Protein AF-0000000070712695 (afdb_homodimer)

InterPro domains:
  IPR002213 UDP-glucuronosyl/UDP-glucosyltransferase [PF00201] (33-482)
  IPR002213 UDP-glucuronosyl/UDP-glucosyltransferase [cd03784] (23-442)
  IPR050271 UDP-glycosyltransferase [PTHR48043] (33-485)

Secondary structure (DSSP, 8-state):
-HHHHHHHHHHHHHT--------EEEEEEE---HHHHHHHHHHHHHHHHTT-EEEEEEEESSTT-------SSEEEEEE-SPPTTHHHHHHHSSS-TTS---TT-HHHHHHHHHHHHHHHHHHHHHHT-HHHHHHHHTT--SEEEEETT-THHHHHHHHTT---EEEEESSSPPHHHHHHTT-PPPTTTS--TT-SS-SS--HHHHHHHHHHHHHHHIIIIIIIHHHHHHHHT-SS-HHHHHTT-SEEEES--TTTSPP--B-TTEEE-GGGG--STT-PPPPHHHHHHHHHSEEEEEE-TTTS-GGGS-HHHHHHHHHHHTT-TTEEEEEE--S---S---TTEEEES---HHHHHTSTTEEEEEE---HHHHHHHHHTT--EEE---STTHHHHHHHHHHTTSEEE--GGG--HHHHHHHHHHHHH-HHHHHHHHHHHHHHT--SS-HHHHHHHHHHHHHSHHHHHHHGGGS-S----HHHHHHHHHHHHHHHHHHHHHHH-/-HHHHHHHHHHHHHT--------EEEEEEE---HHHHHHHHHHHHHHHHTT-EEEEEEEESSTT-------SSEEEEEE-SPPTTHHHHHHHSSS-TTS---TT-HHHHHHHHHHHHHHHHHHHHHHT-HHHHHHHHTT--SEEEEETT-THHHHHHHHTT---EEEEESSSPPHHHHHHTT-PPPTTTS--TT-SS-SS--HHHHHHHHHHHHHHHIIIIIIIHHHHHHHHT-SS-HHHHHTT-SEEEES--TTTSPP--B-TTEEE-GGGG--STT-PPPPHHHHHHHHHSEEEEEE-TTTS-GGGS-HHHHHHHHHHHTT-TTEEEEEE--S---S---TTEEEES---HHHHHTSTTEEEEEE---HHHHHHHHHTT--EEE---STTHHHHHHHHHHTTSEEE--GGG--HHHHHHHHHHHHH-HHHHHHHHHHHHHHT--SS-HHHHHHHHHHHHHSHHHHHHHGGGS-S----HHHHHHHHHHHHHHHHHHHHHHH-

Radius of gyration: 31.39 Å; Cα contacts (8 Å, |Δi|>4): 1780; chains: 2; bounding box: 69×96×92 Å

Organism: Caenorhabditis briggsae (NCBI:txid6238)

pLDDT: mean 88.22, std 11.32, range [39.59, 98.69]

Sequence (1008 aa):
MKHTLFEYLILIFLFINTISASLNILFYVPTLSHSHISFNSKLAEVLASHGHRVTVLLAQVDDTLLIDNATDYTVLRKKVGVPRGHMRRVLWSNPGPYEDSSPLNPHIFYKLLKVSRTFVTACENMAFDNLFLESLMEQKFDVGLVEQYDACGFGIFKSIGIESTVWLSATAIYRPQAEAMGVYLPYSYVPELFAHFSDKMSFVQKVINVLIGQATSFVLDIFVQGFQSRIFGFDENLASISKESSAVLINSVPFFDYSMPMSHQCSNIGGITVDKKGVKKLDPYWQSVADSSGFILVSFGGIARTVDMTVSMQKIFFDSFKKFPHITFIVKYESIANVSMPENVILTPWIPQLPLMAHKNYKTIITHGGWSSILETTMHSTPMILMPLFADHAKNSKVAESKGVAVLLDKMRLSQRRVVHAINTILTNPRYTQNCEKFSRMFSDTPISHEKLIAWRIRQAAKPSRKAFAKHLRPKEPDFHMLKIVLIIVPAYLVFCTNKFLYGMKHTLFEYLILIFLFINTISASLNILFYVPTLSHSHISFNSKLAEVLASHGHRVTVLLAQVDDTLLIDNATDYTVLRKKVGVPRGHMRRVLWSNPGPYEDSSPLNPHIFYKLLKVSRTFVTACENMAFDNLFLESLMEQKFDVGLVEQYDACGFGIFKSIGIESTVWLSATAIYRPQAEAMGVYLPYSYVPELFAHFSDKMSFVQKVINVLIGQATSFVLDIFVQGFQSRIFGFDENLASISKESSAVLINSVPFFDYSMPMSHQCSNIGGITVDKKGVKKLDPYWQSVADSSGFILVSFGGIARTVDMTVSMQKIFFDSFKKFPHITFIVKYESIANVSMPENVILTPWIPQLPLMAHKNYKTIITHGGWSSILETTMHSTPMILMPLFADHAKNSKVAESKGVAVLLDKMRLSQRRVVHAINTILTNPRYTQNCEKFSRMFSDTPISHEKLIAWRIRQAAKPSRKAFAKHLRPKEPDFHMLKIVLIIVPAYLVFCTNKFLYG

Foldseek 3Di:
DVVVVVVVVVVVVVVVPVPPPAFFEEEEFECQFQLSVLVVLLLQQLSLVVPHAYEYEYLPLAVVHDDPDDDSYHYHYDDQPHDHCNSLCLQCPVPGLLDDFAPVPVVNLVSLLVNLVSLLSSLLSCLPPVVNLVVVLVVPGLEYEYEPLRLSSLLSCVSSPHQFYEYEYSAADAQLLQVLQLHHWQLQQAAHLFQQAHSHDDPVSSVVRLVSNVSSCCCRVCPNQVSSQVSSVDPDTSSNSSSLHLAYEYLDDCVLAGHTDGFPRYDYQVLSLADLVDQDADDPVVVVVLVQAAEEEEEAGDSDAPQPDDPVQVCLVQVLVLVPQRYAYEYQHCDDDPDDGDPRYHYDVDDSPSNSLLRPSYAEYEYQQDQSVLSNNLLSLHAYEHEHRYGSSSVNVNSCVVLLQYHYDYSVDDGSVRSNVRSCCSRPPCSNSVSSVVVNVVSPPDPDHSSVVSNVSRSLRSDPVSSVVSVVSGDPDSPCVVVSVCVPVVVVVVVVVVCVVVVD/DVVVVVVVVVVVVVVVPVPPPAFFEEEEFECQFQLSVLVVLLLQQLSLVVPHAYEYEYLPLAVVHDDPDDDSYHYHYDDQPHDHCNSLCLQCDVPGLLDDFAPVPVVNLVSLLVNLVSLLSSLLSCLPPVVNLVVVLVVPGLEYEYEPLRLSSLLSCVSSPHQFYEYEYSAADAQLLQVLQLHHWQLQQAAHLFQQAHSNDDPVSSVVRLVSNVSSCCCRVCPNQVSSQVSSVDPDTSSNSSSLHLAYEYLDDCVLAGHTDGFPRYDYQVLSLADLVDQDADPPVVVVLLVQAAEEEEEAGDSDAPQPDDPVLVCLVQVLVLVPQRYAYEYQHCDDDPDDGDPRYHYDVDDSPSNSLLRPSYAEYEYQQDQSVLSNNLLSLHAYEHEHRYGSSSVNVNSSVVLLQYHYDYSVDDGSVSNNVRSCCSRPPCSNSVSSVVVNVVSPPDPDHSSVVSNVSVSLRSDPVSSVVSVVSGDPDSPCVVVSVCVPVVVVVVVVVVCVVVVD

Structure (mmCIF, N/CA/C/O backbone):
data_AF-0000000070712695-model_v1
#
loop_
_entity.id
_entity.type
_entity.pdbx_description
1 polymer glucuronosyltransferase
#
loop_
_atom_site.group_PDB
_atom_site.id
_atom_site.type_symbol
_atom_site.label_atom_id
_atom_site.label_alt_id
_atom_site.label_comp_id
_atom_site.label_asym_id
_atom_site.label_entity_id
_atom_site.label_seq_id
_atom_site.pdbx_PDB_ins_code
_atom_site.Cartn_x
_atom_site.Cartn_y
_atom_site.Cartn_z
_atom_site.occupancy
_atom_site.B_iso_or_equiv
_atom_site.auth_seq_id
_atom_site.auth_comp_id
_atom_site.auth_asym_id
_atom_site.auth_atom_id
_atom_site.pdbx_PDB_model_num
ATOM 1 N N . MET A 1 1 ? -25.781 14.172 -48.75 1 40.75 1 MET A N 1
ATOM 2 C CA . MET A 1 1 ? -26.562 14.141 -47.5 1 40.75 1 MET A CA 1
ATOM 3 C C . MET A 1 1 ? -26.109 12.992 -46.594 1 40.75 1 MET A C 1
ATOM 5 O O . MET A 1 1 ? -26.359 13.008 -45.406 1 40.75 1 MET A O 1
ATOM 9 N N . LYS A 1 2 ? -25.609 11.875 -47.25 1 53.22 2 LYS A N 1
ATOM 10 C CA . LYS A 1 2 ? -25.234 10.648 -46.562 1 53.22 2 LYS A CA 1
ATOM 11 C C . LYS A 1 2 ? -23.875 10.789 -45.875 1 53.22 2 LYS A C 1
ATOM 13 O O . LYS A 1 2 ? -23.625 10.195 -44.844 1 53.22 2 LYS A O 1
ATOM 18 N N . HIS A 1 3 ? -22.969 11.531 -46.469 1 56.44 3 HIS A N 1
ATOM 19 C CA . HIS A 1 3 ? -21.672 11.711 -45.844 1 56.44 3 HIS A CA 1
ATOM 20 C C . HIS A 1 3 ? -21.766 12.555 -44.562 1 56.44 3 HIS A C 1
ATOM 22 O O . HIS A 1 3 ? -21 12.367 -43.625 1 56.44 3 HIS A O 1
ATOM 28 N N . THR A 1 4 ? -22.828 13.469 -44.562 1 58.94 4 THR A N 1
ATOM 29 C CA . THR A 1 4 ? -22.984 14.344 -43.438 1 58.94 4 THR A CA 1
ATOM 30 C C . THR A 1 4 ? -23.594 13.578 -42.25 1 58.94 4 THR A C 1
ATOM 32 O O . THR A 1 4 ? -23.234 13.836 -41.094 1 58.94 4 THR A O 1
ATOM 35 N N . LEU A 1 5 ? -24.344 12.5 -42.594 1 59.06 5 LEU A N 1
ATOM 36 C CA . LEU A 1 5 ? -24.938 11.734 -41.5 1 59.06 5 LEU A CA 1
ATOM 37 C C . LEU A 1 5 ? -23.891 10.852 -40.812 1 59.06 5 LEU A C 1
ATOM 39 O O . LEU A 1 5 ? -23.875 10.742 -39.594 1 59.06 5 LEU A O 1
ATOM 43 N N . PHE A 1 6 ? -22.984 10.328 -41.625 1 58.28 6 PHE A N 1
ATOM 44 C CA . PHE A 1 6 ? -21.953 9.453 -41.062 1 58.28 6 PHE A CA 1
ATOM 45 C C . PHE A 1 6 ? -20.969 10.234 -40.219 1 58.28 6 PHE A C 1
ATOM 47 O O . PHE A 1 6 ? -20.547 9.781 -39.156 1 58.28 6 PHE A O 1
ATOM 54 N N . GLU A 1 7 ? -20.625 11.438 -40.625 1 57.44 7 GLU A N 1
ATOM 55 C CA . GLU A 1 7 ? -19.766 12.297 -39.844 1 57.44 7 GLU A CA 1
ATOM 56 C C . GLU A 1 7 ? -20.453 12.75 -38.562 1 57.44 7 GLU A C 1
ATOM 58 O O . GLU A 1 7 ? -19.844 12.797 -37.5 1 57.44 7 GLU A O 1
ATOM 63 N N . TYR A 1 8 ? -21.844 12.93 -38.656 1 58.09 8 TYR A N 1
ATOM 64 C CA . TYR A 1 8 ? -22.578 13.273 -37.469 1 58.09 8 TYR A CA 1
ATOM 65 C C . TYR A 1 8 ? -22.672 12.07 -36.531 1 58.09 8 TYR A C 1
ATOM 67 O O . TYR A 1 8 ? -22.547 12.227 -35.312 1 58.09 8 TYR A O 1
ATOM 75 N N . LEU A 1 9 ? -22.734 10.898 -37.094 1 56.28 9 LEU A N 1
ATOM 76 C CA . LEU A 1 9 ? -22.797 9.711 -36.25 1 56.28 9 LEU A CA 1
ATOM 77 C C . LEU A 1 9 ? -21.438 9.445 -35.594 1 56.28 9 LEU A C 1
ATOM 79 O O . LEU A 1 9 ? -21.375 9.078 -34.406 1 56.28 9 LEU A O 1
ATOM 83 N N . ILE A 1 10 ? -20.359 9.656 -36.344 1 54.34 10 ILE A N 1
ATOM 84 C CA . ILE A 1 10 ? -19.031 9.523 -35.75 1 54.34 10 ILE A CA 1
ATOM 85 C C . ILE A 1 10 ? -18.828 10.609 -34.688 1 54.34 10 ILE A C 1
ATOM 87 O O . ILE A 1 10 ? -18.281 10.344 -33.625 1 54.34 10 ILE A O 1
ATOM 91 N N . LEU A 1 11 ? -19.328 11.789 -35.031 1 50.69 11 LEU A N 1
ATOM 92 C CA . LEU A 1 11 ? -19.219 12.844 -34.031 1 50.69 11 LEU A CA 1
ATOM 93 C C . LEU A 1 11 ? -20.078 12.516 -32.812 1 50.69 11 LEU A C 1
ATOM 95 O O . LEU A 1 11 ? -19.672 12.75 -31.688 1 50.69 11 LEU A O 1
ATOM 99 N N . ILE A 1 12 ? -21.297 11.969 -33.094 1 51.19 12 ILE A N 1
ATOM 100 C CA . ILE A 1 12 ? -22.125 11.57 -31.953 1 51.19 12 ILE A CA 1
ATOM 101 C C . ILE A 1 12 ? -21.453 10.414 -31.219 1 51.19 12 ILE A C 1
ATOM 103 O O . ILE A 1 12 ? -21.453 10.375 -29.984 1 51.19 12 ILE A O 1
ATOM 107 N N . PHE A 1 13 ? -20.859 9.438 -31.922 1 47.38 13 PHE A N 1
ATOM 108 C CA . PHE A 1 13 ? -20.203 8.297 -31.281 1 47.38 13 PHE A CA 1
ATOM 109 C C . PHE A 1 13 ? -18.938 8.734 -30.562 1 47.38 13 PHE A C 1
ATOM 111 O O . PHE A 1 13 ? -18.594 8.18 -29.531 1 47.38 13 PHE A O 1
ATOM 118 N N . LEU A 1 14 ? -18.188 9.562 -31.188 1 44.75 14 LEU A N 1
ATOM 119 C CA . LEU A 1 14 ? -17.016 10.055 -30.453 1 44.75 14 LEU A CA 1
ATOM 120 C C . LEU A 1 14 ? -17.438 10.805 -29.203 1 44.75 14 LEU A C 1
ATOM 122 O O . LEU A 1 14 ? -16.625 10.977 -28.281 1 44.75 14 LEU A O 1
ATOM 126 N N . PHE A 1 15 ? -18.547 11.414 -29.281 1 41.91 15 PHE A N 1
ATOM 127 C CA . PHE A 1 15 ? -18.984 12.07 -28.062 1 41.91 15 PHE A CA 1
ATOM 128 C C . PHE A 1 15 ? -19.516 11.047 -27.047 1 41.91 15 PHE A C 1
ATOM 130 O O . PHE A 1 15 ? -20.25 11.398 -26.141 1 41.91 15 PHE A O 1
ATOM 137 N N . ILE A 1 16 ? -19.672 9.852 -27.406 1 39.78 16 ILE A N 1
ATOM 138 C CA . ILE A 1 16 ? -19.875 9.008 -26.234 1 39.78 16 ILE A CA 1
ATOM 139 C C . ILE A 1 16 ? -18.75 9.242 -25.234 1 39.78 16 ILE A C 1
ATOM 141 O O . ILE A 1 16 ? -17.719 8.562 -25.281 1 39.78 16 ILE A O 1
ATOM 145 N N . ASN A 1 17 ? -18.25 10.383 -25.125 1 39.75 17 ASN A N 1
ATOM 146 C CA . ASN A 1 17 ? -17.578 10.672 -23.859 1 39.75 17 ASN A CA 1
ATOM 147 C C . ASN A 1 17 ? -18.172 9.875 -22.703 1 39.75 17 ASN A C 1
ATOM 149 O O . ASN A 1 17 ? -19.391 9.695 -22.641 1 39.75 17 ASN A O 1
ATOM 153 N N . THR A 1 18 ? -17.562 8.891 -22.203 1 44.12 18 THR A N 1
ATOM 154 C CA . THR A 1 18 ? -17.891 8.336 -20.891 1 44.12 18 THR A CA 1
ATOM 155 C C . THR A 1 18 ? -18.547 9.391 -20.016 1 44.12 18 THR A C 1
ATOM 157 O O . THR A 1 18 ? -17.891 10.328 -19.562 1 44.12 18 THR A O 1
ATOM 160 N N . ILE A 1 19 ? -19.609 9.922 -20.391 1 46.78 19 ILE A N 1
ATOM 161 C CA . ILE A 1 19 ? -20.406 10.711 -19.469 1 46.78 19 ILE A CA 1
ATOM 162 C C . ILE A 1 19 ? -20.203 10.195 -18.031 1 46.78 19 ILE A C 1
ATOM 164 O O . ILE A 1 19 ? -20.656 9.102 -17.688 1 46.78 19 ILE A O 1
ATOM 168 N N . SER A 1 20 ? -19.062 10.227 -17.547 1 57.88 20 SER A N 1
ATOM 169 C CA . SER A 1 20 ? -18.969 10.031 -16.109 1 57.88 20 SER A CA 1
ATOM 170 C C . SER A 1 20 ? -20.109 10.742 -15.375 1 57.88 20 SER A C 1
ATOM 172 O O . SER A 1 20 ? -20.312 11.945 -15.555 1 57.88 20 SER A O 1
ATOM 174 N N . ALA A 1 21 ? -21.203 10.07 -15.062 1 73.06 21 ALA A N 1
ATOM 175 C CA . ALA A 1 21 ? -22.359 10.594 -14.336 1 73.06 21 ALA A CA 1
ATOM 176 C C . ALA A 1 21 ? -21.938 11.547 -13.234 1 73.06 21 ALA A C 1
ATOM 178 O O . ALA A 1 21 ? -21 11.258 -12.477 1 73.06 21 ALA A O 1
ATOM 179 N N . SER A 1 22 ? -22.281 12.797 -13.375 1 91.31 22 SER A N 1
ATOM 180 C CA . SER A 1 22 ? -22.078 13.82 -12.352 1 91.31 22 SER A CA 1
ATOM 181 C C . SER A 1 22 ? -22.594 13.359 -10.992 1 91.31 22 SER A C 1
ATOM 183 O O . SER A 1 22 ? -23.75 12.953 -10.867 1 91.31 22 SER A O 1
ATOM 185 N N . LEU A 1 23 ? -21.703 13.258 -10.039 1 95.12 23 LEU A N 1
ATOM 186 C CA . LEU A 1 23 ? -22.047 12.844 -8.688 1 95.12 23 LEU A CA 1
ATOM 187 C C . LEU A 1 23 ? -22.406 14.055 -7.82 1 95.12 23 LEU A C 1
ATOM 189 O O . LEU A 1 23 ? -21.906 15.156 -8.055 1 95.12 23 LEU A O 1
ATOM 193 N N . ASN A 1 24 ? -23.328 13.852 -6.953 1 97.06 24 ASN A N 1
ATOM 194 C CA . ASN A 1 24 ? -23.609 14.797 -5.879 1 97.06 24 ASN A CA 1
ATOM 195 C C . ASN A 1 24 ? -22.844 14.438 -4.605 1 97.06 24 ASN A C 1
ATOM 197 O O . ASN A 1 24 ? -23.109 13.406 -3.988 1 97.06 24 ASN A O 1
ATOM 201 N N . ILE A 1 25 ? -21.844 15.32 -4.215 1 97.94 25 ILE A N 1
ATOM 202 C CA . ILE A 1 25 ? -20.875 14.961 -3.193 1 97.94 25 ILE A CA 1
ATOM 203 C C . ILE A 1 25 ? -21.016 15.891 -1.989 1 97.94 25 ILE A C 1
ATOM 205 O O . ILE A 1 25 ? -21.172 17.109 -2.146 1 97.94 25 ILE A O 1
ATOM 209 N N . LEU A 1 26 ? -21 15.344 -0.794 1 98.56 26 LEU A N 1
ATOM 210 C CA . LEU A 1 26 ? -21.078 16.125 0.435 1 98.56 26 LEU A CA 1
ATOM 211 C C . LEU A 1 26 ? -19.828 15.93 1.293 1 98.56 26 LEU A C 1
ATOM 213 O O . LEU A 1 26 ? -19.484 14.797 1.624 1 98.56 26 LEU A O 1
ATOM 217 N N . PHE A 1 27 ? -19.188 17.047 1.615 1 98.44 27 PHE A N 1
ATOM 218 C CA . PHE A 1 27 ? -18.094 17.047 2.574 1 98.44 27 PHE A CA 1
ATOM 219 C C . PHE A 1 27 ? -18.594 17.391 3.975 1 98.44 27 PHE A C 1
ATOM 221 O O . PHE A 1 27 ? -19.453 18.25 4.141 1 98.44 27 PHE A O 1
ATOM 228 N N . TYR A 1 28 ? -18.094 16.656 4.934 1 98.31 28 TYR A N 1
ATOM 229 C CA . TYR A 1 28 ? -18.219 17.062 6.332 1 98.31 28 TYR A CA 1
ATOM 230 C C . TYR A 1 28 ? -16.875 17.547 6.875 1 98.31 28 TYR A C 1
ATOM 232 O O . TYR A 1 28 ? -15.953 16.734 7.055 1 98.31 28 TYR A O 1
ATOM 240 N N . VAL A 1 29 ? -16.781 18.812 7.223 1 97.12 29 VAL A N 1
ATOM 241 C CA . VAL A 1 29 ? -15.508 19.406 7.594 1 97.12 29 VAL A CA 1
ATOM 242 C C . VAL A 1 29 ? -15.672 20.234 8.867 1 97.12 29 VAL A C 1
ATOM 244 O O . VAL A 1 29 ? -16.188 21.359 8.828 1 97.12 29 VAL A O 1
ATOM 247 N N . PRO A 1 30 ? -15.195 19.688 9.969 1 95.19 30 PRO A N 1
ATOM 248 C CA . PRO A 1 30 ? -15.125 20.562 11.141 1 95.19 30 PRO A CA 1
ATOM 249 C C . PRO A 1 30 ? -14.078 21.656 11 1 95.19 30 PRO A C 1
ATOM 251 O O . PRO A 1 30 ? -12.977 21.406 10.492 1 95.19 30 PRO A O 1
ATOM 254 N N . THR A 1 31 ? -14.406 22.891 11.406 1 92.5 31 THR A N 1
ATOM 255 C CA . THR A 1 31 ? -13.477 24.016 11.266 1 92.5 31 THR A CA 1
ATOM 256 C C . THR A 1 31 ? -12.445 23.984 12.391 1 92.5 31 THR A C 1
ATOM 258 O O . THR A 1 31 ? -12.578 24.719 13.375 1 92.5 31 THR A O 1
ATOM 261 N N . LEU A 1 32 ? -11.422 23.219 12.156 1 87.69 32 LEU A N 1
ATOM 262 C CA . LEU A 1 32 ? -10.375 23.047 13.156 1 87.69 32 LEU A CA 1
ATOM 263 C C . LEU A 1 32 ? -9.227 24.016 12.914 1 87.69 32 LEU A C 1
ATOM 265 O O . LEU A 1 32 ? -8.727 24.641 13.852 1 87.69 32 LEU A O 1
ATOM 269 N N . SER A 1 33 ? -8.797 24.062 11.68 1 86.88 33 SER A N 1
ATOM 270 C CA . SER A 1 33 ? -7.691 24.938 11.305 1 86.88 33 SER A CA 1
ATOM 271 C C . SER A 1 33 ? -7.77 25.344 9.836 1 86.88 33 SER A C 1
ATOM 273 O O . SER A 1 33 ? -8.484 24.703 9.055 1 86.88 33 SER A O 1
ATOM 275 N N . HIS A 1 34 ? -7.043 26.375 9.531 1 84.88 34 HIS A N 1
ATOM 276 C CA . HIS A 1 34 ? -7.016 26.859 8.156 1 84.88 34 HIS A CA 1
ATOM 277 C C . HIS A 1 34 ? -6.445 25.797 7.215 1 84.88 34 HIS A C 1
ATOM 279 O O . HIS A 1 34 ? -6.902 25.656 6.074 1 84.88 34 HIS A O 1
ATOM 285 N N . SER A 1 35 ? -5.445 25.094 7.66 1 86.44 35 SER A N 1
ATOM 286 C CA . SER A 1 35 ? -4.816 24.078 6.82 1 86.44 35 SER A CA 1
ATOM 287 C C . SER A 1 35 ? -5.789 22.953 6.484 1 86.44 35 SER A C 1
ATOM 289 O O . SER A 1 35 ? -5.805 22.453 5.359 1 86.44 35 SER A O 1
ATOM 291 N N . HIS A 1 36 ? -6.602 22.578 7.418 1 91.44 36 HIS A N 1
ATOM 292 C CA . HIS A 1 36 ? -7.605 21.547 7.172 1 91.44 36 HIS A CA 1
ATOM 293 C C . HIS A 1 36 ? -8.656 22.031 6.18 1 91.44 36 HIS A C 1
ATOM 295 O O . HIS A 1 36 ? -9.023 21.297 5.258 1 91.44 36 HIS A O 1
ATOM 301 N N . ILE A 1 37 ? -9.055 23.266 6.387 1 90.94 37 ILE A N 1
ATOM 302 C CA . ILE A 1 37 ? -10.047 23.844 5.484 1 90.94 37 ILE A CA 1
ATOM 303 C C . ILE A 1 37 ? -9.469 23.938 4.078 1 90.94 37 ILE A C 1
ATOM 305 O O . ILE A 1 37 ? -10.133 23.609 3.096 1 90.94 37 ILE A O 1
ATOM 309 N N . SER A 1 38 ? -8.227 24.359 4.008 1 87.56 38 SER A N 1
ATOM 310 C CA . SER A 1 38 ? -7.566 24.516 2.719 1 87.56 38 SER A CA 1
ATOM 311 C C . SER A 1 38 ? -7.473 23.188 1.977 1 87.56 38 SER A C 1
ATOM 313 O O . SER A 1 38 ? -7.73 23.125 0.772 1 87.56 38 SER A O 1
ATOM 315 N N . PHE A 1 39 ? -7.105 22.188 2.643 1 92 39 PHE A N 1
ATOM 316 C CA . PHE A 1 39 ? -7.008 20.859 2.037 1 92 39 PHE A CA 1
ATO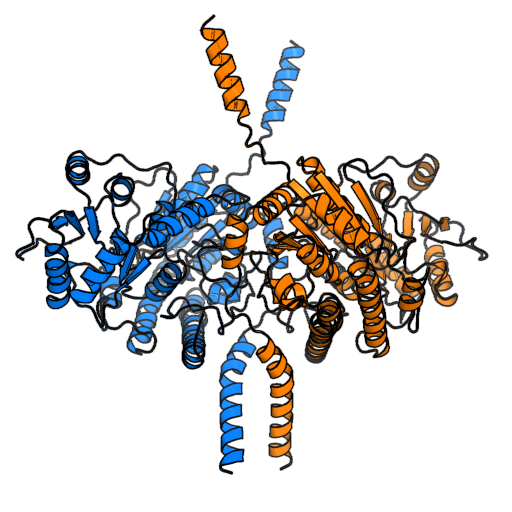M 317 C C . PHE A 1 39 ? -8.352 20.438 1.462 1 92 39 PHE A C 1
ATOM 319 O O . PHE A 1 39 ? -8.43 20 0.308 1 92 39 PHE A O 1
ATOM 326 N N . ASN A 1 40 ? -9.375 20.531 2.277 1 95.12 40 ASN A N 1
ATOM 327 C CA . ASN A 1 40 ? -10.711 20.109 1.855 1 95.12 40 ASN A CA 1
ATOM 328 C C . ASN A 1 40 ? -11.234 20.984 0.713 1 95.12 40 ASN A C 1
ATOM 330 O O . ASN A 1 40 ? -11.906 20.484 -0.194 1 95.12 40 ASN A O 1
ATOM 334 N N . SER A 1 41 ? -10.914 22.25 0.792 1 93.12 41 SER A N 1
ATOM 335 C CA . SER A 1 41 ? -11.328 23.156 -0.273 1 93.12 41 SER A CA 1
ATOM 336 C C . SER A 1 41 ? -10.688 22.781 -1.604 1 93.12 41 SER A C 1
ATOM 338 O O . SER A 1 41 ? -11.352 22.766 -2.641 1 93.12 41 SER A O 1
ATOM 340 N N . LYS A 1 42 ? -9.422 22.469 -1.539 1 91.69 42 LYS A N 1
ATOM 341 C CA . LYS A 1 42 ? -8.727 22.078 -2.758 1 91.69 42 LYS A CA 1
ATOM 342 C C . LYS A 1 42 ? -9.305 20.781 -3.32 1 91.69 42 LYS A C 1
ATOM 344 O O . LYS A 1 42 ? -9.461 20.641 -4.535 1 91.69 42 LYS A O 1
ATOM 349 N N . LEU A 1 43 ? -9.539 19.875 -2.451 1 95.44 43 LEU A N 1
ATOM 350 C CA . LEU A 1 43 ? -10.148 18.625 -2.879 1 95.44 43 LEU A CA 1
ATOM 351 C C . LEU A 1 43 ? -11.516 18.859 -3.5 1 95.44 43 LEU A C 1
ATOM 353 O O . LEU A 1 43 ? -11.859 18.266 -4.523 1 95.44 43 LEU A O 1
ATOM 357 N N . ALA A 1 44 ? -12.32 19.75 -2.896 1 96.44 44 ALA A N 1
ATOM 358 C CA . ALA A 1 44 ? -13.625 20.125 -3.432 1 96.44 44 ALA A CA 1
ATOM 359 C C . ALA A 1 44 ? -13.5 20.734 -4.82 1 96.44 44 ALA A C 1
ATOM 361 O O . ALA A 1 44 ? -14.289 20.438 -5.719 1 96.44 44 ALA A O 1
ATOM 362 N N . GLU A 1 45 ? -12.516 21.531 -5.004 1 94 45 GLU A N 1
ATOM 363 C CA . GLU A 1 45 ? -12.266 22.156 -6.301 1 94 45 GLU A CA 1
ATOM 364 C C . GLU A 1 45 ? -11.938 21.109 -7.359 1 94 45 GLU A C 1
ATOM 366 O O . GLU A 1 45 ? -12.43 21.188 -8.484 1 94 45 GLU A O 1
ATOM 371 N N . VAL A 1 46 ? -11.047 20.188 -7.008 1 94.06 46 VAL A N 1
ATOM 372 C CA . VAL A 1 46 ? -10.664 19.125 -7.926 1 94.06 46 VAL A CA 1
ATOM 373 C C . VAL A 1 46 ? -11.898 18.344 -8.367 1 94.06 46 VAL A C 1
ATOM 375 O O . VAL A 1 46 ? -12.094 18.109 -9.555 1 94.06 46 VAL A O 1
ATOM 378 N N . LEU A 1 47 ? -12.773 18 -7.426 1 96.56 47 LEU A N 1
ATOM 379 C CA . LEU A 1 47 ? -13.945 17.203 -7.738 1 96.56 47 LEU A CA 1
ATOM 380 C C . LEU A 1 47 ? -14.953 18.016 -8.555 1 96.56 47 LEU A C 1
ATOM 382 O O . LEU A 1 47 ? -15.586 17.469 -9.469 1 96.56 47 LEU A O 1
ATOM 386 N N . ALA A 1 48 ? -15.07 19.297 -8.266 1 96.25 48 ALA A N 1
ATOM 387 C CA . ALA A 1 48 ? -15.938 20.172 -9.047 1 96.25 48 ALA A CA 1
ATOM 388 C C . ALA A 1 48 ? -15.438 20.297 -10.484 1 96.25 48 ALA A C 1
ATOM 390 O O . ALA A 1 48 ? -16.234 20.281 -11.43 1 96.25 48 ALA A O 1
ATOM 391 N N . SER A 1 49 ? -14.172 20.375 -10.633 1 93 49 SER A N 1
ATOM 392 C CA . SER A 1 49 ? -13.578 20.516 -11.961 1 93 49 SER A CA 1
ATOM 393 C C . SER A 1 49 ? -13.781 19.25 -12.789 1 93 49 SER A C 1
ATOM 395 O O . SER A 1 49 ? -13.695 19.297 -14.023 1 93 49 SER A O 1
ATOM 397 N N . HIS A 1 50 ? -14.031 18.203 -12.188 1 92.94 50 HIS A N 1
ATOM 398 C CA . HIS A 1 50 ? -14.305 16.953 -12.883 1 92.94 50 HIS A CA 1
ATOM 399 C C . HIS A 1 50 ? -15.797 16.781 -13.148 1 92.94 50 HIS A C 1
ATOM 401 O O . HIS A 1 50 ? -16.266 15.688 -13.469 1 92.94 50 HIS A O 1
ATOM 407 N N . GLY A 1 51 ? -16.594 17.828 -12.898 1 93.44 51 GLY A N 1
ATOM 408 C CA . GLY A 1 51 ? -17.984 17.859 -13.312 1 93.44 51 GLY A CA 1
ATOM 409 C C . GLY A 1 51 ? -18.953 17.422 -12.227 1 93.44 51 GLY A C 1
ATOM 410 O O . GLY A 1 51 ? -20.141 17.234 -12.477 1 93.44 51 GLY A O 1
ATOM 411 N N . HIS A 1 52 ? -18.484 17.312 -10.969 1 96.5 52 HIS A N 1
ATOM 412 C CA . HIS A 1 52 ? -19.359 16.906 -9.875 1 96.5 52 HIS A CA 1
ATOM 413 C C . HIS A 1 52 ? -20 18.109 -9.195 1 96.5 52 HIS A C 1
ATOM 415 O O . HIS A 1 52 ? -19.453 19.219 -9.258 1 96.5 52 HIS A O 1
ATOM 421 N N . ARG A 1 53 ? -21.188 17.922 -8.695 1 97.25 53 ARG A N 1
ATOM 422 C CA . ARG A 1 53 ? -21.766 18.891 -7.777 1 97.25 53 ARG A CA 1
ATOM 423 C C . ARG A 1 53 ? -21.266 18.672 -6.359 1 97.25 53 ARG A C 1
ATOM 425 O O . ARG A 1 53 ? -21.469 17.609 -5.773 1 97.25 53 ARG A O 1
ATOM 432 N N . VAL A 1 54 ? -20.594 19.688 -5.809 1 98.12 54 VAL A N 1
ATOM 433 C CA . VAL A 1 54 ? -19.906 19.5 -4.535 1 98.12 54 VAL A CA 1
ATOM 434 C C . VAL A 1 54 ? -20.469 20.484 -3.506 1 98.12 54 VAL A C 1
ATOM 436 O O . VAL A 1 54 ? -20.641 21.672 -3.793 1 98.12 54 VAL A O 1
ATOM 439 N N . THR A 1 55 ? -20.828 19.969 -2.355 1 98.25 55 THR A N 1
ATOM 440 C CA . THR A 1 55 ? -21.219 20.766 -1.194 1 98.25 55 THR A CA 1
ATOM 441 C C . THR A 1 55 ? -20.281 20.5 -0.019 1 98.25 55 THR A C 1
ATOM 443 O O . THR A 1 55 ? -20.062 19.359 0.366 1 98.25 55 THR A O 1
ATOM 446 N N . VAL A 1 56 ? -19.734 21.578 0.519 1 98.12 56 VAL A N 1
ATOM 447 C CA . VAL A 1 56 ? -18.875 21.469 1.696 1 98.12 56 VAL A CA 1
ATOM 448 C C . VAL A 1 56 ? -19.625 21.953 2.932 1 98.12 56 VAL A C 1
ATOM 450 O O . VAL A 1 56 ? -19.906 23.141 3.068 1 98.12 56 VAL A O 1
ATOM 453 N N . LEU A 1 57 ? -19.969 21 3.75 1 97.81 57 LEU A N 1
ATOM 454 C CA . LEU A 1 57 ? -20.594 21.328 5.027 1 97.81 57 LEU A CA 1
ATOM 455 C C . LEU A 1 57 ? -19.547 21.672 6.074 1 97.81 57 LEU A C 1
ATOM 457 O O . LEU A 1 57 ? -18.797 20.797 6.516 1 97.81 57 LEU A O 1
ATOM 461 N N . LEU A 1 58 ? -19.516 22.922 6.48 1 96.44 58 LEU A N 1
ATOM 462 C CA . LEU A 1 58 ? -18.609 23.375 7.531 1 96.44 58 LEU A CA 1
ATOM 463 C C . LEU A 1 58 ? -19.281 23.328 8.898 1 96.44 58 LEU A C 1
ATOM 465 O O . LEU A 1 58 ? -20.172 24.125 9.18 1 96.44 58 LEU A O 1
ATOM 469 N N . ALA A 1 59 ? -18.891 22.297 9.656 1 95.81 59 ALA A N 1
ATOM 470 C CA . ALA A 1 59 ? -19.312 22.297 11.055 1 95.81 59 ALA A CA 1
ATOM 471 C C . ALA A 1 59 ? -18.516 23.312 11.867 1 95.81 59 ALA A C 1
ATOM 473 O O . ALA A 1 59 ? -17.344 23.078 12.18 1 95.81 59 ALA A O 1
ATOM 474 N N . GLN A 1 60 ? -19.094 24.359 12.297 1 94.19 60 GLN A N 1
ATOM 475 C CA . GLN A 1 60 ? -18.375 25.547 12.773 1 94.19 60 GLN A CA 1
ATOM 476 C C . GLN A 1 60 ? -18.016 25.406 14.25 1 94.19 60 GLN A C 1
ATOM 478 O O . GLN A 1 60 ? -18.562 26.141 15.086 1 94.19 60 GLN A O 1
ATOM 483 N N . VAL A 1 61 ? -17.078 24.625 14.516 1 92.19 61 VAL A N 1
ATOM 484 C CA . VAL A 1 61 ? -16.516 24.531 15.859 1 92.19 61 VAL A CA 1
ATOM 485 C C . VAL A 1 61 ? -15.711 25.797 16.172 1 92.19 61 VAL A C 1
ATOM 487 O O . VAL A 1 61 ? -15.633 26.219 17.328 1 92.19 61 VAL A O 1
ATOM 490 N N . ASP A 1 62 ? -15 26.266 15.219 1 88.88 62 ASP A N 1
ATOM 491 C CA . ASP A 1 62 ? -14.406 27.594 15.211 1 88.88 62 ASP A CA 1
ATOM 492 C C . ASP A 1 62 ? -15.031 28.484 14.133 1 88.88 62 ASP A C 1
ATOM 494 O O . ASP A 1 62 ? -14.766 28.297 12.945 1 88.88 62 ASP A O 1
ATOM 498 N N . ASP A 1 63 ? -15.742 29.438 14.477 1 86.19 63 ASP A N 1
ATOM 499 C CA . ASP A 1 63 ? -16.562 30.219 13.539 1 86.19 63 ASP A CA 1
ATOM 500 C C . ASP A 1 63 ? -15.719 31.266 12.828 1 86.19 63 ASP A C 1
ATOM 502 O O . ASP A 1 63 ? -16.203 31.953 11.93 1 86.19 63 ASP A O 1
ATOM 506 N N . THR A 1 64 ? -14.484 31.344 13.164 1 82.81 64 THR A N 1
ATOM 507 C CA . THR A 1 64 ? -13.617 32.312 12.5 1 82.81 64 THR A CA 1
ATOM 508 C C . THR A 1 64 ? -13.039 31.719 11.211 1 82.81 64 THR A C 1
ATOM 510 O O . THR A 1 64 ? -12.508 32.469 10.367 1 82.81 64 THR A O 1
ATOM 513 N N . LEU A 1 65 ? -13.07 30.5 11.172 1 84.44 65 LEU A N 1
ATOM 514 C CA . LEU A 1 65 ? -12.539 29.828 9.992 1 84.44 65 LEU A CA 1
ATOM 515 C C . LEU A 1 65 ? -13.602 29.703 8.914 1 84.44 65 LEU A C 1
ATOM 517 O O . LEU A 1 65 ? -14.633 29.047 9.117 1 84.44 65 LEU A O 1
ATOM 521 N N . LEU A 1 66 ? -13.336 30.359 7.781 1 81.31 66 LEU A N 1
ATOM 522 C CA . LEU A 1 66 ? -14.312 30.422 6.707 1 81.31 66 LEU A CA 1
ATOM 523 C C . LEU A 1 66 ? -13.68 30.062 5.367 1 81.31 66 LEU A C 1
ATOM 525 O O . LEU A 1 66 ? -12.453 30.062 5.242 1 81.31 66 LEU A O 1
ATOM 529 N N . ILE A 1 67 ? -14.469 29.5 4.582 1 82.19 67 ILE A N 1
ATOM 530 C CA . ILE A 1 67 ? -14.109 29.375 3.172 1 82.19 67 ILE A CA 1
ATOM 531 C C . ILE A 1 67 ? -14.656 30.578 2.4 1 82.19 67 ILE A C 1
ATOM 533 O O . ILE A 1 67 ? -15.867 30.781 2.314 1 82.19 67 ILE A O 1
ATOM 537 N N . ASP A 1 68 ? -13.695 31.297 1.913 1 76 68 ASP A N 1
ATOM 538 C CA . ASP A 1 68 ? -14.125 32.5 1.214 1 76 68 ASP A CA 1
ATOM 539 C C . ASP A 1 68 ? -14.148 32.281 -0.298 1 76 68 ASP A C 1
ATOM 541 O O . ASP A 1 68 ? -13.273 31.594 -0.844 1 76 68 ASP A O 1
ATOM 545 N N . ASN A 1 69 ? -15.156 32.75 -0.951 1 76.44 69 ASN A N 1
ATOM 546 C CA . ASN A 1 69 ? -15.234 32.969 -2.396 1 76.44 69 ASN A CA 1
ATOM 547 C C . ASN A 1 69 ? -15.188 31.625 -3.139 1 76.44 69 ASN A C 1
ATOM 549 O O . ASN A 1 69 ? -14.445 31.484 -4.113 1 76.44 69 ASN A O 1
ATOM 553 N N . ALA A 1 70 ? -15.844 30.672 -2.51 1 83.88 70 ALA A N 1
ATOM 554 C CA . ALA A 1 70 ? -15.969 29.438 -3.273 1 83.88 70 ALA A CA 1
ATOM 555 C C . ALA A 1 70 ? -16.859 29.641 -4.496 1 83.88 70 ALA A C 1
ATOM 557 O O . ALA A 1 70 ? -18.016 30.078 -4.367 1 83.88 70 ALA A O 1
ATOM 558 N N . THR A 1 71 ? -16.328 29.406 -5.699 1 85.62 71 THR A N 1
ATOM 559 C CA . THR A 1 71 ? -17.109 29.594 -6.914 1 85.62 71 THR A CA 1
ATOM 560 C C . THR A 1 71 ? -17.469 28.25 -7.543 1 85.62 71 THR A C 1
ATOM 562 O O . THR A 1 71 ? -18.5 28.125 -8.219 1 85.62 71 THR A O 1
ATOM 565 N N . ASP A 1 72 ? -16.766 27.266 -7.293 1 91.25 72 ASP A N 1
ATOM 566 C CA . ASP A 1 72 ? -16.875 26.016 -8.023 1 91.25 72 ASP A CA 1
ATOM 567 C C . ASP A 1 72 ? -17.734 25.016 -7.262 1 91.25 72 ASP A C 1
ATOM 569 O O . ASP A 1 72 ? -18.156 24 -7.816 1 91.25 72 ASP A O 1
ATOM 573 N N . TYR A 1 73 ? -18.016 25.328 -5.961 1 95.69 73 TYR A N 1
ATOM 574 C CA . TYR A 1 73 ? -18.797 24.422 -5.129 1 95.69 73 TYR A CA 1
ATOM 575 C C . TYR A 1 73 ? -19.594 25.188 -4.078 1 95.69 73 TYR A C 1
ATOM 577 O O . TYR A 1 73 ? -19.391 26.375 -3.887 1 95.69 73 TYR A O 1
ATOM 585 N N . THR A 1 74 ? -20.578 24.531 -3.473 1 97 74 THR A N 1
ATOM 586 C CA . THR A 1 74 ? -21.453 25.141 -2.475 1 97 74 THR A CA 1
ATOM 587 C C . THR A 1 74 ? -20.875 24.969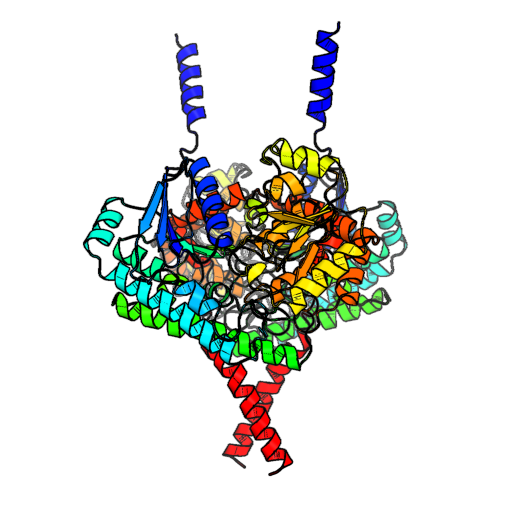 -1.073 1 97 74 THR A C 1
ATOM 589 O O . THR A 1 74 ? -20.359 23.906 -0.735 1 97 74 THR A O 1
ATOM 592 N N . VAL A 1 75 ? -20.906 26.047 -0.281 1 97.19 75 VAL A N 1
ATOM 593 C CA . VAL A 1 75 ? -20.484 25.984 1.113 1 97.19 75 VAL A CA 1
ATOM 594 C C . VAL A 1 75 ? -21.688 26.141 2.031 1 97.19 75 VAL A C 1
ATOM 596 O O . VAL A 1 75 ? -22.438 27.109 1.92 1 97.19 75 VAL A O 1
ATOM 599 N N . LEU A 1 76 ? -21.938 25.156 2.832 1 95.88 76 LEU A N 1
ATOM 600 C CA . LEU A 1 76 ? -22.969 25.203 3.863 1 95.88 76 LEU A CA 1
ATOM 601 C C . LEU A 1 76 ? -22.344 25.375 5.246 1 95.88 76 LEU A C 1
ATOM 603 O O . LEU A 1 76 ? -2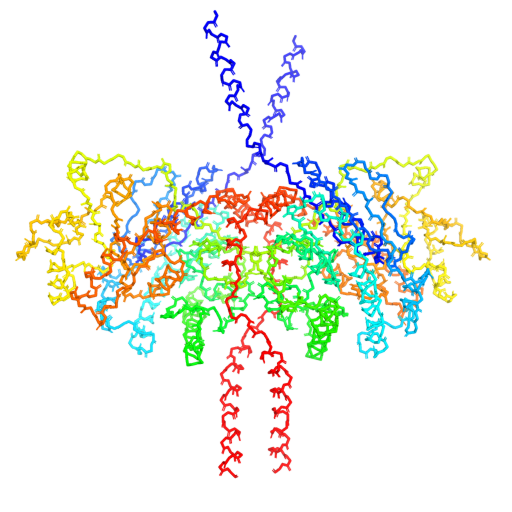1.547 24.547 5.684 1 95.88 76 LEU A O 1
ATOM 607 N N . ARG A 1 77 ? -22.703 26.438 5.891 1 95.31 77 ARG A N 1
ATOM 608 C CA . ARG A 1 77 ? -22.203 26.688 7.238 1 95.31 77 ARG A CA 1
ATOM 609 C C . ARG A 1 77 ? -23.25 26.312 8.289 1 95.31 77 ARG A C 1
ATOM 611 O O . ARG A 1 77 ? -24.406 26.688 8.188 1 95.31 77 ARG A O 1
ATOM 618 N N . LYS A 1 78 ? -22.812 25.5 9.188 1 96.19 78 LYS A N 1
ATOM 619 C CA . LYS A 1 78 ? -23.719 25.078 10.25 1 96.19 78 LYS A CA 1
ATOM 620 C C . LYS A 1 78 ? -23.172 25.469 11.625 1 96.19 78 LYS A C 1
ATOM 622 O O . LYS A 1 78 ? -22.094 25.016 12.023 1 96.19 78 LYS A O 1
ATOM 627 N N . LYS A 1 79 ? -23.891 26.312 12.281 1 94.56 79 LYS A N 1
ATOM 628 C CA . LYS A 1 79 ? -23.578 26.578 13.68 1 94.56 79 LYS A CA 1
ATOM 629 C C . LYS A 1 79 ? -23.844 25.359 14.555 1 94.56 79 LYS A C 1
ATOM 631 O O . LYS A 1 79 ? -24.922 24.75 14.469 1 94.56 79 LYS A O 1
ATOM 636 N N . VAL A 1 80 ? -22.891 24.984 15.383 1 95.19 80 VAL A N 1
ATOM 637 C CA . VAL A 1 80 ? -23 23.688 16.047 1 95.19 80 VAL A CA 1
ATOM 638 C C . VAL A 1 80 ? -23.078 23.891 17.562 1 95.19 80 VAL A C 1
ATOM 640 O O . VAL A 1 80 ? -22.844 22.938 18.312 1 95.19 80 VAL A O 1
ATOM 643 N N . GLY A 1 81 ? -23.266 25.031 17.984 1 91.88 81 GLY A N 1
ATOM 644 C CA . GLY A 1 81 ? -23.516 25.297 19.391 1 91.88 81 GLY A CA 1
ATOM 645 C C . GLY A 1 81 ? -22.25 25.438 20.203 1 91.88 81 GLY A C 1
ATOM 646 O O . GLY A 1 81 ? -22.297 25.422 21.438 1 91.88 81 GLY A O 1
ATOM 647 N N . VAL A 1 82 ? -21.109 25.453 19.609 1 92.75 82 VAL A N 1
ATOM 648 C CA . VAL A 1 82 ? -19.844 25.719 20.297 1 92.75 82 VAL A CA 1
ATOM 649 C C . VAL A 1 82 ? -19.641 27.219 20.438 1 92.75 82 VAL A C 1
ATOM 651 O O . VAL A 1 82 ? -19.703 27.969 19.453 1 92.75 82 VAL A O 1
ATOM 654 N N . PRO A 1 83 ? -19.438 27.625 21.641 1 91.62 83 PRO A N 1
ATOM 655 C CA . PRO A 1 83 ? -19.266 29.062 21.828 1 91.62 83 PRO A CA 1
ATOM 656 C C . PRO A 1 83 ? -18.047 29.625 21.078 1 91.62 83 PRO A C 1
ATOM 658 O O . PRO A 1 83 ? -17.031 28.938 20.953 1 91.62 83 PRO A O 1
ATOM 661 N N . ARG A 1 84 ? -18.203 30.891 20.688 1 88.88 84 ARG A N 1
ATOM 662 C CA . ARG A 1 84 ? -17.109 31.562 20 1 88.88 84 ARG A CA 1
ATOM 663 C C . ARG A 1 84 ? -15.852 31.594 20.844 1 88.88 84 ARG A C 1
ATOM 665 O O . ARG A 1 84 ? -15.906 31.922 22.031 1 88.88 84 ARG A O 1
ATOM 672 N N . GLY A 1 85 ? -14.82 31.156 20.25 1 86.69 85 GLY A N 1
ATOM 673 C CA . GLY A 1 85 ? -13.531 31.219 20.906 1 86.69 85 GLY A CA 1
ATOM 674 C C . GLY A 1 85 ? -13.242 30.016 21.766 1 86.69 85 GLY A C 1
ATOM 675 O O . GLY A 1 85 ? -12.133 29.859 22.281 1 86.69 85 GLY A O 1
ATOM 676 N N . HIS A 1 86 ? -14.227 29.188 21.953 1 90 86 HIS A N 1
ATOM 677 C CA . HIS A 1 86 ? -14.07 28.031 22.828 1 90 86 HIS A CA 1
ATOM 678 C C . HIS A 1 86 ? -12.891 27.172 22.375 1 90 86 HIS A C 1
ATOM 680 O O . HIS A 1 86 ? -12.039 26.797 23.203 1 90 86 HIS A O 1
ATOM 686 N N . MET A 1 87 ? -12.84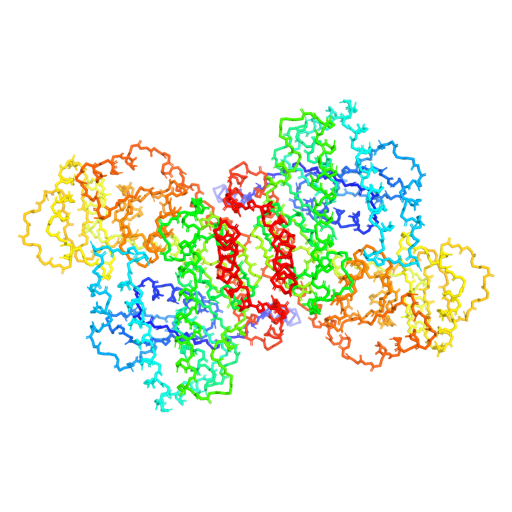4 26.828 21.125 1 87.44 87 MET A N 1
ATOM 687 C CA . MET A 1 87 ? -11.773 25.984 20.609 1 87.44 87 MET A CA 1
ATOM 688 C C . MET A 1 87 ? -10.406 26.609 20.844 1 87.44 87 MET A C 1
ATOM 690 O O . MET A 1 87 ? -9.461 25.938 21.25 1 87.44 87 MET A O 1
ATOM 694 N N . ARG A 1 88 ? -10.305 27.828 20.594 1 83.69 88 ARG A N 1
ATOM 695 C CA . ARG A 1 88 ? -9.055 28.547 20.844 1 83.69 88 ARG A CA 1
ATOM 696 C C . ARG A 1 88 ? -8.656 28.469 22.312 1 83.69 88 ARG A C 1
ATOM 698 O O . ARG A 1 88 ? -7.484 28.281 22.641 1 83.69 88 ARG A O 1
ATOM 705 N N . ARG A 1 89 ? -9.633 28.656 23.156 1 87.19 89 ARG A N 1
ATOM 706 C CA . ARG A 1 89 ? -9.367 28.594 24.594 1 87.19 89 ARG A CA 1
ATOM 707 C C . ARG A 1 89 ? -8.852 27.219 25 1 87.19 89 ARG A C 1
ATOM 709 O O . ARG A 1 89 ? -7.922 27.109 25.812 1 87.19 89 ARG A O 1
ATOM 716 N N . VAL A 1 90 ? -9.422 26.266 24.422 1 87.5 90 VAL A N 1
ATOM 717 C CA . VAL A 1 90 ? -9.016 24.906 24.734 1 87.5 90 VAL A CA 1
ATOM 718 C C . VAL A 1 90 ? -7.594 24.656 24.25 1 87.5 90 VAL A C 1
ATOM 720 O O . VAL A 1 90 ? -6.754 24.141 24.984 1 87.5 90 VAL A O 1
ATOM 723 N N . LEU A 1 91 ? -7.32 25.078 23.062 1 84.25 91 LEU A N 1
ATOM 724 C CA . LEU A 1 91 ? -6.023 24.828 22.438 1 84.25 91 LEU A CA 1
ATOM 725 C C . LEU A 1 91 ? -4.938 25.672 23.094 1 84.25 91 LEU A C 1
ATOM 727 O O . LEU A 1 91 ? -3.766 25.281 23.094 1 84.25 91 LEU A O 1
ATOM 731 N N . TRP A 1 92 ? -5.363 26.812 23.703 1 81.94 92 TRP A N 1
ATOM 732 C CA . TRP A 1 92 ? -4.41 27.734 24.297 1 81.94 92 TRP A CA 1
ATOM 733 C C . TRP A 1 92 ? -4.262 27.469 25.797 1 81.94 92 TRP A C 1
ATOM 735 O O . TRP A 1 92 ? -3.41 28.078 26.453 1 81.94 92 TRP A O 1
ATOM 745 N N . SER A 1 93 ? -5.102 26.594 26.234 1 80.06 93 SER A N 1
ATOM 746 C CA . SER A 1 93 ? -5.039 26.344 27.672 1 80.06 93 SER A CA 1
ATOM 747 C C . SER A 1 93 ? -3.764 25.609 28.047 1 80.06 93 SER A C 1
ATOM 749 O O . SER A 1 93 ? -2.979 25.219 27.188 1 80.06 93 SER A O 1
ATOM 751 N N . ASN A 1 94 ? -3.447 25.438 29.328 1 80.81 94 ASN A N 1
ATOM 752 C CA . ASN A 1 94 ? -2.248 24.859 29.922 1 80.81 94 ASN A CA 1
ATOM 753 C C . ASN A 1 94 ? -2.045 23.422 29.469 1 80.81 94 ASN A C 1
ATOM 755 O O . ASN A 1 94 ? -2.762 22.516 29.906 1 80.81 94 ASN A O 1
ATOM 759 N N . PRO A 1 95 ? -0.978 23.375 28.641 1 83.19 95 PRO A N 1
ATOM 760 C CA . PRO A 1 95 ? 0.032 24.312 28.156 1 83.19 95 PRO A CA 1
ATOM 761 C C . PRO A 1 95 ? -0.399 25.031 26.875 1 83.19 95 PRO A C 1
ATOM 763 O O . PRO A 1 95 ? -1.143 24.484 26.062 1 83.19 95 PRO A O 1
ATOM 766 N N . GLY A 1 96 ? 0.073 26.203 26.75 1 85.38 96 GLY A N 1
ATOM 767 C CA . GLY A 1 96 ? -0.13 26.938 25.516 1 85.38 96 GLY A CA 1
ATOM 768 C C . GLY A 1 96 ? 0.772 26.469 24.391 1 85.38 96 GLY A C 1
ATOM 769 O O . GLY A 1 96 ? 1.602 25.578 24.578 1 85.38 96 GLY A O 1
ATOM 770 N N . PRO A 1 97 ? 0.531 27.078 23.203 1 88.31 97 PRO A N 1
ATOM 771 C CA . PRO A 1 97 ? 1.276 26.625 22.031 1 88.31 97 PRO A CA 1
ATOM 772 C C . PRO A 1 97 ? 2.787 26.781 22.188 1 88.31 97 PRO A C 1
ATOM 774 O O . PRO A 1 97 ? 3.559 26.016 21.594 1 88.31 97 PRO A O 1
ATOM 777 N N . TYR A 1 98 ? 3.256 27.75 22.953 1 91.31 98 TYR A N 1
ATOM 778 C CA . TYR A 1 98 ? 4.684 28.031 23.078 1 91.31 98 TYR A CA 1
ATOM 779 C C . TYR A 1 98 ? 5.246 27.422 24.359 1 91.31 98 TYR A C 1
ATOM 781 O O . TYR A 1 98 ? 6.359 27.75 24.766 1 91.31 98 TYR A O 1
ATOM 789 N N . GLU A 1 99 ? 4.434 26.547 24.969 1 91.06 99 GLU A N 1
ATOM 790 C CA . GLU A 1 99 ? 4.855 25.812 26.156 1 91.06 99 GLU A CA 1
ATOM 791 C C . GLU A 1 99 ? 5.117 24.344 25.844 1 91.06 99 GLU A C 1
ATOM 793 O O . GLU A 1 99 ? 5.141 23.953 24.672 1 91.06 99 GLU A O 1
ATOM 798 N N . ASP A 1 100 ? 5.445 23.625 26.828 1 88.75 100 ASP A N 1
ATOM 799 C CA . ASP A 1 100 ? 5.809 22.234 26.641 1 88.75 100 ASP A CA 1
ATOM 800 C C . ASP A 1 100 ? 4.656 21.438 26.031 1 88.75 100 ASP A C 1
ATOM 802 O O . ASP A 1 100 ? 3.562 21.391 26.594 1 88.75 100 ASP A O 1
ATOM 806 N N . SER A 1 101 ? 4.93 20.844 24.938 1 88 101 SER A N 1
ATOM 807 C CA . SER A 1 101 ? 3.906 20.078 24.234 1 88 101 SER A CA 1
ATOM 808 C C . SER A 1 101 ? 4.277 18.594 24.156 1 88 101 SER A C 1
ATOM 810 O O . SER A 1 101 ? 3.773 17.875 23.281 1 88 101 SER A O 1
ATOM 812 N N . SER A 1 102 ? 5.148 18.156 25.047 1 88 102 SER A N 1
ATOM 813 C CA . SER A 1 102 ? 5.57 16.75 25.047 1 88 102 SER A CA 1
ATOM 814 C C . SER A 1 102 ? 4.383 15.82 25.25 1 88 102 SER A C 1
ATOM 816 O O . SER A 1 102 ? 3.494 16.109 26.062 1 88 102 SER A O 1
ATOM 818 N N . PRO A 1 103 ? 4.391 14.734 24.516 1 85.88 103 PRO A N 1
ATOM 819 C CA . PRO A 1 103 ? 3.273 13.797 24.656 1 85.88 103 PRO A CA 1
ATOM 820 C C . PRO A 1 103 ? 3.232 13.148 26.047 1 85.88 103 PRO A C 1
ATOM 822 O O . PRO A 1 103 ? 2.217 12.555 26.422 1 85.88 103 PRO A O 1
ATOM 825 N N . LEU A 1 104 ? 4.281 13.195 26.719 1 85.69 104 LEU A N 1
ATOM 826 C CA . LEU A 1 104 ? 4.32 12.602 28.047 1 85.69 104 LEU A CA 1
ATOM 827 C C . LEU A 1 104 ? 3.707 13.539 29.094 1 85.69 104 LEU A C 1
ATOM 829 O O . LEU A 1 104 ? 3.428 13.125 30.219 1 85.69 104 LEU A O 1
ATOM 833 N N . ASN A 1 105 ? 3.531 14.805 28.703 1 87.25 105 ASN A N 1
ATOM 834 C CA . ASN A 1 105 ? 2.795 15.727 29.562 1 87.25 105 ASN A CA 1
ATOM 835 C C . ASN A 1 105 ? 1.318 15.359 29.641 1 87.25 105 ASN A C 1
ATOM 837 O O . ASN A 1 105 ? 0.599 15.414 28.641 1 87.25 105 ASN A O 1
ATOM 841 N N . PRO A 1 106 ? 0.858 14.953 30.812 1 87.56 106 PRO A N 1
ATOM 842 C CA . PRO A 1 106 ? -0.528 14.492 30.938 1 87.56 106 PRO A CA 1
ATOM 843 C C . PRO A 1 106 ? -1.541 15.555 30.516 1 87.56 106 PRO A C 1
ATOM 845 O O . PRO A 1 106 ? -2.658 15.227 30.109 1 87.56 106 PRO A O 1
ATOM 848 N N . HIS A 1 107 ? -1.118 16.828 30.594 1 90.06 107 HIS A N 1
ATOM 849 C CA . HIS A 1 107 ? -2.025 17.906 30.234 1 90.06 107 HIS A CA 1
ATOM 850 C C . HIS A 1 107 ? -2.35 17.875 28.75 1 90.06 107 HIS A C 1
ATOM 852 O O . HIS A 1 107 ? -3.377 18.406 28.328 1 90.06 107 HIS A O 1
ATOM 858 N N . ILE A 1 108 ? -1.487 17.359 28.031 1 89 108 ILE A N 1
ATOM 859 C CA . ILE A 1 108 ? -1.72 17.25 26.594 1 89 108 ILE A CA 1
ATOM 860 C C . ILE A 1 108 ? -2.855 16.266 26.328 1 89 108 ILE A C 1
ATOM 862 O O . ILE A 1 108 ? -3.703 16.516 25.469 1 89 108 ILE A O 1
ATOM 866 N N . PHE A 1 109 ? -2.84 15.188 27.031 1 89.19 109 PHE A N 1
ATOM 867 C CA . PHE A 1 109 ? -3.912 14.211 26.891 1 89.19 109 PHE A CA 1
ATOM 868 C C . PHE A 1 109 ? -5.254 14.812 27.281 1 89.19 109 PHE A C 1
ATOM 870 O O . PHE A 1 109 ? -6.266 14.578 26.625 1 89.19 109 PHE A O 1
ATOM 877 N N . TYR A 1 110 ? -5.219 15.562 28.375 1 88.88 110 TYR A N 1
ATOM 878 C CA . TYR A 1 110 ? -6.441 16.219 28.812 1 88.88 110 TYR A CA 1
ATOM 879 C C . TYR A 1 110 ? -6.941 17.219 27.766 1 88.88 110 TYR A C 1
ATOM 881 O O . TYR A 1 110 ? -8.148 17.328 27.531 1 88.88 110 TYR A O 1
ATOM 889 N N . LYS A 1 111 ? -6.059 17.891 27.188 1 89.38 111 LYS A N 1
ATOM 890 C CA . LYS A 1 111 ? -6.41 18.812 26.109 1 89.38 111 LYS A CA 1
ATOM 891 C C . LYS A 1 111 ? -7.035 18.078 24.938 1 89.38 111 LYS A C 1
ATOM 893 O O . LYS A 1 111 ? -7.992 18.562 24.328 1 89.38 111 LYS A O 1
ATOM 898 N N . LEU A 1 112 ? -6.441 17.016 24.641 1 89.31 112 LEU A N 1
ATOM 899 C CA . LEU A 1 112 ? -6.98 16.188 23.562 1 89.31 112 LEU A CA 1
ATOM 900 C C . LEU A 1 112 ? -8.414 15.758 23.875 1 89.31 112 LEU A C 1
ATOM 902 O O . LEU A 1 112 ? -9.273 15.781 23 1 89.31 112 LEU A O 1
ATOM 906 N N . LEU A 1 113 ? -8.664 15.406 25.109 1 91.06 113 LEU A N 1
ATOM 907 C CA . LEU A 1 113 ? -10.008 15 25.516 1 91.06 113 LEU A CA 1
ATOM 908 C C . LEU A 1 113 ? -10.977 16.172 25.422 1 91.06 113 LEU A C 1
ATOM 910 O O . LEU A 1 113 ? -12.133 16 25.031 1 91.06 113 LEU A O 1
ATOM 914 N N . LYS A 1 114 ? -10.484 17.312 25.766 1 90.94 114 LYS A N 1
ATOM 915 C CA . LYS A 1 114 ? -11.336 18.5 25.719 1 90.94 114 LYS A CA 1
ATOM 916 C C . LYS A 1 114 ? -11.695 18.859 24.281 1 90.94 114 LYS A C 1
ATOM 918 O O . LYS A 1 114 ? -12.844 19.219 23.984 1 90.94 114 LYS A O 1
ATOM 923 N N . VAL A 1 115 ? -10.742 18.812 23.422 1 90.44 115 VAL A N 1
ATOM 924 C CA . VAL A 1 115 ? -10.992 19.047 22.016 1 90.44 115 VAL A CA 1
ATOM 925 C C . VAL A 1 115 ? -12 18.031 21.484 1 90.44 115 VAL A C 1
ATOM 927 O O . VAL A 1 115 ? -12.953 18.391 20.797 1 90.44 115 VAL A O 1
ATOM 930 N N . SER A 1 116 ? -11.797 16.781 21.844 1 92.88 116 SER A N 1
ATOM 931 C CA . SER A 1 116 ? -12.672 15.711 21.391 1 92.88 116 SER A CA 1
ATOM 932 C C . SER A 1 116 ? -14.094 15.898 21.922 1 92.88 116 SER A C 1
ATOM 934 O O . SER A 1 116 ? -15.062 15.609 21.219 1 92.88 116 SER A O 1
ATOM 936 N N . ARG A 1 117 ? -14.172 16.359 23.125 1 92.94 117 ARG A N 1
ATOM 937 C CA . ARG A 1 117 ? -15.492 16.625 23.703 1 92.94 117 ARG A CA 1
ATOM 938 C C . ARG A 1 117 ? -16.219 17.703 22.906 1 92.94 117 ARG A C 1
ATOM 940 O O . ARG A 1 117 ? -17.438 17.656 22.766 1 92.94 117 ARG A O 1
ATOM 947 N N . THR A 1 118 ? -15.477 18.641 22.422 1 93.25 118 THR A N 1
ATOM 948 C CA . THR A 1 118 ? -16.062 19.688 21.594 1 93.25 118 THR A CA 1
ATOM 949 C C . THR A 1 118 ? -16.703 19.094 20.344 1 93.25 118 THR A C 1
ATOM 951 O O . THR A 1 118 ? -17.781 19.516 19.922 1 93.25 118 THR A O 1
ATOM 954 N N . PHE A 1 119 ? -16.047 18.125 19.766 1 94.19 119 PHE A N 1
ATOM 955 C CA . PHE A 1 119 ? -16.594 17.453 18.594 1 94.19 119 PHE A CA 1
ATOM 956 C C . PHE A 1 119 ? -17.875 16.703 18.938 1 94.19 119 PHE A C 1
ATOM 958 O O . PHE A 1 119 ? -18.828 16.688 18.156 1 94.19 119 PHE A O 1
ATOM 965 N N . VAL A 1 120 ? -17.859 16.078 20.094 1 95.25 120 VAL A N 1
ATOM 966 C CA . VAL A 1 120 ? -19.031 15.312 20.531 1 95.25 120 VAL A CA 1
ATOM 967 C C . VAL A 1 120 ? -20.203 16.266 20.734 1 95.25 120 VAL A C 1
ATOM 969 O O . VAL A 1 120 ? -21.328 15.977 20.297 1 95.25 120 VAL A O 1
ATOM 972 N N . THR A 1 121 ? -19.938 17.375 21.359 1 94.31 121 THR A N 1
ATOM 973 C CA . THR A 1 121 ? -20.984 18.375 21.594 1 94.31 121 THR A CA 1
ATOM 974 C C . THR A 1 121 ? -21.516 18.922 20.266 1 94.31 121 THR A C 1
ATOM 976 O O . THR A 1 121 ? -22.719 19.062 20.094 1 94.31 121 THR A O 1
ATOM 979 N N . ALA A 1 122 ? -20.609 19.281 19.422 1 95.5 122 ALA A N 1
ATOM 980 C CA . ALA A 1 122 ? -21 19.75 18.109 1 95.5 122 ALA A CA 1
ATOM 981 C C . ALA A 1 122 ? -21.875 18.734 17.391 1 95.5 122 ALA A C 1
ATOM 983 O O . ALA A 1 122 ? -22.875 19.094 16.766 1 95.5 122 ALA A O 1
ATOM 984 N N . CYS A 1 123 ? -21.484 17.5 17.469 1 96.88 123 CYS A N 1
ATOM 985 C CA . CYS A 1 123 ? -22.219 16.406 16.828 1 96.88 123 CYS A CA 1
ATOM 986 C C . CYS A 1 123 ? -23.641 16.312 17.375 1 96.88 123 CYS A C 1
ATOM 988 O O . CYS A 1 123 ? -24.594 16.109 16.625 1 96.88 123 CYS A O 1
ATOM 990 N N . GLU A 1 124 ? -23.766 16.406 18.688 1 96.75 124 GLU A N 1
ATOM 991 C CA . GLU A 1 124 ? -25.078 16.328 19.328 1 96.75 124 GLU A CA 1
ATOM 992 C C . GLU A 1 124 ? -26 17.422 18.812 1 96.75 124 GLU A C 1
ATOM 994 O O . GLU A 1 124 ? -27.156 17.141 18.484 1 96.75 124 GLU A O 1
ATOM 999 N N . ASN A 1 125 ? -25.5 18.562 18.641 1 96.31 125 ASN A N 1
ATOM 1000 C CA . ASN A 1 125 ? -26.312 19.688 18.188 1 96.31 125 ASN A CA 1
ATOM 1001 C C . ASN A 1 125 ? -26.734 19.516 16.734 1 96.31 125 ASN A C 1
ATOM 1003 O O . ASN A 1 125 ? -27.828 19.953 16.344 1 96.31 125 ASN A O 1
ATOM 1007 N N . MET A 1 126 ? -25.922 18.938 15.945 1 97.25 126 MET A N 1
ATOM 1008 C CA . MET A 1 126 ? -26.281 18.719 14.547 1 97.25 126 MET A CA 1
ATOM 1009 C C . MET A 1 126 ? -27.25 17.531 14.414 1 97.25 126 MET A C 1
ATOM 1011 O O . MET A 1 126 ? -28.203 17.594 13.633 1 97.25 126 MET A O 1
ATOM 1015 N N . ALA A 1 127 ? -27.031 16.5 15.211 1 96.62 127 ALA A N 1
ATOM 1016 C CA . ALA A 1 127 ? -27.812 15.281 15.133 1 96.62 127 ALA A CA 1
ATOM 1017 C C . ALA A 1 127 ? -29.25 15.523 15.578 1 96.62 127 ALA A C 1
ATOM 1019 O O . ALA A 1 127 ? -30.188 14.867 15.094 1 96.62 127 ALA A O 1
ATOM 1020 N N . PHE A 1 128 ? -29.5 16.484 16.438 1 95.62 128 PHE A N 1
ATOM 1021 C CA . PHE A 1 128 ? -30.828 16.75 16.984 1 95.62 128 PHE A CA 1
ATOM 1022 C C . PHE A 1 128 ? -31.547 17.812 16.188 1 95.62 128 PHE A C 1
ATOM 1024 O O . PHE A 1 128 ? -32.719 18.109 16.438 1 95.62 128 PHE A O 1
ATOM 1031 N N . ASP A 1 129 ? -30.875 18.391 15.227 1 96.75 129 ASP A N 1
ATOM 1032 C CA . ASP A 1 129 ? -31.516 19.359 14.336 1 96.75 129 ASP A CA 1
ATOM 1033 C C . ASP A 1 129 ? -32.188 18.672 13.148 1 96.75 129 ASP A C 1
ATOM 1035 O O . ASP A 1 129 ? -31.625 18.656 12.047 1 96.75 129 ASP A O 1
ATOM 1039 N N . ASN A 1 130 ? -33.406 18.266 13.352 1 96.38 130 ASN A N 1
ATOM 1040 C CA . ASN A 1 130 ? -34.125 17.469 12.367 1 96.38 130 ASN A CA 1
ATOM 1041 C C . ASN A 1 130 ? -34.344 18.25 11.078 1 96.38 130 ASN A C 1
ATOM 1043 O O . ASN A 1 130 ? -34.312 17.672 9.984 1 96.38 130 ASN A O 1
ATOM 1047 N N . LEU A 1 131 ? -34.562 19.469 11.234 1 96.94 131 LEU A N 1
ATOM 1048 C CA . LEU A 1 131 ? -34.812 20.281 10.047 1 96.94 131 LEU A CA 1
ATOM 1049 C C . LEU A 1 131 ? -33.562 20.359 9.188 1 96.94 131 LEU A C 1
ATOM 1051 O O . LEU A 1 131 ? -33.625 20.312 7.957 1 96.94 131 LEU A O 1
ATOM 1055 N N . PHE A 1 132 ? -32.531 20.531 9.867 1 96.81 132 PHE A N 1
ATOM 1056 C CA . PHE A 1 132 ? -31.234 20.562 9.18 1 96.81 132 PHE A CA 1
ATOM 1057 C C . PHE A 1 132 ? -30.984 19.25 8.461 1 96.81 132 PHE A C 1
ATOM 1059 O O . PHE A 1 132 ? -30.625 19.234 7.281 1 96.81 132 PHE A O 1
ATOM 1066 N N . LEU A 1 133 ? -31.141 18.125 9.086 1 97.75 133 LEU A N 1
ATOM 1067 C CA . LEU A 1 133 ? -30.906 16.812 8.5 1 97.75 133 LEU A CA 1
ATOM 1068 C C . LEU A 1 133 ? -31.859 16.562 7.324 1 97.75 133 LEU A C 1
ATOM 1070 O O . LEU A 1 133 ? -31.453 16 6.301 1 97.75 133 LEU A O 1
ATOM 1074 N N . GLU A 1 134 ? -33.094 17 7.477 1 97.56 134 GLU A N 1
ATOM 1075 C CA . GLU A 1 134 ? -34.062 16.859 6.402 1 97.56 134 GLU A CA 1
ATOM 1076 C C . GLU A 1 134 ? -33.656 17.656 5.168 1 97.56 134 GLU A C 1
ATOM 1078 O O . GLU A 1 134 ? -33.812 17.188 4.039 1 97.56 134 GLU A O 1
ATOM 1083 N N . SER A 1 135 ? -33.156 18.828 5.406 1 97.62 135 SER A N 1
ATOM 1084 C CA . SER A 1 135 ? -32.719 19.672 4.301 1 97.62 135 SER A CA 1
ATOM 1085 C C . SER A 1 135 ? -31.562 19 3.539 1 97.62 135 SER A C 1
ATOM 1087 O O . SER A 1 135 ? -31.469 19.125 2.316 1 97.62 135 SER A O 1
ATOM 1089 N N . LEU A 1 136 ? -30.656 18.359 4.219 1 98.12 136 LEU A N 1
ATOM 1090 C CA . LEU A 1 136 ? -29.562 17.641 3.574 1 98.12 136 LEU A CA 1
ATOM 1091 C C . LEU A 1 136 ? -30.094 16.406 2.838 1 98.12 136 LEU A C 1
ATOM 1093 O O . LEU A 1 136 ? -29.656 16.109 1.729 1 98.12 136 LEU A O 1
ATOM 1097 N N . MET A 1 137 ? -31.016 15.695 3.502 1 97.69 137 MET A N 1
ATOM 1098 C CA . MET A 1 137 ? -31.594 14.484 2.926 1 97.69 137 MET A CA 1
ATOM 1099 C C . MET A 1 137 ? -32.219 14.773 1.575 1 97.69 137 MET A C 1
ATOM 1101 O O . MET A 1 137 ? -32.125 13.977 0.642 1 97.69 137 MET A O 1
ATOM 1105 N N . GLU A 1 138 ? -32.875 15.906 1.444 1 97.38 138 GLU A N 1
ATOM 1106 C CA . GLU A 1 138 ? -33.594 16.297 0.237 1 97.38 138 GLU A CA 1
ATOM 1107 C C . GLU A 1 138 ? -32.625 16.5 -0.934 1 97.38 138 GLU A C 1
ATOM 1109 O O . GLU A 1 138 ? -33.031 16.438 -2.096 1 97.38 138 GLU A O 1
ATOM 1114 N N . GLN A 1 139 ? -31.422 16.734 -0.679 1 96.94 139 GLN A N 1
ATOM 1115 C CA . GLN A 1 139 ? -30.453 17.031 -1.731 1 96.94 139 GLN A CA 1
ATOM 1116 C C . GLN A 1 139 ? -29.984 15.758 -2.424 1 96.94 139 GLN A C 1
ATOM 1118 O O . GLN A 1 139 ? -29.406 15.812 -3.52 1 96.94 139 GLN A O 1
ATOM 1123 N N . LYS A 1 140 ? -30.094 14.625 -1.823 1 96.19 140 LYS A N 1
ATOM 1124 C CA . LYS A 1 140 ? -29.812 13.305 -2.391 1 96.19 140 LYS A CA 1
ATOM 1125 C C . LYS A 1 140 ? -28.344 13.188 -2.812 1 96.19 140 LYS A C 1
ATOM 1127 O O . LYS A 1 140 ? -28.047 12.969 -3.99 1 96.19 140 LYS A O 1
ATOM 1132 N N . PHE A 1 141 ? -27.453 13.117 -1.903 1 96.88 141 PHE A N 1
ATOM 1133 C CA . PHE A 1 141 ? -26.016 12.992 -2.143 1 96.88 141 PHE A CA 1
ATOM 1134 C C . PHE A 1 141 ? -25.641 11.539 -2.436 1 96.88 141 PHE A C 1
ATOM 1136 O O . PHE A 1 141 ? -26.203 10.617 -1.841 1 96.88 141 PHE A O 1
ATOM 1143 N N . ASP A 1 142 ? -24.656 11.398 -3.318 1 94.5 142 ASP A N 1
ATOM 1144 C CA . ASP A 1 142 ? -24.219 10.07 -3.727 1 94.5 142 ASP A CA 1
ATOM 1145 C C . ASP A 1 142 ? -23.078 9.57 -2.832 1 94.5 142 ASP A C 1
ATOM 1147 O O . ASP A 1 142 ? -22.953 8.367 -2.582 1 94.5 142 ASP A O 1
ATOM 1151 N N . VAL A 1 143 ? -22.203 10.516 -2.434 1 95.88 143 VAL A N 1
ATOM 1152 C CA . VAL A 1 143 ? -20.984 10.164 -1.705 1 95.88 143 VAL A CA 1
ATOM 1153 C C . VAL A 1 143 ? -20.719 11.203 -0.614 1 95.88 143 VAL A C 1
ATOM 1155 O O . VAL A 1 143 ? -20.953 12.398 -0.811 1 95.88 143 VAL A O 1
ATOM 1158 N N . GLY A 1 144 ? -20.312 10.688 0.522 1 97.12 144 GLY A N 1
ATOM 1159 C CA . GLY A 1 144 ? -19.922 11.547 1.621 1 97.12 144 GLY A CA 1
ATOM 1160 C C . GLY A 1 144 ? -18.438 11.445 1.949 1 97.12 144 GLY A C 1
ATOM 1161 O O . GLY A 1 144 ? -17.891 10.352 2.021 1 97.12 144 GLY A O 1
ATOM 1162 N N . LEU A 1 145 ? -17.766 12.57 2.104 1 98.19 145 LEU A N 1
ATOM 1163 C CA . LEU A 1 145 ? -16.359 12.633 2.52 1 98.19 145 LEU A CA 1
ATOM 1164 C C . LEU A 1 145 ? -16.25 13.219 3.922 1 98.19 145 LEU A C 1
ATOM 1166 O O . LEU A 1 145 ? -16.797 14.281 4.211 1 98.19 145 LEU A O 1
ATOM 1170 N N . VAL A 1 146 ? -15.539 12.461 4.77 1 97.31 146 VAL A N 1
ATOM 1171 C CA . VAL A 1 146 ? -15.453 12.859 6.168 1 97.31 146 VAL A CA 1
ATOM 1172 C C . VAL A 1 146 ? -14 13.141 6.543 1 97.31 146 VAL A C 1
ATOM 1174 O O . VAL A 1 146 ? -13.117 12.32 6.285 1 97.31 146 VAL A O 1
ATOM 1177 N N . GLU A 1 147 ? -13.797 14.234 7.09 1 94.25 147 GLU A N 1
ATOM 1178 C CA . GLU A 1 147 ? -12.461 14.578 7.562 1 94.25 147 GLU A CA 1
ATOM 1179 C C . GLU A 1 147 ? -12.094 13.789 8.82 1 94.25 147 GLU A C 1
ATOM 1181 O O . GLU A 1 147 ? -12.969 13.445 9.617 1 94.25 147 GLU A O 1
ATOM 1186 N N . GLN A 1 148 ? -10.82 13.672 8.984 1 88.19 148 GLN A N 1
ATOM 1187 C CA . GLN A 1 148 ? -10.312 12.812 10.047 1 88.19 148 GLN A CA 1
ATOM 1188 C C . GLN A 1 148 ? -10.625 13.391 11.422 1 88.19 148 GLN A C 1
ATOM 1190 O O . GLN A 1 148 ? -10.852 14.594 11.555 1 88.19 148 GLN A O 1
ATOM 1195 N N . TYR A 1 149 ? -10.805 12.758 12.5 1 85.75 149 TYR A N 1
ATOM 1196 C CA . TYR A 1 149 ? -10.883 12.977 13.938 1 85.75 149 TYR A CA 1
ATOM 1197 C C . TYR A 1 149 ? -12.328 13.102 14.398 1 85.75 149 TYR A C 1
ATOM 1199 O O . TYR A 1 149 ? -12.617 13 15.594 1 85.75 149 TYR A O 1
ATOM 1207 N N . ASP A 1 150 ? -13.203 13.578 13.406 1 92.5 150 ASP A N 1
ATOM 1208 C CA . ASP A 1 150 ? -14.602 13.75 13.773 1 92.5 150 ASP A CA 1
ATOM 1209 C C . ASP A 1 150 ? -15.492 12.758 13.031 1 92.5 150 ASP A C 1
ATOM 1211 O O . ASP A 1 150 ? -15.836 12.969 11.867 1 92.5 150 ASP A O 1
ATOM 1215 N N . ALA A 1 151 ? -15.992 11.828 13.734 1 94.62 151 ALA A N 1
ATOM 1216 C CA . ALA A 1 151 ? -16.766 10.75 13.117 1 94.62 151 ALA A CA 1
ATOM 1217 C C . ALA A 1 151 ? -18.234 11.141 12.969 1 94.62 151 ALA A C 1
ATOM 1219 O O . ALA A 1 151 ? -19.031 10.359 12.469 1 94.62 151 ALA A O 1
ATOM 1220 N N . CYS A 1 152 ? -18.516 12.336 13.398 1 97.06 152 CYS A N 1
ATOM 1221 C CA . CYS A 1 152 ? -19.891 12.805 13.305 1 97.06 152 CYS A CA 1
ATOM 1222 C C . CYS A 1 152 ? -20.391 12.75 11.867 1 97.06 152 CYS A C 1
ATOM 1224 O O . CYS A 1 152 ? -21.562 12.477 11.625 1 97.06 152 CYS A O 1
ATOM 1226 N N . GLY A 1 153 ? -19.5 13.078 10.922 1 97.75 153 GLY A N 1
ATOM 1227 C CA . GLY A 1 153 ? -19.859 13.016 9.508 1 97.75 153 GLY A CA 1
ATOM 1228 C C . GLY A 1 153 ? -20.438 11.68 9.094 1 97.75 153 GLY A C 1
ATOM 1229 O O . GLY A 1 153 ? -21.422 11.633 8.344 1 97.75 153 GLY A O 1
ATOM 1230 N N . PHE A 1 154 ? -19.906 10.578 9.609 1 96.44 154 PHE A N 1
ATOM 1231 C CA . PHE A 1 154 ? -20.406 9.25 9.289 1 96.44 154 PHE A CA 1
ATOM 1232 C C . PHE A 1 154 ? -21.844 9.07 9.789 1 96.44 154 PHE A C 1
ATOM 1234 O O . PHE A 1 154 ? -22.672 8.469 9.109 1 96.44 154 PHE A O 1
ATOM 1241 N N . GLY A 1 155 ? -22.109 9.562 11.008 1 96.94 155 GLY A N 1
ATOM 1242 C CA . GLY A 1 155 ? -23.469 9.492 11.547 1 96.94 155 GLY A CA 1
ATOM 1243 C C . GLY A 1 155 ? -24.469 10.297 10.75 1 96.94 155 GLY A C 1
ATOM 1244 O O . GLY A 1 155 ? -25.562 9.82 10.461 1 96.94 155 GLY A O 1
ATOM 1245 N N . ILE A 1 156 ? -24.062 11.508 10.391 1 97.94 156 ILE A N 1
ATOM 1246 C CA . ILE A 1 156 ? -24.906 12.375 9.586 1 97.94 156 ILE A CA 1
ATOM 1247 C C . ILE A 1 156 ? -25.188 11.711 8.234 1 97.94 156 ILE A C 1
ATOM 1249 O O . ILE A 1 156 ? -26.344 11.641 7.797 1 97.94 156 ILE A O 1
ATOM 1253 N N . PHE A 1 157 ? -24.172 11.211 7.602 1 97.25 157 PHE A N 1
ATOM 1254 C CA . PHE A 1 157 ? -24.312 10.586 6.293 1 97.25 157 PHE A CA 1
ATOM 1255 C C . PHE A 1 157 ? -25.266 9.398 6.363 1 97.25 157 PHE A C 1
ATOM 1257 O O . PHE A 1 157 ? -26.141 9.242 5.508 1 97.25 157 PHE A O 1
ATOM 1264 N N . LYS A 1 158 ? -25.094 8.57 7.355 1 95.12 158 LYS A N 1
ATOM 1265 C CA . LYS A 1 158 ? -26 7.438 7.52 1 95.12 158 LYS A CA 1
ATOM 1266 C C . LYS A 1 158 ? -27.438 7.91 7.734 1 95.12 158 LYS A C 1
ATOM 1268 O O . LYS A 1 158 ? -28.359 7.348 7.156 1 95.12 158 LYS A O 1
ATOM 1273 N N . SER A 1 159 ? -27.641 8.93 8.531 1 96.56 159 SER A N 1
ATOM 1274 C CA . SER A 1 159 ? -28.969 9.453 8.844 1 96.56 159 SER A CA 1
ATOM 1275 C C . SER A 1 159 ? -29.672 9.992 7.602 1 96.56 159 SER A C 1
ATOM 1277 O O . SER A 1 159 ? -30.906 9.961 7.512 1 96.56 159 SER A O 1
ATOM 1279 N N . ILE A 1 160 ? -28.922 10.461 6.641 1 97.38 160 ILE A N 1
ATOM 1280 C CA . ILE A 1 160 ? -29.547 11.102 5.492 1 97.38 160 ILE A CA 1
ATOM 1281 C C . ILE A 1 160 ? -29.484 10.18 4.281 1 97.38 160 ILE A C 1
ATOM 1283 O O . ILE A 1 160 ? -29.766 10.594 3.156 1 97.38 160 ILE A O 1
ATOM 1287 N N . GLY A 1 161 ? -28.922 8.984 4.469 1 94.19 161 GLY A N 1
ATOM 1288 C CA . GLY A 1 161 ? -29.062 7.938 3.469 1 94.19 161 GLY A CA 1
ATOM 1289 C C . GLY A 1 161 ? -27.859 7.812 2.564 1 94.19 161 GLY A C 1
ATOM 1290 O O . GLY A 1 161 ? -27.922 7.18 1.509 1 94.19 161 GLY A O 1
ATOM 1291 N N . ILE A 1 162 ? -26.766 8.445 2.918 1 94.56 162 ILE A N 1
ATOM 1292 C CA . ILE A 1 162 ? -25.547 8.266 2.137 1 94.56 162 ILE A CA 1
ATOM 1293 C C . ILE A 1 162 ? -24.875 6.949 2.527 1 94.56 162 ILE A C 1
ATOM 1295 O O . ILE A 1 162 ? -24.5 6.758 3.686 1 94.56 162 ILE A O 1
ATOM 1299 N N . GLU A 1 163 ? -24.625 6.109 1.587 1 88.5 163 GLU A N 1
ATOM 1300 C CA . GLU A 1 163 ? -24.078 4.785 1.883 1 88.5 163 GLU A CA 1
ATOM 1301 C C . GLU A 1 163 ? -22.609 4.695 1.502 1 88.5 163 GLU A C 1
ATOM 1303 O O . GLU A 1 163 ? -21.906 3.777 1.934 1 88.5 163 GLU A O 1
ATOM 1308 N N . SER A 1 164 ? -22.141 5.621 0.732 1 91.94 164 SER A N 1
ATOM 1309 C CA . SER A 1 164 ? -20.766 5.602 0.244 1 91.94 164 SER A CA 1
ATOM 1310 C C . SER A 1 164 ? -19.938 6.719 0.87 1 91.94 164 SER A C 1
ATOM 1312 O O . SER A 1 164 ? -20.266 7.898 0.708 1 91.94 164 SER A O 1
ATOM 1314 N N . THR A 1 165 ? -18.891 6.262 1.529 1 93.94 165 THR A N 1
ATOM 1315 C CA . THR A 1 165 ? -18.125 7.281 2.232 1 93.94 165 THR A CA 1
ATOM 1316 C C . THR A 1 165 ? -16.641 7.148 1.911 1 93.94 165 THR A C 1
ATOM 1318 O O . THR A 1 165 ? -16.172 6.074 1.521 1 93.94 165 THR A O 1
ATOM 1321 N N . VAL A 1 166 ? -15.922 8.219 1.947 1 95.94 166 VAL A N 1
ATOM 1322 C CA . VAL A 1 166 ? -14.469 8.32 1.847 1 95.94 166 VAL A CA 1
ATOM 1323 C C . VAL A 1 166 ? -13.922 9.078 3.053 1 95.94 166 VAL A C 1
ATOM 1325 O O . VAL A 1 166 ? -14.469 10.102 3.453 1 95.94 166 VAL A O 1
ATOM 1328 N N . TRP A 1 167 ? -12.938 8.5 3.664 1 96.62 167 TRP A N 1
ATOM 1329 C CA . TRP A 1 167 ? -12.305 9.141 4.812 1 96.62 167 TRP A CA 1
ATOM 1330 C C . TRP A 1 167 ? -11.117 10 4.375 1 96.62 167 TRP A C 1
ATOM 1332 O O . TRP A 1 167 ? -10.367 9.617 3.477 1 96.62 167 TRP A O 1
ATOM 1342 N N . LEU A 1 168 ? -11.031 11.195 4.961 1 97.75 168 LEU A N 1
ATOM 1343 C CA . LEU A 1 168 ? -10 12.148 4.555 1 97.75 168 LEU A CA 1
ATOM 1344 C C . LEU A 1 168 ? -9.023 12.414 5.695 1 97.75 168 LEU A C 1
ATOM 1346 O O . LEU A 1 168 ? -9.43 12.5 6.855 1 97.75 168 LEU A O 1
ATOM 1350 N N . SER A 1 169 ? -7.785 12.508 5.312 1 96.62 169 SER A N 1
ATOM 1351 C CA . SER A 1 169 ? -6.75 12.922 6.25 1 96.62 169 SER A CA 1
ATOM 1352 C C . SER A 1 169 ? -6.016 14.164 5.754 1 96.62 169 SER A C 1
ATOM 1354 O O . SER A 1 169 ? -5.211 14.078 4.824 1 96.62 169 SER A O 1
ATOM 1356 N N . ALA A 1 170 ? -6.25 15.273 6.406 1 94.69 170 ALA A N 1
ATOM 1357 C CA . ALA A 1 170 ? -5.582 16.516 6.039 1 94.69 170 ALA A CA 1
ATOM 1358 C C . ALA A 1 170 ? -4.125 16.516 6.5 1 94.69 170 ALA A C 1
ATOM 1360 O O . ALA A 1 170 ? -3.334 17.359 6.082 1 94.69 170 ALA A O 1
ATOM 1361 N N . THR A 1 171 ? -3.752 15.555 7.316 1 94 171 THR A N 1
ATOM 1362 C CA . THR A 1 171 ? -2.395 15.305 7.785 1 94 171 THR A CA 1
ATOM 1363 C C . THR A 1 171 ? -1.884 13.961 7.266 1 94 171 THR A C 1
ATOM 1365 O O . THR A 1 171 ? -2.488 13.367 6.371 1 94 171 THR A O 1
ATOM 1368 N N . ALA A 1 172 ? -0.784 13.602 7.82 1 92.81 172 ALA A N 1
ATOM 1369 C CA . ALA A 1 172 ? -0.382 12.219 7.586 1 92.81 172 ALA A CA 1
ATOM 1370 C C . ALA A 1 172 ? -1.412 11.242 8.148 1 92.81 172 ALA A C 1
ATOM 1372 O O . ALA A 1 172 ? -2.307 11.641 8.898 1 92.81 172 ALA A O 1
ATOM 1373 N N . ILE A 1 173 ? -1.305 10.102 7.777 1 93.31 173 ILE A N 1
ATOM 1374 C CA . ILE A 1 173 ? -2.312 9.109 8.141 1 93.31 173 ILE A CA 1
ATOM 1375 C C . ILE A 1 173 ? -2.371 8.969 9.664 1 93.31 173 ILE A C 1
ATOM 1377 O O . ILE A 1 173 ? -1.342 9.031 10.344 1 93.31 173 ILE A O 1
ATOM 1381 N N . TYR A 1 174 ? -3.586 8.898 10.086 1 91.62 174 TYR A N 1
ATOM 1382 C CA . TYR A 1 174 ? -3.902 8.664 11.492 1 91.62 174 TYR A CA 1
ATOM 1383 C C . TYR A 1 174 ? -4.031 7.176 11.781 1 91.62 174 TYR A C 1
ATOM 1385 O O . TYR A 1 174 ? -4.629 6.434 10.992 1 91.62 174 TYR A O 1
ATOM 1393 N N . ARG A 1 175 ? -3.441 6.68 12.938 1 92.81 175 ARG A N 1
ATOM 1394 C CA . ARG A 1 175 ? -3.42 5.254 13.242 1 92.81 175 ARG A CA 1
ATOM 1395 C C . ARG A 1 175 ? -4.828 4.664 13.203 1 92.81 175 ARG A C 1
ATOM 1397 O O . ARG A 1 175 ? -5.047 3.609 12.602 1 92.81 175 ARG A O 1
ATOM 1404 N N . PRO A 1 176 ? -5.84 5.301 13.797 1 91.88 176 PRO A N 1
ATOM 1405 C CA . PRO A 1 176 ? -7.18 4.715 13.719 1 91.88 176 PRO A CA 1
ATOM 1406 C C . PRO A 1 176 ? -7.664 4.535 12.281 1 91.88 176 PRO A C 1
ATOM 1408 O O . PRO A 1 176 ? -8.398 3.59 11.984 1 91.88 176 PRO A O 1
ATOM 1411 N N . GLN A 1 177 ? -7.297 5.426 11.391 1 94.06 177 GLN A N 1
ATOM 1412 C CA . GLN A 1 177 ? -7.672 5.281 9.992 1 94.06 177 GLN A CA 1
ATOM 1413 C C . GLN A 1 177 ? -6.988 4.074 9.359 1 94.06 177 GLN A C 1
ATOM 1415 O O . GLN A 1 177 ? -7.621 3.309 8.625 1 94.06 177 GLN A O 1
ATOM 1420 N N . ALA A 1 178 ? -5.668 3.939 9.609 1 93.62 178 ALA A N 1
ATOM 1421 C CA . ALA A 1 178 ? -4.93 2.785 9.102 1 93.62 178 ALA A CA 1
ATOM 1422 C C . ALA A 1 178 ? -5.543 1.479 9.602 1 93.62 178 ALA A C 1
ATOM 1424 O O . ALA A 1 178 ? -5.762 0.548 8.828 1 93.62 178 ALA A O 1
ATOM 1425 N N . GLU A 1 179 ? -5.828 1.469 10.875 1 90.81 179 GLU A N 1
ATOM 1426 C CA . GLU A 1 179 ? -6.391 0.265 11.477 1 90.81 179 GLU A CA 1
ATOM 1427 C C . GLU A 1 179 ? -7.781 -0.032 10.93 1 90.81 179 GLU A C 1
ATOM 1429 O O . GLU A 1 179 ? -8.156 -1.195 10.758 1 90.81 179 GLU A O 1
ATOM 1434 N N . ALA A 1 180 ? -8.539 1.041 10.695 1 90 180 ALA A N 1
ATOM 1435 C CA . ALA A 1 180 ? -9.867 0.866 10.102 1 90 180 ALA A CA 1
ATOM 1436 C C . ALA A 1 180 ? -9.766 0.203 8.734 1 90 180 ALA A C 1
ATOM 1438 O O . ALA A 1 180 ? -10.672 -0.53 8.328 1 90 180 ALA A O 1
ATOM 1439 N N . MET A 1 181 ? -8.656 0.455 8.039 1 91.38 181 MET A N 1
ATOM 1440 C CA . MET A 1 181 ? -8.453 -0.149 6.723 1 91.38 181 MET A CA 1
ATOM 1441 C C . MET A 1 181 ? -7.723 -1.48 6.844 1 91.38 181 MET A C 1
ATOM 1443 O O . MET A 1 181 ? -7.289 -2.051 5.84 1 91.38 181 MET A O 1
ATOM 1447 N N . GLY A 1 182 ? -7.48 -1.896 8.039 1 89.12 182 GLY A N 1
ATOM 1448 C CA . GLY A 1 182 ? -6.934 -3.223 8.273 1 89.12 182 GLY A CA 1
ATOM 1449 C C . GLY A 1 182 ? -5.418 -3.242 8.328 1 89.12 182 GLY A C 1
ATOM 1450 O O . GLY A 1 182 ? -4.801 -4.301 8.195 1 89.12 182 GLY A O 1
ATOM 1451 N N . VAL A 1 183 ? -4.777 -2.154 8.523 1 92.44 183 VAL A N 1
ATOM 1452 C CA . VAL A 1 183 ? -3.318 -2.094 8.523 1 92.44 183 VAL A CA 1
ATOM 1453 C C . VAL A 1 183 ? -2.814 -1.742 9.922 1 92.44 183 VAL A C 1
ATOM 1455 O O . VAL A 1 183 ? -3.203 -0.718 10.484 1 92.44 183 VAL A O 1
ATOM 1458 N N . TYR A 1 184 ? -2.004 -2.574 10.414 1 88.69 184 TYR A N 1
ATOM 1459 C CA . TYR A 1 184 ? -1.299 -2.281 11.664 1 88.69 184 TYR A CA 1
ATOM 1460 C C . TYR A 1 184 ? -0.004 -1.524 11.391 1 88.69 184 TYR A C 1
ATOM 1462 O O . TYR A 1 184 ? 0.869 -2.014 10.664 1 88.69 184 TYR A O 1
ATOM 1470 N N . LEU A 1 185 ? 0.091 -0.373 11.922 1 91.25 185 LEU A N 1
ATOM 1471 C CA . LEU A 1 185 ? 1.331 0.387 11.805 1 91.25 185 LEU A CA 1
ATOM 1472 C C . LEU A 1 185 ? 2.334 -0.04 12.867 1 91.25 185 LEU A C 1
ATOM 1474 O O . LEU A 1 185 ? 2.061 0.079 14.07 1 91.25 185 LEU A O 1
ATOM 1478 N N . PRO A 1 186 ? 3.465 -0.53 12.469 1 89.44 186 PRO A N 1
ATOM 1479 C CA . PRO A 1 186 ? 4.43 -1.007 13.469 1 89.44 186 PRO A CA 1
ATOM 1480 C C . PRO A 1 186 ? 4.965 0.114 14.352 1 89.44 186 PRO A C 1
ATOM 1482 O O . PRO A 1 186 ? 5.48 1.115 13.844 1 89.44 186 PRO A O 1
ATOM 1485 N N . TYR A 1 187 ? 4.969 -0.084 15.672 1 89.81 187 TYR A N 1
ATOM 1486 C CA . TYR A 1 187 ? 5.422 0.92 16.625 1 89.81 187 TYR A CA 1
ATOM 1487 C C . TYR A 1 187 ? 6.941 1.038 16.609 1 89.81 187 TYR A C 1
ATOM 1489 O O . TYR A 1 187 ? 7.496 2.031 17.094 1 89.81 187 TYR A O 1
ATOM 1497 N N . SER A 1 188 ? 7.555 0.053 16.047 1 88.38 188 SER A N 1
ATOM 1498 C CA . SER A 1 188 ? 9.008 -0.008 16.109 1 88.38 188 SER A CA 1
ATOM 1499 C C . SER A 1 188 ? 9.648 0.998 15.164 1 88.38 188 SER A C 1
ATOM 1501 O O . SER A 1 188 ? 10.781 1.436 15.383 1 88.38 188 SER A O 1
ATOM 1503 N N . TYR A 1 189 ? 8.906 1.371 14.078 1 91.88 189 TYR A N 1
ATOM 1504 C CA . TYR A 1 189 ? 9.602 2.256 13.156 1 91.88 189 TYR A CA 1
ATOM 1505 C C . TYR A 1 189 ? 8.648 3.271 12.539 1 91.88 189 TYR A C 1
ATOM 1507 O O . TYR A 1 189 ? 9.055 4.113 11.734 1 91.88 189 TYR A O 1
ATOM 1515 N N . VAL A 1 190 ? 7.406 3.193 12.844 1 93.94 190 VAL A N 1
ATOM 1516 C CA . VAL A 1 190 ? 6.461 4.215 12.406 1 93.94 190 VAL A CA 1
ATOM 1517 C C . VAL A 1 190 ? 6.09 5.117 13.586 1 93.94 190 VAL A C 1
ATOM 1519 O O . VAL A 1 190 ? 5.309 4.723 14.453 1 93.94 190 VAL A O 1
ATOM 1522 N N . PRO A 1 191 ? 6.609 6.301 13.594 1 95.44 191 PRO A N 1
ATOM 1523 C CA . PRO A 1 191 ? 6.242 7.215 14.672 1 95.44 191 PRO A CA 1
ATOM 1524 C C . PRO A 1 191 ? 4.785 7.664 14.594 1 95.44 191 PRO A C 1
ATOM 1526 O O . PRO A 1 191 ? 4.262 7.887 13.5 1 95.44 191 PRO A O 1
ATOM 1529 N N . GLU A 1 192 ? 4.219 7.777 15.773 1 95.56 192 GLU A N 1
ATOM 1530 C CA . GLU A 1 192 ? 2.84 8.242 15.852 1 95.56 192 GLU A CA 1
ATOM 1531 C C . GLU A 1 192 ? 2.732 9.719 15.461 1 95.56 192 GLU A C 1
ATOM 1533 O O . GLU A 1 192 ? 3.717 10.453 15.523 1 95.56 192 GLU A O 1
ATOM 1538 N N . LEU A 1 193 ? 1.551 10.102 15.078 1 93.62 193 LEU A N 1
ATOM 1539 C CA . LEU A 1 193 ? 1.277 11.438 14.578 1 93.62 193 LEU A CA 1
ATOM 1540 C C . LEU A 1 193 ? 1.691 12.5 15.602 1 93.62 193 LEU A C 1
ATOM 1542 O O . LEU A 1 193 ? 2.129 13.586 15.227 1 93.62 193 LEU A O 1
ATOM 1546 N N . PHE A 1 194 ? 1.627 12.172 16.922 1 93.06 194 PHE A N 1
ATOM 1547 C CA . PHE A 1 194 ? 1.906 13.148 17.969 1 93.06 194 PHE A CA 1
ATOM 1548 C C . PHE A 1 194 ? 3.262 12.875 18.609 1 93.06 194 PHE A C 1
ATOM 1550 O O . PHE A 1 194 ? 3.566 13.406 19.688 1 93.06 194 PHE A O 1
ATOM 1557 N N . ALA A 1 195 ? 3.99 12.023 17.953 1 94.19 195 ALA A N 1
ATOM 1558 C CA . ALA A 1 195 ? 5.305 11.703 18.5 1 94.19 195 ALA A CA 1
ATOM 1559 C C . ALA A 1 195 ? 6.312 12.805 18.203 1 94.19 195 ALA A C 1
ATOM 1561 O O . ALA A 1 195 ? 6.125 13.586 17.266 1 94.19 195 ALA A O 1
ATOM 1562 N N . HIS A 1 196 ? 7.363 12.898 19 1 93.31 196 HIS A N 1
ATOM 1563 C CA . HIS A 1 196 ? 8.398 13.922 18.828 1 93.31 196 HIS A CA 1
ATOM 1564 C C . HIS A 1 196 ? 9.711 13.305 18.359 1 93.31 196 HIS A C 1
ATOM 1566 O O . HIS A 1 196 ? 10.781 13.844 18.625 1 93.31 196 HIS A O 1
ATOM 1572 N N . PHE A 1 197 ? 9.656 12.133 17.812 1 92.38 197 PHE A N 1
ATOM 1573 C CA . PHE A 1 197 ? 10.875 11.469 17.391 1 92.38 197 PHE A CA 1
ATOM 1574 C C . PHE A 1 197 ? 10.719 10.898 15.984 1 92.38 197 PHE A C 1
ATOM 1576 O O . PHE A 1 197 ? 9.625 10.914 15.422 1 92.38 197 PHE A O 1
ATOM 1583 N N . SER A 1 198 ? 11.852 10.531 15.406 1 94.12 198 SER A N 1
ATOM 1584 C CA . SER A 1 198 ? 11.906 10.055 14.031 1 94.12 198 SER A CA 1
ATOM 1585 C C . SER A 1 198 ? 11.656 8.555 13.953 1 94.12 198 SER A C 1
ATOM 1587 O O . SER A 1 198 ? 11.266 7.93 14.945 1 94.12 198 SER A O 1
ATOM 1589 N N . ASP A 1 199 ? 11.789 8 12.766 1 93.06 199 ASP A N 1
ATOM 1590 C CA . ASP A 1 199 ? 11.586 6.578 12.531 1 93.06 199 ASP A CA 1
ATOM 1591 C C . ASP A 1 199 ? 12.766 5.758 13.047 1 93.06 199 ASP A C 1
ATOM 1593 O O . ASP A 1 199 ? 12.742 4.527 12.992 1 93.06 199 ASP A O 1
ATOM 1597 N N . LYS A 1 200 ? 13.844 6.414 13.477 1 93.5 200 LYS A N 1
ATOM 1598 C CA . LYS A 1 200 ? 14.93 5.781 14.219 1 93.5 200 LYS A CA 1
ATOM 1599 C C . LYS A 1 200 ? 14.758 5.98 15.719 1 93.5 200 LYS A C 1
ATOM 1601 O O . LYS A 1 200 ? 15.234 6.973 16.281 1 93.5 200 LYS A O 1
ATOM 1606 N N . MET A 1 201 ? 14.195 5.055 16.375 1 92.69 201 MET A N 1
ATOM 1607 C CA . MET A 1 201 ? 13.781 5.223 17.766 1 92.69 201 MET A CA 1
ATOM 1608 C C . MET A 1 201 ? 14.648 4.379 18.703 1 92.69 201 MET A C 1
ATOM 1610 O O . MET A 1 201 ? 15.008 3.248 18.359 1 92.69 201 MET A O 1
ATOM 1614 N N . SER A 1 202 ? 14.922 4.953 19.828 1 91.94 202 SER A N 1
ATOM 1615 C CA . SER A 1 202 ? 15.469 4.156 20.922 1 91.94 202 SER A CA 1
ATOM 1616 C C . SER A 1 202 ? 14.398 3.258 21.547 1 91.94 202 SER A C 1
ATOM 1618 O O . SER A 1 202 ? 13.219 3.363 21.203 1 91.94 202 SER A O 1
ATOM 1620 N N . PHE A 1 203 ? 14.828 2.354 22.406 1 87.56 203 PHE A N 1
ATOM 1621 C CA . PHE A 1 203 ? 13.875 1.456 23.062 1 87.56 203 PHE A CA 1
ATOM 1622 C C . PHE A 1 203 ? 12.82 2.244 23.828 1 87.56 203 PHE A C 1
ATOM 1624 O O . PHE A 1 203 ? 11.633 1.954 23.734 1 87.56 203 PHE A O 1
ATOM 1631 N N . VAL A 1 204 ? 13.281 3.24 24.578 1 91.44 204 VAL A N 1
ATOM 1632 C CA . VAL A 1 204 ? 12.367 4.051 25.375 1 91.44 204 VAL A CA 1
ATOM 1633 C C . VAL A 1 204 ? 11.391 4.785 24.453 1 91.44 204 VAL A C 1
ATOM 1635 O O . VAL A 1 204 ? 10.195 4.855 24.734 1 91.44 204 VAL A O 1
ATOM 1638 N N . GLN A 1 205 ? 11.859 5.324 23.344 1 93.25 205 GLN A N 1
ATOM 1639 C CA . GLN A 1 205 ? 11.008 6.027 22.391 1 93.25 205 GLN A CA 1
ATOM 1640 C C . GLN A 1 205 ? 9.969 5.086 21.797 1 93.25 205 GLN A C 1
ATOM 1642 O O . GLN A 1 205 ? 8.828 5.492 21.547 1 93.25 205 GLN A O 1
ATOM 1647 N N . LYS A 1 206 ? 10.367 3.838 21.609 1 90.38 206 LYS A N 1
ATOM 1648 C CA . LYS A 1 206 ? 9.414 2.85 21.094 1 90.38 206 LYS A CA 1
ATOM 1649 C C . LYS A 1 206 ? 8.281 2.609 22.094 1 90.38 206 LYS A C 1
ATOM 1651 O O . LYS A 1 206 ? 7.121 2.496 21.703 1 90.38 206 LYS A O 1
ATOM 1656 N N . VAL A 1 207 ? 8.641 2.531 23.312 1 87.94 207 VAL A N 1
ATOM 1657 C CA . VAL A 1 207 ? 7.637 2.34 24.359 1 87.94 207 VAL A CA 1
ATOM 1658 C C . VAL A 1 207 ? 6.688 3.535 24.391 1 87.94 207 VAL A C 1
ATOM 1660 O O . VAL A 1 207 ? 5.469 3.365 24.453 1 87.94 207 VAL A O 1
ATOM 1663 N N . ILE A 1 208 ? 7.262 4.727 24.328 1 92.44 208 ILE A N 1
ATOM 1664 C CA . ILE A 1 208 ? 6.445 5.938 24.328 1 92.44 208 ILE A CA 1
ATOM 1665 C C . ILE A 1 208 ? 5.543 5.953 23.094 1 92.44 208 ILE A C 1
ATOM 1667 O O . ILE A 1 208 ? 4.379 6.352 23.172 1 92.44 208 ILE A O 1
ATOM 1671 N N . ASN A 1 209 ? 6.098 5.488 21.984 1 93.69 209 ASN A N 1
ATOM 1672 C CA . ASN A 1 209 ? 5.324 5.422 20.75 1 93.69 209 ASN A CA 1
ATOM 1673 C C . ASN A 1 209 ? 4.098 4.527 20.906 1 93.69 209 ASN A C 1
ATOM 1675 O O . ASN A 1 209 ? 3.018 4.859 20.422 1 93.69 209 ASN A O 1
ATOM 1679 N N . VAL A 1 210 ? 4.262 3.408 21.609 1 90.5 210 VAL A N 1
ATOM 1680 C CA . VAL A 1 210 ? 3.152 2.5 21.891 1 90.5 210 VAL A CA 1
ATOM 1681 C C . VAL A 1 210 ? 2.098 3.217 22.734 1 90.5 210 VAL A C 1
ATOM 1683 O O . VAL A 1 210 ? 0.902 3.133 22.438 1 90.5 210 VAL A O 1
ATOM 1686 N N . LEU A 1 211 ? 2.543 3.912 23.719 1 89.44 211 LEU A N 1
ATOM 1687 C CA . LEU A 1 211 ? 1.62 4.586 24.625 1 89.44 211 LEU A CA 1
ATOM 1688 C C . LEU A 1 211 ? 0.832 5.668 23.891 1 89.44 211 LEU A C 1
ATOM 1690 O O . LEU A 1 211 ? -0.38 5.793 24.078 1 89.44 211 LEU A O 1
ATOM 1694 N N . ILE A 1 212 ? 1.51 6.457 23.047 1 92.94 212 ILE A N 1
ATOM 1695 C CA . ILE A 1 212 ? 0.842 7.496 22.281 1 92.94 212 ILE A CA 1
ATOM 1696 C C . ILE A 1 212 ? -0.197 6.859 21.359 1 92.94 212 ILE A C 1
ATOM 1698 O O . ILE A 1 212 ? -1.327 7.344 21.25 1 92.94 212 ILE A O 1
ATOM 1702 N N . GLY A 1 213 ? 0.242 5.777 20.688 1 91.5 213 GLY A N 1
ATOM 1703 C CA . GLY A 1 213 ? -0.667 5.094 19.781 1 91.5 213 GLY A CA 1
ATOM 1704 C C . GLY A 1 213 ? -1.907 4.559 20.469 1 91.5 213 GLY A C 1
ATOM 1705 O O . GLY A 1 213 ? -3.02 4.695 19.953 1 91.5 213 GLY A O 1
ATOM 1706 N N . GLN A 1 214 ? -1.737 3.984 21.609 1 88.19 214 GLN A N 1
ATOM 1707 C CA . GLN A 1 214 ? -2.867 3.449 22.359 1 88.19 214 GLN A CA 1
ATOM 1708 C C . GLN A 1 214 ? -3.797 4.566 22.812 1 88.19 214 GLN A C 1
ATOM 1710 O O . GLN A 1 214 ? -5.02 4.418 22.781 1 88.19 214 GLN A O 1
ATOM 1715 N N . ALA A 1 215 ? -3.213 5.602 23.234 1 88.56 215 ALA A N 1
ATOM 1716 C CA . ALA A 1 215 ? -4.012 6.746 23.672 1 88.56 215 ALA A CA 1
ATOM 1717 C C . ALA A 1 215 ? -4.82 7.32 22.516 1 88.56 215 ALA A C 1
ATOM 1719 O O . ALA A 1 215 ? -6 7.641 22.672 1 88.56 215 ALA A O 1
ATOM 1720 N N . THR A 1 216 ? -4.156 7.461 21.406 1 89.31 216 THR A N 1
ATOM 1721 C CA . THR A 1 216 ? -4.809 8 20.219 1 89.31 216 THR A CA 1
ATOM 1722 C C . THR A 1 216 ? -5.973 7.113 19.781 1 89.31 216 THR A C 1
ATOM 1724 O O . THR A 1 216 ? -7.059 7.609 19.469 1 89.31 216 THR A O 1
ATOM 1727 N N . SER A 1 217 ? -5.766 5.84 19.766 1 88.62 217 SER A N 1
ATOM 1728 C CA . SER A 1 217 ? -6.816 4.895 19.406 1 88.62 217 SER A CA 1
ATOM 1729 C C . SER A 1 217 ? -7.973 4.945 20.406 1 88.62 217 SER A C 1
ATOM 1731 O O . SER A 1 217 ? -9.141 4.887 20.016 1 88.62 217 SER A O 1
ATOM 1733 N N . PHE A 1 218 ? -7.633 5.039 21.625 1 87.69 218 PHE A N 1
ATOM 1734 C CA . PHE A 1 218 ? -8.656 5.121 22.656 1 87.69 218 PHE A CA 1
ATOM 1735 C C . PHE A 1 218 ? -9.523 6.359 22.469 1 87.69 218 PHE A C 1
ATOM 1737 O O . PHE A 1 218 ? -10.758 6.273 22.531 1 87.69 218 PHE A O 1
ATOM 1744 N N . VAL A 1 219 ? -8.906 7.445 22.219 1 89.62 219 VAL A N 1
ATOM 1745 C CA . VAL A 1 219 ? -9.633 8.711 22.125 1 89.62 219 VAL A CA 1
ATOM 1746 C C . VAL A 1 219 ? -10.578 8.664 20.922 1 89.62 219 VAL A C 1
ATOM 1748 O O . VAL A 1 219 ? -11.766 8.969 21.062 1 89.62 219 VAL A O 1
ATOM 1751 N N . LEU A 1 220 ? -10.086 8.242 19.781 1 88.5 220 LEU A N 1
ATOM 1752 C CA . LEU A 1 220 ? -10.945 8.273 18.609 1 88.5 220 LEU A CA 1
ATOM 1753 C C . LEU A 1 220 ? -11.961 7.133 18.641 1 88.5 220 LEU A C 1
ATOM 1755 O O . LEU A 1 220 ? -13.156 7.355 18.469 1 88.5 220 LEU A O 1
ATOM 1759 N N . ASP A 1 221 ? -11.555 5.914 18.922 1 85.69 221 ASP A N 1
ATOM 1760 C CA . ASP A 1 221 ? -12.391 4.73 18.766 1 85.69 221 ASP A CA 1
ATOM 1761 C C . ASP A 1 221 ? -13.391 4.609 19.906 1 85.69 221 ASP A C 1
ATOM 1763 O O . ASP A 1 221 ? -14.523 4.164 19.703 1 85.69 221 ASP A O 1
ATOM 1767 N N . ILE A 1 222 ? -12.977 5.031 21.062 1 84.75 222 ILE A N 1
ATOM 1768 C CA . ILE A 1 222 ? -13.812 4.77 22.234 1 84.75 222 ILE A CA 1
ATOM 1769 C C . ILE A 1 222 ? -14.469 6.066 22.688 1 84.75 222 ILE A C 1
ATOM 1771 O O . ILE A 1 222 ? -15.688 6.117 22.875 1 84.75 222 ILE A O 1
ATOM 1775 N N . PHE A 1 223 ? -13.727 7.082 22.75 1 89.31 223 PHE A N 1
ATOM 1776 C CA . PHE A 1 223 ? -14.273 8.32 23.297 1 89.31 223 PHE A CA 1
ATOM 1777 C C . PHE A 1 223 ? -15.102 9.055 22.234 1 89.31 223 PHE A C 1
ATOM 1779 O O . PHE A 1 223 ? -16.312 9.242 22.422 1 89.31 223 PHE A O 1
ATOM 1786 N N . VAL A 1 224 ? -14.516 9.367 21.141 1 91.94 224 VAL A N 1
ATOM 1787 C CA . VAL A 1 224 ? -15.211 10.172 20.141 1 91.94 224 VAL A CA 1
ATOM 1788 C C . VAL A 1 224 ? -16.297 9.344 19.469 1 91.94 224 VAL A C 1
ATOM 1790 O O . VAL A 1 224 ? -17.484 9.633 19.609 1 91.94 224 VAL A O 1
ATOM 1793 N N . GLN A 1 225 ? -15.922 8.289 18.844 1 90.56 225 GLN A N 1
ATOM 1794 C CA . GLN A 1 225 ? -16.875 7.484 18.094 1 90.56 225 GLN A CA 1
ATOM 1795 C C . GLN A 1 225 ? -17.875 6.801 19.031 1 90.56 225 GLN A C 1
ATOM 1797 O O . GLN A 1 225 ? -19.031 6.609 18.656 1 90.56 225 GLN A O 1
ATOM 1802 N N . GLY A 1 226 ? -17.422 6.449 20.219 1 90.12 226 GLY A N 1
ATOM 1803 C CA . GLY A 1 226 ? -18.328 5.848 21.188 1 90.12 226 GLY A CA 1
ATOM 1804 C C . GLY A 1 226 ? -19.438 6.785 21.641 1 90.12 226 GLY A C 1
ATOM 1805 O O . GLY A 1 226 ? -20.625 6.422 21.594 1 90.12 226 GLY A O 1
ATOM 1806 N N . PHE A 1 227 ? -19.094 7.973 22 1 91.44 227 PHE A N 1
ATOM 1807 C CA . PHE A 1 227 ? -20.078 8.945 22.453 1 91.44 227 PHE A CA 1
ATOM 1808 C C . PHE A 1 227 ? -20.969 9.391 21.297 1 91.44 227 PHE A C 1
ATOM 1810 O O . PHE A 1 227 ? -22.188 9.531 21.453 1 91.44 227 PHE A O 1
ATOM 1817 N N . GLN A 1 228 ? -20.359 9.578 20.172 1 94.56 228 GLN A N 1
ATOM 1818 C CA . GLN A 1 228 ? -21.125 10.023 19.016 1 94.56 228 GLN A CA 1
ATOM 1819 C C . GLN A 1 228 ? -22.094 8.93 18.547 1 94.56 228 GLN A C 1
ATOM 1821 O O . GLN A 1 228 ? -23.172 9.227 18.047 1 94.56 228 GLN A O 1
ATOM 1826 N N . SER A 1 229 ? -21.641 7.691 18.703 1 94 229 SER A N 1
ATOM 1827 C CA . SER A 1 229 ? -22.531 6.582 18.375 1 94 229 SER A CA 1
ATOM 1828 C C . SER A 1 229 ? -23.797 6.625 19.219 1 94 229 SER A C 1
ATOM 1830 O O . SER A 1 229 ? -24.891 6.344 18.719 1 94 229 SER A O 1
ATOM 1832 N N . ARG A 1 230 ? -23.719 6.953 20.422 1 93.44 230 ARG A N 1
ATOM 1833 C CA . ARG A 1 230 ? -24.844 7.012 21.328 1 93.44 230 ARG A CA 1
ATOM 1834 C C . ARG A 1 230 ? -25.797 8.141 20.938 1 93.44 230 ARG A C 1
ATOM 1836 O O . ARG A 1 230 ? -27.016 8.039 21.156 1 93.44 230 ARG A O 1
ATOM 1843 N N . ILE A 1 231 ? -25.312 9.156 20.391 1 95.5 231 ILE A N 1
ATOM 1844 C CA . ILE A 1 231 ? -26.109 10.312 19.984 1 95.5 231 ILE A CA 1
ATOM 1845 C C . ILE A 1 231 ? -27.062 9.906 18.859 1 95.5 231 ILE A C 1
ATOM 1847 O O . ILE A 1 231 ? -28.25 10.234 18.906 1 95.5 231 ILE A O 1
ATOM 1851 N N . PHE A 1 232 ? -26.609 9.188 17.922 1 94.38 232 PHE A N 1
ATOM 1852 C CA . PHE A 1 232 ? -27.406 8.828 16.75 1 94.38 232 PHE A CA 1
ATOM 1853 C C . PHE A 1 232 ? -28.297 7.633 17.047 1 94.38 232 PHE A C 1
ATOM 1855 O O . PHE A 1 232 ? -29.359 7.477 16.453 1 94.38 232 PHE A O 1
ATOM 1862 N N . GLY A 1 233 ? -27.875 6.723 17.922 1 90.69 233 GLY A N 1
ATOM 1863 C CA . GLY A 1 233 ? -28.703 5.602 18.359 1 90.69 233 GLY A CA 1
ATOM 1864 C C . GLY A 1 233 ? -28.781 4.496 17.312 1 90.69 233 GLY A C 1
ATOM 1865 O O . GLY A 1 233 ? -29.781 3.773 17.25 1 90.69 233 GLY A O 1
ATOM 1866 N N . PHE A 1 234 ? -27.859 4.438 16.453 1 90.69 234 PHE A N 1
ATOM 1867 C CA . PHE A 1 234 ? -27.844 3.369 15.461 1 90.69 234 PHE A CA 1
ATOM 1868 C C . PHE A 1 234 ? -27.562 2.023 16.125 1 90.69 234 PHE A C 1
ATOM 1870 O O . PHE A 1 234 ? -27.031 1.966 17.219 1 90.69 234 PHE A O 1
ATOM 1877 N N . ASP A 1 235 ? -27.844 0.928 15.461 1 89.44 235 ASP A N 1
ATOM 1878 C CA . ASP A 1 235 ? -27.5 -0.415 15.906 1 89.44 235 ASP A CA 1
ATOM 1879 C C . ASP A 1 235 ? -25.984 -0.654 15.797 1 89.44 235 ASP A C 1
ATOM 1881 O O . ASP A 1 235 ? -25.391 -1.253 16.688 1 89.44 235 ASP A O 1
ATOM 1885 N N . GLU A 1 236 ? -25.5 -0.074 14.711 1 88.69 236 GLU A N 1
ATOM 1886 C CA . GLU A 1 236 ? -24.062 -0.188 14.484 1 88.69 236 GLU A CA 1
ATOM 1887 C C . GLU A 1 236 ? -23.312 1.002 15.078 1 88.69 236 GLU A C 1
ATOM 1889 O O . GLU A 1 236 ? -23.781 2.139 15.008 1 88.69 236 GLU A O 1
ATOM 1894 N N . ASN A 1 237 ? -22.141 0.713 15.672 1 90.62 237 ASN A N 1
ATOM 1895 C CA . ASN A 1 237 ? -21.297 1.79 16.172 1 90.62 237 ASN A CA 1
ATOM 1896 C C . ASN A 1 237 ? -20.625 2.555 15.031 1 90.62 237 ASN A C 1
ATOM 1898 O O . ASN A 1 237 ? -20.391 1.995 13.961 1 90.62 237 ASN A O 1
ATOM 1902 N N . LEU A 1 238 ? -20.359 3.857 15.273 1 92.5 238 LEU A N 1
ATOM 1903 C CA . LEU A 1 238 ? -19.734 4.691 14.25 1 92.5 238 LEU A CA 1
ATOM 1904 C C . LEU A 1 238 ? -18.375 4.141 13.852 1 92.5 238 LEU A C 1
ATOM 1906 O O . LEU A 1 238 ? -17.922 4.336 12.719 1 92.5 238 LEU A O 1
ATOM 1910 N N . ALA A 1 239 ? -17.75 3.457 14.797 1 88.75 239 ALA A N 1
ATOM 1911 C CA . ALA A 1 239 ? -16.484 2.826 14.469 1 88.75 239 ALA A CA 1
ATOM 1912 C C . ALA A 1 239 ? -16.641 1.786 13.367 1 88.75 239 ALA A C 1
ATOM 1914 O O . ALA A 1 239 ? -15.805 1.688 12.469 1 88.75 239 ALA A O 1
ATOM 1915 N N . SER A 1 240 ? -17.703 1.043 13.406 1 87.56 240 SER A N 1
ATOM 1916 C CA . SER A 1 240 ? -18 0.051 12.375 1 87.56 240 SER A CA 1
ATOM 1917 C C . SER A 1 240 ? -18.359 0.718 11.055 1 87.56 240 SER A C 1
ATOM 1919 O O . SER A 1 240 ? -17.984 0.227 9.984 1 87.56 240 SER A O 1
ATOM 1921 N N . ILE A 1 241 ? -19 1.828 11.148 1 90.81 241 ILE A N 1
ATOM 1922 C CA . ILE A 1 241 ? -19.438 2.545 9.953 1 90.81 241 ILE A CA 1
ATOM 1923 C C . ILE A 1 241 ? -18.219 3.164 9.258 1 90.81 241 ILE A C 1
ATOM 1925 O O . ILE A 1 241 ? -18.094 3.086 8.039 1 90.81 241 ILE A O 1
ATOM 1929 N N . SER A 1 242 ? -17.344 3.775 10.016 1 91.38 242 SER A N 1
ATOM 1930 C CA . SER A 1 242 ? -16.156 4.398 9.438 1 91.38 242 SER A CA 1
ATOM 1931 C C . SER A 1 242 ? -15.266 3.363 8.758 1 91.38 242 SER A C 1
ATOM 1933 O O . SER A 1 242 ? -14.609 3.662 7.762 1 91.38 242 SER A O 1
ATOM 1935 N N . LYS A 1 243 ? -15.273 2.119 9.25 1 88.12 243 LYS A N 1
ATOM 1936 C CA . LYS A 1 243 ? -14.469 1.034 8.695 1 88.12 243 LYS A CA 1
ATOM 1937 C C . LYS A 1 243 ? -14.969 0.637 7.309 1 88.12 243 LYS A C 1
ATOM 1939 O O . LYS A 1 243 ? -14.242 0.003 6.539 1 88.12 243 LYS A O 1
ATOM 1944 N N . GLU A 1 244 ? -16.141 1.019 7.004 1 87.94 244 GLU A N 1
ATOM 1945 C CA . GLU A 1 244 ? -16.734 0.65 5.723 1 87.94 244 GLU A CA 1
ATOM 1946 C C . GLU A 1 244 ? -16.438 1.696 4.652 1 87.94 244 GLU A C 1
ATOM 1948 O O . GLU A 1 244 ? -16.906 1.59 3.521 1 87.94 244 GLU A O 1
ATOM 1953 N N . SER A 1 245 ? -15.625 2.664 5 1 91.69 245 SER A N 1
ATOM 1954 C CA . SER A 1 245 ? -15.227 3.65 4 1 91.69 245 SER A CA 1
ATOM 1955 C C . SER A 1 245 ? -14.539 2.984 2.812 1 91.69 245 SER A C 1
ATOM 1957 O O . SER A 1 245 ? -13.766 2.039 2.986 1 91.69 245 SER A O 1
ATOM 1959 N N . SER A 1 246 ? -14.789 3.508 1.656 1 91.38 246 SER A N 1
ATOM 1960 C CA . SER A 1 246 ? -14.258 2.926 0.43 1 91.38 246 SER A CA 1
ATOM 1961 C C . SER A 1 246 ? -12.758 3.184 0.303 1 91.38 246 SER A C 1
ATOM 1963 O O . SER A 1 246 ? -12.031 2.373 -0.272 1 91.38 246 SER A O 1
ATOM 1965 N N . ALA A 1 247 ? -12.391 4.332 0.786 1 93.25 247 ALA A N 1
ATOM 1966 C CA . ALA A 1 247 ? -10.984 4.723 0.667 1 93.25 247 ALA A CA 1
ATOM 1967 C C . ALA A 1 247 ? -10.617 5.766 1.717 1 93.25 247 ALA A C 1
ATOM 1969 O O . ALA A 1 247 ? -11.492 6.348 2.359 1 93.25 247 ALA A O 1
ATOM 1970 N N . VAL A 1 248 ? -9.367 5.875 1.93 1 95.81 248 VAL A N 1
ATOM 1971 C CA . VAL A 1 248 ? -8.805 6.977 2.703 1 95.81 248 VAL A CA 1
ATOM 1972 C C . VAL A 1 248 ? -7.879 7.809 1.816 1 95.81 248 VAL A C 1
ATOM 1974 O O . VAL A 1 248 ? -6.934 7.277 1.228 1 95.81 248 VAL A O 1
ATOM 1977 N N . LEU A 1 249 ? -8.195 9.055 1.64 1 97.25 249 LEU A N 1
ATOM 1978 C CA . LEU A 1 249 ? -7.328 9.977 0.914 1 97.25 249 LEU A CA 1
ATOM 1979 C C . LEU A 1 249 ? -6.461 10.773 1.877 1 97.25 249 LEU A C 1
ATOM 1981 O O . LEU A 1 249 ? -6.977 11.469 2.756 1 97.25 249 LEU A O 1
ATOM 1985 N N . ILE A 1 250 ? -5.164 10.672 1.701 1 96.88 250 ILE A N 1
ATOM 1986 C CA . ILE A 1 250 ? -4.227 11.172 2.701 1 96.88 250 ILE A CA 1
ATOM 1987 C C . ILE A 1 250 ? -3.396 12.305 2.107 1 96.88 250 ILE A C 1
ATOM 1989 O O . ILE A 1 250 ? -2.811 12.156 1.031 1 96.88 250 ILE A O 1
ATOM 1993 N N . ASN A 1 251 ? -3.328 13.391 2.844 1 94.69 251 ASN A N 1
ATOM 1994 C CA . ASN A 1 251 ? -2.492 14.523 2.451 1 94.69 251 ASN A CA 1
ATOM 1995 C C . ASN A 1 251 ? -1.013 14.234 2.688 1 94.69 251 ASN A C 1
ATOM 1997 O O . ASN A 1 251 ? -0.356 14.93 3.465 1 94.69 251 ASN A O 1
ATOM 2001 N N . SER A 1 252 ? -0.497 13.281 1.967 1 92.5 252 SER A N 1
ATOM 2002 C CA . SER A 1 252 ? 0.905 12.906 2.115 1 92.5 252 SER A CA 1
ATOM 2003 C C . SER A 1 252 ? 1.49 12.422 0.792 1 92.5 252 SER A C 1
ATOM 2005 O O . SER A 1 252 ? 0.755 12.195 -0.173 1 92.5 252 SER A O 1
ATOM 2007 N N . VAL A 1 253 ? 2.768 12.438 0.803 1 90 253 VAL A N 1
ATOM 2008 C CA . VAL A 1 253 ? 3.549 11.914 -0.311 1 90 253 VAL A CA 1
ATOM 2009 C C . VAL A 1 253 ? 4.438 10.773 0.176 1 90 253 VAL A C 1
ATOM 2011 O O . VAL A 1 253 ? 5.273 10.961 1.064 1 90 253 VAL A O 1
ATOM 2014 N N . PRO A 1 254 ? 4.348 9.648 -0.44 1 88.94 254 PRO A N 1
ATOM 2015 C CA . PRO A 1 254 ? 4.984 8.445 0.11 1 88.94 254 PRO A CA 1
ATOM 2016 C C . PRO A 1 254 ? 6.492 8.609 0.281 1 88.94 254 PRO A C 1
ATOM 2018 O O . PRO A 1 254 ? 7.051 8.172 1.29 1 88.94 254 PRO A O 1
ATOM 2021 N N . PHE A 1 255 ? 7.211 9.242 -0.592 1 88.25 255 PHE A N 1
ATOM 2022 C CA . PHE A 1 255 ? 8.664 9.336 -0.51 1 88.25 255 PHE A CA 1
ATOM 2023 C C . PHE A 1 255 ? 9.078 10.398 0.496 1 88.25 255 PHE A C 1
ATOM 2025 O O . PHE A 1 255 ? 10.25 10.477 0.88 1 88.25 255 PHE A O 1
ATOM 2032 N N . PHE A 1 256 ? 8.125 11.219 0.874 1 91.19 256 PHE A N 1
ATOM 2033 C CA . PHE A 1 256 ? 8.477 12.305 1.779 1 91.19 256 PHE A CA 1
ATOM 2034 C C . PHE A 1 256 ? 8.156 11.93 3.223 1 91.19 256 PHE A C 1
ATOM 2036 O O . PHE A 1 256 ? 8.953 12.203 4.129 1 91.19 256 PHE A O 1
ATOM 2043 N N . ASP A 1 257 ? 7.035 11.32 3.445 1 93.06 257 ASP A N 1
ATOM 2044 C CA . ASP A 1 257 ? 6.695 10.844 4.781 1 93.06 257 ASP A CA 1
ATOM 2045 C C . ASP A 1 257 ? 7.531 9.625 5.16 1 93.06 257 ASP A C 1
ATOM 2047 O O . ASP A 1 257 ? 8.281 9.102 4.332 1 93.06 257 ASP A O 1
ATOM 2051 N N . TYR A 1 258 ? 7.484 9.266 6.48 1 93.81 258 TYR A N 1
ATOM 2052 C CA . TYR A 1 258 ? 8.133 8.023 6.875 1 93.81 258 TYR A CA 1
ATOM 2053 C C . TYR A 1 258 ? 7.469 6.824 6.203 1 93.81 258 TYR A C 1
ATOM 2055 O O . TYR A 1 258 ? 6.25 6.793 6.039 1 93.81 258 TYR A O 1
ATOM 2063 N N . SER A 1 259 ? 8.336 5.891 5.844 1 92.38 259 SER A N 1
ATOM 2064 C CA . SER A 1 259 ? 7.844 4.664 5.227 1 92.38 259 SER A CA 1
ATOM 2065 C C . SER A 1 259 ? 6.977 3.867 6.199 1 92.38 259 SER A C 1
ATOM 2067 O O . SER A 1 259 ? 7.297 3.764 7.383 1 92.38 259 SER A O 1
ATOM 2069 N N . MET A 1 260 ? 5.91 3.369 5.684 1 93.56 260 MET A N 1
ATOM 2070 C CA . MET A 1 260 ? 4.98 2.576 6.48 1 93.56 260 MET A CA 1
ATOM 2071 C C . MET A 1 260 ? 4.172 1.632 5.594 1 93.56 260 MET A C 1
ATOM 2073 O O . MET A 1 260 ? 4.039 1.863 4.391 1 93.56 260 MET A O 1
ATOM 2077 N N . PRO A 1 261 ? 3.678 0.559 6.195 1 93.25 261 PRO A N 1
ATOM 2078 C CA . PRO A 1 261 ? 2.748 -0.262 5.418 1 93.25 261 PRO A CA 1
ATOM 2079 C C . PRO A 1 261 ? 1.433 0.456 5.121 1 93.25 261 PRO A C 1
ATOM 2081 O O . PRO A 1 261 ? 1.005 1.313 5.898 1 93.25 261 PRO A O 1
ATOM 2084 N N . MET A 1 262 ? 0.862 0.083 4.039 1 93.81 262 MET A N 1
ATOM 2085 C CA . MET A 1 262 ? -0.376 0.74 3.629 1 93.81 262 MET A CA 1
ATOM 2086 C C . MET A 1 262 ? -1.382 -0.276 3.1 1 93.81 262 MET A C 1
ATOM 2088 O O . MET A 1 262 ? -1.021 -1.414 2.795 1 93.81 262 MET A O 1
ATOM 2092 N N . SER A 1 263 ? -2.617 0.189 3.072 1 93.25 263 SER A N 1
ATOM 2093 C CA . SER A 1 263 ? -3.699 -0.56 2.441 1 93.25 263 SER A CA 1
ATOM 2094 C C . SER A 1 263 ? -3.928 -0.098 1.007 1 93.25 263 SER A C 1
ATOM 2096 O O . SER A 1 263 ? -3.699 1.068 0.681 1 93.25 263 SER A O 1
ATOM 2098 N N . HIS A 1 264 ? -4.445 -1.013 0.193 1 91.75 264 HIS A N 1
ATOM 2099 C CA . HIS A 1 264 ? -4.805 -0.637 -1.17 1 91.75 264 HIS A CA 1
ATOM 2100 C C . HIS A 1 264 ? -5.988 0.327 -1.18 1 91.75 264 HIS A C 1
ATOM 2102 O O . HIS A 1 264 ? -6.277 0.951 -2.203 1 91.75 264 HIS A O 1
ATOM 2108 N N . GLN A 1 265 ? -6.609 0.511 -0.055 1 92.5 265 GLN A N 1
ATOM 2109 C CA . GLN A 1 265 ? -7.707 1.466 0.057 1 92.5 265 GLN A CA 1
ATOM 2110 C C . GLN A 1 265 ? -7.184 2.875 0.321 1 92.5 265 GLN A C 1
ATOM 2112 O O . GLN A 1 265 ? -7.938 3.848 0.238 1 92.5 265 GLN A O 1
ATOM 2117 N N . CYS A 1 266 ? -5.941 2.982 0.607 1 94 266 CYS A N 1
ATOM 2118 C CA . CYS A 1 266 ? -5.359 4.285 0.916 1 94 266 CYS A CA 1
ATOM 2119 C C . CYS A 1 266 ? -4.715 4.902 -0.319 1 94 266 CYS A C 1
ATOM 2121 O O . CYS A 1 266 ? -4.094 4.195 -1.117 1 94 266 CYS A O 1
ATOM 2123 N N . SER A 1 267 ? -4.895 6.168 -0.506 1 94.88 267 SER A N 1
ATOM 2124 C CA . SER A 1 267 ? -4.238 6.914 -1.575 1 94.88 267 SER A CA 1
ATOM 2125 C C . SER A 1 267 ? -3.59 8.188 -1.043 1 94.88 267 SER A C 1
ATOM 2127 O O . SER A 1 267 ? -4.23 8.969 -0.34 1 94.88 267 SER A O 1
ATOM 2129 N N . ASN A 1 268 ? -2.324 8.328 -1.323 1 94.44 268 ASN A N 1
ATOM 2130 C CA . ASN A 1 268 ? -1.62 9.562 -1.002 1 94.44 268 ASN A CA 1
ATOM 2131 C C . ASN A 1 268 ? -1.828 10.625 -2.078 1 94.44 268 ASN A C 1
ATOM 2133 O O . ASN A 1 268 ? -1.474 10.414 -3.24 1 94.44 268 ASN A O 1
ATOM 2137 N N . ILE A 1 269 ? -2.373 11.781 -1.655 1 93.62 269 ILE A N 1
ATOM 2138 C CA . ILE A 1 269 ? -2.748 12.789 -2.639 1 93.62 269 ILE A CA 1
ATOM 2139 C C . ILE A 1 269 ? -2.152 14.141 -2.248 1 93.62 269 ILE A C 1
ATOM 2141 O O . ILE A 1 269 ? -2.725 15.195 -2.549 1 93.62 269 ILE A O 1
ATOM 2145 N N . GLY A 1 270 ? -1.064 14.141 -1.479 1 88.94 270 GLY A N 1
ATOM 2146 C CA . GLY A 1 270 ? -0.458 15.352 -0.956 1 88.94 270 GLY A CA 1
ATOM 2147 C C . GLY A 1 270 ? -0.022 16.312 -2.043 1 88.94 270 GLY A C 1
ATOM 2148 O O . GLY A 1 270 ? 0.223 17.5 -1.771 1 88.94 270 GLY A O 1
ATOM 2149 N N . GLY A 1 271 ? -0.044 15.977 -3.303 1 80.31 271 GLY A N 1
ATOM 2150 C CA . GLY A 1 271 ? 0.374 16.828 -4.41 1 80.31 271 GLY A CA 1
ATOM 2151 C C . GLY A 1 271 ? -0.669 17.844 -4.809 1 80.31 271 GLY A C 1
ATOM 2152 O O . GLY A 1 271 ? -0.359 18.828 -5.496 1 80.31 271 GLY A O 1
ATOM 2153 N N . ILE A 1 272 ? -1.928 17.734 -4.305 1 84.06 272 ILE A N 1
ATOM 2154 C CA . ILE A 1 272 ? -2.973 18.641 -4.758 1 84.06 272 ILE A CA 1
ATOM 2155 C C . ILE A 1 272 ? -2.834 19.984 -4.039 1 84.06 272 ILE A C 1
ATOM 2157 O O . ILE A 1 272 ? -3.361 21 -4.496 1 84.06 272 ILE A O 1
ATOM 2161 N N . THR A 1 273 ? -2.244 20.016 -2.93 1 74.69 273 THR A N 1
ATOM 2162 C CA . THR A 1 273 ? -2.107 21.234 -2.148 1 74.69 273 THR A CA 1
ATOM 2163 C C . THR A 1 273 ? -0.884 22.031 -2.596 1 74.69 273 THR A C 1
ATOM 2165 O O . THR A 1 273 ? -0.66 23.156 -2.131 1 74.69 273 THR A O 1
ATOM 2168 N N . VAL A 1 274 ? -0.106 21.375 -3.557 1 67.75 274 VAL A N 1
ATOM 2169 C CA . VAL A 1 274 ? 1.175 21.984 -3.91 1 67.75 274 VAL A CA 1
ATOM 2170 C C . VAL A 1 274 ? 1.119 22.516 -5.34 1 67.75 274 VAL A C 1
ATOM 2172 O O . VAL A 1 274 ? 2.115 23.016 -5.859 1 67.75 274 VAL A O 1
ATOM 2175 N N . ASP A 1 275 ? 0.084 23.031 -5.824 1 60.69 275 ASP A N 1
ATOM 2176 C CA . ASP A 1 275 ? 0.088 23.422 -7.23 1 60.69 275 ASP A CA 1
ATOM 2177 C C . ASP A 1 275 ? 0.899 24.703 -7.438 1 60.69 275 ASP A C 1
ATOM 2179 O O . ASP A 1 275 ? 0.628 25.734 -6.805 1 60.69 275 ASP A O 1
ATOM 2183 N N . LYS A 1 276 ? 2.062 24.516 -8.25 1 58.94 276 LYS A N 1
ATOM 2184 C CA . LYS A 1 276 ? 2.902 25.641 -8.641 1 58.94 276 LYS A CA 1
ATOM 2185 C C . LYS A 1 276 ? 2.156 26.578 -9.594 1 58.94 276 LYS A C 1
ATOM 2187 O O . LYS A 1 276 ? 2.455 27.781 -9.656 1 58.94 276 LYS A O 1
ATOM 2192 N N . LYS A 1 277 ? 1.218 26.062 -10.445 1 53.75 277 LYS A N 1
ATOM 2193 C CA . LYS A 1 277 ? 0.681 26.75 -11.617 1 53.75 277 LYS A CA 1
ATOM 2194 C C . LYS A 1 277 ? -0.135 27.969 -11.227 1 53.75 277 LYS A C 1
ATOM 2196 O O . LYS A 1 277 ? -0.24 28.922 -12 1 53.75 277 LYS A O 1
ATOM 2201 N N . GLY A 1 278 ? -0.323 28.156 -9.977 1 58.38 278 GLY A N 1
ATOM 2202 C CA . GLY A 1 278 ? -1.282 29.234 -9.734 1 58.38 278 GLY A CA 1
ATOM 2203 C C . GLY A 1 278 ? -0.782 30.266 -8.758 1 58.38 278 GLY A C 1
ATOM 2204 O O . GLY A 1 278 ? -1.556 30.797 -7.953 1 58.38 278 GLY A O 1
ATOM 2205 N N . VAL A 1 279 ? 0.516 30.562 -8.953 1 65.31 279 VAL A N 1
ATOM 2206 C CA . VAL A 1 279 ? 0.987 31.562 -7.992 1 65.31 279 VAL A CA 1
ATOM 2207 C C . VAL A 1 279 ? 0.54 32.938 -8.422 1 65.31 279 VAL A C 1
ATOM 2209 O O . VAL A 1 279 ? 0.823 33.375 -9.539 1 65.31 279 VAL A O 1
ATOM 2212 N N . LYS A 1 280 ? -0.319 33.531 -7.621 1 72.19 280 LYS A N 1
ATOM 2213 C CA . LYS A 1 280 ? -0.814 34.906 -7.828 1 72.19 280 LYS A CA 1
ATOM 2214 C C . LYS A 1 280 ? 0.333 35.906 -7.84 1 72.19 280 LYS A C 1
ATOM 2216 O O . LYS A 1 280 ? 1.358 35.688 -7.191 1 72.19 280 LYS A O 1
ATOM 2221 N N . LYS A 1 281 ? 0.034 36.938 -8.586 1 84.12 281 LYS A N 1
ATOM 2222 C CA . LYS A 1 281 ? 1.026 38 -8.664 1 84.12 281 LYS A CA 1
ATOM 2223 C C . LYS A 1 281 ? 1.104 38.781 -7.348 1 84.12 281 LYS A C 1
ATOM 2225 O O . LYS A 1 281 ? 0.087 39 -6.688 1 84.12 281 LYS A O 1
ATOM 2230 N N . LEU A 1 282 ? 2.34 39.156 -6.93 1 91.06 282 LEU A N 1
ATOM 2231 C CA . LEU A 1 282 ? 2.549 39.969 -5.734 1 91.06 282 LEU A CA 1
ATOM 2232 C C . LEU A 1 282 ? 2.016 41.375 -5.934 1 91.06 282 LEU A C 1
ATOM 2234 O O . LEU A 1 282 ? 2.18 41.969 -7.004 1 91.06 282 LEU A O 1
ATOM 2238 N N . ASP A 1 283 ? 1.288 41.938 -4.945 1 91.38 283 ASP A N 1
ATOM 2239 C CA . ASP A 1 283 ? 0.929 43.344 -5.016 1 91.38 283 ASP A CA 1
ATOM 2240 C C . ASP A 1 283 ? 2.176 44.219 -5.031 1 91.38 283 ASP A C 1
ATOM 2242 O O . ASP A 1 283 ? 3.268 43.781 -4.684 1 91.38 283 ASP A O 1
ATOM 2246 N N . PRO A 1 284 ? 2.016 45.469 -5.457 1 93.25 284 PRO A N 1
ATOM 2247 C CA . PRO A 1 284 ? 3.172 46.344 -5.652 1 93.25 284 PRO A CA 1
ATOM 2248 C C . PRO A 1 284 ? 4.012 46.5 -4.387 1 93.25 284 PRO A C 1
ATOM 2250 O O . PRO A 1 284 ? 5.242 46.562 -4.461 1 93.25 284 PRO A O 1
ATOM 2253 N N . TYR A 1 285 ? 3.451 46.594 -3.289 1 94.5 285 TYR A N 1
ATOM 2254 C CA . TYR A 1 285 ? 4.18 46.781 -2.037 1 94.5 285 TYR A CA 1
ATOM 2255 C C . TYR A 1 285 ? 5.094 45.594 -1.768 1 94.5 285 TYR A C 1
ATOM 2257 O O . TYR A 1 285 ? 6.293 45.75 -1.534 1 94.5 285 TYR A O 1
ATOM 2265 N N . TRP A 1 286 ? 4.586 44.438 -1.791 1 95.81 286 TRP A N 1
ATOM 2266 C CA . TRP A 1 286 ? 5.352 43.25 -1.495 1 95.81 286 TRP A CA 1
ATOM 2267 C C . TRP A 1 286 ? 6.395 42.969 -2.576 1 95.81 286 TRP A C 1
ATOM 2269 O O . TRP A 1 286 ? 7.469 42.438 -2.295 1 95.81 286 TRP A O 1
ATOM 2279 N N . GLN A 1 287 ? 6.012 43.344 -3.801 1 95.69 287 GLN A N 1
ATOM 2280 C CA . GLN A 1 287 ? 7.004 43.25 -4.867 1 95.69 287 GLN A CA 1
ATOM 2281 C C . GLN A 1 287 ? 8.234 44.094 -4.566 1 95.69 287 GLN A C 1
ATOM 2283 O O . GLN A 1 287 ? 9.367 43.656 -4.75 1 95.69 287 GLN A O 1
ATOM 2288 N N . SER A 1 288 ? 7.93 45.312 -4.156 1 96 288 SER A N 1
ATOM 2289 C CA . SER A 1 288 ? 9.023 46.219 -3.832 1 96 288 SER A CA 1
ATOM 2290 C C . SER A 1 288 ? 9.875 45.656 -2.688 1 96 288 SER A C 1
ATOM 2292 O O . SER A 1 288 ? 11.102 45.719 -2.744 1 96 288 SER A O 1
ATOM 2294 N N . VAL A 1 289 ? 9.227 45.125 -1.691 1 95.69 289 VAL A N 1
ATOM 2295 C CA . VAL A 1 289 ? 9.922 44.562 -0.541 1 95.69 289 VAL A CA 1
ATOM 2296 C C . VAL A 1 289 ? 10.773 43.375 -0.987 1 95.69 289 VAL A C 1
ATOM 2298 O O . VAL A 1 289 ? 11.945 43.281 -0.618 1 95.69 289 VAL A O 1
ATOM 2301 N N . ALA A 1 290 ? 10.188 42.531 -1.769 1 96.12 290 ALA A N 1
ATOM 2302 C CA . ALA A 1 290 ? 10.844 41.312 -2.209 1 96.12 290 ALA A CA 1
ATOM 2303 C C . ALA A 1 290 ? 12.023 41.625 -3.131 1 96.12 290 ALA A C 1
ATOM 2305 O O . ALA A 1 290 ? 13.023 40.875 -3.135 1 96.12 290 ALA A O 1
ATOM 2306 N N . ASP A 1 291 ? 11.914 42.719 -3.893 1 96 291 ASP A N 1
ATOM 2307 C CA . ASP A 1 291 ? 12.953 43.094 -4.852 1 96 291 ASP A CA 1
ATOM 2308 C C . ASP A 1 291 ? 14.156 43.719 -4.145 1 96 291 ASP A C 1
ATOM 2310 O O . ASP A 1 291 ? 15.266 43.719 -4.684 1 96 291 ASP A O 1
ATOM 2314 N N . SER A 1 292 ? 13.961 44.25 -3.07 1 94.5 292 SER A N 1
ATOM 2315 C CA . SER A 1 292 ? 14.953 45.094 -2.404 1 94.5 292 SER A CA 1
ATOM 2316 C C . SER A 1 292 ? 16.078 44.219 -1.81 1 94.5 292 SER A C 1
ATOM 2318 O O . SER A 1 292 ? 17.234 44.656 -1.776 1 94.5 292 SER A O 1
ATOM 2320 N N . SER A 1 293 ? 15.805 43.156 -1.26 1 92.94 293 SER A N 1
ATOM 2321 C CA . SER A 1 293 ? 16.781 42.281 -0.59 1 92.94 293 SER A CA 1
ATOM 2322 C C . SER A 1 293 ? 16.266 40.844 -0.478 1 92.94 293 SER A C 1
ATOM 2324 O O . SER A 1 293 ? 15.109 40.594 -0.784 1 92.94 293 SER A O 1
ATOM 2326 N N . GLY A 1 294 ? 17.219 40 -0.134 1 96 294 GLY A N 1
ATOM 2327 C CA . GLY A 1 294 ? 16.75 38.719 0.323 1 96 294 GLY A CA 1
ATOM 2328 C C . GLY A 1 294 ? 15.859 38.781 1.543 1 96 294 GLY A C 1
ATOM 2329 O O . GLY A 1 294 ? 16.016 39.688 2.377 1 96 294 GLY A O 1
ATOM 2330 N N . PHE A 1 295 ? 14.945 37.875 1.638 1 97.81 295 PHE A N 1
ATOM 2331 C CA . PHE A 1 295 ? 14.039 38 2.771 1 97.81 295 PHE A CA 1
ATOM 2332 C C . PHE A 1 295 ? 13.656 36.594 3.301 1 97.81 295 PHE A C 1
ATOM 2334 O O . PHE A 1 295 ? 13.742 35.625 2.576 1 97.81 295 PHE A O 1
ATOM 2341 N N . ILE A 1 296 ? 13.312 36.562 4.562 1 97.81 296 ILE A N 1
ATOM 2342 C CA . ILE A 1 296 ? 12.867 35.406 5.289 1 97.81 296 ILE A CA 1
ATOM 2343 C C . ILE A 1 296 ? 11.461 35.625 5.84 1 97.81 296 ILE A C 1
ATOM 2345 O O . ILE A 1 296 ? 11.172 36.688 6.387 1 97.81 296 ILE A O 1
ATOM 2349 N N . LEU A 1 297 ? 10.609 34.656 5.582 1 96.56 297 LEU A N 1
ATOM 2350 C CA . LEU A 1 297 ? 9.266 34.719 6.152 1 96.56 297 LEU A CA 1
ATOM 2351 C C . LEU A 1 297 ? 9.234 34.094 7.539 1 96.56 297 LEU A C 1
ATOM 2353 O O . LEU A 1 297 ? 9.891 33.062 7.777 1 96.56 297 LEU A O 1
ATOM 2357 N N . VAL A 1 298 ? 8.531 34.719 8.453 1 96.38 298 VAL A N 1
ATOM 2358 C CA . VAL A 1 298 ? 8.328 34.188 9.797 1 96.38 298 VAL A CA 1
ATOM 2359 C C . VAL A 1 298 ? 6.828 34.094 10.094 1 96.38 298 VAL A C 1
ATOM 2361 O O . VAL A 1 298 ? 6.156 35.125 10.219 1 96.38 298 VAL A O 1
ATOM 2364 N N . SER A 1 299 ? 6.336 32.875 10.125 1 92.56 299 SER A N 1
ATOM 2365 C CA . SER A 1 299 ? 4.906 32.656 10.344 1 92.56 299 SER A CA 1
ATOM 2366 C C . SER A 1 299 ? 4.645 31.422 11.172 1 92.56 299 SER A C 1
ATOM 2368 O O . SER A 1 299 ? 5.004 30.312 10.766 1 92.56 299 SER A O 1
ATOM 2370 N N . PHE A 1 300 ? 4.023 31.516 12.273 1 90.19 300 PHE A N 1
ATOM 2371 C CA . PHE A 1 300 ? 3.736 30.375 13.133 1 90.19 300 PHE A CA 1
ATOM 2372 C C . PHE A 1 300 ? 2.256 30.016 13.07 1 90.19 300 PHE A C 1
ATOM 2374 O O . PHE A 1 300 ? 1.715 29.438 14.016 1 90.19 300 PHE A O 1
ATOM 2381 N N . GLY A 1 301 ? 1.601 30.375 11.953 1 78.06 301 GLY A N 1
ATOM 2382 C CA . GLY A 1 301 ? 0.247 29.922 11.672 1 78.06 301 GLY A CA 1
ATOM 2383 C C . GLY A 1 301 ? -0.817 30.797 12.305 1 78.06 301 GLY A C 1
ATOM 2384 O O . GLY A 1 301 ? -0.525 31.906 12.766 1 78.06 301 GLY A O 1
ATOM 2385 N N . GLY A 1 302 ? -2.057 30.297 12.289 1 73.31 302 GLY A N 1
ATOM 2386 C CA . GLY A 1 302 ? -3.197 31.062 12.766 1 73.31 302 GLY A CA 1
ATOM 2387 C C . GLY A 1 302 ? -3.564 30.75 14.203 1 73.31 302 GLY A C 1
ATOM 2388 O O . GLY A 1 302 ? -4.102 31.609 14.914 1 73.31 302 GLY A O 1
ATOM 2389 N N . ILE A 1 303 ? -3.248 29.562 14.562 1 75.31 303 ILE A N 1
ATOM 2390 C CA . ILE A 1 303 ? -3.605 29.156 15.914 1 75.31 303 ILE A CA 1
ATOM 2391 C C . ILE A 1 303 ? -2.627 29.75 16.922 1 75.31 303 ILE A C 1
ATOM 2393 O O . ILE A 1 303 ? -3.039 30.422 17.875 1 75.31 303 ILE A O 1
ATOM 2397 N N . ALA A 1 304 ? -1.351 29.562 16.672 1 81.25 304 ALA A N 1
ATOM 2398 C CA . ALA A 1 304 ? -0.314 30.156 17.516 1 81.25 304 ALA A CA 1
ATOM 2399 C C . ALA A 1 304 ? 0.17 31.484 16.953 1 81.25 304 ALA A C 1
ATOM 2401 O O . ALA A 1 304 ? 1.041 31.516 16.078 1 81.25 304 ALA A O 1
ATOM 2402 N N . ARG A 1 305 ? -0.341 32.562 17.5 1 81.56 305 ARG A N 1
ATOM 2403 C CA . ARG A 1 305 ? 0.045 33.875 17.016 1 81.56 305 ARG A CA 1
ATOM 2404 C C . ARG A 1 305 ? 1.4 34.281 17.578 1 81.56 305 ARG A C 1
ATOM 2406 O O . ARG A 1 305 ? 1.749 33.938 18.703 1 81.56 305 ARG A O 1
ATOM 2413 N N . THR A 1 306 ? 2.055 34.969 16.766 1 85.25 306 THR A N 1
ATOM 2414 C CA . THR A 1 306 ? 3.361 35.469 17.188 1 85.25 306 THR A CA 1
ATOM 2415 C C . THR A 1 306 ? 3.23 36.344 18.422 1 85.25 306 THR A C 1
ATOM 2417 O O . THR A 1 306 ? 4.102 36.344 19.297 1 85.25 306 THR A O 1
ATOM 2420 N N . VAL A 1 307 ? 2.137 37 18.531 1 83.31 307 VAL A N 1
ATOM 2421 C CA . VAL A 1 307 ? 1.923 37.938 19.625 1 83.31 307 VAL A CA 1
ATOM 2422 C C . VAL A 1 307 ? 1.786 37.156 20.938 1 83.31 307 VAL A C 1
ATOM 2424 O O . VAL A 1 307 ? 1.961 37.719 22.016 1 83.31 307 VAL A O 1
ATOM 2427 N N . ASP A 1 308 ? 1.454 35.906 20.766 1 82.62 308 ASP A N 1
ATOM 2428 C CA . ASP A 1 308 ? 1.243 35.094 21.953 1 82.62 308 ASP A CA 1
ATOM 2429 C C . ASP A 1 308 ? 2.557 34.469 22.453 1 82.62 308 ASP A C 1
ATOM 2431 O O . ASP A 1 308 ? 2.6 33.844 23.516 1 82.62 308 ASP A O 1
ATOM 2435 N N . MET A 1 309 ? 3.605 34.719 21.766 1 88.94 309 MET A N 1
ATOM 2436 C CA . MET A 1 309 ? 4.926 34.312 22.25 1 88.94 309 MET A CA 1
ATOM 2437 C C . MET A 1 309 ? 5.309 35.094 23.5 1 88.94 309 MET A C 1
ATOM 2439 O O . MET A 1 309 ? 4.902 36.219 23.688 1 88.94 309 MET A O 1
ATOM 2443 N N . THR A 1 310 ? 6.098 34.438 24.328 1 88.19 310 THR A N 1
ATOM 2444 C CA . THR A 1 310 ? 6.617 35.156 25.469 1 88.19 310 THR A CA 1
ATOM 2445 C C . THR A 1 310 ? 7.504 36.312 25.016 1 88.19 310 THR A C 1
ATOM 2447 O O . THR A 1 310 ? 8.086 36.25 23.938 1 88.19 310 THR A O 1
ATOM 2450 N N . VAL A 1 311 ? 7.633 37.188 25.859 1 88.75 311 VAL A N 1
ATOM 2451 C CA . VAL A 1 311 ? 8.484 38.344 25.578 1 88.75 311 VAL A CA 1
ATOM 2452 C C . VAL A 1 311 ? 9.914 37.906 25.328 1 88.75 311 VAL A C 1
ATOM 2454 O O . VAL A 1 311 ? 10.602 38.406 24.438 1 88.75 311 VAL A O 1
ATOM 2457 N N . SER A 1 312 ? 10.305 36.969 26.156 1 91.94 312 SER A N 1
ATOM 2458 C CA . SER A 1 312 ? 11.656 36.438 26.031 1 91.94 312 SER A CA 1
ATOM 2459 C C . SER A 1 312 ? 11.875 35.812 24.656 1 91.94 312 SER A C 1
ATOM 2461 O O . SER A 1 312 ? 12.914 36 24.031 1 91.94 312 SER A O 1
ATOM 2463 N N . MET A 1 313 ? 10.938 35.031 24.156 1 93.5 313 MET A N 1
ATOM 2464 C CA . MET A 1 313 ? 11.055 34.375 22.859 1 93.5 313 MET A CA 1
ATOM 2465 C C . MET A 1 313 ? 11.086 35.406 21.734 1 93.5 313 MET A C 1
ATOM 2467 O O . MET A 1 313 ? 11.883 35.281 20.797 1 93.5 313 MET A O 1
ATOM 2471 N N . GLN A 1 314 ? 10.227 36.375 21.812 1 92 314 GLN A N 1
ATOM 2472 C CA . GLN A 1 314 ? 10.211 37.406 20.797 1 92 314 GLN A CA 1
ATOM 2473 C C . GLN A 1 314 ? 11.555 38.125 20.734 1 92 314 GLN A C 1
ATOM 2475 O O . GLN A 1 314 ? 12.078 38.375 19.641 1 92 314 GLN A O 1
ATOM 2480 N N . LYS A 1 315 ? 12.031 38.469 21.922 1 92.69 315 LYS A N 1
ATOM 2481 C CA . LYS A 1 315 ? 13.32 39.156 21.984 1 92.69 315 LYS A CA 1
ATOM 2482 C C . LYS A 1 315 ? 14.422 38.312 21.359 1 92.69 315 LYS A C 1
ATOM 2484 O O . LYS A 1 315 ? 15.289 38.812 20.656 1 92.69 315 LYS A O 1
ATOM 2489 N N . ILE A 1 316 ? 14.391 37.062 21.625 1 95.81 316 ILE A N 1
ATOM 2490 C CA . ILE A 1 316 ? 15.383 36.156 21.062 1 95.81 316 ILE A CA 1
ATOM 2491 C C . ILE A 1 316 ? 15.336 36.188 19.531 1 95.81 316 ILE A C 1
ATOM 2493 O O . ILE A 1 316 ? 16.375 36.344 18.875 1 95.81 316 ILE A O 1
ATOM 2497 N N . PHE A 1 317 ? 14.164 36.125 18.938 1 96.06 317 PHE A N 1
ATOM 2498 C CA . PHE A 1 317 ? 14.008 36.156 17.5 1 96.06 317 PHE A CA 1
ATOM 2499 C C . PHE A 1 317 ? 14.469 37.469 16.922 1 96.06 317 PHE A C 1
ATOM 2501 O O . PHE A 1 317 ? 15.289 37.531 16 1 96.06 317 PHE A O 1
ATOM 2508 N N . PHE A 1 318 ? 14.023 38.531 17.531 1 94.62 318 PHE A N 1
ATOM 2509 C CA . PHE A 1 318 ? 14.328 39.844 16.984 1 94.62 318 PHE A CA 1
ATOM 2510 C C . PHE A 1 318 ? 15.812 40.156 17.125 1 94.62 318 PHE A C 1
ATOM 2512 O O . PHE A 1 318 ? 16.422 40.719 16.219 1 94.62 318 PHE A O 1
ATOM 2519 N N . ASP A 1 319 ? 16.359 39.812 18.297 1 95.56 319 ASP A N 1
ATOM 2520 C CA . ASP A 1 319 ? 17.797 40 18.484 1 95.56 319 ASP A CA 1
ATOM 2521 C C . ASP A 1 319 ? 18.594 39.156 17.469 1 95.56 319 ASP A C 1
ATOM 2523 O O . ASP A 1 319 ? 19.672 39.562 17.031 1 95.56 319 ASP A O 1
ATOM 2527 N N . SER A 1 320 ? 18.094 38 17.172 1 97.75 320 SER A N 1
ATOM 2528 C CA . SER A 1 320 ? 18.734 37.125 16.188 1 97.75 320 SER A CA 1
ATOM 2529 C C . SER A 1 320 ? 18.656 37.75 14.789 1 97.75 320 SER A C 1
ATOM 2531 O O . SER A 1 320 ? 19.641 37.719 14.031 1 97.75 320 SER A O 1
ATOM 2533 N N . PHE A 1 321 ? 17.531 38.344 14.461 1 97.81 321 PHE A N 1
ATOM 2534 C CA . PHE A 1 321 ? 17.312 38.938 13.141 1 97.81 321 PHE A CA 1
ATOM 2535 C C . PHE A 1 321 ? 18.25 40.125 12.906 1 97.81 321 PHE A C 1
ATOM 2537 O O . PHE A 1 321 ? 18.672 40.375 11.773 1 97.81 321 PHE A O 1
ATOM 2544 N N . LYS A 1 322 ? 18.578 40.781 13.977 1 96.31 322 LYS A N 1
ATOM 2545 C CA . LYS A 1 322 ? 19.469 41.938 13.906 1 96.31 322 LYS A CA 1
ATOM 2546 C C . LYS A 1 322 ? 20.859 41.531 13.406 1 96.31 322 LYS A C 1
ATOM 2548 O O . LYS A 1 322 ? 21.594 42.344 12.859 1 96.31 322 LYS A O 1
ATOM 2553 N N . LYS A 1 323 ? 21.172 40.375 13.57 1 97 323 LYS A N 1
ATOM 2554 C CA . LYS A 1 323 ? 22.5 39.906 13.188 1 97 323 LYS A CA 1
ATOM 2555 C C . LYS A 1 323 ? 22.594 39.688 11.68 1 97 323 LYS A C 1
ATOM 2557 O O . LYS A 1 323 ? 23.688 39.469 11.141 1 97 323 LYS A O 1
ATOM 2562 N N . PHE A 1 324 ? 21.531 39.812 10.945 1 97.5 324 PHE A N 1
ATOM 2563 C CA . PHE A 1 324 ? 21.484 39.656 9.492 1 97.5 324 PHE A CA 1
ATOM 2564 C C . PHE A 1 324 ? 20.938 40.938 8.836 1 97.5 324 PHE A C 1
ATOM 2566 O O . PHE A 1 324 ? 19.906 40.906 8.18 1 97.5 324 PHE A O 1
ATOM 2573 N N . PRO A 1 325 ? 21.625 42.031 8.867 1 95.12 325 PRO A N 1
ATOM 2574 C CA . PRO A 1 325 ? 21.109 43.312 8.414 1 95.12 325 PRO A CA 1
ATOM 2575 C C . PRO A 1 325 ? 20.781 43.344 6.918 1 95.12 325 PRO A C 1
ATOM 2577 O O . PRO A 1 325 ? 20 44.188 6.465 1 95.12 325 PRO A O 1
ATOM 2580 N N . HIS A 1 326 ? 21.328 42.438 6.137 1 95.38 326 HIS A N 1
ATOM 2581 C CA . HIS A 1 326 ? 21.109 42.438 4.691 1 95.38 326 HIS A CA 1
ATOM 2582 C C . HIS A 1 326 ? 19.891 41.594 4.32 1 95.38 326 HIS A C 1
ATOM 2584 O O . HIS A 1 326 ? 19.562 41.469 3.139 1 95.38 326 HIS A O 1
ATOM 2590 N N . ILE A 1 327 ? 19.25 41 5.328 1 97.69 327 ILE A N 1
ATOM 2591 C CA . ILE A 1 327 ? 18.078 40.188 5.105 1 97.69 327 ILE A CA 1
ATOM 2592 C C . ILE A 1 327 ? 16.859 40.844 5.762 1 97.69 327 ILE A C 1
ATOM 2594 O O . ILE A 1 327 ? 16.922 41.281 6.91 1 97.69 327 ILE A O 1
ATOM 2598 N N . THR A 1 328 ? 15.812 40.938 4.996 1 98 328 THR A N 1
ATOM 2599 C CA . THR A 1 328 ? 14.555 41.438 5.551 1 98 328 THR A CA 1
ATOM 2600 C C . THR A 1 328 ? 13.734 40.281 6.125 1 98 328 THR A C 1
ATOM 2602 O O . THR A 1 328 ? 13.555 39.25 5.473 1 98 328 THR A O 1
ATOM 2605 N N . PHE A 1 329 ? 13.305 40.469 7.363 1 97.75 329 PHE A N 1
ATOM 2606 C CA . PHE A 1 329 ? 12.43 39.5 7.988 1 97.75 329 PHE A CA 1
ATOM 2607 C C . PHE A 1 329 ? 10.977 39.969 7.965 1 97.75 329 PHE A C 1
ATOM 2609 O O . PHE A 1 329 ? 10.648 41 8.555 1 97.75 329 PHE A O 1
ATOM 2616 N N . ILE A 1 330 ? 10.148 39.219 7.25 1 96.75 330 ILE A N 1
ATOM 2617 C CA . ILE A 1 330 ? 8.719 39.5 7.207 1 96.75 330 ILE A CA 1
ATOM 2618 C C . ILE A 1 330 ? 7.984 38.625 8.219 1 96.75 330 ILE A C 1
ATOM 2620 O O . ILE A 1 330 ? 7.852 37.406 8.008 1 96.75 330 ILE A O 1
ATOM 2624 N N . VAL A 1 331 ? 7.512 39.25 9.289 1 95 331 VAL A N 1
ATOM 2625 C CA . VAL A 1 331 ? 6.984 38.5 10.43 1 95 331 VAL A CA 1
ATOM 2626 C C . VAL A 1 331 ? 5.477 38.688 10.523 1 95 331 VAL A C 1
ATOM 2628 O O . VAL A 1 331 ? 5 39.844 10.586 1 95 331 VAL A O 1
ATOM 2631 N N . LYS A 1 332 ? 4.77 37.594 10.484 1 93 332 LYS A N 1
ATOM 2632 C CA . LYS A 1 332 ? 3.344 37.656 10.789 1 93 332 LYS A CA 1
ATOM 2633 C C . LYS A 1 332 ? 3.115 38.031 12.25 1 93 332 LYS A C 1
ATOM 2635 O O . LYS A 1 332 ? 3.545 37.312 13.156 1 93 332 LYS A O 1
ATOM 2640 N N . TYR A 1 333 ? 2.502 39.125 12.445 1 88.62 333 TYR A N 1
ATOM 2641 C CA . TYR A 1 333 ? 2.271 39.688 13.766 1 88.62 333 TYR A CA 1
ATOM 2642 C C . TYR A 1 333 ? 0.868 40.281 13.867 1 88.62 333 TYR A C 1
ATOM 2644 O O . TYR A 1 333 ? 0.524 41.219 13.148 1 88.62 333 TYR A O 1
ATOM 2652 N N . GLU A 1 334 ? -0.02 39.75 14.68 1 78.94 334 GLU A N 1
ATOM 2653 C CA . GLU A 1 334 ? -1.46 40 14.672 1 78.94 334 GLU A CA 1
ATOM 2654 C C . GLU A 1 334 ? -1.825 41.219 15.516 1 78.94 334 GLU A C 1
ATOM 2656 O O . GLU A 1 334 ? -3.006 41.5 15.719 1 78.94 334 GLU A O 1
ATOM 2661 N N . SER A 1 335 ? -0.904 41.844 16.125 1 76.31 335 SER A N 1
ATOM 2662 C CA . SER A 1 335 ? -1.211 43.062 16.906 1 76.31 335 SER A CA 1
ATOM 2663 C C . SER A 1 335 ? -0.333 44.219 16.469 1 76.31 335 SER A C 1
ATOM 2665 O O . SER A 1 335 ? 0.56 44.062 15.641 1 76.31 335 SER A O 1
ATOM 2667 N N . ILE A 1 336 ? -0.824 45.375 16.906 1 66.81 336 ILE A N 1
ATOM 2668 C CA . ILE A 1 336 ? -0.002 46.562 16.688 1 66.81 336 ILE A CA 1
ATOM 2669 C C . ILE A 1 336 ? 1.259 46.469 17.547 1 66.81 336 ILE A C 1
ATOM 2671 O O . ILE A 1 336 ? 1.181 46.25 18.75 1 66.81 336 ILE A O 1
ATOM 2675 N N . ALA A 1 337 ? 2.342 46.312 16.875 1 63.5 337 ALA A N 1
ATOM 2676 C CA . ALA A 1 337 ? 3.605 46.094 17.578 1 63.5 337 ALA A CA 1
ATOM 2677 C C . ALA A 1 337 ? 3.98 47.344 18.391 1 63.5 337 ALA A C 1
ATOM 2679 O O . ALA A 1 337 ? 3.932 48.469 17.891 1 63.5 337 ALA A O 1
ATOM 2680 N N . ASN A 1 338 ? 4.012 47.156 19.688 1 61.75 338 ASN A N 1
ATOM 2681 C CA . ASN A 1 338 ? 4.492 48.25 20.531 1 61.75 338 ASN A CA 1
ATOM 2682 C C . ASN A 1 338 ? 5.969 48.094 20.875 1 61.75 338 ASN A C 1
ATOM 2684 O O . ASN A 1 338 ? 6.449 48.656 21.859 1 61.75 338 ASN A O 1
ATOM 2688 N N . VAL A 1 339 ? 6.531 47.219 20.234 1 63.03 339 VAL A N 1
ATOM 2689 C CA . VAL A 1 339 ? 7.914 46.969 20.625 1 63.03 339 VAL A CA 1
ATOM 2690 C C . VAL A 1 339 ? 8.859 47.5 19.562 1 63.03 339 VAL A C 1
ATOM 2692 O O . VAL A 1 339 ? 8.484 47.625 18.391 1 63.03 339 VAL A O 1
ATOM 2695 N N . SER A 1 340 ? 9.93 48.094 20 1 71 340 SER A N 1
ATOM 2696 C CA . SER A 1 340 ? 11 48.5 19.094 1 71 340 SER A CA 1
ATOM 2697 C C . SER A 1 340 ? 11.508 47.344 18.266 1 71 340 SER A C 1
ATOM 2699 O O . SER A 1 340 ? 11.953 46.312 18.812 1 71 340 SER A O 1
ATOM 2701 N N . MET A 1 341 ? 11.219 47.469 17.016 1 81.38 341 MET A N 1
ATOM 2702 C CA . MET A 1 341 ? 11.633 46.406 16.109 1 81.38 341 MET A CA 1
ATOM 2703 C C . MET A 1 341 ? 12.898 46.781 15.352 1 81.38 341 MET A C 1
ATOM 2705 O O . MET A 1 341 ? 13.133 47.969 15.102 1 81.38 341 MET A O 1
ATOM 2709 N N . PRO A 1 342 ? 13.758 45.719 15.109 1 90.25 342 PRO A N 1
ATOM 2710 C CA . PRO A 1 342 ? 14.898 46 14.234 1 90.25 342 PRO A CA 1
ATOM 2711 C C . PRO A 1 342 ? 14.477 46.594 12.883 1 90.25 342 PRO A C 1
ATOM 2713 O O . PRO A 1 342 ? 13.352 46.344 12.43 1 90.25 342 PRO A O 1
ATOM 2716 N N . GLU A 1 343 ? 15.391 47.281 12.188 1 91.62 343 GLU A N 1
ATOM 2717 C CA . GLU A 1 343 ? 15.102 48 10.945 1 91.62 343 GLU A CA 1
ATOM 2718 C C . GLU A 1 343 ? 14.781 47 9.82 1 91.62 343 GLU A C 1
ATOM 2720 O O . GLU A 1 343 ? 14.023 47.344 8.898 1 91.62 343 GLU A O 1
ATOM 2725 N N . ASN A 1 344 ? 15.305 45.875 9.961 1 96.38 344 ASN A N 1
ATOM 2726 C CA . ASN A 1 344 ? 15.141 44.938 8.867 1 96.38 344 ASN A CA 1
ATOM 2727 C C . ASN A 1 344 ? 13.977 44 9.125 1 96.38 344 ASN A C 1
ATOM 2729 O O . ASN A 1 344 ? 13.922 42.906 8.555 1 96.38 344 ASN A O 1
ATOM 2733 N N . VAL A 1 345 ? 13.094 44.312 10.055 1 95.75 345 VAL A N 1
ATOM 2734 C CA . VAL A 1 345 ? 11.93 43.5 10.359 1 95.75 345 VAL A CA 1
ATOM 2735 C C . VAL A 1 345 ? 10.656 44.219 9.93 1 95.75 345 VAL A C 1
ATOM 2737 O O . VAL A 1 345 ? 10.469 45.406 10.25 1 95.75 345 VAL A O 1
ATOM 2740 N N . ILE A 1 346 ? 9.844 43.5 9.188 1 94.31 346 ILE A N 1
ATOM 2741 C CA . ILE A 1 346 ? 8.516 44 8.812 1 94.31 346 ILE A CA 1
ATOM 2742 C C . ILE A 1 346 ? 7.441 43.188 9.516 1 94.31 346 ILE A C 1
ATOM 2744 O O . ILE A 1 346 ? 7.375 41.969 9.344 1 94.31 346 ILE A O 1
ATOM 2748 N N . LEU A 1 347 ? 6.656 43.812 10.336 1 93.06 347 LEU A N 1
ATOM 2749 C CA . LEU A 1 347 ? 5.512 43.188 10.969 1 93.06 347 LEU A CA 1
ATOM 2750 C C . LEU A 1 347 ? 4.25 43.375 10.133 1 93.06 347 LEU A C 1
ATOM 2752 O O . LEU A 1 347 ? 3.979 44.5 9.664 1 93.06 347 LEU A O 1
ATOM 2756 N N . THR A 1 348 ? 3.58 42.312 9.922 1 91.5 348 THR A N 1
ATOM 2757 C CA . THR A 1 348 ? 2.348 42.375 9.141 1 91.5 348 THR A CA 1
ATOM 2758 C C . THR A 1 348 ? 1.343 41.344 9.641 1 91.5 348 THR A C 1
ATOM 2760 O O . THR A 1 348 ? 1.727 40.25 10.039 1 91.5 348 THR A O 1
ATOM 2763 N N . PRO A 1 349 ? 0.086 41.688 9.656 1 87.5 349 PRO A N 1
ATOM 2764 C CA . PRO A 1 349 ? -0.915 40.719 10.117 1 87.5 349 PRO A CA 1
ATOM 2765 C C . PRO A 1 349 ? -1.158 39.594 9.117 1 87.5 349 PRO A C 1
ATOM 2767 O O . PRO A 1 349 ? -1.732 38.562 9.477 1 87.5 349 PRO A O 1
ATOM 2770 N N . TRP A 1 350 ? -0.754 39.844 7.879 1 86.69 350 TRP A N 1
ATOM 2771 C CA . TRP A 1 350 ? -0.963 38.812 6.852 1 86.69 350 TRP A CA 1
ATOM 2772 C C . TRP A 1 350 ? 0.194 38.812 5.859 1 86.69 350 TRP A C 1
ATOM 2774 O O . TRP A 1 350 ? 0.69 39.875 5.457 1 86.69 350 TRP A O 1
ATOM 2784 N N . ILE A 1 351 ? 0.635 37.594 5.527 1 89.38 351 ILE A N 1
ATOM 2785 C CA . ILE A 1 351 ? 1.729 37.406 4.578 1 89.38 351 ILE A CA 1
ATOM 2786 C C . ILE A 1 351 ? 1.215 36.688 3.332 1 89.38 351 ILE A C 1
ATOM 2788 O O . ILE A 1 351 ? 0.663 35.594 3.42 1 89.38 351 ILE A O 1
ATOM 2792 N N . PRO A 1 352 ? 1.293 37.25 2.199 1 89.19 352 PRO A N 1
ATOM 2793 C CA . PRO A 1 352 ? 1.064 36.469 0.976 1 89.19 352 PRO A CA 1
ATOM 2794 C C . PRO A 1 352 ? 2.168 35.469 0.708 1 89.19 352 PRO A C 1
ATOM 2796 O O . PRO A 1 352 ? 3.01 35.688 -0.168 1 89.19 352 PRO A O 1
ATOM 2799 N N . GLN A 1 353 ? 2.1 34.375 1.349 1 86.06 353 GLN A N 1
ATOM 2800 C CA . GLN A 1 353 ? 3.188 33.438 1.501 1 86.06 353 GLN A CA 1
ATOM 2801 C C . GLN A 1 353 ? 3.59 32.844 0.154 1 86.06 353 GLN A C 1
ATOM 2803 O O . GLN A 1 353 ? 4.762 32.875 -0.227 1 86.06 353 GLN A O 1
ATOM 2808 N N . LEU A 1 354 ? 2.623 32.344 -0.608 1 82.75 354 LEU A N 1
ATOM 2809 C CA . LEU A 1 354 ? 2.939 31.594 -1.819 1 82.75 354 LEU A CA 1
ATOM 2810 C C . LEU A 1 354 ? 3.598 32.5 -2.859 1 82.75 354 LEU A C 1
ATOM 2812 O O . LEU A 1 354 ? 4.66 32.156 -3.391 1 82.75 354 LEU A O 1
ATOM 2816 N N . PRO A 1 355 ? 3.004 33.625 -3.105 1 87.12 355 PRO A N 1
ATOM 2817 C CA . PRO A 1 355 ? 3.658 34.531 -4.066 1 87.12 355 PRO A CA 1
ATOM 2818 C C . PRO A 1 355 ? 5.051 34.969 -3.617 1 87.12 355 PRO A C 1
ATOM 2820 O O . PRO A 1 355 ? 5.953 35.094 -4.445 1 87.12 355 PRO A O 1
ATOM 2823 N N . LEU A 1 356 ? 5.203 35.188 -2.363 1 91.56 356 LEU A N 1
ATOM 2824 C CA . LEU A 1 356 ? 6.508 35.594 -1.853 1 91.56 356 LEU A CA 1
ATOM 2825 C C . LEU A 1 356 ? 7.516 34.438 -1.971 1 91.56 356 LEU A C 1
ATOM 2827 O O . LEU A 1 356 ? 8.68 34.688 -2.297 1 91.56 356 LEU A O 1
ATOM 2831 N N . MET A 1 357 ? 7.098 33.25 -1.731 1 89.5 357 MET A N 1
ATOM 2832 C CA . MET A 1 357 ? 7.977 32.094 -1.812 1 89.5 357 MET A CA 1
ATOM 2833 C C . MET A 1 357 ? 8.453 31.875 -3.242 1 89.5 357 MET A C 1
ATOM 2835 O O . MET A 1 357 ? 9.516 31.297 -3.461 1 89.5 357 MET A O 1
ATOM 2839 N N . ALA A 1 358 ? 7.664 32.312 -4.18 1 87.44 358 ALA A N 1
ATOM 2840 C CA . ALA A 1 358 ? 7.996 32.125 -5.59 1 87.44 358 ALA A CA 1
ATOM 2841 C C . ALA A 1 358 ? 8.992 33.188 -6.066 1 87.44 358 ALA A C 1
ATOM 2843 O O . ALA A 1 358 ? 9.547 33.062 -7.164 1 87.44 358 ALA A O 1
ATOM 2844 N N . HIS A 1 359 ? 9.203 34.156 -5.305 1 92 359 HIS A N 1
ATOM 2845 C CA . HIS A 1 359 ? 10.109 35.219 -5.684 1 92 359 HIS A CA 1
ATOM 2846 C C . HIS A 1 359 ? 11.562 34.75 -5.637 1 92 359 HIS A C 1
ATOM 2848 O O . HIS A 1 359 ? 11.945 33.969 -4.762 1 92 359 HIS A O 1
ATOM 2854 N N . LYS A 1 360 ? 12.414 35.281 -6.473 1 92.19 360 LYS A N 1
ATOM 2855 C CA . LYS A 1 360 ? 13.797 34.844 -6.625 1 92.19 360 LYS A CA 1
ATOM 2856 C C . LYS A 1 360 ? 14.617 35.156 -5.379 1 92.19 360 LYS A C 1
ATOM 2858 O O . LYS A 1 360 ? 15.594 34.469 -5.074 1 92.19 360 LYS A O 1
ATOM 2863 N N . ASN A 1 361 ? 14.234 36.25 -4.617 1 95.5 361 ASN A N 1
ATOM 2864 C CA . ASN A 1 361 ? 15.016 36.688 -3.463 1 95.5 361 ASN A CA 1
ATOM 2865 C C . ASN A 1 361 ? 14.57 35.969 -2.188 1 95.5 361 ASN A C 1
ATOM 2867 O O . ASN A 1 361 ? 15.117 36.219 -1.112 1 95.5 361 ASN A O 1
ATOM 2871 N N . TYR A 1 362 ? 13.562 35.125 -2.283 1 95.12 362 TYR A N 1
ATOM 2872 C CA . TYR A 1 362 ? 13.094 34.344 -1.146 1 95.12 362 TYR A CA 1
ATOM 2873 C C . TYR A 1 362 ? 14.195 33.406 -0.63 1 95.12 362 TYR A C 1
ATOM 2875 O O . TYR A 1 362 ? 14.852 32.719 -1.412 1 95.12 362 TYR A O 1
ATOM 2883 N N . LYS A 1 363 ? 14.422 33.438 0.698 1 95.25 363 LYS A N 1
ATOM 2884 C CA . LYS A 1 363 ? 15.5 32.625 1.253 1 95.25 363 LYS A CA 1
ATOM 2885 C C . LYS A 1 363 ? 14.953 31.422 1.981 1 95.25 363 LYS A C 1
ATOM 2887 O O . LYS A 1 363 ? 15.406 30.297 1.75 1 95.25 363 LYS A O 1
ATOM 2892 N N . THR A 1 364 ? 14.086 31.656 2.926 1 96.06 364 THR A N 1
ATOM 2893 C CA . THR A 1 364 ? 13.531 30.562 3.707 1 96.06 364 THR A CA 1
ATOM 2894 C C . THR A 1 364 ? 12.328 31.031 4.527 1 96.06 364 THR A C 1
ATOM 2896 O O . THR A 1 364 ? 11.914 32.188 4.418 1 96.06 364 THR A O 1
ATOM 2899 N N . ILE A 1 365 ? 11.766 30.141 5.27 1 96.81 365 ILE A N 1
ATOM 2900 C CA . ILE A 1 365 ? 10.664 30.453 6.172 1 96.81 365 ILE A CA 1
ATOM 2901 C C . ILE A 1 365 ? 10.938 29.859 7.551 1 96.81 365 ILE A C 1
ATOM 2903 O O . ILE A 1 365 ? 11.508 28.781 7.66 1 96.81 365 ILE A O 1
ATOM 2907 N N . ILE A 1 366 ? 10.664 30.594 8.555 1 97.19 366 ILE A N 1
ATOM 2908 C CA . ILE A 1 366 ? 10.602 30.109 9.93 1 97.19 366 ILE A CA 1
ATOM 2909 C C . ILE A 1 366 ? 9.148 29.875 10.328 1 97.19 366 ILE A C 1
ATOM 2911 O O . ILE A 1 366 ? 8.344 30.797 10.359 1 97.19 366 ILE A O 1
ATOM 2915 N N . THR A 1 367 ? 8.773 28.625 10.555 1 95.62 367 THR A N 1
ATOM 2916 C CA . THR A 1 367 ? 7.367 28.312 10.789 1 95.62 367 THR A CA 1
ATOM 2917 C C . THR A 1 367 ? 7.234 27.141 11.758 1 95.62 367 THR A C 1
ATOM 2919 O O . THR A 1 367 ? 8.234 26.641 12.273 1 95.62 367 THR A O 1
ATOM 2922 N N . HIS A 1 368 ? 6.051 26.781 12.148 1 95.44 368 HIS A N 1
ATOM 2923 C CA . HIS A 1 368 ? 5.797 25.797 13.195 1 95.44 368 HIS A CA 1
ATOM 2924 C C . HIS A 1 368 ? 5.828 24.375 12.633 1 95.44 368 HIS A C 1
ATOM 2926 O O . HIS A 1 368 ? 5.848 23.406 13.391 1 95.44 368 HIS A O 1
ATOM 2932 N N . GLY A 1 369 ? 5.793 24.188 11.328 1 94.44 369 GLY A N 1
ATOM 2933 C CA . GLY A 1 369 ? 5.953 22.875 10.742 1 94.44 369 GLY A CA 1
ATOM 2934 C C . GLY A 1 369 ? 4.633 22.172 10.484 1 94.44 369 GLY A C 1
ATOM 2935 O O . GLY A 1 369 ? 4.523 20.953 10.672 1 94.44 369 GLY A O 1
ATOM 2936 N N . GLY A 1 370 ? 3.607 22.969 10.125 1 92.62 370 GLY A N 1
ATOM 2937 C CA . GLY A 1 370 ? 2.4 22.328 9.625 1 92.62 370 GLY A CA 1
ATOM 2938 C C . GLY A 1 370 ? 2.641 21.484 8.383 1 92.62 370 GLY A C 1
ATOM 2939 O O . GLY A 1 370 ? 3.459 21.844 7.535 1 92.62 370 GLY A O 1
ATOM 2940 N N . TRP A 1 371 ? 1.938 20.484 8.281 1 91.56 371 TRP A N 1
ATOM 2941 C CA . TRP A 1 371 ? 2.178 19.5 7.23 1 91.56 371 TRP A CA 1
ATOM 2942 C C . TRP A 1 371 ? 2.014 20.141 5.852 1 91.56 371 TRP A C 1
ATOM 2944 O O . TRP A 1 371 ? 2.881 19.984 4.988 1 91.56 371 TRP A O 1
ATOM 2954 N N . SER A 1 372 ? 0.931 20.875 5.664 1 86.69 372 SER A N 1
ATOM 2955 C CA . SER A 1 372 ? 0.685 21.516 4.379 1 86.69 372 SER A CA 1
ATOM 2956 C C . SER A 1 372 ? 1.786 22.516 4.047 1 86.69 372 SER A C 1
ATOM 2958 O O . SER A 1 372 ? 2.205 22.625 2.893 1 86.69 372 SER A O 1
ATOM 2960 N N . SER A 1 373 ? 2.242 23.219 5.055 1 87.56 373 SER A N 1
ATOM 2961 C CA . SER A 1 373 ? 3.305 24.203 4.855 1 87.56 373 SER A CA 1
ATOM 2962 C C . SER A 1 373 ? 4.613 23.516 4.453 1 87.56 373 SER A C 1
ATOM 2964 O O . SER A 1 373 ? 5.34 24.031 3.594 1 87.56 373 SER A O 1
ATOM 2966 N N . ILE A 1 374 ? 4.867 22.438 5.09 1 92.81 374 ILE A N 1
ATOM 2967 C CA . ILE A 1 374 ? 6.086 21.688 4.785 1 92.81 374 ILE A CA 1
ATOM 2968 C C . ILE A 1 374 ? 6.031 21.188 3.346 1 92.81 374 ILE A C 1
ATOM 2970 O O . ILE A 1 374 ? 7.004 21.312 2.598 1 92.81 374 ILE A O 1
ATOM 2974 N N . LEU A 1 375 ? 4.922 20.641 2.957 1 89.81 375 LEU A N 1
ATOM 2975 C CA . LEU A 1 375 ? 4.773 20.125 1.597 1 89.81 375 LEU A CA 1
ATOM 2976 C C . LEU A 1 375 ? 4.895 21.266 0.58 1 89.81 375 LEU A C 1
ATOM 2978 O O . LEU A 1 375 ? 5.613 21.125 -0.415 1 89.81 375 LEU A O 1
ATOM 2982 N N . GLU A 1 376 ? 4.285 22.375 0.888 1 84.31 376 GLU A N 1
ATOM 2983 C CA . GLU A 1 376 ? 4.305 23.531 -0.005 1 84.31 376 GLU A CA 1
ATOM 2984 C C . GLU A 1 376 ? 5.719 24.094 -0.144 1 84.31 376 GLU A C 1
ATOM 2986 O O . GLU A 1 376 ? 6.16 24.406 -1.251 1 84.31 376 GLU A O 1
ATOM 2991 N N . THR A 1 377 ? 6.324 24.234 0.938 1 88.56 377 THR A N 1
ATOM 2992 C CA . THR A 1 377 ? 7.664 24.812 0.932 1 88.56 377 THR A CA 1
ATOM 2993 C C . THR A 1 377 ? 8.641 23.891 0.202 1 88.56 377 THR A C 1
ATOM 2995 O O . THR A 1 377 ? 9.484 24.359 -0.562 1 88.56 377 THR A O 1
ATOM 2998 N N . THR A 1 378 ? 8.531 22.609 0.448 1 88.12 378 THR A N 1
ATOM 2999 C CA . THR A 1 378 ? 9.391 21.656 -0.231 1 88.12 378 THR A CA 1
ATOM 3000 C C . THR A 1 378 ? 9.156 21.688 -1.737 1 88.12 378 THR A C 1
ATOM 3002 O O . THR A 1 378 ? 10.102 21.609 -2.523 1 88.12 378 THR A O 1
ATOM 3005 N N . MET A 1 379 ? 7.969 21.844 -2.102 1 84.44 379 MET A N 1
ATOM 3006 C CA . MET A 1 379 ? 7.621 21.891 -3.518 1 84.44 379 MET A CA 1
ATOM 3007 C C . MET A 1 379 ? 8.258 23.109 -4.184 1 84.44 379 MET A C 1
ATOM 3009 O O . MET A 1 379 ? 8.602 23.062 -5.367 1 84.44 379 MET A O 1
ATOM 3013 N N . HIS A 1 380 ? 8.43 24.125 -3.455 1 83.31 380 HIS A N 1
ATOM 3014 C CA . HIS A 1 380 ? 9.039 25.344 -3.992 1 83.31 380 HIS A CA 1
ATOM 3015 C C . HIS A 1 380 ? 10.555 25.312 -3.828 1 83.31 380 HIS A C 1
ATOM 3017 O O . HIS A 1 380 ? 11.219 26.344 -3.98 1 83.31 380 HIS A O 1
ATOM 3023 N N . SER A 1 381 ? 11.07 24.219 -3.447 1 83.62 381 SER A N 1
ATOM 3024 C CA . SER A 1 381 ? 12.492 23.906 -3.428 1 83.62 381 SER A CA 1
ATOM 3025 C C . SER A 1 381 ? 13.242 24.812 -2.459 1 83.62 381 SER A C 1
ATOM 3027 O O . SER A 1 381 ? 14.367 25.234 -2.738 1 83.62 381 SER A O 1
ATOM 3029 N N . THR A 1 382 ? 12.594 25.188 -1.395 1 90.44 382 THR A N 1
ATOM 3030 C CA . THR A 1 382 ? 13.234 26.031 -0.384 1 90.44 382 THR A CA 1
ATOM 3031 C C . THR A 1 382 ? 13.281 25.312 0.961 1 90.44 382 THR A C 1
ATOM 3033 O O . THR A 1 382 ? 12.289 24.719 1.393 1 90.44 382 THR A O 1
ATOM 3036 N N . PRO A 1 383 ? 14.461 25.391 1.571 1 95.56 383 PRO A N 1
ATOM 3037 C CA . PRO A 1 383 ? 14.523 24.797 2.904 1 95.56 383 PRO A CA 1
ATOM 3038 C C . PRO A 1 383 ? 13.75 25.578 3.953 1 95.56 383 PRO A C 1
ATOM 3040 O O . PRO A 1 383 ? 13.211 26.656 3.648 1 95.56 383 PRO A O 1
ATOM 3043 N N . MET A 1 384 ? 13.641 25 5.148 1 97.69 384 MET A N 1
ATOM 3044 C CA . MET A 1 384 ? 12.82 25.656 6.172 1 97.69 384 MET A CA 1
ATOM 3045 C C . MET A 1 384 ? 13.484 25.547 7.543 1 97.69 384 MET A C 1
ATOM 3047 O O . MET A 1 384 ? 14.344 24.703 7.758 1 97.69 384 MET A O 1
ATOM 3051 N N . ILE A 1 385 ? 13.164 26.469 8.344 1 98.5 385 ILE A N 1
ATOM 3052 C CA . ILE A 1 385 ? 13.453 26.406 9.773 1 98.5 385 ILE A CA 1
ATOM 3053 C C . ILE A 1 385 ? 12.156 26.172 10.547 1 98.5 385 ILE A C 1
ATOM 3055 O O . ILE A 1 385 ? 11.219 26.969 10.438 1 98.5 385 ILE A O 1
ATOM 3059 N N . LEU A 1 386 ? 12.156 25.094 11.266 1 98.25 386 LEU A N 1
ATOM 3060 C CA . LEU A 1 386 ? 10.898 24.703 11.891 1 98.25 386 LEU A CA 1
ATOM 3061 C C . LEU A 1 386 ? 11 24.766 13.414 1 98.25 386 LEU A C 1
ATOM 3063 O O . LEU A 1 386 ? 11.992 24.312 13.992 1 98.25 386 LEU A O 1
ATOM 3067 N N . MET A 1 387 ? 10.086 25.328 14.023 1 97.5 387 MET A N 1
ATOM 3068 C CA . MET A 1 387 ? 9.891 25.281 15.469 1 97.5 387 MET A CA 1
ATOM 3069 C C . MET A 1 387 ? 8.516 24.703 15.805 1 97.5 387 MET A C 1
ATOM 3071 O O . MET A 1 387 ? 7.531 25.438 15.898 1 97.5 387 MET A O 1
ATOM 3075 N N . PRO A 1 388 ? 8.461 23.375 16.016 1 96.12 388 PRO A N 1
ATOM 3076 C CA . PRO A 1 388 ? 7.168 22.75 16.297 1 96.12 388 PRO A CA 1
ATOM 3077 C C . PRO A 1 388 ? 6.516 23.297 17.562 1 96.12 388 PRO A C 1
ATOM 3079 O O . PRO A 1 388 ? 7.203 23.547 18.562 1 96.12 388 PRO A O 1
ATOM 3082 N N . LEU A 1 389 ? 5.238 23.438 17.531 1 94.06 389 LEU A N 1
ATOM 3083 C CA . LEU A 1 389 ? 4.551 24.062 18.656 1 94.06 389 LEU A CA 1
ATOM 3084 C C . LEU A 1 389 ? 3.637 23.062 19.359 1 94.06 389 LEU A C 1
ATOM 3086 O O . LEU A 1 389 ? 3.697 22.906 20.578 1 94.06 389 LEU A O 1
ATOM 3090 N N . PHE A 1 390 ? 2.777 22.406 18.609 1 89.44 390 PHE A N 1
ATOM 3091 C CA . PHE A 1 390 ? 1.848 21.469 19.219 1 89.44 390 PHE A CA 1
ATOM 3092 C C . PHE A 1 390 ? 1.373 20.422 18.219 1 89.44 390 PHE A C 1
ATOM 3094 O O . PHE A 1 390 ? 1.718 20.5 17.031 1 89.44 390 PHE A O 1
ATOM 3101 N N . ALA A 1 391 ? 0.696 19.422 18.641 1 89.69 391 ALA A N 1
ATOM 3102 C CA . ALA A 1 391 ? 0.047 18.391 17.844 1 89.69 391 ALA A CA 1
ATOM 3103 C C . ALA A 1 391 ? 1.06 17.672 16.953 1 89.69 391 ALA A C 1
ATOM 3105 O O . ALA A 1 391 ? 2.057 17.141 17.453 1 89.69 391 ALA A O 1
ATOM 3106 N N . ASP A 1 392 ? 0.759 17.75 15.609 1 92.56 392 ASP A N 1
ATOM 3107 C CA . ASP A 1 392 ? 1.568 16.922 14.719 1 92.56 392 ASP A CA 1
ATOM 3108 C C . ASP A 1 392 ? 2.801 17.688 14.234 1 92.56 392 ASP A C 1
ATOM 3110 O O . ASP A 1 392 ? 3.604 17.156 13.469 1 92.56 392 ASP A O 1
ATOM 3114 N N . HIS A 1 393 ? 3.047 18.875 14.773 1 95.5 393 HIS A N 1
ATOM 3115 C CA . HIS A 1 393 ? 4.156 19.703 14.297 1 95.5 393 HIS A CA 1
ATOM 3116 C C . HIS A 1 393 ? 5.492 19 14.531 1 95.5 393 HIS A C 1
ATOM 3118 O O . HIS A 1 393 ? 6.391 19.078 13.688 1 95.5 393 HIS A O 1
ATOM 3124 N N . ALA A 1 394 ? 5.551 18.391 15.688 1 95.94 394 ALA A N 1
ATOM 3125 C CA . ALA A 1 394 ? 6.828 17.766 16.031 1 95.94 394 ALA A CA 1
ATOM 3126 C C . ALA A 1 394 ? 7.148 16.625 15.086 1 95.94 394 ALA A C 1
ATOM 3128 O O . ALA A 1 394 ? 8.25 16.547 14.531 1 95.94 394 ALA A O 1
ATOM 3129 N N . LYS A 1 395 ? 6.242 15.75 14.906 1 96.38 395 LYS A N 1
ATOM 3130 C CA . LYS A 1 395 ? 6.453 14.625 14 1 96.38 395 LYS A CA 1
ATOM 3131 C C . LYS A 1 395 ? 6.738 15.117 12.578 1 96.38 395 LYS A C 1
ATOM 3133 O O . LYS A 1 395 ? 7.664 14.633 11.93 1 96.38 395 LYS A O 1
ATOM 3138 N N . ASN A 1 396 ? 5.941 16.078 12.109 1 96.81 396 ASN A N 1
ATOM 3139 C CA . ASN A 1 396 ? 6.145 16.672 10.789 1 96.81 396 ASN A CA 1
ATOM 3140 C C . ASN A 1 396 ? 7.559 17.219 10.625 1 96.81 396 ASN A C 1
ATOM 3142 O O . ASN A 1 396 ? 8.203 17 9.602 1 96.81 396 ASN A O 1
ATOM 3146 N N . SER A 1 397 ? 7.941 17.906 11.656 1 97.44 397 SER A N 1
ATOM 3147 C CA . SER A 1 397 ? 9.258 18.531 11.625 1 97.44 397 SER A CA 1
ATOM 3148 C C . SER A 1 397 ? 10.367 17.5 11.594 1 97.44 397 SER A C 1
ATOM 3150 O O . SER A 1 397 ? 11.391 17.688 10.938 1 97.44 397 SER A O 1
ATOM 3152 N N . LYS A 1 398 ? 10.156 16.438 12.312 1 97.12 398 LYS A N 1
ATOM 3153 C CA . LYS A 1 398 ? 11.148 15.359 12.289 1 97.12 398 LYS A CA 1
ATOM 3154 C C . LYS A 1 398 ? 11.242 14.719 10.906 1 97.12 398 LYS A C 1
ATOM 3156 O O . LYS A 1 398 ? 12.32 14.32 10.477 1 97.12 398 LYS A O 1
ATOM 3161 N N . VAL A 1 399 ? 10.156 14.602 10.211 1 96.5 399 VAL A N 1
ATOM 3162 C CA . VAL A 1 399 ? 10.172 14.109 8.836 1 96.5 399 VAL A CA 1
ATOM 3163 C C . VAL A 1 399 ? 11.023 15.031 7.965 1 96.5 399 VAL A C 1
ATOM 3165 O O . VAL A 1 399 ? 11.93 14.578 7.273 1 96.5 399 VAL A O 1
ATOM 3168 N N . ALA A 1 400 ? 10.742 16.328 8.07 1 97 400 ALA A N 1
ATOM 3169 C CA . ALA A 1 400 ? 11.453 17.312 7.266 1 97 400 ALA A CA 1
ATOM 3170 C C . ALA A 1 400 ? 12.953 17.281 7.566 1 97 400 ALA A C 1
ATOM 3172 O O . ALA A 1 400 ? 13.773 17.359 6.652 1 97 400 ALA A O 1
ATOM 3173 N N . GLU A 1 401 ? 13.234 17.172 8.82 1 97.06 401 GLU A N 1
ATOM 3174 C CA . GLU A 1 401 ? 14.633 17.094 9.227 1 97.06 401 GLU A CA 1
ATOM 3175 C C . GLU A 1 401 ? 15.305 15.844 8.672 1 97.06 401 GLU A C 1
ATOM 3177 O O . GLU A 1 401 ? 16.438 15.914 8.164 1 97.06 401 GLU A O 1
ATOM 3182 N N . SER A 1 402 ? 14.625 14.758 8.727 1 94 402 SER A N 1
ATOM 3183 C CA . SER A 1 402 ? 15.188 13.492 8.273 1 94 402 SER A CA 1
ATOM 3184 C C . SER A 1 402 ? 15.453 13.508 6.773 1 94 402 SER A C 1
ATOM 3186 O O . SER A 1 402 ? 16.328 12.789 6.281 1 94 402 SER A O 1
ATOM 3188 N N . LYS A 1 403 ? 14.742 14.352 6.043 1 93.88 403 LYS A N 1
ATOM 3189 C CA . LYS A 1 403 ? 14.906 14.461 4.598 1 93.88 403 LYS A CA 1
ATOM 3190 C C . LYS A 1 403 ? 15.945 15.508 4.238 1 93.88 403 LYS A C 1
ATOM 3192 O O . LYS A 1 403 ? 16.281 15.688 3.064 1 93.88 403 LYS A O 1
ATOM 3197 N N . GLY A 1 404 ? 16.453 16.234 5.227 1 95 404 GLY A N 1
ATOM 3198 C CA . GLY A 1 404 ? 17.469 17.25 5.016 1 95 404 GLY A CA 1
ATOM 3199 C C . GLY A 1 404 ? 16.922 18.531 4.406 1 95 404 GLY A C 1
ATOM 3200 O O . GLY A 1 404 ? 17.609 19.219 3.67 1 95 404 GLY A O 1
ATOM 3201 N N . VAL A 1 405 ? 15.633 18.828 4.695 1 96.56 405 VAL A N 1
ATOM 3202 C CA . VAL A 1 405 ? 15.039 20 4.07 1 96.56 405 VAL A CA 1
ATOM 3203 C C . VAL A 1 405 ? 14.734 21.062 5.137 1 96.56 405 VAL A C 1
ATOM 3205 O O . VAL A 1 405 ? 14.242 22.141 4.824 1 96.56 405 VAL A O 1
ATOM 3208 N N . ALA A 1 406 ? 15.062 20.734 6.418 1 98.31 406 ALA A N 1
ATOM 3209 C CA . ALA A 1 406 ? 14.734 21.703 7.473 1 98.31 406 ALA A CA 1
ATOM 3210 C C . ALA A 1 406 ? 15.75 21.625 8.609 1 98.31 406 ALA A C 1
ATOM 3212 O O . ALA A 1 406 ? 16.375 20.578 8.82 1 98.31 406 ALA A O 1
ATOM 3213 N N . VAL A 1 407 ? 15.898 22.75 9.258 1 98.31 407 VAL A N 1
ATOM 3214 C CA . VAL A 1 407 ? 16.578 22.828 10.547 1 98.31 407 VAL A CA 1
ATOM 3215 C C . VAL A 1 407 ? 15.555 23.094 11.648 1 98.31 407 VAL A C 1
ATOM 3217 O O . VAL A 1 407 ? 14.617 23.875 11.469 1 98.31 407 VAL A O 1
ATOM 3220 N N . LEU A 1 408 ? 15.773 22.406 12.758 1 98.19 408 LEU A N 1
ATOM 3221 C CA . LEU A 1 408 ? 14.758 22.484 13.805 1 98.19 408 LEU A CA 1
ATOM 3222 C C . LEU A 1 408 ? 15.211 23.391 14.938 1 98.19 408 LEU A C 1
ATOM 3224 O O . LEU A 1 408 ? 16.391 23.375 15.32 1 98.19 408 LEU A O 1
ATOM 3228 N N . LEU A 1 409 ? 14.297 24.141 15.43 1 98.06 409 LEU A N 1
ATOM 3229 C CA . LEU A 1 409 ? 14.438 24.906 16.656 1 98.06 409 LEU A CA 1
ATOM 3230 C C . LEU A 1 409 ? 13.586 24.312 17.781 1 98.06 409 LEU A C 1
ATOM 3232 O O . LEU A 1 409 ? 12.414 23.984 17.562 1 98.06 409 LEU A O 1
ATOM 3236 N N . ASP A 1 410 ? 14.164 24.109 18.906 1 96 410 ASP A N 1
ATOM 3237 C CA . ASP A 1 410 ? 13.445 23.672 20.094 1 96 410 ASP A CA 1
ATOM 3238 C C . ASP A 1 410 ? 12.898 24.844 20.875 1 96 410 ASP A C 1
ATOM 3240 O O . ASP A 1 410 ? 13.656 25.625 21.453 1 96 410 ASP A O 1
ATOM 3244 N N . LYS A 1 411 ? 11.672 24.906 20.984 1 94.5 411 LYS A N 1
ATOM 3245 C CA . LYS A 1 411 ? 11.07 26.062 21.641 1 94.5 411 LYS A CA 1
ATOM 3246 C C . LYS A 1 411 ? 11.414 26.094 23.125 1 94.5 411 LYS A C 1
ATOM 3248 O O . LYS A 1 411 ? 11.438 27.156 23.75 1 94.5 411 LYS A O 1
ATOM 3253 N N . MET A 1 412 ? 11.68 24.906 23.672 1 93.12 412 MET A N 1
ATOM 3254 C CA . MET A 1 412 ? 11.984 24.828 25.094 1 93.12 412 MET A CA 1
ATOM 3255 C C . MET A 1 412 ? 13.445 25.203 25.359 1 93.12 412 MET A C 1
ATOM 3257 O O . MET A 1 412 ? 13.82 25.484 26.484 1 93.12 412 MET A O 1
ATOM 3261 N N . ARG A 1 413 ? 14.242 25.234 24.312 1 95.88 413 ARG A N 1
ATOM 3262 C CA . ARG A 1 413 ? 15.656 25.594 24.438 1 95.88 413 ARG A CA 1
ATOM 3263 C C . ARG A 1 413 ? 16.047 26.656 23.406 1 95.88 413 ARG A C 1
ATOM 3265 O O . ARG A 1 413 ? 17.125 26.594 22.828 1 95.88 413 ARG A O 1
ATOM 3272 N N . LEU A 1 414 ? 15.141 27.516 23.203 1 97 414 LEU A N 1
ATOM 3273 C CA . LEU A 1 414 ? 15.367 28.562 22.219 1 97 414 LEU A CA 1
ATOM 3274 C C . LEU A 1 414 ? 16.406 29.562 22.719 1 97 414 LEU A C 1
ATOM 3276 O O . LEU A 1 414 ? 16.391 29.953 23.875 1 97 414 LEU A O 1
ATOM 3280 N N . SER A 1 415 ? 17.328 29.891 21.906 1 97.88 415 SER A N 1
ATOM 3281 C CA . SER A 1 415 ? 18.344 30.891 22.188 1 97.88 415 SER A CA 1
ATOM 3282 C C . SER A 1 415 ? 18.75 31.625 20.922 1 97.88 415 SER A C 1
ATOM 3284 O O . SER A 1 415 ? 18.516 31.156 19.812 1 97.88 415 SER A O 1
ATOM 3286 N N . GLN A 1 416 ? 19.312 32.781 21.141 1 97.94 416 GLN A N 1
ATOM 3287 C CA . GLN A 1 416 ? 19.812 33.562 20 1 97.94 416 GLN A CA 1
ATOM 3288 C C . GLN A 1 416 ? 20.828 32.75 19.203 1 97.94 416 GLN A C 1
ATOM 3290 O O . GLN A 1 416 ? 20.812 32.781 17.969 1 97.94 416 GLN A O 1
ATOM 3295 N N . ARG A 1 417 ? 21.703 32.062 19.891 1 98.19 417 ARG A N 1
ATOM 3296 C CA . ARG A 1 417 ? 22.75 31.25 19.25 1 98.19 417 ARG A CA 1
ATOM 3297 C C . ARG A 1 417 ? 22.125 30.203 18.328 1 98.19 417 ARG A C 1
ATOM 3299 O O . ARG A 1 417 ? 22.594 30 17.203 1 98.19 417 ARG A O 1
ATOM 3306 N N . ARG A 1 418 ? 21.109 29.562 18.781 1 98.38 418 ARG A N 1
ATOM 3307 C CA . ARG A 1 418 ? 20.469 28.484 18.016 1 98.38 418 ARG A CA 1
ATOM 3308 C C . ARG A 1 418 ? 19.734 29.047 16.812 1 98.38 418 ARG A C 1
ATOM 3310 O O . ARG A 1 418 ? 19.75 28.453 15.734 1 98.38 418 ARG A O 1
ATOM 3317 N N . VAL A 1 419 ? 19.031 30.156 17 1 98.69 419 VAL A N 1
ATOM 3318 C CA . VAL A 1 419 ? 18.312 30.781 15.898 1 98.69 419 VAL A CA 1
ATOM 3319 C C . VAL A 1 419 ? 19.297 31.25 14.828 1 98.69 419 VAL A C 1
ATOM 3321 O O . VAL A 1 419 ? 19.094 30.969 13.641 1 98.69 419 VAL A O 1
ATOM 3324 N N . VAL A 1 420 ? 20.359 31.922 15.258 1 98.69 420 VAL A N 1
ATOM 3325 C CA . VAL A 1 420 ? 21.375 32.406 14.336 1 98.69 420 VAL A CA 1
ATOM 3326 C C . VAL A 1 420 ? 22.031 31.25 13.609 1 98.69 420 VAL A C 1
ATOM 3328 O O . VAL A 1 420 ? 22.266 31.312 12.398 1 98.69 420 VAL A O 1
ATOM 3331 N N . HIS A 1 421 ? 22.312 30.25 14.352 1 98.5 421 HIS A N 1
ATOM 3332 C CA . HIS A 1 421 ? 22.922 29.062 13.75 1 98.5 421 HIS A CA 1
ATOM 3333 C C . HIS A 1 421 ? 22.016 28.438 12.703 1 98.5 421 HIS A C 1
ATOM 3335 O O . HIS A 1 421 ? 22.469 28.031 11.633 1 98.5 421 HIS A O 1
ATOM 3341 N N . ALA A 1 422 ? 20.719 28.312 13.016 1 98.62 422 ALA A N 1
ATOM 3342 C CA . ALA A 1 422 ? 19.75 27.734 12.078 1 98.62 422 ALA A CA 1
ATOM 3343 C C . ALA A 1 422 ? 19.688 28.547 10.789 1 98.62 422 ALA A C 1
ATOM 3345 O O . ALA A 1 422 ? 19.719 27.984 9.695 1 98.62 422 ALA A O 1
ATOM 3346 N N . ILE A 1 423 ? 19.625 29.891 10.938 1 98.44 423 ILE A N 1
ATOM 3347 C CA . ILE A 1 423 ? 19.531 30.766 9.773 1 98.44 423 ILE A CA 1
ATOM 3348 C C . ILE A 1 423 ? 20.812 30.656 8.945 1 98.44 423 ILE A C 1
ATOM 3350 O O . ILE A 1 423 ? 20.75 30.484 7.727 1 98.44 423 ILE A O 1
ATOM 3354 N N . ASN A 1 424 ? 21.938 30.656 9.586 1 98.19 424 ASN A N 1
ATOM 3355 C CA . ASN A 1 424 ? 23.203 30.531 8.891 1 98.19 424 ASN A CA 1
ATOM 3356 C C . ASN A 1 424 ? 23.328 29.188 8.156 1 98.19 424 ASN A C 1
ATOM 3358 O O . ASN A 1 424 ? 23.828 29.125 7.043 1 98.19 424 ASN A O 1
ATOM 3362 N N . THR A 1 425 ? 22.906 28.172 8.812 1 98.06 425 THR A N 1
ATOM 3363 C CA . THR A 1 425 ? 22.969 26.844 8.234 1 98.06 425 THR A CA 1
ATOM 3364 C C . THR A 1 425 ? 22.172 26.781 6.934 1 98.06 425 THR A C 1
ATOM 3366 O O . THR A 1 425 ? 22.672 26.297 5.914 1 98.06 425 THR A O 1
ATOM 3369 N N . ILE A 1 426 ? 20.984 27.281 6.965 1 97.12 426 ILE A N 1
ATOM 3370 C CA . ILE A 1 426 ? 20.094 27.234 5.805 1 97.12 426 ILE A CA 1
ATOM 3371 C C . ILE A 1 426 ? 20.656 28.109 4.691 1 97.12 426 ILE A C 1
ATOM 3373 O O . ILE A 1 426 ? 20.562 27.766 3.512 1 97.12 426 ILE A O 1
ATOM 3377 N N . LEU A 1 427 ? 21.281 29.219 5.047 1 95.56 427 LEU A N 1
ATOM 3378 C CA . LEU A 1 427 ? 21.734 30.188 4.062 1 95.56 427 LEU A CA 1
ATOM 3379 C C . LEU A 1 427 ? 23.047 29.734 3.434 1 95.56 427 LEU A C 1
ATOM 3381 O O . LEU A 1 427 ? 23.359 30.109 2.297 1 95.56 427 LEU A O 1
ATOM 3385 N N . THR A 1 428 ? 23.797 28.891 4.125 1 96.31 428 THR A N 1
ATOM 3386 C CA . THR A 1 428 ? 25.156 28.656 3.658 1 96.31 428 THR A CA 1
ATOM 3387 C C . THR A 1 428 ? 25.344 27.203 3.217 1 96.31 428 THR A C 1
ATOM 3389 O O . THR A 1 428 ? 26.266 26.891 2.467 1 96.31 428 THR A O 1
ATOM 3392 N N . ASN A 1 429 ? 24.609 26.328 3.721 1 96.75 429 ASN A N 1
ATOM 3393 C CA . ASN A 1 429 ? 24.75 24.922 3.365 1 96.75 429 ASN A CA 1
ATOM 3394 C C . ASN A 1 429 ? 23.875 24.547 2.172 1 96.75 429 ASN A C 1
ATOM 3396 O O . ASN A 1 429 ? 22.656 24.406 2.309 1 96.75 429 ASN A O 1
ATOM 3400 N N . PRO A 1 430 ? 24.406 24.328 1.032 1 95.81 430 PRO A N 1
ATOM 3401 C CA . PRO A 1 430 ? 23.625 24.094 -0.18 1 95.81 430 PRO A CA 1
ATOM 3402 C C . PRO A 1 430 ?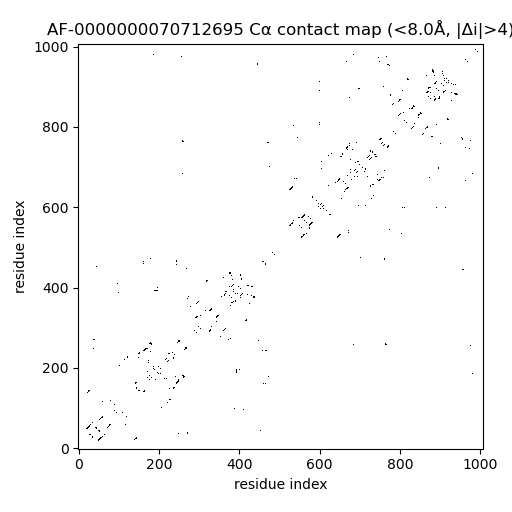 22.891 22.75 -0.156 1 95.81 430 PRO A C 1
ATOM 3404 O O . PRO A 1 430 ? 22 22.516 -0.977 1 95.81 430 PRO A O 1
ATOM 3407 N N . ARG A 1 431 ? 23.297 21.922 0.755 1 95.69 431 ARG A N 1
ATOM 3408 C CA . ARG A 1 431 ? 22.688 20.594 0.817 1 95.69 431 ARG A CA 1
ATOM 3409 C C . ARG A 1 431 ? 21.188 20.703 1.064 1 95.69 431 ARG A C 1
ATOM 3411 O O . ARG A 1 431 ? 20.406 19.891 0.55 1 95.69 431 ARG A O 1
ATOM 3418 N N . TYR A 1 432 ? 20.75 21.641 1.826 1 96.12 432 TYR A N 1
ATOM 3419 C CA . TYR A 1 432 ? 19.328 21.797 2.139 1 96.12 432 TYR A CA 1
ATOM 3420 C C . TYR A 1 432 ? 18.531 22.172 0.895 1 96.12 432 TYR A C 1
ATOM 3422 O O . TYR A 1 432 ? 17.484 21.578 0.617 1 96.12 432 TYR A O 1
ATOM 3430 N N . THR A 1 433 ? 19.031 23.062 0.127 1 94.25 433 THR A N 1
ATOM 3431 C CA . THR A 1 433 ? 18.375 23.469 -1.106 1 94.25 433 THR A CA 1
ATOM 3432 C C . THR A 1 433 ? 18.391 22.344 -2.129 1 94.25 433 THR A C 1
ATOM 3434 O O . THR A 1 433 ? 17.406 22.094 -2.82 1 94.25 433 THR A O 1
ATOM 3437 N N . GLN A 1 434 ? 19.5 21.703 -2.215 1 93.5 434 GLN A N 1
ATOM 3438 C CA . GLN A 1 434 ? 19.625 20.594 -3.15 1 93.5 434 GLN A CA 1
ATOM 3439 C C . GLN A 1 434 ? 18.641 19.484 -2.826 1 93.5 434 GLN A C 1
ATOM 3441 O O . GLN A 1 434 ? 18.031 18.906 -3.729 1 93.5 434 GLN A O 1
ATOM 3446 N N . ASN A 1 435 ? 18.438 19.219 -1.583 1 92.12 435 ASN A N 1
ATOM 3447 C CA . ASN A 1 435 ? 17.469 18.219 -1.174 1 92.12 435 ASN A CA 1
ATOM 3448 C C . ASN A 1 435 ? 16.047 18.656 -1.511 1 92.12 435 ASN A C 1
ATOM 3450 O O . ASN A 1 435 ? 15.234 17.844 -1.969 1 92.12 435 ASN A O 1
ATOM 3454 N N . CYS A 1 436 ? 15.766 19.891 -1.261 1 92.81 436 CYS A N 1
ATOM 3455 C CA . CYS A 1 436 ? 14.438 20.406 -1.595 1 92.81 436 CYS A CA 1
ATOM 3456 C C . CYS A 1 436 ? 14.156 20.266 -3.086 1 92.81 436 CYS A C 1
ATOM 3458 O O . CYS A 1 436 ? 13.055 19.891 -3.482 1 92.81 436 CYS A O 1
ATOM 3460 N N . GLU A 1 437 ? 15.148 20.562 -3.861 1 90.75 437 GLU A N 1
ATOM 3461 C CA . GLU A 1 437 ? 15 20.422 -5.309 1 90.75 437 GLU A CA 1
ATOM 3462 C C . GLU A 1 437 ? 14.727 18.969 -5.703 1 90.75 437 GLU A C 1
ATOM 3464 O O . GLU A 1 437 ? 13.883 18.703 -6.559 1 90.75 437 GLU A O 1
ATOM 3469 N N . LYS A 1 438 ? 15.492 18.172 -5.074 1 87.56 438 LYS A N 1
ATOM 3470 C CA . LYS A 1 438 ? 15.305 16.75 -5.336 1 87.56 438 LYS A CA 1
ATOM 3471 C C . LYS A 1 438 ? 13.883 16.297 -5.012 1 87.56 438 LYS A C 1
ATOM 3473 O O . LYS A 1 438 ? 13.227 15.664 -5.836 1 87.56 438 LYS A O 1
ATOM 3478 N N . PHE A 1 439 ? 13.375 16.625 -3.873 1 88.69 439 PHE A N 1
ATOM 3479 C CA . PHE A 1 439 ? 12.039 16.219 -3.461 1 88.69 439 PHE A CA 1
ATOM 3480 C C . PHE A 1 439 ? 10.977 16.938 -4.285 1 88.69 439 PHE A C 1
ATOM 3482 O O . PHE A 1 439 ? 9.93 16.359 -4.59 1 88.69 439 PHE A O 1
ATOM 3489 N N . SER A 1 440 ? 11.234 18.188 -4.602 1 87.38 440 SER A N 1
ATOM 3490 C CA . SER A 1 440 ? 10.305 18.922 -5.457 1 87.38 440 SER A CA 1
ATOM 3491 C C . SER A 1 440 ? 10.086 18.203 -6.781 1 87.38 440 SER A C 1
ATOM 3493 O O . SER A 1 440 ? 8.945 18.078 -7.25 1 87.38 440 SER A O 1
ATOM 3495 N N . ARG A 1 441 ? 11.117 17.703 -7.348 1 83 441 ARG A N 1
ATOM 3496 C CA . ARG A 1 441 ? 11.023 16.953 -8.602 1 83 441 ARG A CA 1
ATOM 3497 C C . ARG A 1 441 ? 10.258 15.648 -8.406 1 83 441 ARG A C 1
ATOM 3499 O O . ARG A 1 441 ? 9.523 15.219 -9.297 1 83 441 ARG A O 1
ATOM 3506 N N . MET A 1 442 ? 10.375 15.133 -7.289 1 81.56 442 MET A N 1
ATOM 3507 C CA . MET A 1 442 ? 9.766 13.836 -7.039 1 81.56 442 MET A CA 1
ATOM 3508 C C . MET A 1 442 ? 8.273 13.977 -6.781 1 81.56 442 MET A C 1
ATOM 3510 O O . MET A 1 442 ? 7.504 13.039 -7.012 1 81.56 442 MET A O 1
ATOM 3514 N N . PHE A 1 443 ? 7.898 15.133 -6.328 1 80.38 443 PHE A N 1
ATOM 3515 C CA . PHE A 1 443 ? 6.484 15.367 -6.059 1 80.38 443 PHE A CA 1
ATOM 3516 C C . PHE A 1 443 ? 5.664 15.25 -7.34 1 80.38 443 PHE A C 1
ATOM 3518 O O . PHE A 1 443 ? 4.5 14.844 -7.301 1 80.38 443 PHE A O 1
ATOM 3525 N N . SER A 1 444 ? 6.297 15.469 -8.422 1 75.62 444 SER A N 1
ATOM 3526 C CA . SER A 1 444 ? 5.586 15.461 -9.703 1 75.62 444 SER A CA 1
ATOM 3527 C C . SER A 1 444 ? 5.809 14.148 -10.445 1 75.62 444 SER A C 1
ATOM 3529 O O . SER A 1 444 ? 5.184 13.906 -11.484 1 75.62 444 SER A O 1
ATOM 3531 N N . ASP A 1 445 ? 6.695 13.422 -9.914 1 80.38 445 ASP A N 1
ATOM 3532 C CA . ASP A 1 445 ? 7 12.164 -10.602 1 80.38 445 ASP A CA 1
ATOM 3533 C C . ASP A 1 445 ? 6.102 11.039 -10.109 1 80.38 445 ASP A C 1
ATOM 3535 O O . ASP A 1 445 ? 6.559 10.133 -9.414 1 80.38 445 ASP A O 1
ATOM 3539 N N . THR A 1 446 ? 4.855 11.078 -10.406 1 84.75 446 THR A N 1
ATOM 3540 C CA . THR A 1 446 ? 3.865 10.062 -10.062 1 84.75 446 THR A CA 1
ATOM 3541 C C . THR A 1 446 ? 3.35 9.367 -11.32 1 84.75 446 THR A C 1
ATOM 3543 O O . THR A 1 446 ? 3.342 9.961 -12.406 1 84.75 446 THR A O 1
ATOM 3546 N N . PRO A 1 447 ? 3.037 8.141 -11.172 1 86.75 447 PRO A N 1
ATOM 3547 C CA . PRO A 1 447 ? 2.549 7.445 -12.359 1 86.75 447 PRO A CA 1
ATOM 3548 C C . PRO A 1 447 ? 1.188 7.961 -12.828 1 86.75 447 PRO A C 1
ATOM 3550 O O . PRO A 1 447 ? 0.836 7.809 -14 1 86.75 447 PRO A O 1
ATOM 3553 N N . ILE A 1 448 ? 0.407 8.492 -11.969 1 90.94 448 ILE A N 1
ATOM 3554 C CA . ILE A 1 448 ? -0.894 9.102 -12.234 1 90.94 448 ILE A CA 1
ATOM 3555 C C . ILE A 1 448 ? -1.015 10.414 -11.461 1 90.94 448 ILE A C 1
ATOM 3557 O O . ILE A 1 448 ? -0.494 10.539 -10.352 1 90.94 448 ILE A O 1
ATOM 3561 N N . SER A 1 449 ? -1.652 11.352 -12.125 1 89.94 449 SER A N 1
ATOM 3562 C CA . SER A 1 449 ? -1.824 12.617 -11.414 1 89.94 449 SER A CA 1
ATOM 3563 C C . SER A 1 449 ? -2.727 12.445 -10.195 1 89.94 449 SER A C 1
ATOM 3565 O O . SER A 1 449 ? -3.596 11.57 -10.18 1 89.94 449 SER A O 1
ATOM 3567 N N . HIS A 1 450 ? -2.529 13.242 -9.258 1 91.38 450 HIS A N 1
ATOM 3568 C CA . HIS A 1 450 ? -3.348 13.18 -8.047 1 91.38 450 HIS A CA 1
ATOM 3569 C C . HIS A 1 450 ? -4.816 13.438 -8.367 1 91.38 450 HIS A C 1
ATOM 3571 O O . HIS A 1 450 ? -5.703 12.812 -7.777 1 91.38 450 HIS A O 1
ATOM 3577 N N . GLU A 1 451 ? -5.109 14.328 -9.242 1 92.62 451 GLU A N 1
ATOM 3578 C CA . GLU A 1 451 ? -6.477 14.656 -9.633 1 92.62 451 GLU A CA 1
ATOM 3579 C C . GLU A 1 451 ? -7.188 13.445 -10.227 1 92.62 451 GLU A C 1
ATOM 3581 O O . GLU A 1 451 ? -8.336 13.164 -9.875 1 92.62 451 GLU A O 1
ATOM 3586 N N . LYS A 1 452 ? -6.457 12.797 -11.078 1 92.31 452 LYS A N 1
ATOM 3587 C CA . LYS A 1 452 ? -7.043 11.609 -11.703 1 92.31 452 LYS A CA 1
ATOM 3588 C C . LYS A 1 452 ? -7.25 10.5 -10.68 1 92.31 452 LYS A C 1
ATOM 3590 O O . LYS A 1 452 ? -8.242 9.773 -10.742 1 92.31 452 LYS A O 1
ATOM 3595 N N . LEU A 1 453 ? -6.316 10.359 -9.828 1 94.25 453 LEU A N 1
ATOM 3596 C CA . LEU A 1 453 ? -6.43 9.359 -8.773 1 94.25 453 LEU A CA 1
ATOM 3597 C C . LEU A 1 453 ? -7.633 9.641 -7.879 1 94.25 453 LEU A C 1
ATOM 3599 O O . LEU A 1 453 ? -8.391 8.734 -7.535 1 94.25 453 LEU A O 1
ATOM 3603 N N . ILE A 1 454 ? -7.789 10.883 -7.516 1 95.81 454 ILE A N 1
ATOM 3604 C CA . ILE A 1 454 ? -8.914 11.312 -6.688 1 95.81 454 ILE A CA 1
ATOM 3605 C C . ILE A 1 454 ? -10.227 11.008 -7.406 1 95.81 454 ILE A C 1
ATOM 3607 O O . ILE A 1 454 ? -11.141 10.422 -6.824 1 95.81 454 ILE A O 1
ATOM 3611 N N . ALA A 1 455 ? -10.312 11.406 -8.648 1 93.38 455 ALA A N 1
ATOM 3612 C CA . ALA A 1 455 ? -11.523 11.172 -9.438 1 93.38 455 ALA A CA 1
ATOM 3613 C C . ALA A 1 455 ? -11.852 9.68 -9.492 1 93.38 455 ALA A C 1
ATOM 3615 O O . ALA A 1 455 ? -13.008 9.289 -9.344 1 93.38 455 ALA A O 1
ATOM 3616 N N . TRP A 1 456 ? -10.852 8.898 -9.703 1 91.5 456 TRP A N 1
ATOM 3617 C CA . TRP A 1 456 ? -11.047 7.457 -9.773 1 91.5 456 TRP A CA 1
ATOM 3618 C C . TRP A 1 456 ? -11.562 6.906 -8.445 1 91.5 456 TRP A C 1
ATOM 3620 O O . TRP A 1 456 ? -12.492 6.098 -8.422 1 91.5 456 TRP A O 1
ATOM 3630 N N . ARG A 1 457 ? -10.992 7.305 -7.312 1 93.06 457 ARG A N 1
ATOM 3631 C CA . ARG A 1 457 ? -11.383 6.816 -5.992 1 93.06 457 ARG A CA 1
ATOM 3632 C C . ARG A 1 457 ? -12.828 7.191 -5.68 1 93.06 457 ARG A C 1
ATOM 3634 O O . ARG A 1 457 ? -13.57 6.391 -5.113 1 93.06 457 ARG A O 1
ATOM 3641 N N . ILE A 1 458 ? -13.18 8.383 -6.047 1 94 458 ILE A N 1
ATOM 3642 C CA . ILE A 1 458 ? -14.531 8.852 -5.762 1 94 458 ILE A CA 1
ATOM 3643 C C . ILE A 1 458 ? -15.531 8.102 -6.633 1 94 458 ILE A C 1
ATOM 3645 O O . ILE A 1 458 ? -16.609 7.719 -6.164 1 94 458 ILE A O 1
ATOM 3649 N N . ARG A 1 459 ? -15.188 7.879 -7.852 1 88.69 459 ARG A N 1
ATOM 3650 C CA . ARG A 1 459 ? -16.047 7.074 -8.719 1 88.69 459 ARG A CA 1
ATOM 3651 C C . ARG A 1 459 ? -16.203 5.656 -8.172 1 88.69 459 ARG A C 1
ATOM 3653 O O . ARG A 1 459 ? -17.281 5.082 -8.219 1 88.69 459 ARG A O 1
ATOM 3660 N N . GLN A 1 460 ? -15.117 5.152 -7.676 1 86.94 460 GLN A N 1
ATOM 3661 C CA . GLN A 1 460 ? -15.156 3.814 -7.098 1 86.94 460 GLN A CA 1
ATOM 3662 C C . GLN A 1 460 ? -16.062 3.773 -5.867 1 86.94 460 GLN A C 1
ATOM 3664 O O . GLN A 1 460 ? -16.75 2.783 -5.637 1 86.94 460 GLN A O 1
ATOM 3669 N N . ALA A 1 461 ? -16.047 4.805 -5.16 1 89 461 ALA A N 1
ATOM 3670 C CA . ALA A 1 461 ? -16.859 4.875 -3.949 1 89 461 ALA A CA 1
ATOM 3671 C C . ALA A 1 461 ? -18.344 4.98 -4.293 1 89 461 ALA A C 1
ATOM 3673 O O . ALA A 1 461 ? -19.188 4.387 -3.613 1 89 461 ALA A O 1
ATOM 3674 N N . ALA A 1 462 ? -18.734 5.668 -5.32 1 87.31 462 ALA A N 1
ATOM 3675 C CA . ALA A 1 462 ? -20.109 6.004 -5.656 1 87.31 462 ALA A CA 1
ATOM 3676 C C . ALA A 1 462 ? -20.828 4.812 -6.281 1 87.31 462 ALA A C 1
ATOM 3678 O O . ALA A 1 462 ? -22.047 4.695 -6.184 1 87.31 462 ALA A O 1
ATOM 3679 N N . LYS A 1 463 ? -20.156 3.969 -6.891 1 75.5 463 LYS A N 1
ATOM 3680 C CA . LYS A 1 463 ? -20.797 2.865 -7.602 1 75.5 463 LYS A CA 1
ATOM 3681 C C . LYS A 1 463 ? -21.047 1.684 -6.672 1 75.5 463 LYS A C 1
ATOM 3683 O O . LYS A 1 463 ? -20.109 1.137 -6.086 1 75.5 463 LYS A O 1
ATOM 3688 N N . PRO A 1 464 ? -22.297 1.342 -6.531 1 70 464 PRO A N 1
ATOM 3689 C CA . PRO A 1 464 ? -22.609 0.247 -5.609 1 70 464 PRO A CA 1
ATOM 3690 C C . PRO A 1 464 ? -21.781 -1.007 -5.875 1 70 464 PRO A C 1
ATOM 3692 O O . PRO A 1 464 ? -21.344 -1.667 -4.934 1 70 464 PRO A O 1
ATOM 3695 N N . SER A 1 465 ? -21.625 -1.21 -7.098 1 67 465 SER A N 1
ATOM 3696 C CA . SER A 1 465 ? -20.859 -2.398 -7.434 1 67 465 SER A CA 1
ATOM 3697 C C . SER A 1 465 ? -19.406 -2.266 -6.957 1 67 465 SER A C 1
ATOM 3699 O O . SER A 1 465 ? -18.797 -3.248 -6.535 1 67 465 SER A O 1
ATOM 3701 N N . ARG A 1 466 ? -19.125 -1.062 -6.918 1 62.62 466 ARG A N 1
ATOM 3702 C CA . ARG A 1 466 ? -17.734 -0.833 -6.555 1 62.62 466 ARG A CA 1
ATOM 3703 C C . ARG A 1 466 ? -17.547 -0.805 -5.043 1 62.62 466 ARG A C 1
ATOM 3705 O O . ARG A 1 466 ? -16.531 -1.268 -4.52 1 62.62 466 ARG A O 1
ATOM 3712 N N . LYS A 1 467 ? -18.594 -0.34 -4.441 1 65.31 467 LYS A N 1
ATOM 3713 C CA . LYS A 1 467 ? -18.594 -0.422 -2.982 1 65.31 467 LYS A CA 1
ATOM 3714 C C . LYS A 1 467 ? -18.453 -1.867 -2.514 1 65.31 467 LYS A C 1
ATOM 3716 O O . LYS A 1 467 ? -17.688 -2.154 -1.583 1 65.31 467 LYS A O 1
ATOM 3721 N N . ALA A 1 468 ? -19.094 -2.615 -3.24 1 67.25 468 ALA A N 1
ATOM 3722 C CA . ALA A 1 468 ? -19 -4.039 -2.926 1 67.25 468 ALA A CA 1
ATOM 3723 C C . ALA A 1 468 ? -17.594 -4.566 -3.154 1 67.25 468 ALA A C 1
ATOM 3725 O O . ALA A 1 468 ? -17.109 -5.422 -2.404 1 67.25 468 ALA A O 1
ATOM 3726 N N . PHE A 1 469 ? -17.031 -3.861 -4.051 1 66.31 469 PHE A N 1
ATOM 3727 C CA . PHE A 1 469 ? -15.688 -4.309 -4.41 1 66.31 469 PHE A CA 1
ATOM 3728 C C . PHE A 1 469 ? -14.68 -3.867 -3.361 1 66.31 469 PHE A C 1
ATOM 3730 O O . PHE A 1 469 ? -13.734 -4.602 -3.053 1 66.31 469 PHE A O 1
ATOM 3737 N N . ALA A 1 470 ? -14.945 -2.758 -2.768 1 71.69 470 ALA A N 1
ATOM 3738 C CA . ALA A 1 470 ? -14.023 -2.236 -1.764 1 71.69 470 ALA A CA 1
ATOM 3739 C C . ALA A 1 470 ? -13.922 -3.176 -0.565 1 71.69 470 ALA A C 1
ATOM 3741 O O . ALA A 1 470 ? -12.922 -3.178 0.151 1 71.69 470 ALA A O 1
ATOM 3742 N N . LYS A 1 471 ? -14.922 -4.008 -0.47 1 77.88 471 LYS A N 1
ATOM 3743 C CA . LYS A 1 471 ? -14.922 -4.949 0.643 1 77.88 471 LYS A CA 1
ATOM 3744 C C . LYS A 1 471 ? -13.82 -5.992 0.484 1 77.88 471 LYS A C 1
ATOM 3746 O O . LYS A 1 471 ? -13.328 -6.539 1.474 1 77.88 471 LYS A O 1
ATOM 3751 N N . HIS A 1 472 ? -13.438 -6.168 -0.755 1 82.38 472 HIS A N 1
ATOM 3752 C CA . HIS A 1 472 ? -12.43 -7.188 -1.023 1 82.38 472 HIS A CA 1
ATOM 3753 C C . HIS A 1 472 ? -11.023 -6.668 -0.735 1 82.38 472 HIS A C 1
ATOM 3755 O O . HIS A 1 472 ? -10.078 -7.449 -0.651 1 82.38 472 HIS A O 1
ATOM 3761 N N . LEU A 1 473 ? -10.938 -5.375 -0.528 1 85.69 473 LEU A N 1
ATOM 3762 C CA . LEU A 1 473 ? -9.648 -4.781 -0.209 1 85.69 473 LEU A CA 1
ATOM 3763 C C . LEU A 1 473 ? -9.398 -4.789 1.297 1 85.69 473 LEU A C 1
ATOM 3765 O O . LEU A 1 473 ? -8.297 -4.473 1.753 1 85.69 473 LEU A O 1
ATOM 3769 N N . ARG A 1 474 ? -10.414 -5.203 1.985 1 86.19 474 ARG A N 1
ATOM 3770 C CA . ARG A 1 474 ? -10.312 -5.203 3.441 1 86.19 474 ARG A CA 1
ATOM 3771 C C . ARG A 1 474 ? -10.094 -6.617 3.975 1 86.19 474 ARG A C 1
ATOM 3773 O O . ARG A 1 474 ? -10.734 -7.562 3.514 1 86.19 474 ARG A O 1
ATOM 3780 N N . PRO A 1 475 ? -9.188 -6.672 4.949 1 86.62 475 PRO A N 1
ATOM 3781 C CA . PRO A 1 475 ? -9.062 -7.988 5.578 1 86.62 475 PRO A CA 1
ATOM 3782 C C . PRO A 1 475 ? -10.32 -8.391 6.348 1 86.62 475 PRO A C 1
ATOM 3784 O O . PRO A 1 475 ? -10.969 -7.547 6.973 1 86.62 475 PRO A O 1
ATOM 3787 N N . LYS A 1 476 ? -10.633 -9.609 6.367 1 81.62 476 LYS A N 1
ATOM 3788 C CA . LYS A 1 476 ? -11.859 -10.109 6.98 1 81.62 476 LYS A CA 1
ATOM 3789 C C . LYS A 1 476 ? -11.734 -10.18 8.5 1 81.62 476 LYS A C 1
ATOM 3791 O O . LYS A 1 476 ? -12.727 -10.07 9.219 1 81.62 476 LYS A O 1
ATOM 3796 N N . GLU A 1 477 ? -10.492 -10.32 9.023 1 77.5 477 GLU A N 1
ATOM 3797 C CA . GLU A 1 477 ? -10.336 -10.5 10.461 1 77.5 477 GLU A CA 1
ATOM 3798 C C . GLU A 1 477 ? -9.18 -9.664 11 1 77.5 477 GLU A C 1
ATOM 3800 O O . GLU A 1 477 ? -8.328 -10.172 11.734 1 77.5 477 GLU A O 1
ATOM 3805 N N . PRO A 1 478 ? -9.219 -8.367 10.602 1 72.19 478 PRO A N 1
ATOM 3806 C CA . PRO A 1 478 ? -8.094 -7.594 11.133 1 72.19 478 PRO A CA 1
ATOM 3807 C C . PRO A 1 478 ? -8.266 -7.25 12.609 1 72.19 478 PRO A C 1
ATOM 3809 O O . PRO A 1 478 ? -7.395 -6.602 13.203 1 72.19 478 PRO A O 1
ATOM 3812 N N . ASP A 1 479 ? -8.914 -8.008 13.422 1 71.25 479 ASP A N 1
ATOM 3813 C CA . ASP A 1 479 ? -9.219 -7.566 14.781 1 71.25 479 ASP A CA 1
ATOM 3814 C C . ASP A 1 479 ? -7.938 -7.297 15.57 1 71.25 479 ASP A C 1
ATOM 3816 O O . ASP A 1 479 ? -7.305 -8.227 16.078 1 71.25 479 ASP A O 1
ATOM 3820 N N . PHE A 1 480 ? -7.656 -5.992 15.734 1 75.56 480 PHE A N 1
ATOM 3821 C CA . PHE A 1 480 ? -6.414 -5.562 16.359 1 75.56 480 PHE A CA 1
ATOM 3822 C C . PHE A 1 480 ? -6.59 -5.43 17.875 1 75.56 480 PHE A C 1
ATOM 3824 O O . PHE A 1 480 ? -5.637 -5.129 18.594 1 75.56 480 PHE A O 1
ATOM 3831 N N . HIS A 1 481 ? -7.754 -5.66 18.328 1 71.94 481 HIS A N 1
ATOM 3832 C CA . HIS A 1 481 ? -8.023 -5.504 19.75 1 71.94 481 HIS A CA 1
ATOM 3833 C C . HIS A 1 481 ? -7.117 -6.398 20.594 1 71.94 481 HIS A C 1
ATOM 3835 O O . HIS A 1 481 ? -6.512 -5.941 21.562 1 71.94 481 HIS A O 1
ATOM 3841 N N . MET A 1 482 ? -7.023 -7.594 20.125 1 69.19 482 MET A N 1
ATOM 3842 C CA . MET A 1 482 ? -6.195 -8.531 20.875 1 69.19 482 MET A CA 1
ATOM 3843 C C . MET A 1 482 ? -4.73 -8.109 20.844 1 69.19 482 MET A C 1
ATOM 3845 O O . MET A 1 482 ? -4.023 -8.227 21.844 1 69.19 482 MET A O 1
ATOM 3849 N N . LEU A 1 483 ? -4.363 -7.637 19.75 1 72.31 483 LEU A N 1
ATOM 3850 C CA . LEU A 1 483 ? -2.984 -7.184 19.625 1 72.31 483 LEU A CA 1
ATOM 3851 C C . LEU A 1 483 ? -2.697 -6.031 20.578 1 72.31 483 LEU A C 1
ATOM 3853 O O . LEU A 1 483 ? -1.638 -5.996 21.219 1 72.31 483 LEU A O 1
ATOM 3857 N N . LYS A 1 484 ? -3.641 -5.184 20.703 1 73.06 484 LYS A N 1
ATOM 3858 C CA . LYS A 1 484 ? -3.488 -4.035 21.594 1 73.06 484 LYS A CA 1
ATOM 3859 C C . LYS A 1 484 ? -3.369 -4.477 23.047 1 73.06 484 LYS A C 1
ATOM 3861 O O . LYS A 1 484 ? -2.562 -3.934 23.797 1 73.06 484 LYS A O 1
ATOM 3866 N N . ILE A 1 485 ? -4.07 -5.516 23.312 1 67.81 485 ILE A N 1
ATOM 3867 C CA . ILE A 1 485 ? -4.039 -6.055 24.672 1 67.81 485 ILE A CA 1
ATOM 3868 C C . ILE A 1 485 ? -2.707 -6.762 24.922 1 67.81 485 ILE A C 1
ATOM 3870 O O . ILE A 1 485 ? -2.068 -6.559 25.953 1 67.81 485 ILE A O 1
ATOM 3874 N N . VAL A 1 486 ? -2.289 -7.461 23.953 1 71.81 486 VAL A N 1
ATOM 3875 C CA . VAL A 1 486 ? -1.067 -8.25 24.062 1 71.81 486 VAL A CA 1
ATOM 3876 C C . VAL A 1 486 ? 0.135 -7.324 24.219 1 71.81 486 VAL A C 1
ATOM 3878 O O . VAL A 1 486 ? 1.055 -7.621 24.984 1 71.81 486 VAL A O 1
ATOM 3881 N N . LEU A 1 487 ? 0.034 -6.238 23.609 1 72.25 487 LEU A N 1
ATOM 3882 C CA . LEU A 1 487 ? 1.152 -5.301 23.625 1 72.25 487 LEU A CA 1
ATOM 3883 C C . LEU A 1 487 ? 1.345 -4.695 25.016 1 72.25 487 LEU A C 1
ATOM 3885 O O . LEU A 1 487 ? 2.445 -4.262 25.359 1 72.25 487 LEU A O 1
ATOM 3889 N N . ILE A 1 488 ? 0.271 -4.762 25.734 1 70.94 488 ILE A N 1
ATOM 3890 C CA . ILE A 1 488 ? 0.356 -4.199 27.078 1 70.94 488 ILE A CA 1
ATOM 3891 C C . ILE A 1 488 ? 0.539 -5.324 28.094 1 70.94 488 ILE A C 1
ATOM 3893 O O . ILE A 1 488 ? 1.421 -5.254 28.953 1 70.94 488 ILE A O 1
ATOM 3897 N N . ILE A 1 489 ? -0.193 -6.371 27.875 1 71.06 489 ILE A N 1
ATOM 3898 C CA . ILE A 1 489 ? -0.3 -7.406 28.891 1 71.06 489 ILE A CA 1
ATOM 3899 C C . ILE A 1 489 ? 0.947 -8.289 28.875 1 71.06 489 ILE A C 1
ATOM 3901 O O . ILE A 1 489 ? 1.492 -8.633 29.922 1 71.06 489 ILE A O 1
ATOM 3905 N N . VAL A 1 490 ? 1.338 -8.531 27.688 1 71.56 490 VAL A N 1
ATOM 3906 C CA . VAL A 1 490 ? 2.422 -9.5 27.578 1 71.56 490 VAL A CA 1
ATOM 3907 C C . VAL A 1 490 ? 3.693 -8.938 28.203 1 71.56 490 VAL A C 1
ATOM 3909 O O . VAL A 1 490 ? 4.316 -9.578 29.047 1 71.56 490 VAL A O 1
ATOM 3912 N N . PRO A 1 491 ? 3.986 -7.738 27.797 1 72.69 491 PRO A N 1
ATOM 3913 C CA . PRO A 1 491 ? 5.168 -7.188 28.469 1 72.69 491 PRO A CA 1
ATOM 3914 C C . PRO A 1 491 ? 4.988 -7.059 29.969 1 72.69 491 PRO A C 1
ATOM 3916 O O . PRO A 1 491 ? 5.918 -7.336 30.734 1 72.69 491 PRO A O 1
ATOM 3919 N N . ALA A 1 492 ? 3.85 -6.719 30.375 1 74.12 492 ALA A N 1
ATOM 3920 C CA . ALA A 1 492 ? 3.578 -6.613 31.797 1 74.12 492 ALA A CA 1
ATOM 3921 C C . ALA A 1 492 ? 3.727 -7.969 32.5 1 74.12 492 ALA A C 1
ATOM 3923 O O . ALA A 1 492 ? 4.309 -8.062 33.562 1 74.12 492 ALA A O 1
ATOM 3924 N N . TYR A 1 493 ? 3.182 -8.938 31.859 1 75.69 493 TYR A N 1
ATOM 3925 C CA . TYR A 1 493 ? 3.256 -10.289 32.375 1 75.69 493 TYR A CA 1
ATOM 3926 C C . TYR A 1 493 ? 4.695 -10.797 32.406 1 75.69 493 TYR A C 1
ATOM 3928 O O . TYR A 1 493 ? 5.117 -11.453 33.375 1 75.69 493 TYR A O 1
ATOM 3936 N N . LEU A 1 494 ? 5.406 -10.484 31.391 1 75.12 494 LEU A N 1
ATOM 3937 C CA . LEU A 1 494 ? 6.805 -10.898 31.312 1 75.12 494 LEU A CA 1
ATOM 3938 C C . LEU A 1 494 ? 7.617 -10.242 32.438 1 75.12 494 LEU A C 1
ATOM 3940 O O . LEU A 1 494 ? 8.461 -10.891 33.062 1 75.12 494 LEU A O 1
ATOM 3944 N N . VAL A 1 495 ? 7.352 -9.055 32.656 1 74.25 495 VAL A N 1
ATOM 3945 C CA . VAL A 1 495 ? 8.039 -8.344 33.719 1 74.25 495 VAL A CA 1
ATOM 3946 C C . VAL A 1 495 ? 7.672 -8.961 35.062 1 74.25 495 VAL A C 1
ATOM 3948 O O . VAL A 1 495 ? 8.539 -9.172 35.938 1 74.25 495 VAL A O 1
ATOM 3951 N N . PHE A 1 496 ? 6.484 -9.25 35.188 1 77.94 496 PHE A N 1
ATOM 3952 C CA . PHE A 1 496 ? 6 -9.859 36.406 1 77.94 496 PHE A CA 1
ATOM 3953 C C . PHE A 1 496 ? 6.676 -11.211 36.656 1 77.94 496 PHE A C 1
ATOM 3955 O O . PHE A 1 496 ? 7.172 -11.477 37.75 1 77.94 496 PHE A O 1
ATOM 3962 N N . CYS A 1 497 ? 6.625 -12.039 35.625 1 75.5 497 CYS A N 1
ATOM 3963 C CA . CYS A 1 497 ? 7.195 -13.375 35.719 1 75.5 497 CYS A CA 1
ATOM 3964 C C . CYS A 1 497 ? 8.695 -13.312 36 1 75.5 497 CYS A C 1
ATOM 3966 O O . CYS A 1 497 ? 9.227 -14.07 36.812 1 75.5 497 CYS A O 1
ATOM 3968 N N . THR A 1 498 ? 9.328 -12.414 35.281 1 74.5 498 THR A N 1
ATOM 3969 C CA . THR A 1 498 ? 10.766 -12.273 35.438 1 74.5 498 THR A CA 1
ATOM 3970 C C . THR A 1 498 ? 11.102 -11.797 36.844 1 74.5 498 THR A C 1
ATOM 3972 O O . THR A 1 498 ? 12.062 -12.273 37.469 1 74.5 498 THR A O 1
ATOM 3975 N N . ASN A 1 499 ? 10.336 -10.938 37.344 1 76.69 499 ASN A N 1
ATOM 3976 C CA . ASN A 1 499 ? 10.531 -10.469 38.719 1 76.69 499 ASN A CA 1
ATOM 3977 C C . ASN A 1 499 ? 10.289 -11.578 39.719 1 76.69 499 ASN A C 1
ATOM 3979 O O . ASN A 1 499 ? 11.023 -11.703 40.719 1 76.69 499 ASN A O 1
ATOM 3983 N N . LYS A 1 500 ? 9.312 -12.297 39.406 1 75.31 500 LYS A N 1
ATOM 3984 C CA . LYS A 1 500 ? 9.016 -13.414 40.281 1 75.31 500 LYS A CA 1
ATOM 3985 C C . LYS A 1 500 ? 10.133 -14.453 40.25 1 75.31 500 LYS A C 1
ATOM 3987 O O . LYS A 1 500 ? 10.461 -15.062 41.281 1 75.31 500 LYS A O 1
ATOM 3992 N N . PHE A 1 501 ? 10.625 -14.656 39.094 1 71.19 501 PHE A N 1
ATOM 3993 C CA . PHE A 1 501 ? 11.719 -15.609 38.938 1 71.19 501 PHE A CA 1
ATOM 3994 C C . PHE A 1 501 ? 12.984 -15.078 39.594 1 71.19 501 PHE A C 1
ATOM 3996 O O . PHE A 1 501 ? 13.75 -15.844 40.219 1 71.19 501 PHE A O 1
ATOM 4003 N N . LEU A 1 502 ? 13.164 -13.805 39.469 1 69 502 LEU A N 1
ATOM 4004 C CA . LEU A 1 502 ? 14.383 -13.211 40 1 69 502 LEU A CA 1
ATOM 4005 C C . LEU A 1 502 ? 14.266 -13.016 41.5 1 69 502 LEU A C 1
ATOM 4007 O O . LEU A 1 502 ? 15.25 -13.164 42.25 1 69 502 LEU A O 1
ATOM 4011 N N . TYR A 1 503 ? 13.078 -12.68 41.875 1 71.69 503 TYR A N 1
ATOM 4012 C CA . TYR A 1 503 ? 12.945 -12.344 43.281 1 71.69 503 TYR A CA 1
ATOM 4013 C C . TYR A 1 503 ? 12.109 -13.391 44.031 1 71.69 503 TYR A C 1
ATOM 4015 O O . TYR A 1 503 ? 11.953 -13.328 45.25 1 71.69 503 TYR A O 1
ATOM 4023 N N . GLY A 1 504 ? 11.578 -14.266 43.281 1 57.31 504 GLY A N 1
ATOM 4024 C CA . GLY A 1 504 ? 10.844 -15.32 43.969 1 57.31 504 GLY A CA 1
ATOM 4025 C C . GLY A 1 504 ? 11.664 -16.578 44.188 1 57.31 504 GLY A C 1
ATOM 4026 O O . GLY A 1 504 ? 12.656 -16.797 43.469 1 57.31 504 GLY A O 1
ATOM 4027 N N . MET B 1 1 ? 9.195 31.891 -46.406 1 39.59 1 MET B N 1
ATOM 4028 C CA . MET B 1 1 ? 10.273 31.062 -45.875 1 39.59 1 MET B CA 1
ATOM 4029 C C . MET B 1 1 ? 10.25 31.047 -44.344 1 39.59 1 MET B C 1
ATOM 4031 O O . MET B 1 1 ? 10.734 30.109 -43.719 1 39.59 1 MET B O 1
ATOM 4035 N N . LYS B 1 2 ? 9.797 32.125 -43.719 1 54.31 2 LYS B N 1
ATOM 4036 C CA . LYS B 1 2 ? 9.812 32.25 -42.25 1 54.31 2 LYS B CA 1
ATOM 4037 C C . LYS B 1 2 ? 8.672 31.469 -41.625 1 54.31 2 LYS B C 1
ATOM 4039 O O . LYS B 1 2 ? 8.82 30.953 -40.5 1 54.31 2 LYS B O 1
ATOM 4044 N N . HIS B 1 3 ? 7.566 31.344 -42.25 1 59.06 3 HIS B N 1
ATOM 4045 C CA . HIS B 1 3 ? 6.457 30.609 -41.688 1 59.06 3 HIS B CA 1
ATOM 4046 C C . HIS B 1 3 ? 6.734 29.109 -41.656 1 59.06 3 HIS B C 1
ATOM 4048 O O . HIS B 1 3 ? 6.285 28.391 -40.75 1 59.06 3 HIS B O 1
ATOM 4054 N N . THR B 1 4 ? 7.605 28.688 -42.656 1 60.09 4 THR B N 1
ATOM 4055 C CA . THR B 1 4 ? 7.918 27.266 -42.719 1 60.09 4 THR B CA 1
ATOM 4056 C C . THR B 1 4 ? 8.93 26.875 -41.656 1 60.09 4 THR B C 1
ATOM 4058 O O . THR B 1 4 ? 8.867 25.781 -41.094 1 60.09 4 THR B O 1
ATOM 4061 N N . LEU B 1 5 ? 9.75 27.859 -41.25 1 58.47 5 LEU B N 1
ATOM 4062 C CA . LEU B 1 5 ? 10.75 27.547 -40.219 1 58.47 5 LEU B CA 1
ATOM 4063 C C . LEU B 1 5 ? 10.109 27.453 -38.844 1 58.47 5 LEU B C 1
ATOM 4065 O O . LEU B 1 5 ? 10.438 26.578 -38.062 1 58.47 5 LEU B O 1
ATOM 4069 N N . PHE B 1 6 ? 9.117 28.359 -38.594 1 58.25 6 PHE B N 1
ATOM 4070 C CA . PHE B 1 6 ? 8.453 28.344 -37.312 1 58.25 6 PHE B CA 1
ATOM 4071 C C . PHE B 1 6 ? 7.609 27.094 -37.156 1 58.25 6 PHE B C 1
ATOM 4073 O O . PHE B 1 6 ? 7.59 26.484 -36.062 1 58.25 6 PHE B O 1
ATOM 4080 N N . GLU B 1 7 ? 7.008 26.609 -38.219 1 57.38 7 GLU B N 1
ATOM 4081 C CA . GLU B 1 7 ? 6.258 25.359 -38.156 1 57.38 7 GLU B CA 1
ATOM 4082 C C . GLU B 1 7 ? 7.191 24.172 -37.969 1 57.38 7 GLU B C 1
ATOM 4084 O O . GLU B 1 7 ? 6.887 23.234 -37.219 1 57.38 7 GLU B O 1
ATOM 4089 N N . TYR B 1 8 ? 8.422 24.297 -38.594 1 58.62 8 TYR B N 1
ATOM 4090 C CA . TYR B 1 8 ? 9.398 23.234 -38.375 1 58.62 8 TYR B CA 1
ATOM 4091 C C . TYR B 1 8 ? 9.953 23.25 -36.969 1 58.62 8 TYR B C 1
ATOM 4093 O O . TYR B 1 8 ? 10.141 22.203 -36.344 1 58.62 8 TYR B O 1
ATOM 4101 N N . LEU B 1 9 ? 10.07 24.438 -36.406 1 55.53 9 LEU B N 1
ATOM 4102 C CA . LEU B 1 9 ? 10.547 24.516 -35.031 1 55.53 9 LEU B CA 1
ATOM 4103 C C . LEU B 1 9 ? 9.484 24.016 -34.031 1 55.53 9 LEU B C 1
ATOM 4105 O O . LEU B 1 9 ? 9.805 23.328 -33.062 1 55.53 9 LEU B O 1
ATOM 4109 N N . ILE B 1 10 ? 8.242 24.359 -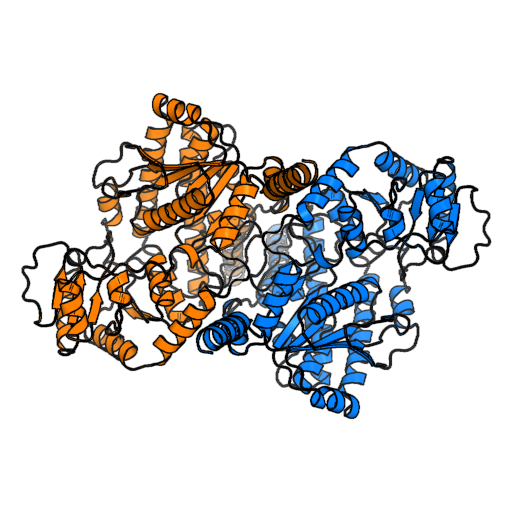34.312 1 54 10 ILE B N 1
ATOM 4110 C CA . ILE B 1 10 ? 7.164 23.828 -33.5 1 54 10 ILE B CA 1
ATOM 4111 C C . ILE B 1 10 ? 7.078 22.312 -33.656 1 54 10 ILE B C 1
ATOM 4113 O O . ILE B 1 10 ? 6.902 21.578 -32.688 1 54 10 ILE B O 1
ATOM 4117 N N . LEU B 1 11 ? 7.266 21.891 -34.906 1 50.78 11 LEU B N 1
ATOM 4118 C CA . LEU B 1 11 ? 7.281 20.438 -35.094 1 50.78 11 LEU B CA 1
ATOM 4119 C C . LEU B 1 11 ? 8.484 19.812 -34.406 1 50.78 11 LEU B C 1
ATOM 4121 O O . LEU B 1 11 ? 8.367 18.734 -33.812 1 50.78 11 LEU B O 1
ATOM 4125 N N . ILE B 1 12 ? 9.648 20.484 -34.5 1 51.19 12 ILE B N 1
ATOM 4126 C CA . ILE B 1 12 ? 10.812 19.953 -33.781 1 51.19 12 ILE B CA 1
ATOM 4127 C C . ILE B 1 12 ? 10.578 20.031 -32.281 1 51.19 12 ILE B C 1
ATOM 4129 O O . ILE B 1 12 ? 10.93 19.094 -31.547 1 51.19 12 ILE B O 1
ATOM 4133 N N . PHE B 1 13 ? 9.984 21.109 -31.75 1 47.62 13 PHE B N 1
ATOM 4134 C CA . PHE B 1 13 ? 9.727 21.25 -30.328 1 47.62 13 PHE B CA 1
ATOM 4135 C C . PHE B 1 13 ? 8.648 20.266 -29.875 1 47.62 13 PHE B C 1
ATOM 4137 O O . PHE B 1 13 ? 8.68 19.781 -28.75 1 47.62 13 PHE B O 1
ATOM 4144 N N . LEU B 1 14 ? 7.629 20.156 -30.656 1 44.84 14 LEU B N 1
ATOM 4145 C CA . LEU B 1 14 ? 6.633 19.172 -30.266 1 44.84 14 LEU B CA 1
ATOM 4146 C C . LEU B 1 14 ? 7.238 17.766 -30.25 1 44.84 14 LEU B C 1
ATOM 4148 O O . LEU B 1 14 ? 6.688 16.859 -29.625 1 44.84 14 LEU B O 1
ATOM 4152 N N . PHE B 1 15 ? 8.18 17.562 -31.094 1 42.44 15 PHE B N 1
ATOM 4153 C CA . PHE B 1 15 ? 8.82 16.266 -31.016 1 42.44 15 PHE B CA 1
ATOM 4154 C C . PHE B 1 15 ? 9.766 16.188 -29.812 1 42.44 15 PHE B C 1
ATOM 4156 O O . PHE B 1 15 ? 10.664 15.344 -29.766 1 42.44 15 PHE B O 1
ATOM 4163 N N . ILE B 1 16 ? 10.023 17.234 -29.156 1 39.84 16 ILE B N 1
ATOM 4164 C CA . ILE B 1 16 ? 10.664 16.875 -27.891 1 39.84 16 ILE B CA 1
ATOM 4165 C C . ILE B 1 16 ? 9.836 15.812 -27.172 1 39.84 16 ILE B C 1
ATOM 4167 O O . ILE B 1 16 ? 8.953 16.141 -26.375 1 39.84 16 ILE B O 1
ATOM 4171 N N . ASN B 1 17 ? 9.234 14.945 -27.844 1 39.78 17 ASN B N 1
ATOM 4172 C CA . ASN B 1 17 ? 8.914 13.703 -27.156 1 39.78 17 ASN B CA 1
ATOM 4173 C C . ASN B 1 17 ? 9.93 13.398 -26.062 1 39.78 17 ASN B C 1
ATOM 4175 O O . ASN B 1 17 ? 11.125 13.602 -26.234 1 39.78 17 ASN B O 1
ATOM 4179 N N . THR B 1 18 ? 9.633 13.562 -24.844 1 44.19 18 THR B N 1
ATOM 4180 C CA . THR B 1 18 ? 10.398 12.953 -23.766 1 44.19 18 THR B CA 1
ATOM 4181 C C . THR B 1 18 ? 11.109 11.695 -24.25 1 44.19 18 THR B C 1
ATOM 4183 O O . THR B 1 18 ? 10.469 10.672 -24.516 1 44.19 18 THR B O 1
ATOM 4186 N N . ILE B 1 19 ? 11.938 11.766 -25.188 1 46.94 19 ILE B N 1
ATOM 4187 C CA . ILE B 1 19 ? 12.852 10.664 -25.484 1 46.94 19 ILE B CA 1
ATOM 4188 C C . ILE B 1 19 ? 13.117 9.867 -24.203 1 46.94 19 ILE B C 1
ATOM 4190 O O . ILE B 1 19 ? 13.805 10.352 -23.297 1 46.94 19 ILE B O 1
ATOM 4194 N N . SER B 1 20 ? 12.156 9.336 -23.625 1 57.91 20 SER B N 1
ATOM 4195 C CA . SER B 1 20 ? 12.484 8.336 -22.625 1 57.91 20 SER B CA 1
ATOM 4196 C C . SER B 1 20 ? 13.672 7.484 -23.062 1 57.91 20 SER B C 1
ATOM 4198 O O . SER B 1 20 ? 13.648 6.887 -24.141 1 57.91 20 SER B O 1
ATOM 4200 N N . ALA B 1 21 ? 14.891 7.805 -22.688 1 72.81 21 ALA B N 1
ATOM 4201 C CA . ALA B 1 21 ? 16.125 7.074 -23 1 72.81 21 ALA B CA 1
ATOM 4202 C C . ALA B 1 21 ? 15.891 5.566 -22.953 1 72.81 21 ALA B C 1
ATOM 4204 O O . ALA B 1 21 ? 15.266 5.059 -22.016 1 72.81 21 ALA B O 1
ATOM 4205 N N . SER B 1 22 ? 15.992 4.918 -24.094 1 91.31 22 SER B N 1
ATOM 4206 C CA . SER B 1 22 ? 15.945 3.463 -24.203 1 91.31 22 SER B CA 1
ATOM 4207 C C . SER B 1 22 ? 16.891 2.795 -23.203 1 91.31 22 SER B C 1
ATOM 4209 O O . SER B 1 22 ? 18.078 3.117 -23.156 1 91.31 22 SER B O 1
ATOM 4211 N N . LEU B 1 23 ? 16.328 2.018 -22.328 1 95.25 23 LEU B N 1
ATOM 4212 C CA . LEU B 1 23 ? 17.109 1.303 -21.328 1 95.25 23 LEU B CA 1
ATOM 4213 C C . LEU B 1 23 ? 17.516 -0.075 -21.828 1 95.25 23 LEU B C 1
ATOM 4215 O O . LEU B 1 23 ? 16.828 -0.667 -22.672 1 95.25 23 LEU B O 1
ATOM 4219 N N . ASN B 1 24 ? 18.672 -0.48 -21.438 1 97.12 24 ASN B N 1
ATOM 4220 C CA . ASN B 1 24 ? 19.125 -1.861 -21.609 1 97.12 24 ASN B CA 1
ATOM 4221 C C . ASN B 1 24 ? 18.797 -2.703 -20.375 1 97.12 24 ASN B C 1
ATOM 4223 O O . ASN B 1 24 ? 19.375 -2.48 -19.297 1 97.12 24 ASN B O 1
ATOM 4227 N N . ILE B 1 25 ? 17.844 -3.691 -20.531 1 98 25 ILE B N 1
ATOM 4228 C CA . ILE B 1 25 ? 17.266 -4.371 -19.375 1 98 25 ILE B CA 1
ATOM 4229 C C . ILE B 1 25 ? 17.609 -5.859 -19.422 1 98 25 ILE B C 1
ATOM 4231 O O . ILE B 1 25 ? 17.547 -6.484 -20.484 1 98 25 ILE B O 1
ATOM 4235 N N . LEU B 1 26 ? 18.016 -6.422 -18.312 1 98.56 26 LEU B N 1
ATOM 4236 C CA . LEU B 1 26 ? 18.328 -7.84 -18.203 1 98.56 26 LEU B CA 1
ATOM 4237 C C . LEU B 1 26 ? 17.422 -8.539 -17.203 1 98.56 26 LEU B C 1
ATOM 4239 O O . LEU B 1 26 ? 17.344 -8.125 -16.047 1 98.56 26 LEU B O 1
ATOM 4243 N N . PHE B 1 27 ? 16.734 -9.586 -17.688 1 98.5 27 PHE B N 1
ATOM 4244 C CA . PHE B 1 27 ? 15.969 -10.469 -16.812 1 98.5 27 PHE B CA 1
ATOM 4245 C C . PHE B 1 27 ? 16.812 -11.672 -16.391 1 98.5 27 PHE B C 1
ATOM 4247 O O . PHE B 1 27 ? 17.547 -12.234 -17.203 1 98.5 27 PHE B O 1
ATOM 4254 N N . TYR B 1 28 ? 16.719 -12.008 -15.141 1 98.38 28 TYR B N 1
ATOM 4255 C CA . TYR B 1 28 ? 17.172 -13.312 -14.664 1 98.38 28 TYR B CA 1
ATOM 4256 C C . TYR B 1 28 ? 16 -14.211 -14.32 1 98.38 28 TYR B C 1
ATOM 4258 O O . TYR B 1 28 ? 15.289 -13.961 -13.344 1 98.38 28 TYR B O 1
ATOM 4266 N N . VAL B 1 29 ? 15.82 -15.297 -15.062 1 97.19 29 VAL B N 1
ATOM 4267 C CA . VAL B 1 29 ? 14.633 -16.141 -14.93 1 97.19 29 VAL B CA 1
ATOM 4268 C C . VAL B 1 29 ? 15.047 -17.609 -14.859 1 97.19 29 VAL B C 1
ATOM 4270 O O . VAL B 1 29 ? 15.375 -18.219 -15.883 1 97.19 29 VAL B O 1
ATOM 4273 N N . PRO B 1 30 ? 14.977 -18.156 -13.656 1 95.31 30 PRO B N 1
ATOM 4274 C CA . PRO B 1 30 ? 15.133 -19.609 -13.617 1 95.31 30 PRO B CA 1
ATOM 4275 C C . PRO B 1 30 ? 13.945 -20.359 -14.242 1 95.31 30 PRO B C 1
ATOM 4277 O O . PRO B 1 30 ? 12.797 -19.953 -14.039 1 95.31 30 PRO B O 1
ATOM 4280 N N . THR B 1 31 ? 14.203 -21.391 -15.047 1 92.62 31 THR B N 1
ATOM 4281 C CA . THR B 1 31 ? 13.133 -22.125 -15.711 1 92.62 31 THR B CA 1
ATOM 4282 C C . THR B 1 31 ? 12.477 -23.109 -14.75 1 92.62 31 THR B C 1
ATOM 4284 O O . THR B 1 31 ? 12.773 -24.312 -14.773 1 92.62 31 THR B O 1
ATOM 4287 N N . LEU B 1 32 ? 11.547 -22.578 -14.008 1 87.88 32 LEU B N 1
ATOM 4288 C CA . LEU B 1 32 ? 10.859 -23.375 -12.992 1 87.88 32 LEU B CA 1
ATOM 4289 C C . LEU B 1 32 ? 9.562 -23.953 -13.539 1 87.88 32 LEU B C 1
ATOM 4291 O O . LEU B 1 32 ? 9.273 -25.141 -13.344 1 87.88 32 LEU B O 1
ATOM 4295 N N . SER B 1 33 ? 8.789 -23.109 -14.164 1 87.06 33 SER B N 1
ATOM 4296 C CA . SER B 1 33 ? 7.512 -23.531 -14.719 1 87.06 33 SER B CA 1
ATOM 4297 C C . SER B 1 33 ? 7.113 -22.656 -15.906 1 87.06 33 SER B C 1
ATOM 4299 O O . SER B 1 33 ? 7.656 -21.562 -16.094 1 87.06 33 SER B O 1
ATOM 4301 N N . HIS B 1 34 ? 6.188 -23.172 -16.656 1 85.06 34 HIS B N 1
ATOM 4302 C CA . HIS B 1 34 ? 5.703 -22.438 -17.828 1 85.06 34 HIS B CA 1
ATOM 4303 C C . HIS B 1 34 ? 5.043 -21.125 -17.406 1 85.06 34 HIS B C 1
ATOM 4305 O O . HIS B 1 34 ? 5.164 -20.125 -18.094 1 85.06 34 HIS B O 1
ATOM 4311 N N . SER B 1 35 ? 4.312 -21.156 -16.328 1 86.69 35 SER B N 1
ATOM 4312 C CA . SER B 1 35 ? 3.617 -19.953 -15.859 1 86.69 35 SER B CA 1
ATOM 4313 C C . SER B 1 35 ? 4.602 -18.859 -15.484 1 86.69 35 SER B C 1
ATOM 4315 O O . SER B 1 35 ? 4.359 -17.688 -15.766 1 86.69 35 SER B O 1
ATOM 4317 N N . HIS B 1 36 ? 5.691 -19.219 -14.883 1 91.56 36 HIS B N 1
ATOM 4318 C CA . HIS B 1 36 ? 6.719 -18.25 -14.539 1 91.56 36 HIS B CA 1
ATOM 4319 C C . HIS B 1 36 ? 7.363 -17.656 -15.789 1 91.56 36 HIS B C 1
ATOM 4321 O O . HIS B 1 36 ? 7.551 -16.438 -15.875 1 91.56 36 HIS B O 1
ATOM 4327 N N . ILE B 1 37 ? 7.633 -18.531 -16.719 1 91.12 37 ILE B N 1
ATOM 4328 C CA . ILE B 1 37 ? 8.234 -18.078 -17.969 1 91.12 37 ILE B CA 1
ATOM 4329 C C . ILE B 1 37 ? 7.266 -17.156 -18.703 1 91.12 37 ILE B C 1
ATOM 4331 O O . ILE B 1 37 ? 7.664 -16.109 -19.219 1 91.12 37 ILE B O 1
ATOM 4335 N N . SER B 1 38 ? 6.016 -17.547 -18.703 1 87.69 38 SER B N 1
ATOM 4336 C CA . SER B 1 38 ? 4.996 -16.75 -19.391 1 87.69 38 SER B CA 1
ATOM 4337 C C . SER B 1 38 ? 4.875 -15.359 -18.781 1 87.69 38 SER B C 1
ATOM 4339 O O . SER B 1 38 ? 4.785 -14.367 -19.516 1 87.69 38 SER B O 1
ATOM 4341 N N . PHE B 1 39 ? 4.855 -15.281 -17.531 1 92 39 PHE B N 1
ATOM 4342 C CA . PHE B 1 39 ? 4.77 -14 -16.844 1 92 39 PHE B CA 1
ATOM 4343 C C . PHE B 1 39 ? 5.941 -13.102 -17.234 1 92 39 PHE B C 1
ATOM 4345 O O . PHE B 1 39 ? 5.742 -11.938 -17.609 1 92 39 PHE B O 1
ATOM 4352 N N . ASN B 1 40 ? 7.133 -13.633 -17.141 1 95.19 40 ASN B N 1
ATOM 4353 C CA . ASN B 1 40 ? 8.336 -12.867 -17.438 1 95.19 40 ASN B CA 1
ATOM 4354 C C . ASN B 1 40 ? 8.383 -12.477 -18.922 1 95.19 40 ASN B C 1
ATOM 4356 O O . ASN B 1 40 ? 8.836 -11.383 -19.266 1 95.19 40 ASN B O 1
ATOM 4360 N N . SER B 1 41 ? 7.922 -13.391 -19.734 1 93.31 41 SER B N 1
ATOM 4361 C CA . SER B 1 41 ? 7.887 -13.094 -21.172 1 93.31 41 SER B CA 1
ATOM 4362 C C . SER B 1 41 ? 6.949 -11.93 -21.469 1 93.31 41 SER B C 1
ATOM 4364 O O . SER B 1 41 ? 7.285 -11.047 -22.266 1 93.31 41 SER B O 1
ATOM 4366 N N . LYS B 1 42 ? 5.82 -11.953 -20.844 1 91.69 42 LYS B N 1
ATOM 4367 C CA . LYS B 1 42 ? 4.867 -10.867 -21.047 1 91.69 42 LYS B CA 1
ATOM 4368 C C . LYS B 1 42 ? 5.434 -9.539 -20.562 1 91.69 42 LYS B C 1
ATOM 4370 O O . LYS B 1 42 ? 5.262 -8.508 -21.203 1 91.69 42 LYS B O 1
ATOM 4375 N N . LEU B 1 43 ? 6.039 -9.602 -19.438 1 95.5 43 LEU B N 1
ATOM 4376 C CA . LEU B 1 43 ? 6.668 -8.398 -18.906 1 95.5 43 LEU B CA 1
ATOM 4377 C C . LEU B 1 43 ? 7.758 -7.891 -19.844 1 95.5 43 LEU B C 1
ATOM 4379 O O . LEU B 1 43 ? 7.867 -6.688 -20.078 1 95.5 43 LEU B O 1
ATOM 4383 N N . ALA B 1 44 ? 8.562 -8.805 -20.391 1 96.5 44 ALA B N 1
ATOM 4384 C CA . ALA B 1 44 ? 9.602 -8.453 -21.359 1 96.5 44 ALA B CA 1
ATOM 4385 C C . ALA B 1 44 ? 8.992 -7.809 -22.609 1 96.5 44 ALA B C 1
ATOM 4387 O O . ALA B 1 44 ? 9.531 -6.828 -23.125 1 96.5 44 ALA B O 1
ATOM 4388 N N . GLU B 1 45 ? 7.906 -8.32 -23.031 1 94.06 45 GLU B N 1
ATOM 4389 C CA . GLU B 1 45 ? 7.215 -7.762 -24.188 1 94.06 45 GLU B CA 1
ATOM 4390 C C . GLU B 1 45 ? 6.746 -6.332 -23.922 1 94.06 45 GLU B C 1
ATOM 4392 O O . GLU B 1 45 ? 6.887 -5.457 -24.781 1 94.06 45 GLU B O 1
ATOM 4397 N N . VAL B 1 46 ? 6.137 -6.141 -22.766 1 94.12 46 VAL B N 1
ATOM 4398 C CA . VAL B 1 46 ? 5.656 -4.816 -22.375 1 94.12 46 VAL B CA 1
ATOM 4399 C C . VAL B 1 46 ? 6.816 -3.822 -22.406 1 94.12 46 VAL B C 1
ATOM 4401 O O . VAL B 1 46 ? 6.699 -2.736 -22.969 1 94.12 46 VAL B O 1
ATOM 4404 N N . LEU B 1 47 ? 7.953 -4.195 -21.844 1 96.62 47 LEU B N 1
ATOM 4405 C CA . LEU B 1 47 ? 9.094 -3.291 -21.75 1 96.62 47 LEU B CA 1
ATOM 4406 C C . LEU B 1 47 ? 9.695 -3.045 -23.125 1 96.62 47 LEU B C 1
ATOM 4408 O O . LEU B 1 47 ? 10.109 -1.926 -23.438 1 96.62 47 LEU B O 1
ATOM 4412 N N . ALA B 1 48 ? 9.711 -4.074 -23.969 1 96.31 48 ALA B N 1
ATOM 4413 C CA . ALA B 1 48 ? 10.188 -3.916 -25.344 1 96.31 48 ALA B CA 1
ATOM 4414 C C . ALA B 1 48 ? 9.289 -2.973 -26.141 1 96.31 48 ALA B C 1
ATOM 4416 O O . ALA B 1 48 ? 9.773 -2.143 -26.906 1 96.31 48 ALA B O 1
ATOM 4417 N N . SER B 1 49 ? 8.031 -3.088 -25.906 1 93.06 49 SER B N 1
ATOM 4418 C CA . SER B 1 49 ? 7.07 -2.25 -26.625 1 93.06 49 SER B CA 1
ATOM 4419 C C . SER B 1 49 ? 7.203 -0.787 -26.219 1 93.06 49 SER B C 1
ATOM 4421 O O . SER B 1 49 ? 6.766 0.109 -26.938 1 93.06 49 SER B O 1
ATOM 4423 N N . HIS B 1 50 ? 7.762 -0.546 -25.125 1 92.94 50 HIS B N 1
ATOM 4424 C CA . HIS B 1 50 ? 8 0.817 -24.672 1 92.94 50 HIS B CA 1
ATOM 4425 C C . HIS B 1 50 ? 9.359 1.325 -25.125 1 92.94 50 HIS B C 1
ATOM 4427 O O . HIS B 1 50 ? 9.859 2.328 -24.609 1 92.94 50 HIS B O 1
ATOM 4433 N N . GLY B 1 51 ? 10.039 0.587 -26 1 93.44 51 GLY B N 1
ATOM 4434 C CA . GLY B 1 51 ? 11.234 1.066 -26.672 1 93.44 51 GLY B CA 1
ATOM 4435 C C . GLY B 1 51 ? 12.516 0.649 -25.984 1 93.44 51 GLY B C 1
ATOM 4436 O O . GLY B 1 51 ? 13.602 1.124 -26.328 1 93.44 51 GLY B O 1
ATOM 4437 N N . HIS B 1 52 ? 12.453 -0.286 -25.016 1 96.56 52 HIS B N 1
ATOM 4438 C CA . HIS B 1 52 ? 13.648 -0.736 -24.312 1 96.56 52 HIS B CA 1
ATOM 4439 C C . HIS B 1 52 ? 14.281 -1.938 -25.016 1 96.56 52 HIS B C 1
ATOM 4441 O O . HIS B 1 52 ? 13.594 -2.676 -25.719 1 96.56 52 HIS B O 1
ATOM 4447 N N . ARG B 1 53 ? 15.594 -2.021 -24.922 1 97.31 53 ARG B N 1
ATOM 4448 C CA . ARG B 1 53 ? 16.266 -3.258 -25.297 1 97.31 53 ARG B CA 1
ATOM 4449 C C . ARG B 1 53 ? 16.219 -4.273 -24.156 1 97.31 53 ARG B C 1
ATOM 4451 O O . ARG B 1 53 ? 16.719 -4.012 -23.062 1 97.31 53 ARG B O 1
ATOM 4458 N N . VAL B 1 54 ? 15.594 -5.418 -24.422 1 98.12 54 VAL B N 1
ATOM 4459 C CA . VAL B 1 54 ? 15.328 -6.367 -23.344 1 98.12 54 VAL B CA 1
ATOM 4460 C C . VAL B 1 54 ? 16.016 -7.695 -23.641 1 98.12 54 VAL B C 1
ATOM 4462 O O . VAL B 1 54 ? 15.93 -8.211 -24.766 1 98.12 54 VAL B O 1
ATOM 4465 N N . THR B 1 55 ? 16.766 -8.195 -22.688 1 98.31 55 THR B N 1
ATOM 4466 C CA . THR B 1 55 ? 17.359 -9.523 -22.719 1 98.31 55 THR B CA 1
ATOM 4467 C C . THR B 1 55 ? 16.844 -10.383 -21.562 1 98.31 55 THR B C 1
ATOM 4469 O O . THR B 1 55 ? 16.891 -9.969 -20.406 1 98.31 55 THR B O 1
ATOM 4472 N N . VAL B 1 56 ? 16.328 -11.547 -21.906 1 98.12 56 VAL B N 1
ATOM 4473 C CA . VAL B 1 56 ? 15.859 -12.492 -20.891 1 98.12 56 VAL B CA 1
ATOM 4474 C C . VAL B 1 56 ? 16.859 -13.641 -20.766 1 98.12 56 VAL B C 1
ATOM 4476 O O . VAL B 1 56 ? 17 -14.461 -21.672 1 98.12 56 VAL B O 1
ATOM 4479 N N . LEU B 1 57 ? 17.547 -13.617 -19.656 1 97.81 57 LEU B N 1
ATOM 4480 C CA . LEU B 1 57 ? 18.453 -14.711 -19.344 1 97.81 57 LEU B CA 1
ATOM 4481 C C . LEU B 1 57 ? 17.719 -15.867 -18.688 1 97.81 57 LEU B C 1
ATOM 4483 O O . LEU B 1 57 ? 17.25 -15.75 -17.547 1 97.81 57 LEU B O 1
ATOM 4487 N N . LEU B 1 58 ? 17.625 -16.969 -19.406 1 96.56 58 LEU B N 1
ATOM 4488 C CA . LEU B 1 58 ? 17 -18.188 -18.875 1 96.56 58 LEU B CA 1
ATOM 4489 C C . LEU B 1 58 ? 18.047 -19.094 -18.234 1 96.56 58 LEU B C 1
ATOM 4491 O O . LEU B 1 58 ? 18.859 -19.703 -18.938 1 96.56 58 LEU B O 1
ATOM 4495 N N . ALA B 1 59 ? 18.047 -19.078 -16.891 1 95.94 59 ALA B N 1
ATOM 4496 C CA . ALA B 1 59 ? 18.844 -20.078 -16.203 1 95.94 59 ALA B CA 1
ATOM 4497 C C . ALA B 1 59 ? 18.172 -21.453 -16.266 1 95.94 59 ALA B C 1
ATOM 4499 O O . ALA B 1 59 ? 17.188 -21.703 -15.562 1 95.94 59 ALA B O 1
ATOM 4500 N N . GLN B 1 60 ? 18.703 -22.375 -16.984 1 94.25 60 GLN B N 1
ATOM 4501 C CA . GLN B 1 60 ? 17.984 -23.578 -17.391 1 94.25 60 GLN B CA 1
ATOM 4502 C C . GLN B 1 60 ? 18.094 -24.672 -16.328 1 94.25 60 GLN B C 1
ATOM 4504 O O . GLN B 1 60 ? 18.75 -25.688 -16.547 1 94.25 60 GLN B O 1
ATOM 4509 N N . VAL B 1 61 ? 17.375 -24.484 -15.305 1 92.31 61 VAL B N 1
ATOM 4510 C CA . VAL B 1 61 ? 17.25 -25.531 -14.297 1 92.31 61 VAL B CA 1
ATOM 4511 C C . VAL B 1 61 ? 16.406 -26.672 -14.844 1 92.31 61 VAL B C 1
ATOM 4513 O O . VAL B 1 61 ? 16.609 -27.844 -14.484 1 92.31 61 VAL B O 1
ATOM 4516 N N . ASP B 1 62 ? 15.383 -26.359 -15.555 1 89.06 62 ASP B N 1
ATOM 4517 C CA . ASP B 1 62 ? 14.625 -27.281 -16.391 1 89.06 62 ASP B CA 1
ATOM 4518 C C . ASP B 1 62 ? 14.797 -26.922 -17.875 1 89.06 62 ASP B C 1
ATOM 4520 O O . ASP B 1 62 ? 14.227 -25.938 -18.359 1 89.06 62 ASP B O 1
ATOM 4524 N N . ASP B 1 63 ? 15.438 -27.703 -18.609 1 86.06 63 ASP B N 1
ATOM 4525 C CA . ASP B 1 63 ? 15.828 -27.359 -19.984 1 86.06 63 ASP B CA 1
ATOM 4526 C C . ASP B 1 63 ? 14.68 -27.609 -20.953 1 86.06 63 ASP B C 1
ATOM 4528 O O . ASP B 1 63 ? 14.789 -27.297 -22.141 1 86.06 63 ASP B O 1
ATOM 4532 N N . THR B 1 64 ? 13.586 -28.078 -20.469 1 82.62 64 THR B N 1
ATOM 4533 C CA . THR B 1 64 ? 12.445 -28.312 -21.344 1 82.62 64 THR B CA 1
ATOM 4534 C C . THR B 1 64 ? 11.609 -27.031 -21.484 1 82.62 64 THR B C 1
ATOM 4536 O O . THR B 1 64 ? 10.766 -26.938 -22.375 1 82.62 64 THR B O 1
ATOM 4539 N N . LEU B 1 65 ? 11.797 -26.234 -20.578 1 84.38 65 LEU B N 1
ATOM 4540 C CA . LEU B 1 65 ? 11.047 -24.984 -20.594 1 84.38 65 LEU B CA 1
ATOM 4541 C C . LEU B 1 65 ? 11.766 -23.938 -21.438 1 84.38 65 LEU B C 1
ATOM 4543 O O . LEU B 1 65 ? 12.891 -23.547 -21.125 1 84.38 65 LEU B O 1
ATOM 4547 N N . LEU B 1 66 ? 11.094 -23.531 -22.516 1 80.75 66 LEU B N 1
ATOM 4548 C CA . LEU B 1 66 ? 11.703 -22.609 -23.484 1 80.75 66 LEU B CA 1
ATOM 4549 C C . LEU B 1 66 ? 10.766 -21.453 -23.812 1 80.75 66 LEU B C 1
ATOM 4551 O O . LEU B 1 66 ? 9.57 -21.516 -23.516 1 80.75 66 LEU B O 1
ATOM 4555 N N . ILE B 1 67 ? 11.375 -20.391 -24.062 1 82 67 ILE B N 1
ATOM 4556 C CA . ILE B 1 67 ? 10.648 -19.297 -24.688 1 82 67 ILE B CA 1
ATOM 4557 C C . ILE B 1 67 ? 10.773 -19.406 -26.203 1 82 67 ILE B C 1
ATOM 4559 O O . ILE B 1 67 ? 11.867 -19.297 -26.75 1 82 67 ILE B O 1
ATOM 4563 N N . ASP B 1 68 ? 9.633 -19.609 -26.75 1 76.06 68 ASP B N 1
ATOM 4564 C CA . ASP B 1 68 ? 9.672 -19.797 -28.188 1 76.06 68 ASP B CA 1
ATOM 4565 C C . ASP B 1 68 ? 9.289 -18.5 -28.922 1 76.06 68 ASP B C 1
ATOM 4567 O O . ASP B 1 68 ? 8.398 -17.766 -28.469 1 76.06 68 ASP B O 1
ATOM 4571 N N . ASN B 1 69 ? 9.992 -18.188 -29.953 1 76.25 69 ASN B N 1
ATOM 4572 C CA . ASN B 1 69 ? 9.633 -17.203 -30.969 1 76.25 69 ASN B CA 1
ATOM 4573 C C . ASN B 1 69 ? 9.555 -15.797 -30.375 1 76.25 69 ASN B C 1
ATOM 4575 O O . ASN B 1 69 ? 8.602 -15.062 -30.625 1 76.25 69 ASN B O 1
ATOM 4579 N N . ALA B 1 70 ? 10.508 -15.57 -29.5 1 83.81 70 ALA B N 1
ATOM 4580 C CA . ALA B 1 70 ? 10.578 -14.188 -29.031 1 83.81 70 ALA B CA 1
ATOM 4581 C C . ALA B 1 70 ? 11.055 -13.266 -30.156 1 83.81 70 ALA B C 1
ATOM 4583 O O . ALA B 1 70 ? 12.117 -13.492 -30.734 1 83.81 70 ALA B O 1
ATOM 4584 N N . THR B 1 71 ? 10.242 -12.273 -30.516 1 85.75 71 THR B N 1
ATOM 4585 C CA . THR B 1 71 ? 10.617 -11.367 -31.594 1 85.75 71 THR B CA 1
ATOM 4586 C C . THR B 1 71 ? 10.961 -9.984 -31.031 1 85.75 71 THR B C 1
ATOM 4588 O O . THR B 1 71 ? 11.766 -9.258 -31.625 1 85.75 71 THR B O 1
ATOM 4591 N N . ASP B 1 72 ? 10.484 -9.648 -29.953 1 91.19 72 ASP B N 1
ATOM 4592 C CA . ASP B 1 72 ? 10.555 -8.281 -29.438 1 91.19 72 ASP B CA 1
ATOM 4593 C C . ASP B 1 72 ? 11.734 -8.102 -28.5 1 91.19 72 ASP B C 1
ATOM 4595 O O . ASP B 1 72 ? 12.117 -6.977 -28.172 1 91.19 72 ASP B O 1
ATOM 4599 N N . TYR B 1 73 ? 12.312 -9.25 -28.047 1 95.75 73 TYR B N 1
ATOM 4600 C CA . TYR B 1 73 ? 13.414 -9.195 -27.094 1 95.75 73 TYR B CA 1
ATOM 4601 C C . TYR B 1 73 ? 14.367 -10.367 -27.297 1 95.75 73 TYR B C 1
ATOM 4603 O O . TYR B 1 73 ? 14.07 -11.305 -28.047 1 95.75 73 TYR B O 1
ATOM 4611 N N . THR B 1 74 ? 15.562 -10.281 -26.734 1 97 74 THR B N 1
ATOM 4612 C CA . THR B 1 74 ? 16.594 -11.305 -26.859 1 97 74 THR B CA 1
ATOM 4613 C C . THR B 1 74 ? 16.469 -12.336 -25.75 1 97 74 THR B C 1
ATOM 4615 O O . THR B 1 74 ? 16.234 -11.984 -24.594 1 97 74 THR B O 1
ATOM 4618 N N . VAL B 1 75 ? 16.562 -13.625 -26.125 1 97.25 75 VAL B N 1
ATOM 4619 C CA . VAL B 1 75 ? 16.578 -14.703 -25.141 1 97.25 75 VAL B CA 1
ATOM 4620 C C . VAL B 1 75 ? 17.953 -15.336 -25.078 1 97.25 75 VAL B C 1
ATOM 4622 O O . VAL B 1 75 ? 18.5 -15.766 -26.094 1 97.25 75 VAL B O 1
ATOM 4625 N N . LEU B 1 76 ? 18.562 -15.281 -23.922 1 95.88 76 LEU B N 1
ATOM 4626 C CA . LEU B 1 76 ? 19.828 -15.961 -23.656 1 95.88 76 LEU B CA 1
ATOM 4627 C C . LEU B 1 76 ? 19.609 -17.203 -22.797 1 95.88 76 LEU B C 1
ATOM 4629 O O . LEU B 1 76 ? 19.078 -17.125 -21.688 1 95.88 76 LEU B O 1
ATOM 4633 N N . ARG B 1 77 ? 20 -18.312 -23.328 1 95.38 77 ARG B N 1
ATOM 4634 C CA . ARG B 1 77 ? 19.875 -19.578 -22.594 1 95.38 77 ARG B CA 1
ATOM 4635 C C . ARG B 1 77 ? 21.219 -19.984 -21.984 1 95.38 77 ARG B C 1
ATOM 4637 O O . ARG B 1 77 ? 22.234 -20 -22.672 1 95.38 77 ARG B O 1
ATOM 4644 N N . LYS B 1 78 ? 21.172 -20.219 -20.734 1 96.25 78 LYS B N 1
ATOM 4645 C CA . LYS B 1 78 ? 22.391 -20.641 -20.047 1 96.25 78 LYS B CA 1
ATOM 4646 C C . LYS B 1 78 ? 22.219 -22 -19.391 1 96.25 78 LYS B C 1
ATOM 4648 O O . LYS B 1 78 ? 21.375 -22.172 -18.5 1 96.25 78 LYS B O 1
ATOM 4653 N N . LYS B 1 79 ? 22.984 -22.938 -19.844 1 94.69 79 LYS B N 1
ATOM 4654 C CA . LYS B 1 79 ? 23.047 -24.219 -19.141 1 94.69 79 LYS B CA 1
ATOM 4655 C C . LYS B 1 79 ? 23.719 -24.062 -17.781 1 94.69 79 LYS B C 1
ATOM 4657 O O . LYS B 1 79 ? 24.797 -23.469 -17.688 1 94.69 79 LYS B O 1
ATOM 4662 N N . VAL B 1 80 ? 23.109 -24.594 -16.75 1 95.31 80 VAL B N 1
ATOM 4663 C CA . VAL B 1 80 ? 23.578 -24.234 -15.414 1 95.31 80 VAL B CA 1
ATOM 4664 C C . VAL B 1 80 ? 24.047 -25.5 -14.688 1 95.31 80 VAL B C 1
ATOM 4666 O O . VAL B 1 80 ? 24.172 -25.516 -13.461 1 95.31 80 VAL B O 1
ATOM 4669 N N . GLY B 1 81 ? 24.219 -26.516 -15.359 1 92.25 81 GLY B N 1
ATOM 4670 C CA . GLY B 1 81 ? 24.828 -27.719 -14.797 1 92.25 81 GLY B CA 1
ATOM 4671 C C . GLY B 1 81 ? 23.828 -28.609 -14.07 1 92.25 81 GLY B C 1
ATOM 4672 O O . GLY B 1 81 ? 24.219 -29.531 -13.359 1 92.25 81 GLY B O 1
ATOM 4673 N N . VAL B 1 82 ? 22.562 -28.328 -14.133 1 93.25 82 VAL B N 1
ATOM 4674 C CA . VAL B 1 82 ? 21.531 -29.188 -13.57 1 93.25 82 VAL B CA 1
ATOM 4675 C C . VAL B 1 82 ? 21.172 -30.281 -14.57 1 93.25 82 VAL B C 1
ATOM 4677 O O . VAL B 1 82 ? 20.844 -29.984 -15.727 1 93.25 82 VAL B O 1
ATOM 4680 N N . PRO B 1 83 ? 21.25 -31.469 -14.125 1 91.88 83 PRO B N 1
ATOM 4681 C CA . PRO B 1 83 ? 20.953 -32.562 -15.062 1 91.88 83 PRO B CA 1
ATOM 4682 C C . PRO B 1 83 ? 19.5 -32.5 -15.57 1 91.88 83 PRO B C 1
ATOM 4684 O O . PRO B 1 83 ? 18.594 -32.125 -14.828 1 91.88 83 PRO B O 1
ATOM 4687 N N . ARG B 1 84 ? 19.375 -33 -16.812 1 89.25 84 ARG B N 1
ATOM 4688 C CA . ARG B 1 84 ? 18.047 -33.062 -17.422 1 89.25 84 ARG B CA 1
ATOM 4689 C C . ARG B 1 84 ? 17.094 -33.906 -16.578 1 89.25 84 ARG B C 1
ATOM 4691 O O . ARG B 1 84 ? 17.438 -35 -16.156 1 89.25 84 ARG B O 1
ATOM 4698 N N . GLY B 1 85 ? 16 -33.312 -16.297 1 87 85 GLY B N 1
ATOM 4699 C CA . GLY B 1 85 ? 14.961 -34.031 -15.586 1 87 85 GLY B CA 1
ATOM 4700 C C . GLY B 1 85 ? 15.102 -33.969 -14.078 1 87 85 GLY B C 1
ATOM 4701 O O . GLY B 1 85 ? 14.219 -34.406 -13.336 1 87 85 GLY B O 1
ATOM 4702 N N . HIS B 1 86 ? 16.203 -33.438 -13.625 1 90.31 86 HIS B N 1
ATOM 4703 C CA . HIS B 1 86 ? 16.453 -33.375 -12.188 1 90.31 86 HIS B CA 1
ATOM 4704 C C . HIS B 1 86 ? 15.328 -32.656 -11.461 1 90.31 86 HIS B C 1
ATOM 4706 O O . HIS B 1 86 ? 14.812 -33.156 -10.461 1 90.31 86 HIS B O 1
ATOM 4712 N N . MET B 1 87 ? 14.969 -31.5 -11.922 1 87.69 87 MET B N 1
ATOM 4713 C CA . MET B 1 87 ? 13.922 -30.719 -11.273 1 87.69 87 MET B CA 1
ATOM 4714 C C . MET B 1 87 ? 12.609 -31.484 -11.227 1 87.69 87 MET B C 1
ATOM 4716 O O . MET B 1 87 ? 11.922 -31.484 -10.211 1 87.69 87 MET B O 1
ATOM 4720 N N . ARG B 1 88 ? 12.273 -32.094 -12.273 1 83.88 88 ARG B N 1
ATOM 4721 C CA . ARG B 1 88 ? 11.055 -32.906 -12.312 1 83.88 88 ARG B CA 1
ATOM 4722 C C . ARG B 1 88 ? 11.109 -34.031 -11.289 1 83.88 88 ARG B C 1
ATOM 4724 O O . ARG B 1 88 ? 10.117 -34.312 -10.617 1 83.88 88 ARG B O 1
ATOM 4731 N N . ARG B 1 89 ? 12.258 -34.656 -11.211 1 87.5 89 ARG B N 1
ATOM 4732 C CA . ARG B 1 89 ? 12.422 -35.75 -10.25 1 87.5 89 ARG B CA 1
ATOM 4733 C C . ARG B 1 89 ? 12.227 -35.25 -8.82 1 87.5 89 ARG B C 1
ATOM 4735 O O . ARG B 1 89 ? 11.594 -35.906 -8.008 1 87.5 89 ARG B O 1
ATOM 4742 N N . VAL B 1 90 ? 12.742 -34.125 -8.602 1 87.75 90 VAL B N 1
ATOM 4743 C CA . VAL B 1 90 ? 12.625 -33.562 -7.266 1 87.75 90 VAL B CA 1
ATOM 4744 C C . VAL B 1 90 ? 11.164 -33.219 -6.969 1 87.75 90 VAL B C 1
ATOM 4746 O O . VAL B 1 90 ? 10.641 -33.562 -5.91 1 87.75 90 VAL B O 1
ATOM 4749 N N . LEU B 1 91 ? 10.516 -32.625 -7.891 1 84.69 91 LEU B N 1
ATOM 4750 C CA . LEU B 1 91 ? 9.141 -32.156 -7.703 1 84.69 91 LEU B CA 1
ATOM 4751 C C . LEU B 1 91 ? 8.188 -33.344 -7.645 1 84.69 91 LEU B C 1
ATOM 4753 O O . LEU B 1 91 ? 7.133 -33.281 -7.012 1 84.69 91 LEU B O 1
ATOM 4757 N N . TRP B 1 92 ? 8.609 -34.469 -8.273 1 82.5 92 TRP B N 1
ATOM 4758 C CA . TRP B 1 92 ? 7.754 -35.656 -8.344 1 82.5 92 TRP B CA 1
ATOM 4759 C C . TRP B 1 92 ? 8.094 -36.656 -7.227 1 82.5 92 TRP B C 1
ATOM 4761 O O . TRP B 1 92 ? 7.41 -37.656 -7.059 1 82.5 92 TRP B O 1
ATOM 4771 N N . SER B 1 93 ? 9.133 -36.312 -6.539 1 81.06 93 SER B N 1
ATOM 4772 C CA . SER B 1 93 ? 9.531 -37.219 -5.477 1 81.06 93 SER B CA 1
ATOM 4773 C C . SER B 1 93 ? 8.477 -37.281 -4.371 1 81.06 93 SER B C 1
ATOM 4775 O O . SER B 1 93 ? 7.496 -36.531 -4.406 1 81.06 93 SER B O 1
ATOM 4777 N N . ASN B 1 94 ? 8.594 -38.156 -3.432 1 80.94 94 ASN B N 1
ATOM 4778 C CA . ASN B 1 94 ? 7.672 -38.406 -2.33 1 80.94 94 ASN B CA 1
ATOM 4779 C C . ASN B 1 94 ? 7.559 -37.219 -1.409 1 80.94 94 ASN B C 1
ATOM 4781 O O . ASN B 1 94 ? 8.5 -36.875 -0.681 1 80.94 94 ASN B O 1
ATOM 4785 N N . PRO B 1 95 ? 6.324 -36.688 -1.517 1 83.62 95 PRO B N 1
ATOM 4786 C CA . PRO B 1 95 ? 5.09 -37.031 -2.225 1 83.62 95 PRO B CA 1
ATOM 4787 C C . PRO B 1 95 ? 5.035 -36.438 -3.635 1 83.62 95 PRO B C 1
ATOM 4789 O O . PRO B 1 95 ? 5.582 -35.375 -3.887 1 83.62 95 PRO B O 1
ATOM 4792 N N . GLY B 1 96 ? 4.391 -37.156 -4.465 1 85.44 96 GLY B N 1
ATOM 4793 C CA . GLY B 1 96 ? 4.133 -36.656 -5.805 1 85.44 96 GLY B CA 1
ATOM 4794 C C . GLY B 1 96 ? 3.02 -35.625 -5.844 1 85.44 96 GLY B C 1
ATOM 4795 O O . GLY B 1 96 ? 2.406 -35.312 -4.816 1 85.44 96 GLY B O 1
ATOM 4796 N N . PRO B 1 97 ? 2.83 -35.062 -7.062 1 88.38 97 PRO B N 1
ATOM 4797 C CA . PRO B 1 97 ? 1.852 -33.969 -7.195 1 88.38 97 PRO B CA 1
ATOM 4798 C C . PRO B 1 97 ? 0.44 -34.406 -6.797 1 88.38 97 PRO B C 1
ATOM 4800 O O . PRO B 1 97 ? -0.354 -33.594 -6.344 1 88.38 97 PRO B O 1
ATOM 4803 N N . TYR B 1 98 ? 0.082 -35.688 -6.957 1 91.44 98 TYR B N 1
ATOM 4804 C CA . TYR B 1 98 ? -1.275 -36.125 -6.688 1 91.44 98 TYR B CA 1
ATOM 4805 C C . TYR B 1 98 ? -1.361 -36.812 -5.324 1 91.44 98 TYR B C 1
ATOM 4807 O O . TYR B 1 98 ? -2.346 -37.5 -5.02 1 91.44 98 TYR B O 1
ATOM 4815 N N . GLU B 1 99 ? -0.304 -36.594 -4.527 1 91.19 99 GLU B N 1
ATOM 4816 C CA . GLU B 1 99 ? -0.264 -37.094 -3.156 1 91.19 99 GLU B CA 1
ATOM 4817 C C . GLU B 1 99 ? -0.391 -35.938 -2.15 1 91.19 99 GLU B C 1
ATOM 4819 O O . GLU B 1 99 ? -0.685 -34.812 -2.527 1 91.19 99 GLU B O 1
ATOM 4824 N N . ASP B 1 100 ? -0.315 -36.312 -0.943 1 88.94 100 ASP B N 1
ATOM 4825 C CA . ASP B 1 100 ? -0.511 -35.344 0.123 1 88.94 100 ASP B CA 1
ATOM 4826 C C . ASP B 1 100 ? 0.517 -34.219 0.033 1 88.94 100 ASP B C 1
ATOM 4828 O O . ASP B 1 100 ? 1.724 -34.469 0.069 1 88.94 100 ASP B O 1
ATOM 4832 N N . SER B 1 101 ? 0.021 -33.031 -0.063 1 88.38 101 SER B N 1
ATOM 4833 C CA . SER B 1 101 ? 0.896 -31.875 -0.189 1 88.38 101 SER B CA 1
ATOM 4834 C C . SER B 1 101 ? 0.728 -30.922 0.992 1 88.38 101 SER B C 1
ATOM 4836 O O . SER B 1 101 ? 1.058 -29.734 0.896 1 88.38 101 SER B O 1
ATOM 4838 N N . SER B 1 102 ? 0.228 -31.438 2.107 1 88.12 102 SER B N 1
ATOM 4839 C CA . SER B 1 102 ? 0.028 -30.625 3.297 1 88.12 102 SER B CA 1
ATOM 4840 C C . SER B 1 102 ? 1.342 -30.016 3.775 1 88.12 102 SER B C 1
ATOM 4842 O O . SER B 1 102 ? 2.377 -30.688 3.781 1 88.12 102 SER B O 1
ATOM 4844 N N . PRO B 1 103 ? 1.268 -28.75 4.172 1 86.12 103 PRO B N 1
ATOM 4845 C CA . PRO B 1 103 ? 2.498 -28.109 4.641 1 86.12 103 PRO B CA 1
ATOM 4846 C C . PRO B 1 103 ? 3.033 -28.734 5.93 1 86.12 103 PRO B C 1
ATOM 4848 O O . PRO B 1 103 ? 4.188 -28.5 6.297 1 86.12 103 PRO B O 1
ATOM 4851 N N . LEU B 1 104 ? 2.238 -29.438 6.598 1 85.94 104 LEU B N 1
ATOM 4852 C CA . LEU B 1 104 ? 2.674 -30.062 7.84 1 85.94 104 LEU B CA 1
ATOM 4853 C C . LEU B 1 104 ? 3.42 -31.359 7.559 1 85.94 104 LEU B C 1
ATOM 4855 O O . LEU B 1 104 ? 4.066 -31.906 8.445 1 85.94 104 LEU B O 1
ATOM 4859 N N . ASN B 1 105 ? 3.283 -31.859 6.32 1 87.38 105 ASN B N 1
ATOM 4860 C CA . ASN B 1 105 ? 4.094 -33 5.91 1 87.38 105 ASN B CA 1
ATOM 4861 C C . ASN B 1 105 ? 5.57 -32.625 5.816 1 87.38 105 ASN B C 1
ATOM 4863 O O . ASN B 1 105 ? 5.961 -31.812 4.977 1 87.38 105 ASN B O 1
ATOM 4867 N N . PRO B 1 106 ? 6.398 -33.188 6.672 1 87.81 106 PRO B N 1
ATOM 4868 C CA . PRO B 1 106 ? 7.812 -32.812 6.691 1 87.81 106 PRO B CA 1
ATOM 4869 C C . PRO B 1 106 ? 8.5 -33.031 5.348 1 87.81 106 PRO B C 1
ATOM 4871 O O . PRO B 1 106 ? 9.492 -32.344 5.035 1 87.81 106 PRO B O 1
ATOM 4874 N N . HIS B 1 107 ? 7.941 -33.969 4.547 1 90.19 107 HIS B N 1
ATOM 4875 C CA . HIS B 1 107 ? 8.539 -34.25 3.248 1 90.19 107 HIS B CA 1
ATOM 4876 C C . HIS B 1 107 ? 8.422 -33.062 2.309 1 90.19 107 HIS B C 1
ATOM 4878 O O . HIS B 1 107 ? 9.195 -32.938 1.357 1 90.19 107 HIS B O 1
ATOM 4884 N N . ILE B 1 108 ? 7.473 -32.312 2.549 1 89.25 108 ILE B N 1
ATOM 4885 C CA . ILE B 1 108 ? 7.289 -31.109 1.718 1 89.25 108 ILE B CA 1
ATOM 4886 C C . ILE B 1 108 ? 8.422 -30.125 1.979 1 89.25 108 ILE B C 1
ATOM 4888 O O . ILE B 1 108 ? 8.945 -29.516 1.046 1 89.25 108 ILE B O 1
ATOM 4892 N N . PHE B 1 109 ? 8.766 -29.969 3.225 1 89.38 109 PHE B N 1
ATOM 4893 C CA . PHE B 1 109 ? 9.875 -29.078 3.57 1 89.38 109 PHE B CA 1
ATOM 4894 C C . PHE B 1 109 ? 11.18 -29.578 2.959 1 89.38 109 PHE B C 1
ATOM 4896 O O . PHE B 1 109 ? 11.977 -28.797 2.451 1 89.38 109 PHE B O 1
ATOM 4903 N N . TYR B 1 110 ? 11.359 -30.891 3.037 1 89.06 110 TYR B N 1
ATOM 4904 C CA . TYR B 1 110 ? 12.547 -31.469 2.443 1 89.06 110 TYR B CA 1
ATOM 4905 C C . TYR B 1 110 ? 12.586 -31.25 0.938 1 89.06 110 TYR B C 1
ATOM 4907 O O . TYR B 1 110 ? 13.641 -30.969 0.37 1 89.06 110 TYR B O 1
ATOM 4915 N N . LYS B 1 111 ? 11.492 -31.359 0.341 1 89.75 111 LYS B N 1
ATOM 4916 C CA . LYS B 1 111 ? 11.391 -31.094 -1.09 1 89.75 111 LYS B CA 1
ATOM 4917 C C . LYS B 1 111 ? 11.742 -29.641 -1.397 1 89.75 111 LYS B C 1
ATOM 4919 O O . LYS B 1 111 ? 12.406 -29.359 -2.395 1 89.75 111 LYS B O 1
ATOM 4924 N N . LEU B 1 112 ? 11.242 -28.812 -0.591 1 89.56 112 LEU B N 1
ATOM 4925 C CA . LEU B 1 112 ? 11.555 -27.406 -0.752 1 89.56 112 LEU B CA 1
ATOM 4926 C C . LEU B 1 112 ? 13.062 -27.156 -0.657 1 89.56 112 LEU B C 1
ATOM 4928 O O . LEU B 1 112 ? 13.625 -26.391 -1.439 1 89.56 112 LEU B O 1
ATOM 4932 N N . LEU B 1 113 ? 13.703 -27.844 0.262 1 91.38 113 LEU B N 1
ATOM 4933 C CA . LEU B 1 113 ? 15.148 -27.703 0.417 1 91.38 113 LEU B CA 1
ATOM 4934 C C . LEU B 1 113 ? 15.875 -28.25 -0.806 1 91.38 113 LEU B C 1
ATOM 4936 O O . LEU B 1 113 ? 16.891 -27.672 -1.235 1 91.38 113 LEU B O 1
ATOM 4940 N N . LYS B 1 114 ? 15.359 -29.312 -1.318 1 91.31 114 LYS B N 1
ATOM 4941 C CA . LYS B 1 114 ? 15.984 -29.906 -2.494 1 91.31 114 LYS B CA 1
ATOM 4942 C C . LYS B 1 114 ? 15.859 -28.984 -3.707 1 91.31 114 LYS B C 1
ATOM 4944 O O . LYS B 1 114 ? 16.812 -28.828 -4.477 1 91.31 114 LYS B O 1
ATOM 4949 N N . VAL B 1 115 ? 14.711 -28.438 -3.9 1 90.88 115 VAL B N 1
ATOM 4950 C CA . VAL B 1 115 ? 14.516 -27.484 -4.98 1 90.88 115 VAL B CA 1
ATOM 4951 C C . VAL B 1 115 ? 15.461 -26.297 -4.797 1 90.88 115 VAL B C 1
ATOM 4953 O O . VAL B 1 115 ? 16.109 -25.859 -5.75 1 90.88 115 VAL B O 1
ATOM 4956 N N . SER B 1 116 ? 15.547 -25.812 -3.584 1 93.19 116 SER B N 1
ATOM 4957 C CA . SER B 1 116 ? 16.391 -24.656 -3.281 1 93.19 116 SER B CA 1
ATOM 4958 C C . SER B 1 116 ? 17.859 -24.984 -3.527 1 93.19 116 SER B C 1
ATOM 4960 O O . SER B 1 116 ? 18.625 -24.125 -3.994 1 93.19 116 SER B O 1
ATOM 4962 N N . ARG B 1 117 ? 18.234 -26.188 -3.195 1 93.25 117 ARG B N 1
ATOM 4963 C CA . ARG B 1 117 ? 19.609 -26.609 -3.447 1 93.25 117 ARG B CA 1
ATOM 4964 C C . ARG B 1 117 ? 19.922 -26.594 -4.941 1 93.25 117 ARG B C 1
ATOM 4966 O O . ARG B 1 117 ? 21.047 -26.297 -5.34 1 93.25 117 ARG B O 1
ATOM 4973 N N . THR B 1 118 ? 18.938 -26.922 -5.723 1 93.56 118 THR B N 1
ATOM 4974 C CA . THR B 1 118 ? 19.109 -26.875 -7.172 1 93.56 118 THR B CA 1
ATOM 4975 C C . THR B 1 118 ? 19.438 -25.453 -7.637 1 93.56 118 THR B C 1
ATOM 4977 O O . THR B 1 118 ? 20.281 -25.266 -8.508 1 93.56 118 THR B O 1
ATOM 4980 N N . PHE B 1 119 ? 18.797 -24.5 -7.039 1 94.38 119 PHE B N 1
ATOM 4981 C CA . PHE B 1 119 ? 19.078 -23.094 -7.371 1 94.38 119 PHE B CA 1
ATOM 4982 C C . PHE B 1 119 ? 20.484 -22.719 -6.961 1 94.38 119 PHE B C 1
ATOM 4984 O O . PHE B 1 119 ? 21.172 -21.984 -7.68 1 94.38 119 PHE B O 1
ATOM 4991 N N . VAL B 1 120 ? 20.906 -23.188 -5.809 1 95.38 120 VAL B N 1
ATOM 4992 C CA . VAL B 1 120 ? 22.25 -22.891 -5.309 1 95.38 120 VAL B CA 1
ATOM 4993 C C . VAL B 1 120 ? 23.297 -23.484 -6.242 1 95.38 120 VAL B C 1
ATOM 4995 O O . VAL B 1 120 ? 24.266 -22.812 -6.605 1 95.38 120 VAL B O 1
ATOM 4998 N N . THR B 1 121 ? 23.047 -24.703 -6.664 1 94.5 121 THR B N 1
ATOM 4999 C CA . THR B 1 121 ? 23.969 -25.375 -7.582 1 94.5 121 THR B CA 1
ATOM 5000 C C . THR B 1 121 ? 24.016 -24.641 -8.922 1 94.5 121 THR B C 1
ATOM 5002 O O . THR B 1 121 ? 25.094 -24.422 -9.469 1 94.5 121 THR B O 1
ATOM 5005 N N . ALA B 1 122 ? 22.875 -24.344 -9.406 1 95.69 122 ALA B N 1
ATOM 5006 C CA . ALA B 1 122 ? 22.797 -23.594 -10.656 1 95.69 122 ALA B CA 1
ATOM 5007 C C . ALA B 1 122 ? 23.578 -22.281 -10.547 1 95.69 122 ALA B C 1
ATOM 5009 O O . ALA B 1 122 ? 24.297 -21.906 -11.469 1 95.69 122 ALA B O 1
ATOM 5010 N N . CYS B 1 123 ? 23.406 -21.609 -9.453 1 97 123 CYS B N 1
ATOM 5011 C CA . CYS B 1 123 ? 24.062 -20.328 -9.211 1 97 123 CYS B CA 1
ATOM 5012 C C . CYS B 1 123 ? 25.578 -20.484 -9.211 1 97 123 CYS B C 1
ATOM 5014 O O . CYS B 1 123 ? 26.281 -19.656 -9.789 1 97 123 CYS B O 1
ATOM 5016 N N . GLU B 1 124 ? 26.062 -21.531 -8.555 1 96.81 124 GLU B N 1
ATOM 5017 C CA . GLU B 1 124 ? 27.484 -21.797 -8.492 1 96.81 124 GLU B CA 1
ATOM 5018 C C . GLU B 1 124 ? 28.078 -21.953 -9.891 1 96.81 124 GLU B C 1
ATOM 5020 O O . GLU B 1 124 ? 29.125 -21.391 -10.203 1 96.81 124 GLU B O 1
ATOM 5025 N N . ASN B 1 125 ? 27.391 -22.625 -10.727 1 96.5 125 ASN B N 1
ATOM 5026 C CA . ASN B 1 125 ? 27.875 -22.891 -12.078 1 96.5 125 ASN B CA 1
ATOM 5027 C C . ASN B 1 125 ? 27.891 -21.609 -12.922 1 96.5 125 ASN B C 1
ATOM 5029 O O . ASN B 1 125 ? 28.75 -21.453 -13.789 1 96.5 125 ASN B O 1
ATOM 5033 N N . MET B 1 126 ? 26.969 -20.766 -12.695 1 97.38 126 MET B N 1
ATOM 5034 C CA . MET B 1 126 ? 26.938 -19.5 -13.438 1 97.38 126 MET B CA 1
ATOM 5035 C C . MET B 1 126 ? 27.984 -18.531 -12.898 1 97.38 126 MET B C 1
ATOM 5037 O O . MET B 1 126 ? 28.656 -17.844 -13.672 1 97.38 126 MET B O 1
ATOM 5041 N N . ALA B 1 127 ? 28.141 -18.516 -11.578 1 96.69 127 ALA B N 1
ATOM 5042 C CA . ALA B 1 127 ? 29.047 -17.562 -10.922 1 96.69 127 ALA B CA 1
ATOM 5043 C C . ALA B 1 127 ? 30.5 -17.859 -11.266 1 96.69 127 ALA B C 1
ATOM 5045 O O . ALA B 1 127 ? 31.328 -16.953 -11.312 1 96.69 127 ALA B O 1
ATOM 5046 N N . PHE B 1 128 ? 30.844 -19.094 -11.57 1 95.69 128 PHE B N 1
ATOM 5047 C CA . PHE B 1 128 ? 32.219 -19.484 -11.828 1 95.69 128 PHE B CA 1
ATOM 5048 C C . PHE B 1 128 ? 32.531 -19.453 -13.32 1 95.69 128 PHE B C 1
ATOM 5050 O O . PHE B 1 128 ? 33.656 -19.688 -13.734 1 95.69 128 PHE B O 1
ATOM 5057 N N . ASP B 1 129 ? 31.547 -19.188 -14.117 1 96.88 129 ASP B N 1
ATOM 5058 C CA . ASP B 1 129 ? 31.75 -19.047 -15.555 1 96.88 129 ASP B CA 1
ATOM 5059 C C . ASP B 1 129 ? 32.125 -17.609 -15.914 1 96.88 129 ASP B C 1
ATOM 5061 O O . ASP B 1 129 ? 31.297 -16.828 -16.375 1 96.88 129 ASP B O 1
ATOM 5065 N N . ASN B 1 130 ? 33.406 -17.344 -15.836 1 96.44 130 ASN B N 1
ATOM 5066 C CA . ASN B 1 130 ? 33.906 -15.977 -16 1 96.44 130 ASN B CA 1
ATOM 5067 C C . ASN B 1 130 ? 33.656 -15.461 -17.422 1 96.44 130 ASN B C 1
ATOM 5069 O O . ASN B 1 130 ? 33.406 -14.273 -17.609 1 96.44 130 ASN B O 1
ATOM 5073 N N . LEU B 1 131 ? 33.75 -16.328 -18.328 1 97.06 131 LEU B N 1
ATOM 5074 C CA . LEU B 1 131 ? 33.5 -15.922 -19.703 1 97.06 131 LEU B CA 1
ATOM 5075 C C . LEU B 1 131 ? 32.062 -15.484 -19.906 1 97.06 131 LEU B C 1
ATOM 5077 O O . LEU B 1 131 ? 31.797 -14.5 -20.594 1 97.06 131 LEU B O 1
ATOM 5081 N N . PHE B 1 132 ? 31.266 -16.25 -19.344 1 96.88 132 PHE B N 1
ATOM 5082 C CA . PHE B 1 132 ? 29.844 -15.922 -19.406 1 96.88 132 PHE B CA 1
ATOM 5083 C C . PHE B 1 132 ? 29.578 -14.57 -18.75 1 96.88 132 PHE B C 1
ATOM 5085 O O . PHE B 1 132 ? 28.906 -13.719 -19.328 1 96.88 132 PHE B O 1
ATOM 5092 N N . LEU B 1 133 ? 30.062 -14.32 -17.578 1 97.75 133 LEU B N 1
ATOM 5093 C CA . LEU B 1 133 ? 29.859 -13.062 -16.844 1 97.75 133 LEU B CA 1
ATOM 5094 C C . LEU B 1 133 ? 30.453 -11.891 -17.625 1 97.75 133 LEU B C 1
ATOM 5096 O O . LEU B 1 133 ? 29.844 -10.812 -17.688 1 97.75 133 LEU B O 1
ATOM 5100 N N . GLU B 1 134 ? 31.594 -12.109 -18.219 1 97.62 134 GLU B N 1
ATOM 5101 C CA . GLU B 1 134 ? 32.25 -11.07 -19.016 1 97.62 134 GLU B CA 1
ATOM 5102 C C . GLU B 1 134 ? 31.391 -10.695 -20.219 1 97.62 134 GLU B C 1
ATOM 5104 O O . GLU B 1 134 ? 31.281 -9.516 -20.578 1 97.62 134 GLU B O 1
ATOM 5109 N N . SER B 1 135 ? 30.828 -11.695 -20.844 1 97.69 135 SER B N 1
ATOM 5110 C CA . SER B 1 135 ? 29.953 -11.453 -21.984 1 97.69 135 SER B CA 1
ATOM 5111 C C . SER B 1 135 ? 28.75 -10.609 -21.594 1 97.69 135 SER B C 1
ATOM 5113 O O . SER B 1 135 ? 28.297 -9.773 -22.391 1 97.69 135 SER B O 1
ATOM 5115 N N . LEU B 1 136 ? 28.172 -10.828 -20.453 1 98.12 136 LEU B N 1
ATOM 5116 C CA . LEU B 1 136 ? 27.062 -10.031 -19.953 1 98.12 136 LEU B CA 1
ATOM 5117 C C . LEU B 1 136 ? 27.516 -8.617 -19.609 1 98.12 136 LEU B C 1
ATOM 5119 O O . LEU B 1 136 ? 26.828 -7.645 -19.906 1 98.12 136 LEU B O 1
ATOM 5123 N N . MET B 1 137 ? 28.688 -8.555 -18.938 1 97.75 137 MET B N 1
ATOM 5124 C CA . MET B 1 137 ? 29.234 -7.266 -18.531 1 97.75 137 MET B CA 1
ATOM 5125 C C . MET B 1 137 ? 29.422 -6.34 -19.719 1 97.75 137 MET B C 1
ATOM 5127 O O . MET B 1 137 ? 29.156 -5.141 -19.625 1 97.75 137 MET B O 1
ATOM 5131 N N . GLU B 1 138 ? 29.828 -6.871 -20.844 1 97.38 138 GLU B N 1
ATOM 5132 C CA . GLU B 1 138 ? 30.109 -6.105 -22.047 1 97.38 138 GLU B CA 1
ATOM 5133 C C . GLU B 1 138 ? 28.844 -5.48 -22.625 1 97.38 138 GLU B C 1
ATOM 5135 O O . GLU B 1 138 ? 28.906 -4.5 -23.359 1 97.38 138 GLU B O 1
ATOM 5140 N N . GLN B 1 139 ? 27.734 -5.977 -22.281 1 97 139 GLN B N 1
ATOM 5141 C CA . GLN B 1 139 ? 26.469 -5.5 -22.859 1 97 139 GLN B CA 1
ATOM 5142 C C . GLN B 1 139 ? 26 -4.227 -22.156 1 97 139 GLN B C 1
ATOM 5144 O O . GLN B 1 139 ? 25.141 -3.51 -22.672 1 97 139 GLN B O 1
ATOM 5149 N N . LYS B 1 140 ? 26.438 -3.945 -20.969 1 96.25 140 LYS B N 1
ATOM 5150 C CA . LYS B 1 140 ? 26.188 -2.719 -20.219 1 96.25 140 LYS B CA 1
ATOM 5151 C C . LYS B 1 140 ? 24.703 -2.523 -19.953 1 96.25 140 LYS B C 1
ATOM 5153 O O . LYS B 1 140 ? 24.109 -1.534 -20.391 1 96.25 140 LYS B O 1
ATOM 5158 N N . PHE B 1 141 ? 24.125 -3.295 -19.109 1 96.94 141 PHE B N 1
ATOM 5159 C CA . PHE B 1 141 ? 22.719 -3.227 -18.734 1 96.94 141 PHE B CA 1
ATOM 5160 C C . PHE B 1 141 ? 22.484 -2.133 -17.703 1 96.94 141 PHE B C 1
ATOM 5162 O O . PHE B 1 141 ? 23.312 -1.923 -16.812 1 96.94 141 PHE B O 1
ATOM 5169 N N . ASP B 1 142 ? 21.328 -1.504 -17.828 1 94.69 142 ASP B N 1
ATOM 5170 C CA . ASP B 1 142 ? 20.969 -0.411 -16.922 1 94.69 142 ASP B CA 1
ATOM 5171 C C . ASP B 1 142 ? 20.203 -0.93 -15.703 1 94.69 142 ASP B C 1
ATOM 5173 O O . ASP B 1 142 ? 20.344 -0.378 -14.609 1 94.69 142 ASP B O 1
ATOM 5177 N N . VAL B 1 143 ? 19.359 -1.948 -15.938 1 95.94 143 VAL B N 1
ATOM 5178 C CA . VAL B 1 143 ? 18.453 -2.445 -14.898 1 95.94 143 VAL B CA 1
ATOM 5179 C C . VAL B 1 143 ? 18.375 -3.969 -14.969 1 95.94 143 VAL B C 1
ATOM 5181 O O . VAL B 1 143 ? 18.391 -4.547 -16.062 1 95.94 143 VAL B O 1
ATOM 5184 N N . GLY B 1 144 ? 18.391 -4.559 -13.797 1 97.19 144 GLY B N 1
ATOM 5185 C CA . GLY B 1 144 ? 18.203 -5.996 -13.695 1 97.19 144 GLY B CA 1
ATOM 5186 C C . GLY B 1 144 ? 16.922 -6.383 -13.008 1 97.19 144 GLY B C 1
ATOM 5187 O O . GLY B 1 144 ? 16.562 -5.812 -11.977 1 97.19 144 GLY B O 1
ATOM 5188 N N . LEU B 1 145 ? 16.156 -7.309 -13.586 1 98.25 145 LEU B N 1
ATOM 5189 C CA . LEU B 1 145 ? 14.945 -7.855 -12.992 1 98.25 145 LEU B CA 1
ATOM 5190 C C . LEU B 1 145 ? 15.148 -9.312 -12.578 1 98.25 145 LEU B C 1
ATOM 5192 O O . LEU B 1 145 ? 15.609 -10.125 -13.383 1 98.25 145 LEU B O 1
ATOM 5196 N N . VAL B 1 146 ? 14.836 -9.57 -11.312 1 97.38 146 VAL B N 1
ATOM 5197 C CA . VAL B 1 146 ? 15.102 -10.898 -10.773 1 97.38 146 VAL B CA 1
ATOM 5198 C C . VAL B 1 146 ? 13.789 -11.562 -10.359 1 97.38 146 VAL B C 1
ATOM 5200 O O . VAL B 1 146 ? 12.992 -10.969 -9.625 1 97.38 146 VAL B O 1
ATOM 5203 N N . GLU B 1 147 ? 13.586 -12.695 -10.82 1 94.56 147 GLU B N 1
ATOM 5204 C CA . GLU B 1 147 ? 12.406 -13.461 -10.43 1 94.56 147 GLU B CA 1
ATOM 5205 C C . GLU B 1 147 ? 12.531 -13.977 -9 1 94.56 147 GLU B C 1
ATOM 5207 O O . GLU B 1 147 ? 13.641 -14.258 -8.531 1 94.56 147 GLU B O 1
ATOM 5212 N N . GLN B 1 148 ? 11.398 -14.188 -8.43 1 88.44 148 GLN B N 1
ATOM 5213 C CA . GLN B 1 148 ? 11.344 -14.531 -7.016 1 88.44 148 GLN B CA 1
ATOM 5214 C C . GLN B 1 148 ? 11.953 -15.906 -6.762 1 88.44 148 GLN B C 1
ATOM 5216 O O . GLN B 1 148 ? 12.039 -16.734 -7.672 1 88.44 148 GLN B O 1
ATOM 5221 N N . TYR B 1 149 ? 12.516 -16.312 -5.66 1 86.19 149 TYR B N 1
ATOM 5222 C CA . TYR B 1 149 ? 12.961 -17.531 -5.016 1 86.19 149 TYR B CA 1
ATOM 5223 C C . TYR B 1 149 ? 14.445 -17.766 -5.262 1 86.19 149 TYR B C 1
ATOM 5225 O O . TYR B 1 149 ? 15.078 -18.578 -4.578 1 86.19 149 TYR B O 1
ATOM 5233 N N . ASP B 1 150 ? 14.93 -17.172 -6.438 1 92.81 150 ASP B N 1
ATOM 5234 C CA . ASP B 1 150 ? 16.344 -17.375 -6.766 1 92.81 150 ASP B CA 1
ATOM 5235 C C . ASP B 1 150 ? 17.109 -16.047 -6.699 1 92.81 150 ASP B C 1
ATOM 5237 O O . ASP B 1 150 ? 17.031 -15.242 -7.629 1 92.81 150 ASP B O 1
ATOM 5241 N N . ALA B 1 151 ? 17.922 -15.93 -5.734 1 94.81 151 ALA B N 1
ATOM 5242 C CA . ALA B 1 151 ? 18.609 -14.664 -5.504 1 94.81 151 ALA B CA 1
ATOM 5243 C C . ALA B 1 151 ? 19.906 -14.602 -6.309 1 94.81 151 ALA B C 1
ATOM 5245 O O . ALA B 1 151 ? 20.641 -13.617 -6.227 1 94.81 151 ALA B O 1
ATOM 5246 N N . CYS B 1 152 ? 20.141 -15.648 -7.051 1 97.19 152 CYS B N 1
ATOM 5247 C CA . CYS B 1 152 ? 21.359 -15.68 -7.855 1 97.19 152 CYS B CA 1
ATOM 5248 C C . CYS B 1 152 ? 21.422 -14.484 -8.797 1 97.19 152 CYS B C 1
ATOM 5250 O O . CYS B 1 152 ? 22.516 -13.961 -9.062 1 97.19 152 CYS B O 1
ATOM 5252 N N . GLY B 1 153 ? 20.266 -14.086 -9.344 1 97.88 153 GLY B N 1
ATOM 5253 C CA . GLY B 1 153 ? 20.203 -12.93 -10.219 1 97.88 153 GLY B CA 1
ATOM 5254 C C . GLY B 1 153 ? 20.828 -11.688 -9.609 1 97.88 153 GLY B C 1
ATOM 5255 O O . GLY B 1 153 ? 21.547 -10.945 -10.289 1 97.88 153 GLY B O 1
ATOM 5256 N N . PHE B 1 154 ? 20.625 -11.461 -8.32 1 96.5 154 PHE B N 1
ATOM 5257 C CA . PHE B 1 154 ? 21.188 -10.305 -7.637 1 96.5 154 PHE B CA 1
ATOM 5258 C C . PHE B 1 154 ? 22.703 -10.375 -7.625 1 96.5 154 PHE B C 1
ATOM 5260 O O . PHE B 1 154 ? 23.391 -9.359 -7.805 1 96.5 154 PHE B O 1
ATOM 5267 N N . GLY B 1 155 ? 23.25 -11.578 -7.363 1 97.06 155 GLY B N 1
ATOM 5268 C CA . GLY B 1 155 ? 24.688 -11.758 -7.383 1 97.06 155 GLY B CA 1
ATOM 5269 C C . GLY B 1 155 ? 25.297 -11.523 -8.75 1 97.06 155 GLY B C 1
ATOM 5270 O O . GLY B 1 155 ? 26.328 -10.844 -8.867 1 97.06 155 GLY B O 1
ATOM 5271 N N . ILE B 1 156 ? 24.641 -12.07 -9.75 1 98 156 ILE B N 1
ATOM 5272 C CA . ILE B 1 156 ? 25.109 -11.891 -11.125 1 98 156 ILE B CA 1
ATOM 5273 C C . ILE B 1 156 ? 25.078 -10.406 -11.492 1 98 156 ILE B C 1
ATOM 5275 O O . ILE B 1 156 ? 26.047 -9.875 -12.023 1 98 156 ILE B O 1
ATOM 5279 N N . PHE B 1 157 ? 23.984 -9.75 -11.188 1 97.31 157 PHE B N 1
ATOM 5280 C CA . PHE B 1 157 ? 23.844 -8.336 -11.516 1 97.31 157 PHE B CA 1
ATOM 5281 C C . PHE B 1 157 ? 24.938 -7.512 -10.844 1 97.31 157 PHE B C 1
ATOM 5283 O O . PHE B 1 157 ? 25.531 -6.648 -11.484 1 97.31 157 PHE B O 1
ATOM 5290 N N . LYS B 1 158 ? 25.156 -7.758 -9.586 1 95.19 158 LYS B N 1
ATOM 5291 C CA . LYS B 1 158 ? 26.234 -7.043 -8.891 1 95.19 158 LYS B CA 1
ATOM 5292 C C . LYS B 1 158 ? 27.578 -7.309 -9.531 1 95.19 158 LYS B C 1
ATOM 5294 O O . LYS B 1 158 ? 28.391 -6.387 -9.719 1 95.19 158 LYS B O 1
ATOM 5299 N N . SER B 1 159 ? 27.875 -8.531 -9.898 1 96.56 159 SER B N 1
ATOM 5300 C CA . SER B 1 159 ? 29.141 -8.922 -10.492 1 96.56 159 SER B CA 1
ATOM 5301 C C . SER B 1 159 ? 29.375 -8.227 -11.828 1 96.56 159 SER B C 1
ATOM 5303 O O . SER B 1 159 ? 30.516 -7.957 -12.203 1 96.56 159 SER B O 1
ATOM 5305 N N . ILE B 1 160 ? 28.328 -7.914 -12.531 1 97.44 160 ILE B N 1
ATOM 5306 C CA . ILE B 1 160 ? 28.516 -7.363 -13.875 1 97.44 160 ILE B CA 1
ATOM 5307 C C . ILE B 1 160 ? 28.234 -5.863 -13.852 1 97.44 160 ILE B C 1
ATOM 5309 O O . ILE B 1 160 ? 28.141 -5.23 -14.906 1 97.44 160 ILE B O 1
ATOM 5313 N N . GLY B 1 161 ? 27.922 -5.316 -12.672 1 94.19 161 GLY B N 1
ATOM 5314 C CA . GLY B 1 161 ? 27.922 -3.873 -12.5 1 94.19 161 GLY B CA 1
ATOM 5315 C C . GLY B 1 161 ? 26.531 -3.268 -12.586 1 94.19 161 GLY B C 1
ATOM 5316 O O . GLY B 1 161 ? 26.375 -2.053 -12.734 1 94.19 161 GLY B O 1
ATOM 5317 N N . ILE B 1 162 ? 25.516 -4.09 -12.555 1 94.69 162 ILE B N 1
ATOM 5318 C CA . ILE B 1 162 ? 24.156 -3.545 -12.516 1 94.69 162 ILE B CA 1
ATOM 5319 C C . ILE B 1 162 ? 23.812 -3.098 -11.094 1 94.69 162 ILE B C 1
ATOM 5321 O O . ILE B 1 162 ? 23.828 -3.906 -10.164 1 94.69 162 ILE B O 1
ATOM 5325 N N . GLU B 1 163 ? 23.422 -1.887 -10.93 1 88.56 163 GLU B N 1
ATOM 5326 C CA . GLU B 1 163 ? 23.172 -1.345 -9.602 1 88.56 163 GLU B CA 1
ATOM 5327 C C . GLU B 1 163 ? 21.688 -1.206 -9.328 1 88.56 163 GLU B C 1
ATOM 5329 O O . GLU B 1 163 ? 21.266 -1.059 -8.172 1 88.56 163 GLU B O 1
ATOM 5334 N N . SER B 1 164 ? 20.891 -1.263 -10.344 1 92 164 SER B N 1
ATOM 5335 C CA . SER B 1 164 ? 19.438 -1.068 -10.219 1 92 164 SER B CA 1
ATOM 5336 C C . SER B 1 164 ? 18.688 -2.367 -10.469 1 92 164 SER B C 1
ATOM 5338 O O . SER B 1 164 ? 18.781 -2.949 -11.547 1 92 164 SER B O 1
ATOM 5340 N N . THR B 1 165 ? 17.938 -2.725 -9.438 1 94 165 THR B N 1
ATOM 5341 C CA . THR B 1 165 ? 17.266 -4.012 -9.586 1 94 165 THR B CA 1
ATOM 5342 C C . THR B 1 165 ? 15.789 -3.885 -9.242 1 94 165 THR B C 1
ATOM 5344 O O . THR B 1 165 ? 15.383 -2.973 -8.516 1 94 165 THR B O 1
ATOM 5347 N N . VAL B 1 166 ? 14.969 -4.691 -9.836 1 96 166 VAL B N 1
ATOM 5348 C CA . VAL B 1 166 ? 13.547 -4.875 -9.555 1 96 166 VAL B CA 1
ATOM 5349 C C . VAL B 1 166 ? 13.266 -6.348 -9.273 1 96 166 VAL B C 1
ATOM 5351 O O . VAL B 1 166 ? 13.766 -7.23 -9.977 1 96 166 VAL B O 1
ATOM 5354 N N . TRP B 1 167 ? 12.586 -6.586 -8.188 1 96.69 167 TRP B N 1
ATOM 5355 C CA . TRP B 1 167 ? 12.227 -7.953 -7.82 1 96.69 167 TRP B CA 1
ATOM 5356 C C . TRP B 1 167 ? 10.859 -8.328 -8.383 1 96.69 167 TRP B C 1
ATOM 5358 O O . TRP B 1 167 ? 9.938 -7.508 -8.391 1 96.69 167 TRP B O 1
ATOM 5368 N N . LEU B 1 168 ? 10.773 -9.539 -8.953 1 97.81 168 LEU B N 1
ATOM 5369 C CA . LEU B 1 168 ? 9.547 -9.969 -9.617 1 97.81 168 LEU B CA 1
ATOM 5370 C C . LEU B 1 168 ? 8.914 -11.141 -8.875 1 97.81 168 LEU B C 1
ATOM 5372 O O . LEU B 1 168 ? 9.625 -12.031 -8.383 1 97.81 168 LEU B O 1
ATOM 5376 N N . SER B 1 169 ? 7.613 -11.078 -8.812 1 96.69 169 SER B N 1
ATOM 5377 C CA . SER B 1 169 ? 6.844 -12.195 -8.281 1 96.69 169 SER B CA 1
ATOM 5378 C C . SER B 1 169 ? 5.828 -12.703 -9.305 1 96.69 169 SER B C 1
ATOM 5380 O O . SER B 1 169 ? 4.816 -12.047 -9.555 1 96.69 169 SER B O 1
ATOM 5382 N N . ALA B 1 170 ? 6.086 -13.883 -9.836 1 94.88 170 ALA B N 1
ATOM 5383 C CA . ALA B 1 170 ? 5.172 -14.477 -10.805 1 94.88 170 ALA B CA 1
ATOM 5384 C C . ALA B 1 170 ? 3.922 -15.023 -10.109 1 94.88 170 ALA B C 1
ATOM 5386 O O . ALA B 1 170 ? 2.936 -15.352 -10.773 1 94.88 170 ALA B O 1
ATOM 5387 N N . THR B 1 171 ? 3.934 -15.086 -8.797 1 94.19 171 THR B N 1
ATOM 5388 C CA . THR B 1 171 ? 2.812 -15.469 -7.941 1 94.19 171 THR B CA 1
ATOM 5389 C C . THR B 1 171 ? 2.363 -14.281 -7.09 1 94.19 171 THR B C 1
ATOM 5391 O O . THR B 1 171 ? 2.758 -13.141 -7.34 1 94.19 171 THR B O 1
ATOM 5394 N N . ALA B 1 172 ? 1.534 -14.625 -6.168 1 93 172 ALA B N 1
ATOM 5395 C CA . ALA B 1 172 ? 1.277 -13.617 -5.137 1 93 172 ALA B CA 1
ATOM 5396 C C . ALA B 1 172 ? 2.551 -13.289 -4.363 1 93 172 ALA B C 1
ATOM 5398 O O . ALA B 1 172 ? 3.557 -13.992 -4.484 1 93 172 ALA B O 1
ATOM 5399 N N . ILE B 1 173 ? 2.504 -12.297 -3.68 1 93.62 173 ILE B N 1
ATOM 5400 C CA . ILE B 1 173 ? 3.701 -11.812 -3.004 1 93.62 173 ILE B CA 1
ATOM 5401 C C . ILE B 1 173 ? 4.215 -12.875 -2.035 1 93.62 173 ILE B C 1
ATOM 5403 O O . ILE B 1 173 ? 3.428 -13.562 -1.388 1 93.62 173 ILE B O 1
ATOM 5407 N N . TYR B 1 174 ? 5.492 -12.977 -2.088 1 92 174 TYR B N 1
ATOM 5408 C CA . TYR B 1 174 ? 6.23 -13.859 -1.19 1 92 174 TYR B CA 1
ATOM 5409 C C . TYR B 1 174 ? 6.648 -13.117 0.075 1 92 174 TYR B C 1
ATOM 5411 O O . TYR B 1 174 ? 7.09 -11.969 0.014 1 92 174 TYR B O 1
ATOM 5419 N N . ARG B 1 175 ? 6.492 -13.773 1.296 1 92.94 175 ARG B N 1
ATOM 5420 C CA . ARG B 1 175 ? 6.758 -13.109 2.564 1 92.94 175 ARG B CA 1
ATOM 5421 C C . ARG B 1 175 ? 8.156 -12.508 2.584 1 92.94 175 ARG B C 1
ATOM 5423 O O . ARG B 1 175 ? 8.344 -11.352 2.977 1 92.94 175 ARG B O 1
ATOM 5430 N N . PRO B 1 176 ? 9.203 -13.219 2.162 1 92.06 176 PRO B N 1
ATOM 5431 C CA . PRO B 1 176 ? 10.531 -12.609 2.176 1 92.06 176 PRO B CA 1
ATOM 5432 C C . PRO B 1 176 ? 10.602 -11.336 1.337 1 92.06 176 PRO B C 1
ATOM 5434 O O . PRO B 1 176 ? 11.352 -10.414 1.671 1 92.06 176 PRO B O 1
ATOM 5437 N N . GLN B 1 177 ? 9.867 -11.273 0.245 1 94.25 177 GLN B N 1
ATOM 5438 C CA . GLN B 1 177 ? 9.836 -10.062 -0.57 1 94.25 177 GLN B CA 1
ATOM 5439 C C . GLN B 1 177 ? 9.18 -8.906 0.181 1 94.25 177 GLN B C 1
ATOM 5441 O O . GLN B 1 177 ? 9.672 -7.781 0.157 1 94.25 177 GLN B O 1
ATOM 5446 N N . ALA B 1 178 ? 8.023 -9.203 0.816 1 93.75 178 ALA B N 1
ATOM 5447 C CA . ALA B 1 178 ? 7.34 -8.18 1.61 1 93.75 178 ALA B CA 1
ATOM 5448 C C . ALA B 1 178 ? 8.242 -7.656 2.723 1 93.75 178 ALA B C 1
ATOM 5450 O O . ALA B 1 178 ? 8.359 -6.441 2.914 1 93.75 178 ALA B O 1
ATOM 5451 N N . GLU B 1 179 ? 8.883 -8.57 3.379 1 90.81 179 GLU B N 1
ATOM 5452 C CA . GLU B 1 179 ? 9.758 -8.188 4.488 1 90.81 179 GLU B CA 1
ATOM 5453 C C . GLU B 1 179 ? 10.953 -7.387 3.992 1 90.81 179 GLU B C 1
ATOM 5455 O O . GLU B 1 179 ? 11.422 -6.473 4.676 1 90.81 179 GLU B O 1
ATOM 5460 N N . ALA B 1 180 ? 11.461 -7.789 2.828 1 90.12 180 ALA B N 1
ATOM 5461 C CA . ALA B 1 180 ? 12.57 -7.047 2.238 1 90.12 180 ALA B CA 1
ATOM 5462 C C . ALA B 1 180 ? 12.18 -5.598 1.975 1 90.12 180 ALA B C 1
ATOM 5464 O O . ALA B 1 180 ? 13.023 -4.699 2.035 1 90.12 180 ALA B O 1
ATOM 5465 N N . MET B 1 181 ? 10.891 -5.379 1.691 1 91.44 181 MET B N 1
ATOM 5466 C CA . MET B 1 181 ? 10.406 -4.023 1.445 1 91.44 181 MET B CA 1
ATOM 5467 C C . MET B 1 181 ? 9.93 -3.373 2.74 1 91.44 181 MET B C 1
ATOM 5469 O O . MET B 1 181 ? 9.32 -2.303 2.715 1 91.44 181 MET B O 1
ATOM 5473 N N . GLY B 1 182 ? 10.102 -4.051 3.82 1 89.12 182 GLY B N 1
ATOM 5474 C CA . GLY B 1 182 ? 9.828 -3.467 5.125 1 89.12 182 GLY B CA 1
ATOM 5475 C C . GLY B 1 182 ? 8.406 -3.699 5.602 1 89.12 182 GLY B C 1
ATOM 5476 O O . GLY B 1 182 ? 7.93 -3.014 6.508 1 89.12 182 GLY B O 1
ATOM 5477 N N . VAL B 1 183 ? 7.707 -4.633 5.07 1 92.38 183 VAL B N 1
ATOM 5478 C CA . VAL B 1 183 ? 6.316 -4.871 5.438 1 92.38 183 VAL B CA 1
ATOM 5479 C C . VAL B 1 183 ? 6.188 -6.227 6.133 1 92.38 183 VAL B C 1
ATOM 5481 O O . VAL B 1 183 ? 6.578 -7.254 5.578 1 92.38 183 VAL B O 1
ATOM 5484 N N . TYR B 1 184 ? 5.688 -6.184 7.293 1 88.69 184 TYR B N 1
ATOM 5485 C CA . TYR B 1 184 ? 5.336 -7.406 8 1 88.69 184 TYR B CA 1
ATOM 5486 C C . TYR B 1 184 ? 3.924 -7.859 7.645 1 88.69 184 TYR B C 1
ATOM 5488 O O . TYR B 1 184 ? 2.957 -7.121 7.848 1 88.69 184 TYR B O 1
ATOM 5496 N N . LEU B 1 185 ? 3.822 -9.016 7.102 1 91.31 185 LEU B N 1
ATOM 5497 C CA . LEU B 1 185 ? 2.508 -9.578 6.812 1 91.31 185 LEU B CA 1
ATOM 5498 C C . LEU B 1 185 ? 1.921 -10.258 8.047 1 91.31 185 LEU B C 1
ATOM 5500 O O . LEU B 1 185 ? 2.506 -11.203 8.578 1 91.31 185 LEU B O 1
ATOM 5504 N N . PRO B 1 186 ? 0.799 -9.789 8.508 1 89.5 186 PRO B N 1
ATOM 5505 C CA . PRO B 1 186 ? 0.235 -10.375 9.727 1 89.5 186 PRO B CA 1
ATOM 5506 C C . PRO B 1 186 ? -0.174 -11.836 9.539 1 89.5 186 PRO B C 1
ATOM 5508 O O . PRO B 1 186 ? -0.946 -12.156 8.633 1 89.5 186 PRO B O 1
ATOM 5511 N N . TYR B 1 187 ? 0.228 -12.719 10.461 1 89.94 187 TYR B N 1
ATOM 5512 C CA . TYR B 1 187 ? -0.068 -14.148 10.375 1 89.94 187 TYR B CA 1
ATOM 5513 C C . TYR B 1 187 ? -1.527 -14.422 10.719 1 89.94 187 TYR B C 1
ATOM 5515 O O . TYR B 1 187 ? -2.055 -15.492 10.406 1 89.94 187 TYR B O 1
ATOM 5523 N N . SER B 1 188 ? -2.137 -13.445 11.32 1 88.5 188 SER B N 1
ATOM 5524 C CA . SER B 1 188 ? -3.49 -13.656 11.828 1 88.5 188 SER B CA 1
ATOM 5525 C C . SER B 1 188 ? -4.508 -13.656 10.688 1 88.5 188 SER B C 1
ATOM 5527 O O . SER B 1 188 ? -5.578 -14.25 10.812 1 88.5 188 SER B O 1
ATOM 5529 N N . TYR B 1 189 ? -4.164 -12.961 9.555 1 92.06 189 TYR B N 1
ATOM 5530 C CA . TYR B 1 189 ? -5.215 -12.914 8.547 1 92.06 189 TYR B CA 1
ATOM 5531 C C . TYR B 1 189 ? -4.621 -12.961 7.145 1 92.06 189 TYR B C 1
ATOM 5533 O O . TYR B 1 189 ? -5.355 -12.93 6.152 1 92.06 189 TYR B O 1
ATOM 5541 N N . VAL B 1 190 ? -3.352 -12.984 7.016 1 94.12 190 VAL B N 1
ATOM 5542 C CA . VAL B 1 190 ? -2.721 -13.172 5.715 1 94.12 190 VAL B CA 1
ATOM 5543 C C . VAL B 1 190 ? -2.154 -14.586 5.609 1 94.12 190 VAL B C 1
ATOM 5545 O O . VAL B 1 190 ? -1.107 -14.883 6.184 1 94.12 190 VAL B O 1
ATOM 5548 N N . PRO B 1 191 ? -2.811 -15.398 4.863 1 95.56 191 PRO B N 1
ATOM 5549 C CA . PRO B 1 191 ? -2.279 -16.75 4.691 1 95.56 191 PRO B CA 1
ATOM 5550 C C . PRO B 1 191 ? -0.979 -16.781 3.891 1 95.56 191 PRO B C 1
ATOM 5552 O O . PRO B 1 191 ? -0.826 -16.016 2.932 1 95.56 191 PRO B O 1
ATOM 5555 N N . GLU B 1 192 ? -0.117 -17.672 4.324 1 95.69 192 GLU B N 1
ATOM 5556 C CA . GLU B 1 192 ? 1.151 -17.844 3.621 1 95.69 192 GLU B CA 1
ATOM 5557 C C . GLU B 1 192 ? 0.939 -18.453 2.242 1 95.69 192 GLU B C 1
ATOM 5559 O O . GLU B 1 192 ? -0.073 -19.125 1.998 1 95.69 192 GLU B O 1
ATOM 5564 N N . LEU B 1 193 ? 1.895 -18.234 1.388 1 93.94 193 LEU B N 1
ATOM 5565 C CA . LEU B 1 193 ? 1.826 -18.672 -0.004 1 93.94 193 LEU B CA 1
ATOM 5566 C C . LEU B 1 193 ? 1.58 -20.172 -0.098 1 93.94 193 LEU B C 1
ATOM 5568 O O . LEU B 1 193 ? 0.906 -20.641 -1.019 1 93.94 193 LEU B O 1
ATOM 5572 N N . PHE B 1 194 ? 2.076 -20.953 0.896 1 93.31 194 PHE B N 1
ATOM 5573 C CA . PHE B 1 194 ? 1.979 -22.406 0.844 1 93.31 194 PHE B CA 1
ATOM 5574 C C . PHE B 1 194 ? 0.922 -22.922 1.816 1 93.31 194 PHE B C 1
ATOM 5576 O O . PHE B 1 194 ? 0.868 -24.109 2.115 1 93.31 194 PHE B O 1
ATOM 5583 N N . ALA B 1 195 ? 0.158 -21.984 2.287 1 94.25 195 ALA B N 1
ATOM 5584 C CA . ALA B 1 195 ? -0.886 -22.375 3.227 1 94.25 195 ALA B CA 1
ATOM 5585 C C . ALA B 1 195 ? -2.076 -23 2.498 1 94.25 195 ALA B C 1
ATOM 5587 O O . ALA B 1 195 ? -2.268 -22.766 1.302 1 94.25 195 ALA B O 1
ATOM 5588 N N . HIS B 1 196 ? -2.865 -23.797 3.205 1 93.5 196 HIS B N 1
ATOM 5589 C CA . HIS B 1 196 ? -4.027 -24.469 2.627 1 93.5 196 HIS B CA 1
ATOM 5590 C C . HIS B 1 196 ? -5.324 -23.906 3.195 1 93.5 196 HIS B C 1
ATOM 5592 O O . HIS B 1 196 ? -6.34 -24.594 3.252 1 93.5 196 HIS B O 1
ATOM 5598 N N . PHE B 1 197 ? -5.27 -22.734 3.752 1 92.56 197 PHE B N 1
ATOM 5599 C CA . PHE B 1 197 ? -6.465 -22.172 4.359 1 92.56 197 PHE B CA 1
ATOM 5600 C C . PHE B 1 197 ? -6.641 -20.719 3.934 1 92.56 197 PHE B C 1
ATOM 5602 O O . PHE B 1 197 ? -5.77 -20.141 3.279 1 92.56 197 PHE B O 1
ATOM 5609 N N . SER B 1 198 ? -7.82 -20.203 4.211 1 94.25 198 SER B N 1
ATOM 5610 C CA . SER B 1 198 ? -8.203 -18.859 3.791 1 94.25 198 SER B CA 1
ATOM 5611 C C . SER B 1 198 ? -7.781 -17.812 4.816 1 94.25 198 SER B C 1
ATOM 5613 O O . SER B 1 198 ? -7.043 -18.125 5.754 1 94.25 198 SER B O 1
ATOM 5615 N N . ASP B 1 199 ? -8.18 -16.578 4.582 1 93.25 199 ASP B N 1
ATOM 5616 C CA . ASP B 1 199 ? -7.859 -15.469 5.465 1 93.25 199 ASP B CA 1
ATOM 5617 C C . ASP B 1 199 ? -8.711 -15.5 6.73 1 93.25 199 ASP B C 1
ATOM 5619 O O . ASP B 1 199 ? -8.531 -14.68 7.633 1 93.25 199 ASP B O 1
ATOM 5623 N N . LYS B 1 200 ? -9.703 -16.391 6.797 1 93.69 200 LYS B N 1
ATOM 5624 C CA . LYS B 1 200 ? -10.438 -16.703 8.023 1 93.69 200 LYS B CA 1
ATOM 5625 C C . LYS B 1 200 ? -9.867 -17.953 8.695 1 93.69 200 LYS B C 1
ATOM 5627 O O . LYS B 1 200 ? -10.305 -19.062 8.414 1 93.69 200 LYS B O 1
ATOM 5632 N N . MET B 1 201 ? -9.016 -17.781 9.617 1 92.88 201 MET B N 1
ATOM 5633 C CA . MET B 1 201 ? -8.25 -18.891 10.18 1 92.88 201 MET B CA 1
ATOM 5634 C C . MET B 1 201 ? -8.688 -19.188 11.617 1 92.88 201 MET B C 1
ATOM 5636 O O . MET B 1 201 ? -8.969 -18.25 12.375 1 92.88 201 MET B O 1
ATOM 5640 N N . SER B 1 202 ? -8.695 -20.453 11.922 1 92 202 SER B N 1
ATOM 5641 C CA . SER B 1 202 ? -8.797 -20.844 13.32 1 92 202 SER B CA 1
ATOM 5642 C C . SER B 1 202 ? -7.48 -20.609 14.055 1 92 202 SER B C 1
ATOM 5644 O O . SER B 1 202 ? -6.477 -20.25 13.445 1 92 202 SER B O 1
ATOM 5646 N N . PHE B 1 203 ? -7.512 -20.766 15.375 1 87.5 203 PHE B N 1
ATOM 5647 C CA . PHE B 1 203 ? -6.301 -20.562 16.172 1 87.5 203 PHE B CA 1
ATOM 5648 C C . PHE B 1 203 ? -5.191 -21.5 15.703 1 87.5 203 PHE B C 1
ATOM 5650 O O . PHE B 1 203 ? -4.051 -21.062 15.523 1 87.5 203 PHE B O 1
ATOM 5657 N N . VAL B 1 204 ? -5.551 -22.75 15.508 1 91.31 204 VAL B N 1
ATOM 5658 C CA . VAL B 1 204 ? -4.566 -23.75 15.086 1 91.31 204 VAL B CA 1
ATOM 5659 C C . VAL B 1 204 ? -4.008 -23.375 13.719 1 91.31 204 VAL B C 1
ATOM 5661 O O . VAL B 1 204 ? -2.799 -23.469 13.484 1 91.31 204 VAL B O 1
ATOM 5664 N N . GLN B 1 205 ? -4.832 -22.953 12.805 1 93.25 205 GLN B N 1
ATOM 5665 C CA . GLN B 1 205 ? -4.402 -22.547 11.469 1 93.25 205 GLN B CA 1
ATOM 5666 C C . GLN B 1 205 ? -3.457 -21.344 11.531 1 93.25 205 GLN B C 1
ATOM 5668 O O . GLN B 1 205 ? -2.506 -21.25 10.758 1 93.25 205 GLN B O 1
ATOM 5673 N N . LYS B 1 206 ? -3.721 -20.469 12.484 1 90.38 206 LYS B N 1
ATOM 5674 C CA . LYS B 1 206 ? -2.832 -19.328 12.672 1 90.38 206 LYS B CA 1
ATOM 5675 C C . LYS B 1 206 ? -1.44 -19.766 13.102 1 90.38 206 LYS B C 1
ATOM 5677 O O . LYS B 1 206 ? -0.435 -19.234 12.633 1 90.38 206 LYS B O 1
ATOM 5682 N N . VAL B 1 207 ? -1.41 -20.703 13.977 1 87.94 207 VAL B N 1
ATOM 5683 C CA . VAL B 1 207 ? -0.132 -21.234 14.445 1 87.94 207 VAL B CA 1
ATOM 5684 C C . VAL B 1 207 ? 0.612 -21.875 13.281 1 87.94 207 VAL B C 1
ATOM 5686 O O . VAL B 1 207 ? 1.81 -21.656 13.094 1 87.94 207 VAL B O 1
ATOM 5689 N N . ILE B 1 208 ? -0.12 -22.672 12.492 1 92.56 208 ILE B N 1
ATOM 5690 C CA . ILE B 1 208 ? 0.482 -23.328 11.336 1 92.56 208 ILE B CA 1
ATOM 5691 C C . ILE B 1 208 ? 0.983 -22.281 10.352 1 92.56 208 ILE B C 1
ATOM 5693 O O . ILE B 1 208 ? 2.055 -22.422 9.766 1 92.56 208 ILE B O 1
ATOM 5697 N N . ASN B 1 209 ? 0.211 -21.219 10.227 1 93.69 209 ASN B N 1
ATOM 5698 C CA . ASN B 1 209 ? 0.599 -20.125 9.336 1 93.69 209 ASN B CA 1
ATOM 5699 C C . ASN B 1 209 ? 1.93 -19.516 9.75 1 93.69 209 ASN B C 1
ATOM 5701 O O . ASN B 1 209 ? 2.771 -19.203 8.906 1 93.69 209 ASN B O 1
ATOM 5705 N N . VAL B 1 210 ? 2.131 -19.344 11.062 1 90.5 210 VAL B N 1
ATOM 5706 C CA . VAL B 1 210 ? 3.387 -18.828 11.594 1 90.5 210 VAL B CA 1
ATOM 5707 C C . VAL B 1 210 ? 4.531 -19.781 11.234 1 90.5 210 VAL B C 1
ATOM 5709 O O . VAL B 1 210 ? 5.59 -19.344 10.789 1 90.5 210 VAL B O 1
ATOM 5712 N N . LEU B 1 211 ? 4.293 -21.047 11.406 1 89.5 211 LEU B N 1
ATOM 5713 C CA . LEU B 1 211 ? 5.336 -22.031 11.148 1 89.5 211 LEU B CA 1
ATOM 5714 C C . LEU B 1 211 ? 5.723 -22.047 9.68 1 89.5 211 LEU B C 1
ATOM 5716 O O . LEU B 1 211 ? 6.906 -22.094 9.344 1 89.5 211 LEU B O 1
ATOM 5720 N N . ILE B 1 212 ? 4.727 -22 8.781 1 93.06 212 ILE B N 1
ATOM 5721 C CA . ILE B 1 212 ? 4.992 -21.984 7.352 1 93.06 212 ILE B CA 1
ATOM 5722 C C . ILE B 1 212 ? 5.801 -20.734 6.996 1 93.06 212 ILE B C 1
ATOM 5724 O O . ILE B 1 212 ? 6.777 -20.812 6.25 1 93.06 212 ILE B O 1
ATOM 5728 N N . GLY B 1 213 ? 5.348 -19.594 7.562 1 91.56 213 GLY B N 1
ATOM 5729 C CA . GLY B 1 213 ? 6.043 -18.359 7.293 1 91.56 213 GLY B CA 1
ATOM 5730 C C . GLY B 1 213 ? 7.492 -18.359 7.746 1 91.56 213 GLY B C 1
ATOM 5731 O O . GLY B 1 213 ? 8.383 -17.906 7.023 1 91.56 213 GLY B O 1
ATOM 5732 N N . GLN B 1 214 ? 7.738 -18.891 8.898 1 88.25 214 GLN B N 1
ATOM 5733 C CA . GLN B 1 214 ? 9.102 -18.953 9.414 1 88.25 214 GLN B CA 1
ATOM 5734 C C . GLN B 1 214 ? 9.961 -19.891 8.57 1 88.25 214 GLN B C 1
ATOM 5736 O O . GLN B 1 214 ? 11.125 -19.609 8.305 1 88.25 214 GLN B O 1
ATOM 5741 N N . ALA B 1 215 ? 9.375 -20.953 8.188 1 88.75 215 ALA B N 1
ATOM 5742 C CA . ALA B 1 215 ? 10.102 -21.906 7.34 1 88.75 215 ALA B CA 1
ATOM 5743 C C . ALA B 1 215 ? 10.453 -21.266 5.996 1 88.75 215 ALA B C 1
ATOM 5745 O O . ALA B 1 215 ? 11.57 -21.422 5.504 1 88.75 215 ALA B O 1
ATOM 5746 N N . THR B 1 216 ? 9.484 -20.594 5.438 1 89.44 216 THR B N 1
ATOM 5747 C CA . THR B 1 216 ? 9.688 -19.953 4.145 1 89.44 216 THR B CA 1
ATOM 5748 C C . THR B 1 216 ? 10.789 -18.906 4.234 1 89.44 216 THR B C 1
ATOM 5750 O O . THR B 1 216 ? 11.664 -18.828 3.367 1 89.44 216 THR B O 1
ATOM 5753 N N . SER B 1 217 ? 10.766 -18.109 5.25 1 88.75 217 SER B N 1
ATOM 5754 C CA . SER B 1 217 ? 11.789 -17.078 5.453 1 88.75 217 SER B CA 1
ATOM 5755 C C . SER B 1 217 ? 13.156 -17.719 5.672 1 88.75 217 SER B C 1
ATOM 5757 O O . SER B 1 217 ? 14.164 -17.219 5.152 1 88.75 217 SER B O 1
ATOM 5759 N N . PHE B 1 218 ? 13.18 -18.75 6.406 1 87.81 218 PHE B N 1
ATOM 5760 C CA . PHE B 1 218 ? 14.438 -19.453 6.652 1 87.81 218 PHE B CA 1
ATOM 5761 C C . PHE B 1 218 ? 15.039 -19.969 5.352 1 87.81 218 PHE B C 1
ATOM 5763 O O . PHE B 1 218 ? 16.234 -19.781 5.098 1 87.81 218 PHE B O 1
ATOM 5770 N N . VAL B 1 219 ? 14.234 -20.562 4.562 1 89.81 219 VAL B N 1
ATOM 5771 C CA . VAL B 1 219 ? 14.719 -21.188 3.336 1 89.81 219 VAL B CA 1
ATOM 5772 C C . VAL B 1 219 ? 15.273 -20.125 2.398 1 89.81 219 VAL B C 1
ATOM 5774 O O . VAL B 1 219 ? 16.406 -20.25 1.904 1 89.81 219 VAL B O 1
ATOM 5777 N N . LEU B 1 220 ? 14.539 -19.047 2.193 1 88.62 220 LEU B N 1
ATOM 5778 C CA . LEU B 1 220 ? 15.016 -18.062 1.235 1 88.62 220 LEU B CA 1
ATOM 5779 C C . LEU B 1 220 ? 16.141 -17.219 1.834 1 88.62 220 LEU B C 1
ATOM 5781 O O . LEU B 1 220 ? 17.203 -17.062 1.223 1 88.62 220 LEU B O 1
ATOM 5785 N N . ASP B 1 221 ? 16 -16.703 3.033 1 85.81 221 ASP B N 1
ATOM 5786 C CA . ASP B 1 221 ? 16.906 -15.711 3.598 1 85.81 221 ASP B CA 1
ATOM 5787 C C . ASP B 1 221 ? 18.203 -16.359 4.082 1 85.81 221 ASP B C 1
ATOM 5789 O O . ASP B 1 221 ? 19.281 -15.766 3.98 1 85.81 221 ASP B O 1
ATOM 5793 N N . ILE B 1 222 ? 18.078 -17.562 4.559 1 85 222 ILE B N 1
ATOM 5794 C CA . ILE B 1 222 ? 19.234 -18.172 5.199 1 85 222 ILE B CA 1
ATOM 5795 C C . ILE B 1 222 ? 19.828 -19.25 4.293 1 85 222 ILE B C 1
ATOM 5797 O O . ILE B 1 222 ? 21.016 -19.234 3.99 1 85 222 ILE B O 1
ATOM 5801 N N . PHE B 1 223 ? 19 -20.062 3.771 1 89.56 223 PHE B N 1
ATOM 5802 C CA . PHE B 1 223 ? 19.5 -21.188 2.994 1 89.56 223 PHE B CA 1
ATOM 5803 C C . PHE B 1 223 ? 19.891 -20.75 1.588 1 89.56 223 PHE B C 1
ATOM 5805 O O . PHE B 1 223 ? 21.062 -20.828 1.202 1 89.56 223 PHE B O 1
ATOM 5812 N N . VAL B 1 224 ? 18.969 -20.188 0.86 1 92.19 224 VAL B N 1
ATOM 5813 C CA . VAL B 1 224 ? 19.234 -19.844 -0.534 1 92.19 224 VAL B CA 1
ATOM 5814 C C . VAL B 1 224 ? 20.188 -18.656 -0.604 1 92.19 224 VAL B C 1
ATOM 5816 O O . VAL B 1 224 ? 21.312 -18.781 -1.082 1 92.19 224 VAL B O 1
ATOM 5819 N N . GLN B 1 225 ? 19.797 -17.562 -0.062 1 90.81 225 GLN B N 1
ATOM 5820 C CA . GLN B 1 225 ? 20.609 -16.344 -0.161 1 90.81 225 GLN B CA 1
ATOM 5821 C C . GLN B 1 225 ? 21.906 -16.484 0.617 1 90.81 225 GLN B C 1
ATOM 5823 O O . GLN B 1 225 ? 22.938 -15.93 0.224 1 90.81 225 GLN B O 1
ATOM 5828 N N . GLY B 1 226 ? 21.875 -17.234 1.712 1 90.25 226 GLY B N 1
ATOM 5829 C CA . GLY B 1 226 ? 23.094 -17.469 2.473 1 90.25 226 GLY B CA 1
ATOM 5830 C C . GLY B 1 226 ? 24.141 -18.25 1.701 1 90.25 226 GLY B C 1
ATOM 5831 O O . GLY B 1 226 ? 25.297 -17.812 1.615 1 90.25 226 GLY B O 1
ATOM 5832 N N . PHE B 1 227 ? 23.75 -19.328 1.106 1 91.69 227 PHE B N 1
ATOM 5833 C CA . PHE B 1 227 ? 24.688 -20.156 0.345 1 91.69 227 PHE B CA 1
ATOM 5834 C C . PHE B 1 227 ? 25.125 -19.438 -0.922 1 91.69 227 PHE B C 1
ATOM 5836 O O . PHE B 1 227 ? 26.312 -19.469 -1.282 1 91.69 227 PHE B O 1
ATOM 5843 N N . GLN B 1 228 ? 24.203 -18.781 -1.54 1 94.75 228 GLN B N 1
ATOM 5844 C CA . GLN B 1 228 ? 24.547 -18.078 -2.771 1 94.75 228 GLN B CA 1
ATOM 5845 C C . GLN B 1 228 ? 25.469 -16.906 -2.49 1 94.75 228 GLN B C 1
ATOM 5847 O O . GLN B 1 228 ? 26.312 -16.562 -3.32 1 94.75 228 GLN B O 1
ATOM 5852 N N . SER B 1 229 ? 25.25 -16.281 -1.318 1 94.19 229 SER B N 1
ATOM 5853 C CA . SER B 1 229 ? 26.156 -15.211 -0.915 1 94.19 229 SER B CA 1
ATOM 5854 C C . SER B 1 229 ? 27.594 -15.695 -0.826 1 94.19 229 SER B C 1
ATOM 5856 O O . SER B 1 229 ? 28.516 -14.992 -1.219 1 94.19 229 SER B O 1
ATOM 5858 N N . ARG B 1 230 ? 27.812 -16.844 -0.349 1 93.62 230 ARG B N 1
ATOM 5859 C CA . ARG B 1 230 ? 29.141 -17.406 -0.189 1 93.62 230 ARG B CA 1
ATOM 5860 C C . ARG B 1 230 ? 29.781 -17.703 -1.544 1 93.62 230 ARG B C 1
ATOM 5862 O O . ARG B 1 230 ? 31 -17.641 -1.689 1 93.62 230 ARG B O 1
ATOM 5869 N N . ILE B 1 231 ? 29 -18 -2.496 1 95.62 231 ILE B N 1
ATOM 5870 C CA . ILE B 1 231 ? 29.484 -18.312 -3.84 1 95.62 231 ILE B CA 1
ATOM 5871 C C . ILE B 1 231 ? 30.125 -17.078 -4.461 1 95.62 231 ILE B C 1
ATOM 5873 O O . ILE B 1 231 ? 31.219 -17.172 -5.031 1 95.62 231 ILE B O 1
ATOM 5877 N N . PHE B 1 232 ? 29.516 -15.977 -4.328 1 94.44 232 PHE B N 1
ATOM 5878 C CA . PHE B 1 232 ? 29.984 -14.75 -4.965 1 94.44 232 PHE B CA 1
ATOM 5879 C C . PHE B 1 232 ? 31.094 -14.094 -4.133 1 94.44 232 PHE B C 1
ATOM 5881 O O . PHE B 1 232 ? 31.938 -13.391 -4.672 1 94.44 232 PHE B O 1
ATOM 5888 N N . GLY B 1 233 ? 31.062 -14.25 -2.82 1 90.81 233 GLY B N 1
ATOM 5889 C CA . GLY B 1 233 ? 32.125 -13.758 -1.951 1 90.81 233 GLY B CA 1
ATOM 5890 C C . GLY B 1 233 ? 32.062 -12.258 -1.735 1 90.81 233 GLY B C 1
ATOM 5891 O O . GLY B 1 233 ? 33.094 -11.617 -1.507 1 90.81 233 GLY B O 1
ATOM 5892 N N . PHE B 1 234 ? 30.938 -11.68 -1.936 1 90.81 234 PHE B N 1
ATOM 5893 C CA . PHE B 1 234 ? 30.781 -10.25 -1.693 1 90.81 234 PHE B CA 1
ATOM 5894 C C . PHE B 1 234 ? 30.906 -9.938 -0.207 1 90.81 234 PHE B C 1
ATOM 5896 O O . PHE B 1 234 ? 30.719 -10.82 0.636 1 90.81 234 PHE B O 1
ATOM 5903 N N . ASP B 1 235 ? 31.125 -8.695 0.167 1 89.5 235 ASP B N 1
ATOM 5904 C CA . ASP B 1 235 ? 31.109 -8.234 1.551 1 89.5 235 ASP B CA 1
ATOM 5905 C C . ASP B 1 235 ? 29.688 -8.203 2.098 1 89.5 235 ASP B C 1
ATOM 5907 O O . ASP B 1 235 ? 29.453 -8.586 3.246 1 89.5 235 ASP B O 1
ATOM 5911 N N . GLU B 1 236 ? 28.828 -7.809 1.165 1 88.81 236 GLU B N 1
ATOM 5912 C CA . GLU B 1 236 ? 27.406 -7.77 1.534 1 88.81 236 GLU B CA 1
ATOM 5913 C C . GLU B 1 236 ? 26.703 -9.078 1.188 1 88.81 236 GLU B C 1
ATOM 5915 O O . GLU B 1 236 ? 26.984 -9.68 0.142 1 88.81 236 GLU B O 1
ATOM 5920 N N . ASN B 1 237 ? 25.828 -9.516 2.09 1 90.69 237 ASN B N 1
ATOM 5921 C CA . ASN B 1 237 ? 25.031 -10.703 1.798 1 90.69 237 ASN B CA 1
ATOM 5922 C C . ASN B 1 237 ? 23.953 -10.414 0.753 1 90.69 237 ASN B C 1
ATOM 5924 O O . ASN B 1 237 ? 23.484 -9.281 0.633 1 90.69 237 ASN B O 1
ATOM 5928 N N . LEU B 1 238 ? 23.578 -11.453 -0.024 1 92.62 238 LEU B N 1
ATOM 5929 C CA . LEU B 1 238 ? 22.578 -11.289 -1.077 1 92.62 238 LEU B CA 1
ATOM 5930 C C . LEU B 1 238 ? 21.25 -10.828 -0.497 1 92.62 238 LEU B C 1
ATOM 5932 O O . LEU B 1 238 ? 20.469 -10.156 -1.175 1 92.62 238 LEU B O 1
ATOM 5936 N N . ALA B 1 239 ? 21.031 -11.195 0.751 1 88.88 239 ALA B N 1
ATOM 5937 C CA . ALA B 1 239 ? 19.812 -10.727 1.409 1 88.88 239 ALA B CA 1
ATOM 5938 C C . ALA B 1 239 ? 19.781 -9.203 1.516 1 88.88 239 ALA B C 1
ATOM 5940 O O . ALA B 1 239 ? 18.75 -8.578 1.307 1 88.88 239 ALA B O 1
ATOM 5941 N N . SER B 1 240 ? 20.922 -8.617 1.813 1 87.69 240 SER B N 1
ATOM 5942 C CA . SER B 1 240 ? 21.031 -7.16 1.886 1 87.69 240 SER B CA 1
ATOM 5943 C C . SER B 1 240 ? 20.906 -6.527 0.504 1 87.69 240 SER B C 1
ATOM 5945 O O . SER B 1 240 ? 20.312 -5.457 0.358 1 87.69 240 SER B O 1
ATOM 5947 N N . ILE B 1 241 ? 21.406 -7.215 -0.473 1 91.06 241 ILE B N 1
ATOM 5948 C CA . ILE B 1 241 ? 21.375 -6.699 -1.838 1 91.06 241 ILE B CA 1
ATOM 5949 C C . ILE B 1 241 ? 19.938 -6.727 -2.375 1 91.06 241 ILE B C 1
ATOM 5951 O O . ILE B 1 241 ? 19.484 -5.766 -2.992 1 91.06 241 ILE B O 1
ATOM 5955 N N . SER B 1 242 ? 19.25 -7.805 -2.15 1 91.56 242 SER B N 1
ATOM 5956 C CA . SER B 1 242 ? 17.875 -7.922 -2.623 1 91.56 242 SER B CA 1
ATOM 5957 C C . SER B 1 242 ? 16.969 -6.875 -1.978 1 91.56 242 SER B C 1
ATOM 5959 O O . SER B 1 242 ? 16.016 -6.395 -2.602 1 91.56 242 SER B O 1
ATOM 5961 N N . LYS B 1 243 ? 17.281 -6.457 -0.747 1 88.44 243 LYS B N 1
ATOM 5962 C CA . LYS B 1 243 ? 16.516 -5.457 -0.019 1 88.44 243 LYS B CA 1
ATOM 5963 C C . LYS B 1 243 ? 16.641 -4.082 -0.667 1 88.44 243 LYS B C 1
ATOM 5965 O O . LYS B 1 243 ? 15.828 -3.191 -0.427 1 88.44 243 LYS B O 1
ATOM 5970 N N . GLU B 1 244 ? 17.625 -3.932 -1.47 1 88.19 244 GLU B N 1
ATOM 5971 C CA . GLU B 1 244 ? 17.875 -2.641 -2.107 1 88.19 244 GLU B CA 1
ATOM 5972 C C . GLU B 1 244 ? 17.125 -2.535 -3.439 1 88.19 244 GLU B C 1
ATOM 5974 O O . GLU B 1 244 ? 17.281 -1.542 -4.156 1 88.19 244 GLU B O 1
ATOM 5979 N N . SER B 1 245 ? 16.328 -3.52 -3.74 1 91.81 245 SER B N 1
ATOM 5980 C CA . SER B 1 245 ? 15.531 -3.439 -4.957 1 91.81 245 SER B CA 1
ATOM 5981 C C . SER B 1 245 ? 14.641 -2.205 -4.949 1 91.81 245 SER B C 1
ATOM 5983 O O . SER B 1 245 ? 14.078 -1.842 -3.912 1 91.81 245 SER B O 1
ATOM 5985 N N . SER B 1 246 ? 14.477 -1.626 -6.105 1 91.56 246 SER B N 1
ATOM 5986 C CA . SER B 1 246 ? 13.703 -0.396 -6.227 1 91.56 246 SER B CA 1
ATOM 5987 C C . SER B 1 246 ? 12.211 -0.664 -6.066 1 91.56 246 SER B C 1
ATOM 5989 O O . SER B 1 246 ? 11.469 0.189 -5.57 1 91.56 246 SER B O 1
ATOM 5991 N N . ALA B 1 247 ? 11.836 -1.818 -6.551 1 93.38 247 ALA B N 1
ATOM 5992 C CA . ALA B 1 247 ? 10.422 -2.164 -6.512 1 93.38 247 ALA B CA 1
ATOM 5993 C C . ALA B 1 247 ? 10.219 -3.676 -6.586 1 93.38 247 ALA B C 1
ATOM 5995 O O . ALA B 1 247 ? 11.156 -4.414 -6.906 1 93.38 247 ALA B O 1
ATOM 5996 N N . VAL B 1 248 ? 9.078 -4.078 -6.184 1 95.88 248 VAL B N 1
ATOM 5997 C CA . VAL B 1 248 ? 8.602 -5.441 -6.406 1 95.88 248 VAL B CA 1
ATOM 5998 C C . VAL B 1 248 ? 7.359 -5.418 -7.293 1 95.88 248 VAL B C 1
ATOM 6000 O O . VAL B 1 248 ? 6.367 -4.758 -6.965 1 95.88 248 VAL B O 1
ATOM 6003 N N . LEU B 1 249 ? 7.441 -6.043 -8.438 1 97.19 249 LEU B N 1
ATOM 6004 C CA . LEU B 1 249 ? 6.281 -6.188 -9.312 1 97.19 249 LEU B CA 1
ATOM 6005 C C . LEU B 1 249 ? 5.621 -7.551 -9.117 1 97.19 249 LEU B C 1
ATOM 6007 O O . LEU B 1 249 ? 6.266 -8.586 -9.273 1 97.19 249 LEU B O 1
ATOM 6011 N N . ILE B 1 250 ? 4.355 -7.52 -8.766 1 96.94 250 ILE B N 1
ATOM 6012 C CA . ILE B 1 250 ? 3.68 -8.727 -8.297 1 96.94 250 ILE B CA 1
ATOM 6013 C C . ILE B 1 250 ? 2.564 -9.102 -9.266 1 96.94 250 ILE B C 1
ATOM 6015 O O . ILE B 1 250 ? 1.724 -8.273 -9.609 1 96.94 250 ILE B O 1
ATOM 6019 N N . ASN B 1 251 ? 2.551 -10.367 -9.641 1 94.81 251 ASN B N 1
ATOM 6020 C CA . ASN B 1 251 ? 1.488 -10.898 -10.492 1 94.81 251 ASN B CA 1
ATOM 6021 C C . ASN B 1 251 ? 0.193 -11.094 -9.711 1 94.81 251 ASN B C 1
ATOM 6023 O O . ASN B 1 251 ? -0.306 -12.211 -9.594 1 94.81 251 ASN B O 1
ATOM 6027 N N . SER B 1 252 ? -0.372 -10.016 -9.258 1 92.56 252 SER B N 1
ATOM 6028 C CA . SER B 1 252 ? -1.604 -10.078 -8.484 1 92.56 252 SER B CA 1
ATOM 6029 C C . SER B 1 252 ? -2.469 -8.844 -8.719 1 92.56 252 SER B C 1
ATOM 6031 O O . SER B 1 252 ? -2.016 -7.867 -9.312 1 92.56 252 SER B O 1
ATOM 6033 N N . VAL B 1 253 ? -3.68 -9.039 -8.359 1 90 253 VAL B N 1
ATOM 6034 C CA . VAL B 1 253 ? -4.668 -7.961 -8.383 1 90 253 VAL B CA 1
ATOM 6035 C C . VAL B 1 253 ? -5.211 -7.73 -6.973 1 90 253 VAL B C 1
ATOM 6037 O O . VAL B 1 253 ? -5.773 -8.641 -6.359 1 90 253 VAL B O 1
ATOM 6040 N N . PRO B 1 254 ? -5.152 -6.531 -6.508 1 88.88 254 PRO B N 1
ATOM 6041 C CA . PRO B 1 254 ? -5.426 -6.273 -5.094 1 88.88 254 PRO B CA 1
ATOM 6042 C C . PRO B 1 254 ? -6.828 -6.715 -4.676 1 88.88 254 PRO B C 1
ATOM 6044 O O . PRO B 1 254 ? -7.004 -7.281 -3.594 1 88.88 254 PRO B O 1
ATOM 6047 N N . PHE B 1 255 ? -7.844 -6.551 -5.453 1 87.94 255 PHE B N 1
ATOM 6048 C CA . PHE B 1 255 ? -9.203 -6.871 -5.047 1 87.94 255 PHE B CA 1
ATOM 6049 C C . PHE B 1 255 ? -9.469 -8.367 -5.16 1 87.94 255 PHE B C 1
ATOM 6051 O O . PHE B 1 255 ? -10.469 -8.867 -4.648 1 87.94 255 PHE B O 1
ATOM 6058 N N . PHE B 1 256 ? -8.578 -9.047 -5.844 1 91.19 256 PHE B N 1
ATOM 6059 C CA . PHE B 1 256 ? -8.805 -10.477 -6.043 1 91.19 256 PHE B CA 1
ATOM 6060 C C . PHE B 1 256 ? -8.031 -11.289 -5.012 1 91.19 256 PHE B C 1
ATOM 6062 O O . PHE B 1 256 ? -8.562 -12.258 -4.461 1 91.19 256 PHE B O 1
ATOM 6069 N N . ASP B 1 257 ? -6.816 -10.922 -4.738 1 93.12 257 ASP B N 1
ATOM 6070 C CA . ASP B 1 257 ? -6.039 -11.594 -3.699 1 93.12 257 ASP B CA 1
ATOM 6071 C C . ASP B 1 257 ? -6.555 -11.227 -2.309 1 93.12 257 ASP B C 1
ATOM 6073 O O . ASP B 1 257 ? -7.426 -10.359 -2.172 1 93.12 257 ASP B O 1
ATOM 6077 N N . TYR B 1 258 ? -6.074 -11.992 -1.283 1 94.06 258 TYR B N 1
ATOM 6078 C CA . TYR B 1 258 ? -6.402 -11.594 0.083 1 94.06 258 TYR B CA 1
ATOM 6079 C C . TYR B 1 258 ? -5.809 -10.227 0.412 1 94.06 258 TYR B C 1
ATOM 6081 O O . TYR B 1 258 ? -4.695 -9.914 -0.007 1 94.06 258 TYR B O 1
ATOM 6089 N N . SER B 1 259 ? -6.605 -9.492 1.157 1 92.56 259 SER B N 1
ATOM 6090 C CA . SER B 1 259 ? -6.148 -8.172 1.593 1 92.56 259 SER B CA 1
ATOM 6091 C C . SER B 1 259 ? -4.938 -8.289 2.514 1 92.56 259 SER B C 1
ATOM 6093 O O . SER B 1 259 ? -4.887 -9.164 3.377 1 92.56 259 SER B O 1
ATOM 6095 N N . MET B 1 260 ? -4.004 -7.438 2.283 1 93.75 260 MET B N 1
ATOM 6096 C CA . MET B 1 260 ? -2.781 -7.414 3.082 1 93.75 260 MET B CA 1
ATOM 6097 C C . MET B 1 260 ? -2.133 -6.031 3.045 1 93.75 260 MET B C 1
ATOM 6099 O O . MET B 1 260 ? -2.375 -5.254 2.123 1 93.75 260 MET B O 1
ATOM 6103 N N . PRO B 1 261 ? -1.358 -5.742 4.066 1 93.38 261 PRO B N 1
ATOM 6104 C CA . PRO B 1 261 ? -0.586 -4.5 3.973 1 93.38 261 PRO B CA 1
ATOM 6105 C C . PRO B 1 261 ? 0.48 -4.551 2.881 1 93.38 261 PRO B C 1
ATOM 6107 O O . PRO B 1 261 ? 0.989 -5.629 2.561 1 93.38 261 PRO B O 1
ATOM 6110 N N . MET B 1 262 ? 0.771 -3.414 2.375 1 93.94 262 MET B N 1
ATOM 6111 C CA . MET B 1 262 ? 1.742 -3.35 1.285 1 93.94 262 MET B CA 1
ATOM 6112 C C . MET B 1 262 ? 2.68 -2.16 1.462 1 93.94 262 MET B C 1
ATOM 6114 O O . MET B 1 262 ? 2.404 -1.258 2.254 1 93.94 262 MET B O 1
ATOM 6118 N N . SER B 1 263 ? 3.785 -2.258 0.742 1 93.25 263 SER B N 1
ATOM 6119 C CA . SER B 1 263 ? 4.73 -1.15 0.636 1 93.25 263 SER B CA 1
ATOM 6120 C C . SER B 1 263 ? 4.469 -0.321 -0.617 1 93.25 263 SER B C 1
ATOM 6122 O O . SER B 1 263 ? 4 -0.845 -1.629 1 93.25 263 SER B O 1
ATOM 6124 N N . HIS B 1 264 ? 4.844 0.952 -0.543 1 91.75 264 HIS B N 1
ATOM 6125 C CA . HIS B 1 264 ? 4.746 1.798 -1.728 1 91.75 264 HIS B CA 1
ATOM 6126 C C . HIS B 1 264 ? 5.73 1.355 -2.805 1 91.75 264 HIS B C 1
ATOM 6128 O O . HIS B 1 264 ? 5.621 1.777 -3.959 1 91.75 264 HIS B O 1
ATOM 6134 N N . GLN B 1 265 ? 6.629 0.475 -2.475 1 92.56 265 GLN B N 1
ATOM 6135 C CA . GLN B 1 265 ? 7.57 -0.065 -3.451 1 92.56 265 GLN B CA 1
ATOM 6136 C C . GLN B 1 265 ? 6.957 -1.232 -4.219 1 92.56 265 GLN B C 1
ATOM 6138 O O . GLN B 1 265 ? 7.508 -1.68 -5.227 1 92.56 265 GLN B O 1
ATOM 6143 N N . CYS B 1 266 ? 5.844 -1.692 -3.779 1 94.12 266 CYS B N 1
ATOM 6144 C CA . CYS B 1 266 ? 5.203 -2.834 -4.422 1 94.12 266 CYS B CA 1
ATOM 6145 C C . CYS B 1 266 ? 4.152 -2.373 -5.426 1 94.12 266 CYS B C 1
ATOM 6147 O O . CYS B 1 266 ? 3.436 -1.402 -5.18 1 94.12 266 CYS B O 1
ATOM 6149 N N . SER B 1 267 ? 4.094 -3.014 -6.547 1 94.88 267 SER B N 1
ATOM 6150 C CA . SER B 1 267 ? 3.062 -2.764 -7.551 1 94.88 267 SER B CA 1
ATOM 6151 C C . SER B 1 267 ? 2.422 -4.066 -8.023 1 94.88 267 SER B C 1
ATOM 6153 O O . SER B 1 267 ? 3.121 -5.012 -8.391 1 94.88 267 SER B O 1
ATOM 6155 N N . ASN B 1 268 ? 1.121 -4.109 -7.93 1 94.44 268 ASN B N 1
ATOM 6156 C CA . ASN B 1 268 ? 0.373 -5.234 -8.484 1 94.44 268 ASN B CA 1
ATOM 6157 C C . ASN B 1 268 ? 0.118 -5.062 -9.977 1 94.44 268 ASN B C 1
ATOM 6159 O O . ASN B 1 268 ? -0.517 -4.09 -10.391 1 94.44 268 ASN B O 1
ATOM 6163 N N . ILE B 1 269 ? 0.592 -6.047 -10.766 1 93.75 269 ILE B N 1
ATOM 6164 C CA . ILE B 1 269 ? 0.53 -5.887 -12.211 1 93.75 269 ILE B CA 1
ATOM 6165 C C . ILE B 1 269 ? -0.111 -7.121 -12.844 1 93.75 269 ILE B C 1
ATOM 6167 O O . ILE B 1 269 ? 0.208 -7.484 -13.977 1 93.75 269 ILE B O 1
ATOM 6171 N N . GLY B 1 270 ? -0.934 -7.84 -12.094 1 89 270 GLY B N 1
ATOM 6172 C CA . GLY B 1 270 ? -1.527 -9.094 -12.539 1 89 270 GLY B CA 1
ATOM 6173 C C . GLY B 1 270 ? -2.379 -8.938 -13.781 1 89 270 GLY B C 1
ATOM 6174 O O . GLY B 1 270 ? -2.699 -9.93 -14.445 1 89 270 GLY B O 1
ATOM 6175 N N . GLY B 1 271 ? -2.672 -7.754 -14.266 1 81 271 GLY B N 1
ATOM 6176 C CA . GLY B 1 271 ? -3.498 -7.504 -15.438 1 81 271 GLY B CA 1
ATOM 6177 C C . GLY B 1 271 ? -2.758 -7.715 -16.75 1 81 271 GLY B C 1
ATOM 6178 O O . GLY B 1 271 ? -3.377 -7.84 -17.812 1 81 271 GLY B O 1
ATOM 6179 N N . ILE B 1 272 ? -1.397 -7.852 -16.719 1 84.06 272 ILE B N 1
ATOM 6180 C CA . ILE B 1 272 ? -0.655 -7.953 -17.969 1 84.06 272 ILE B CA 1
ATOM 6181 C C . ILE B 1 272 ? -0.773 -9.367 -18.531 1 84.06 272 ILE B C 1
ATOM 6183 O O . ILE B 1 272 ? -0.541 -9.602 -19.719 1 84.06 272 ILE B O 1
ATOM 6187 N N . THR B 1 273 ? -1.031 -10.305 -17.719 1 75 273 THR B N 1
ATOM 6188 C CA . THR B 1 273 ? -1.118 -11.695 -18.156 1 75 273 THR B CA 1
ATOM 6189 C C . THR B 1 273 ? -2.521 -12.023 -18.656 1 75 273 THR B C 1
ATOM 6191 O O . THR B 1 273 ? -2.768 -13.117 -19.172 1 75 273 THR B O 1
ATOM 6194 N N . VAL B 1 274 ? -3.428 -10.984 -18.484 1 68.25 274 VAL B N 1
ATOM 6195 C CA . VAL B 1 274 ? -4.832 -11.273 -18.75 1 68.25 274 VAL B CA 1
ATOM 6196 C C . VAL B 1 274 ? -5.277 -10.508 -20 1 68.25 274 VAL B C 1
ATOM 6198 O O . VAL B 1 274 ? -6.473 -10.461 -20.312 1 68.25 274 VAL B O 1
ATOM 6201 N N . ASP B 1 275 ? -4.484 -10.203 -20.922 1 60.84 275 ASP B N 1
ATOM 6202 C CA . ASP B 1 275 ? -4.969 -9.391 -22.031 1 60.84 275 ASP B CA 1
ATOM 6203 C C . ASP B 1 275 ? -5.891 -10.195 -22.953 1 60.84 275 ASP B C 1
ATOM 6205 O O . ASP B 1 275 ? -5.508 -11.258 -23.438 1 60.84 275 ASP B O 1
ATOM 6209 N N . LYS B 1 276 ? -7.242 -9.695 -22.984 1 59.41 276 LYS B N 1
ATOM 6210 C CA . LYS B 1 276 ? -8.266 -10.273 -23.859 1 59.41 276 LYS B CA 1
ATOM 6211 C C . LYS B 1 276 ? -7.945 -10.039 -25.328 1 59.41 276 LYS B C 1
ATOM 6213 O O . LYS B 1 276 ? -8.398 -10.789 -26.188 1 59.41 276 LYS B O 1
ATOM 6218 N N . LYS B 1 277 ? -7.246 -8.93 -25.688 1 53.62 277 LYS B N 1
ATOM 6219 C CA . LYS B 1 277 ? -7.156 -8.398 -27.047 1 53.62 277 LYS B CA 1
ATOM 6220 C C . LYS B 1 277 ? -6.449 -9.375 -27.984 1 53.62 277 LYS B C 1
ATOM 6222 O O . LYS B 1 277 ? -6.699 -9.383 -29.188 1 53.62 277 LYS B O 1
ATOM 6227 N N . GLY B 1 278 ? -5.961 -10.414 -27.453 1 58.34 278 GLY B N 1
ATOM 6228 C CA . GLY B 1 278 ? -5.125 -11.148 -28.391 1 58.34 278 GLY B CA 1
ATOM 6229 C C . GLY B 1 278 ? -5.488 -12.625 -28.484 1 58.34 278 GLY B C 1
ATOM 6230 O O . GLY B 1 278 ? -4.609 -13.469 -28.656 1 58.34 278 GLY B O 1
ATOM 6231 N N . VAL B 1 279 ? -6.816 -12.836 -28.453 1 65.38 279 VAL B N 1
ATOM 6232 C CA . VAL B 1 279 ? -7.137 -14.258 -28.5 1 65.38 279 VAL B CA 1
ATOM 6233 C C . VAL B 1 279 ? -7.043 -14.75 -29.953 1 65.38 279 VAL B C 1
ATOM 6235 O O . VAL B 1 279 ? -7.703 -14.203 -30.844 1 65.38 279 VAL B O 1
ATOM 6238 N N . LYS B 1 280 ? -6.086 -15.617 -30.188 1 72.5 280 LYS B N 1
ATOM 6239 C CA . LYS B 1 280 ? -5.875 -16.25 -31.484 1 72.5 280 LYS B CA 1
ATOM 6240 C C . LYS B 1 280 ? -7.105 -17.047 -31.922 1 72.5 280 LYS B C 1
ATOM 6242 O O . LYS B 1 280 ? -7.855 -17.547 -31.078 1 72.5 280 LYS B O 1
ATOM 6247 N N . LYS B 1 281 ? -7.18 -17.078 -33.219 1 83.75 281 LYS B N 1
ATOM 6248 C CA . LYS B 1 281 ? -8.289 -17.844 -33.781 1 83.75 281 LYS B CA 1
ATOM 6249 C C . LYS B 1 281 ? -8.094 -19.344 -33.594 1 83.75 281 LYS B C 1
ATOM 6251 O O . LYS B 1 281 ? -6.965 -19.844 -33.656 1 83.75 281 LYS B O 1
ATOM 6256 N N . LEU B 1 282 ? -9.211 -20.078 -33.312 1 91.19 282 LEU B N 1
ATOM 6257 C CA . LEU B 1 282 ? -9.172 -21.516 -33.156 1 91.19 282 LEU B CA 1
ATOM 6258 C C . LEU B 1 282 ? -8.922 -22.188 -34.5 1 91.19 282 LEU B C 1
ATOM 6260 O O . LEU B 1 282 ? -9.477 -21.766 -35.531 1 91.19 282 LEU B O 1
ATOM 6264 N N . ASP B 1 283 ? -8.008 -23.188 -34.562 1 91.38 283 ASP B N 1
ATOM 6265 C CA . ASP B 1 283 ? -7.887 -23.984 -35.781 1 91.38 283 ASP B CA 1
ATOM 6266 C C . ASP B 1 283 ? -9.195 -24.703 -36.094 1 91.38 283 ASP B C 1
ATOM 6268 O O . ASP B 1 283 ? -10.062 -24.828 -35.25 1 91.38 283 ASP B O 1
ATOM 6272 N N . PRO B 1 284 ? -9.344 -25.141 -37.344 1 93.19 284 PRO B N 1
ATOM 6273 C CA . PRO B 1 284 ? -10.625 -25.719 -37.781 1 93.19 284 PRO B CA 1
ATOM 6274 C C . PRO B 1 284 ? -11.07 -26.891 -36.938 1 93.19 284 PRO B C 1
ATOM 6276 O O . PRO B 1 284 ? -12.266 -27.031 -36.656 1 93.19 284 PRO B O 1
ATOM 6279 N N . TYR B 1 285 ? -10.234 -27.703 -36.531 1 94.56 285 TYR B N 1
ATOM 6280 C CA . TYR B 1 285 ? -10.586 -28.859 -35.719 1 94.56 285 TYR B CA 1
ATOM 6281 C C . TYR B 1 285 ? -11.211 -28.438 -34.406 1 94.56 285 TYR B C 1
ATOM 6283 O O . TYR B 1 285 ? -12.305 -28.891 -34.062 1 94.56 285 TYR B O 1
ATOM 6291 N N . TRP B 1 286 ? -10.578 -27.625 -33.688 1 95.81 286 TRP B N 1
ATOM 6292 C CA . TRP B 1 286 ? -11.055 -27.188 -32.375 1 95.81 286 TRP B CA 1
ATOM 6293 C C . TRP B 1 286 ? -12.32 -26.344 -32.5 1 95.81 286 TRP B C 1
ATOM 6295 O O . TRP B 1 286 ? -13.188 -26.375 -31.641 1 95.81 286 TRP B O 1
ATOM 6305 N N . GLN B 1 287 ? -12.367 -25.609 -33.625 1 95.69 287 GLN B N 1
ATOM 6306 C CA . GLN B 1 287 ? -13.594 -24.875 -33.875 1 95.69 287 GLN B CA 1
ATOM 6307 C C . GLN B 1 287 ? -14.789 -25.812 -34 1 95.69 287 GLN B C 1
ATOM 6309 O O . GLN B 1 287 ? -15.859 -25.547 -33.438 1 95.69 287 GLN B O 1
ATOM 6314 N N . SER B 1 288 ? -14.547 -26.844 -34.75 1 96 288 SER B N 1
ATOM 6315 C CA . SER B 1 288 ? -15.617 -27.812 -34.938 1 96 288 SER B CA 1
ATOM 6316 C C . SER B 1 288 ? -16.016 -28.469 -33.625 1 96 288 SER B C 1
ATOM 6318 O O . SER B 1 288 ? -17.203 -28.625 -33.312 1 96 288 SER B O 1
ATOM 6320 N N . VAL B 1 289 ? -15.039 -28.797 -32.812 1 95.69 289 VAL B N 1
ATOM 6321 C CA . VAL B 1 289 ? -15.289 -29.406 -31.516 1 95.69 289 VAL B CA 1
ATOM 6322 C C . VAL B 1 289 ? -16.062 -28.422 -30.625 1 95.69 289 VAL B C 1
ATOM 6324 O O . VAL B 1 289 ? -17.047 -28.797 -30 1 95.69 289 VAL B O 1
ATOM 6327 N N . ALA B 1 290 ? -15.617 -27.219 -30.609 1 96.12 290 ALA B N 1
ATOM 6328 C CA . ALA B 1 290 ? -16.203 -26.188 -29.75 1 96.12 290 ALA B CA 1
ATOM 6329 C C . ALA B 1 290 ? -17.625 -25.844 -30.172 1 96.12 290 ALA B C 1
ATOM 6331 O O . ALA B 1 290 ? -18.469 -25.531 -29.344 1 96.12 290 ALA B O 1
ATOM 6332 N N . ASP B 1 291 ? -17.891 -25.969 -31.5 1 96 291 ASP B N 1
ATOM 6333 C CA . ASP B 1 291 ? -19.203 -25.625 -32.031 1 96 291 ASP B CA 1
ATOM 6334 C C . ASP B 1 291 ? -20.234 -26.719 -31.75 1 96 291 ASP B C 1
ATOM 6336 O O . ASP B 1 291 ? -21.438 -26.469 -31.75 1 96 291 ASP B O 1
ATOM 6340 N N . SER B 1 292 ? -19.797 -27.844 -31.562 1 94.62 292 SER B N 1
ATOM 6341 C CA . SER B 1 292 ? -20.672 -29.016 -31.531 1 94.62 292 SER B CA 1
ATOM 6342 C C . SER B 1 292 ? -21.453 -29.078 -30.219 1 94.62 292 SER B C 1
ATOM 6344 O O . SER B 1 292 ? -22.594 -29.516 -30.188 1 94.62 292 SER B O 1
ATOM 6346 N N . SER B 1 293 ? -20.891 -28.75 -29.156 1 93.06 293 SER B N 1
ATOM 6347 C CA . SER B 1 293 ? -21.516 -28.844 -27.828 1 93.06 293 SER B CA 1
ATOM 6348 C C . SER B 1 293 ? -20.797 -27.953 -26.828 1 93.06 293 SER B C 1
ATOM 6350 O O . SER B 1 293 ? -19.75 -27.391 -27.125 1 93.06 293 SER B O 1
ATOM 6352 N N . GLY B 1 294 ? -21.484 -27.812 -25.703 1 96 294 GLY B N 1
ATOM 6353 C CA . GLY B 1 294 ? -20.734 -27.266 -24.578 1 96 294 GLY B CA 1
ATOM 6354 C C . GLY B 1 294 ? -19.547 -28.125 -24.188 1 96 294 GLY B C 1
ATOM 6355 O O . GLY B 1 294 ? -19.562 -29.344 -24.344 1 96 294 GLY B O 1
ATOM 6356 N N . PHE B 1 295 ? -18.516 -27.484 -23.703 1 97.81 295 PHE B N 1
ATOM 6357 C CA . PHE B 1 295 ? -17.344 -28.297 -23.391 1 97.81 295 PHE B CA 1
ATOM 6358 C C . PHE B 1 295 ? -16.641 -27.766 -22.141 1 97.81 295 PHE B C 1
ATOM 6360 O O . PHE B 1 295 ? -16.797 -26.594 -21.781 1 97.81 295 PHE B O 1
ATOM 6367 N N . ILE B 1 296 ? -15.953 -28.656 -21.484 1 97.81 296 ILE B N 1
ATOM 6368 C CA . ILE B 1 296 ? -15.164 -28.406 -20.297 1 97.81 296 ILE B CA 1
ATOM 6369 C C . ILE B 1 296 ? -13.703 -28.781 -20.562 1 97.81 296 ILE B C 1
ATOM 6371 O O . ILE B 1 296 ? -13.422 -29.828 -21.125 1 97.81 296 ILE B O 1
ATOM 6375 N N . LEU B 1 297 ? -12.828 -27.844 -20.219 1 96.56 297 LEU B N 1
ATOM 6376 C CA . LEU B 1 297 ? -11.398 -28.141 -20.312 1 96.56 297 LEU B CA 1
ATOM 6377 C C . LEU B 1 297 ? -10.883 -28.781 -19.031 1 96.56 297 LEU B C 1
ATOM 6379 O O . LEU B 1 297 ? -11.297 -28.406 -17.938 1 96.56 297 LEU B O 1
ATOM 6383 N N . VAL B 1 298 ? -10.039 -29.797 -19.188 1 96.38 298 VAL B N 1
ATOM 6384 C CA . VAL B 1 298 ? -9.391 -30.438 -18.062 1 96.38 298 VAL B CA 1
ATOM 6385 C C . VAL B 1 298 ? -7.871 -30.406 -18.25 1 96.38 298 VAL B C 1
ATOM 6387 O O . VAL B 1 298 ? -7.34 -31.062 -19.156 1 96.38 298 VAL B O 1
ATOM 6390 N N . SER B 1 299 ? -7.223 -29.578 -17.438 1 92.62 299 SER B N 1
ATOM 6391 C CA . SER B 1 299 ? -5.777 -29.422 -17.578 1 92.62 299 SER B CA 1
ATOM 6392 C C . SER B 1 299 ? -5.117 -29.219 -16.203 1 92.62 299 SER B C 1
ATOM 6394 O O . SER B 1 299 ? -5.422 -28.25 -15.5 1 92.62 299 SER B O 1
ATOM 6396 N N . PHE B 1 300 ? -4.227 -30.047 -15.82 1 90.38 300 PHE B N 1
ATOM 6397 C CA . PHE B 1 300 ? -3.543 -29.938 -14.539 1 90.38 300 PHE B CA 1
ATOM 6398 C C . PHE B 1 300 ? -2.107 -29.453 -14.727 1 90.38 300 PHE B C 1
ATOM 6400 O O . PHE B 1 300 ? -1.242 -29.734 -13.898 1 90.38 300 PHE B O 1
ATOM 6407 N N . GLY B 1 301 ? -1.857 -28.734 -15.836 1 78.31 301 GLY B N 1
ATOM 6408 C CA . GLY B 1 301 ? -0.594 -28.047 -16.047 1 78.31 301 GLY B CA 1
ATOM 6409 C C . GLY B 1 301 ? 0.476 -28.938 -16.656 1 78.31 301 GLY B C 1
ATOM 6410 O O . GLY B 1 301 ? 0.179 -30.031 -17.141 1 78.31 301 GLY B O 1
ATOM 6411 N N . GLY B 1 302 ? 1.714 -28.438 -16.641 1 73.44 302 GLY B N 1
ATOM 6412 C CA . GLY B 1 302 ? 2.826 -29.125 -17.266 1 73.44 302 GLY B CA 1
ATOM 6413 C C . GLY B 1 302 ? 3.631 -29.969 -16.312 1 73.44 302 GLY B C 1
ATOM 6414 O O . GLY B 1 302 ? 4.195 -31 -16.703 1 73.44 302 GLY B O 1
ATOM 6415 N N . ILE B 1 303 ? 3.604 -29.531 -15.102 1 75.31 303 ILE B N 1
ATOM 6416 C CA . ILE B 1 303 ? 4.391 -30.266 -14.109 1 75.31 303 ILE B CA 1
ATOM 6417 C C . ILE B 1 303 ? 3.666 -31.547 -13.703 1 75.31 303 ILE B C 1
ATOM 6419 O O . ILE B 1 303 ? 4.23 -32.625 -13.789 1 75.31 303 ILE B O 1
ATOM 6423 N N . ALA B 1 304 ? 2.416 -31.406 -13.328 1 81 304 ALA B N 1
ATOM 6424 C CA . ALA B 1 304 ? 1.595 -32.562 -12.984 1 81 304 ALA B CA 1
ATOM 6425 C C . ALA B 1 304 ? 0.788 -33.031 -14.188 1 81 304 ALA B C 1
ATOM 6427 O O . ALA B 1 304 ? -0.28 -32.5 -14.477 1 81 304 ALA B O 1
ATOM 6428 N N . ARG B 1 305 ? 1.267 -34.094 -14.812 1 81.56 305 ARG B N 1
ATOM 6429 C CA . ARG B 1 305 ? 0.577 -34.594 -16 1 81.56 305 ARG B CA 1
ATOM 6430 C C . ARG B 1 305 ? -0.606 -35.469 -15.602 1 81.56 305 ARG B C 1
ATOM 6432 O O . ARG B 1 305 ? -0.563 -36.156 -14.578 1 81.56 305 ARG B O 1
ATOM 6439 N N . THR B 1 306 ? -1.547 -35.375 -16.406 1 85.12 306 THR B N 1
ATOM 6440 C CA . THR B 1 306 ? -2.73 -36.188 -16.141 1 85.12 306 THR B CA 1
ATOM 6441 C C . THR B 1 306 ? -2.377 -37.656 -16.141 1 85.12 306 THR B C 1
ATOM 6443 O O . THR B 1 306 ? -2.955 -38.438 -15.391 1 85.12 306 THR B O 1
ATOM 6446 N N . VAL B 1 307 ? -1.402 -38 -16.906 1 83.25 307 VAL B N 1
ATOM 6447 C CA . VAL B 1 307 ? -1.013 -39.406 -17.031 1 83.25 307 VAL B CA 1
ATOM 6448 C C . VAL B 1 307 ? -0.403 -39.875 -15.719 1 83.25 307 VAL B C 1
ATOM 6450 O O . VAL B 1 307 ? -0.333 -41.094 -15.477 1 83.25 307 VAL B O 1
ATOM 6453 N N . ASP B 1 308 ? 0.036 -38.938 -14.961 1 82.56 308 ASP B N 1
ATOM 6454 C CA . ASP B 1 308 ? 0.691 -39.281 -13.703 1 82.56 308 ASP B CA 1
ATOM 6455 C C . ASP B 1 308 ? -0.33 -39.469 -12.578 1 82.56 308 ASP B C 1
ATOM 6457 O O . ASP B 1 308 ? 0.021 -39.875 -11.477 1 82.56 308 ASP B O 1
ATOM 6461 N N . MET B 1 309 ? -1.548 -39.219 -12.852 1 88.94 309 MET B N 1
ATOM 6462 C CA . MET B 1 309 ? -2.605 -39.531 -11.891 1 88.94 309 MET B CA 1
ATOM 6463 C C . MET B 1 309 ? -2.713 -41.031 -11.633 1 88.94 309 MET B C 1
ATOM 6465 O O . MET B 1 309 ? -2.434 -41.812 -12.516 1 88.94 309 MET B O 1
ATOM 6469 N N . THR B 1 310 ? -3.125 -41.344 -10.422 1 88.12 310 THR B N 1
ATOM 6470 C CA . THR B 1 310 ? -3.391 -42.75 -10.164 1 88.12 310 THR B CA 1
ATOM 6471 C C . THR B 1 310 ? -4.523 -43.25 -11.047 1 88.12 310 THR B C 1
ATOM 6473 O O . THR B 1 310 ? -5.375 -42.469 -11.484 1 88.12 310 THR B O 1
ATOM 6476 N N . VAL B 1 311 ? -4.531 -44.469 -11.211 1 88.62 311 VAL B N 1
ATOM 6477 C CA . VAL B 1 311 ? -5.578 -45.094 -12.016 1 88.62 311 VAL B CA 1
ATOM 6478 C C . VAL B 1 311 ? -6.941 -44.844 -11.383 1 88.62 311 VAL B C 1
ATOM 6480 O O . VAL B 1 311 ? -7.918 -44.562 -12.094 1 88.62 311 VAL B O 1
ATOM 6483 N N . SER B 1 312 ? -6.949 -44.906 -10.102 1 91.88 312 SER B N 1
ATOM 6484 C CA . SER B 1 312 ? -8.195 -44.688 -9.383 1 91.88 312 SER B CA 1
ATOM 6485 C C . SER B 1 312 ? -8.711 -43.25 -9.625 1 91.88 312 SER B C 1
ATOM 6487 O O . SER B 1 312 ? -9.906 -43.062 -9.844 1 91.88 312 SER B O 1
ATOM 6489 N N . MET B 1 313 ? -7.855 -42.281 -9.594 1 93.56 313 MET B N 1
ATOM 6490 C CA . MET B 1 313 ? -8.25 -40.875 -9.812 1 93.56 313 MET B CA 1
ATOM 6491 C C . MET B 1 313 ? -8.742 -40.688 -11.242 1 93.56 313 MET B C 1
ATOM 6493 O O . MET B 1 313 ? -9.758 -40 -11.461 1 93.56 313 MET B O 1
ATOM 6497 N N . GLN B 1 314 ? -8.039 -41.219 -12.18 1 91.94 314 GLN B N 1
ATOM 6498 C CA . GLN B 1 314 ? -8.461 -41.125 -13.57 1 91.94 314 GLN B CA 1
ATOM 6499 C C . GLN B 1 314 ? -9.852 -41.719 -13.773 1 91.94 314 GLN B C 1
ATOM 6501 O O . GLN B 1 314 ? -10.695 -41.125 -14.445 1 91.94 314 GLN B O 1
ATOM 6506 N N . LYS B 1 315 ? -10.008 -42.875 -13.195 1 92.69 315 LYS B N 1
ATOM 6507 C CA . LYS B 1 315 ? -11.305 -43.531 -13.305 1 92.69 315 LYS B CA 1
ATOM 6508 C C . LYS B 1 315 ? -12.414 -42.688 -12.711 1 92.69 315 LYS B C 1
ATOM 6510 O O . LYS B 1 315 ? -13.508 -42.594 -13.266 1 92.69 315 LYS B O 1
ATOM 6515 N N . ILE B 1 316 ? -12.133 -42.094 -11.617 1 95.81 316 ILE B N 1
ATOM 6516 C CA . ILE B 1 316 ? -13.109 -41.219 -10.969 1 95.81 316 ILE B CA 1
ATOM 6517 C C . ILE B 1 316 ? -13.508 -40.094 -11.906 1 95.81 316 ILE B C 1
ATOM 6519 O O . ILE B 1 316 ? -14.695 -39.812 -12.102 1 95.81 316 ILE B O 1
ATOM 6523 N N . PHE B 1 317 ? -12.555 -39.438 -12.539 1 96.06 317 PHE B N 1
ATOM 6524 C CA . PHE B 1 317 ? -12.836 -38.344 -13.445 1 96.06 317 PHE B CA 1
ATOM 6525 C C . PHE B 1 317 ? -13.617 -38.812 -14.664 1 96.06 317 PHE B C 1
ATOM 6527 O O . PHE B 1 317 ? -14.664 -38.25 -14.992 1 96.06 317 PHE B O 1
ATOM 6534 N N . PHE B 1 318 ? -13.164 -39.875 -15.234 1 94.62 318 PHE B N 1
ATOM 6535 C CA . PHE B 1 318 ? -13.797 -40.344 -16.469 1 94.62 318 PHE B CA 1
ATOM 6536 C C . PHE B 1 318 ? -15.203 -40.844 -16.188 1 94.62 318 PHE B C 1
ATOM 6538 O O . PHE B 1 318 ? -16.125 -40.594 -16.969 1 94.62 318 PHE B O 1
ATOM 6545 N N . ASP B 1 319 ? -15.336 -41.594 -15.078 1 95.56 319 ASP B N 1
ATOM 6546 C CA . ASP B 1 319 ? -16.672 -42.031 -14.688 1 95.56 319 ASP B CA 1
ATOM 6547 C C . ASP B 1 319 ? -17.594 -40.844 -14.414 1 95.56 319 ASP B C 1
ATOM 6549 O O . ASP B 1 319 ? -18.797 -40.906 -14.68 1 95.56 319 ASP B O 1
ATOM 6553 N N . SER B 1 320 ? -17.047 -39.812 -13.852 1 97.75 320 SER B N 1
ATOM 6554 C CA . SER B 1 320 ? -17.812 -38.594 -13.594 1 97.75 320 SER B CA 1
ATOM 6555 C C . SER B 1 320 ? -18.234 -37.938 -14.898 1 97.75 320 SER B C 1
ATOM 6557 O O . SER B 1 320 ? -19.375 -37.469 -15.023 1 97.75 320 SER B O 1
ATOM 6559 N N . PHE B 1 321 ? -17.344 -37.906 -15.883 1 97.88 321 PHE B N 1
ATOM 6560 C CA . PHE B 1 321 ? -17.609 -37.219 -17.156 1 97.88 321 PHE B CA 1
ATOM 6561 C C . PHE B 1 321 ? -18.719 -37.938 -17.922 1 97.88 321 PHE B C 1
ATOM 6563 O O . PHE B 1 321 ? -19.484 -37.281 -18.641 1 97.88 321 PHE B O 1
ATOM 6570 N N . LYS B 1 322 ? -18.812 -39.219 -17.703 1 96.31 322 LYS B N 1
ATOM 6571 C CA . LYS B 1 322 ? -19.828 -40.031 -18.359 1 96.31 322 LYS B CA 1
ATOM 6572 C C . LYS B 1 322 ? -21.234 -39.562 -17.953 1 96.31 322 LYS B C 1
ATOM 6574 O O . LYS B 1 322 ? -22.203 -39.781 -18.688 1 96.31 322 LYS B O 1
ATOM 6579 N N . LYS B 1 323 ? -21.344 -39.031 -16.891 1 97.06 323 LYS B N 1
ATOM 6580 C CA . LYS B 1 323 ? -22.625 -38.594 -16.359 1 97.06 323 LYS B CA 1
ATOM 6581 C C . LYS B 1 323 ? -23.125 -37.344 -17.062 1 97.06 323 LYS B C 1
ATOM 6583 O O . LYS B 1 323 ? -24.281 -36.938 -16.891 1 97.06 323 LYS B O 1
ATOM 6588 N N . PHE B 1 324 ? -22.344 -36.719 -17.875 1 97.56 324 PHE B N 1
ATOM 6589 C CA . PHE B 1 324 ? -22.703 -35.531 -18.625 1 97.56 324 PHE B CA 1
ATOM 6590 C C . PHE B 1 324 ? -22.547 -35.75 -20.125 1 97.56 324 PHE B C 1
ATOM 6592 O O . PHE B 1 324 ? -21.75 -35.094 -20.781 1 97.56 324 PHE B O 1
ATOM 6599 N N . PRO B 1 325 ? -23.344 -36.562 -20.734 1 95.25 325 PRO B N 1
ATOM 6600 C CA . PRO B 1 325 ? -23.172 -36.938 -22.141 1 95.25 325 PRO B CA 1
ATOM 6601 C C . PRO B 1 325 ? -23.297 -35.781 -23.109 1 95.25 325 PRO B C 1
ATOM 6603 O O . PRO B 1 325 ? -22.797 -35.844 -24.234 1 95.25 325 PRO B O 1
ATOM 6606 N N . HIS B 1 326 ? -23.891 -34.688 -22.719 1 95.44 326 HIS B N 1
ATOM 6607 C CA . HIS B 1 326 ? -24.109 -33.562 -23.625 1 95.44 326 HIS B CA 1
ATOM 6608 C C . HIS B 1 326 ? -22.953 -32.562 -23.547 1 95.44 326 HIS B C 1
ATOM 6610 O O . HIS B 1 326 ? -22.953 -31.547 -24.25 1 95.44 326 HIS B O 1
ATOM 6616 N N . ILE B 1 327 ? -21.969 -32.875 -22.719 1 97.69 327 ILE B N 1
ATOM 6617 C CA . ILE B 1 327 ? -20.797 -32.031 -22.562 1 97.69 327 ILE B CA 1
ATOM 6618 C C . ILE B 1 327 ? -19.562 -32.781 -23.016 1 97.69 327 ILE B C 1
ATOM 6620 O O . ILE B 1 327 ? -19.344 -33.938 -22.672 1 97.69 327 ILE B O 1
ATOM 6624 N N . THR B 1 328 ? -18.797 -32.125 -23.859 1 98 328 THR B N 1
ATOM 6625 C CA . THR B 1 328 ? -17.516 -32.656 -24.266 1 98 328 THR B CA 1
ATOM 6626 C C . THR B 1 328 ? -16.406 -32.281 -23.297 1 98 328 THR B C 1
ATOM 6628 O O . THR B 1 328 ? -16.281 -31.094 -22.938 1 98 328 THR B O 1
ATOM 6631 N N . PHE B 1 329 ? -15.688 -33.281 -22.828 1 97.75 329 PHE B N 1
ATOM 6632 C CA . PHE B 1 329 ? -14.539 -33 -21.969 1 97.75 329 PHE B CA 1
ATOM 6633 C C . PHE B 1 329 ? -13.242 -33.094 -22.766 1 97.75 329 PHE B C 1
ATOM 6635 O O . PHE B 1 329 ? -12.906 -34.125 -23.297 1 97.75 329 PHE B O 1
ATOM 6642 N N . ILE B 1 330 ? -12.547 -31.953 -22.859 1 96.75 330 ILE B N 1
ATOM 6643 C CA . ILE B 1 330 ? -11.234 -31.891 -23.5 1 96.75 330 ILE B CA 1
ATOM 6644 C C . ILE B 1 330 ? -10.133 -32 -22.453 1 96.75 330 ILE B C 1
ATOM 6646 O O . ILE B 1 330 ? -9.898 -31.062 -21.688 1 96.75 330 ILE B O 1
ATOM 6650 N N . VAL B 1 331 ? -9.477 -33.156 -22.438 1 95.06 331 VAL B N 1
ATOM 6651 C CA . VAL B 1 331 ? -8.547 -33.469 -21.359 1 95.06 331 VAL B CA 1
ATOM 6652 C C . VAL B 1 331 ? -7.113 -33.469 -21.891 1 95.06 331 VAL B C 1
ATOM 6654 O O . VAL B 1 331 ? -6.797 -34.156 -22.844 1 95.06 331 VAL B O 1
ATOM 6657 N N . LYS B 1 332 ? -6.301 -32.625 -21.281 1 92.94 332 LYS B N 1
ATOM 6658 C CA . LYS B 1 332 ? -4.871 -32.719 -21.562 1 92.94 332 LYS B CA 1
ATOM 6659 C C . LYS B 1 332 ? -4.289 -34.031 -21.062 1 92.94 332 LYS B C 1
ATOM 6661 O O . LYS B 1 332 ? -4.332 -34.312 -19.875 1 92.94 332 LYS B O 1
ATOM 6666 N N . TYR B 1 333 ? -3.795 -34.781 -21.938 1 88.44 333 TYR B N 1
ATOM 6667 C CA . TYR B 1 333 ? -3.277 -36.125 -21.672 1 88.44 333 TYR B CA 1
ATOM 6668 C C . TYR B 1 333 ? -2 -36.375 -22.453 1 88.44 333 TYR B C 1
ATOM 6670 O O . TYR B 1 333 ? -2.016 -36.375 -23.688 1 88.44 333 TYR B O 1
ATOM 6678 N N . GLU B 1 334 ? -0.847 -36.531 -21.844 1 78.62 334 GLU B N 1
ATOM 6679 C CA . GLU B 1 334 ? 0.48 -36.469 -22.453 1 78.62 334 GLU B CA 1
ATOM 6680 C C . GLU B 1 334 ? 0.894 -37.844 -23 1 78.62 334 GLU B C 1
ATOM 6682 O O . GLU B 1 334 ? 2.029 -38.031 -23.438 1 78.62 334 GLU B O 1
ATOM 6687 N N . SER B 1 335 ? 0.117 -38.844 -22.875 1 76.06 335 SER B N 1
ATOM 6688 C CA . SER B 1 335 ? 0.463 -40.156 -23.422 1 76.06 335 SER B CA 1
ATOM 6689 C C . SER B 1 335 ? -0.659 -40.719 -24.297 1 76.06 335 SER B C 1
ATOM 6691 O O . SER B 1 335 ? -1.725 -40.094 -24.406 1 76.06 335 SER B O 1
ATOM 6693 N N . ILE B 1 336 ? -0.232 -41.688 -25.062 1 66.56 336 ILE B N 1
ATOM 6694 C CA . ILE B 1 336 ? -1.243 -42.406 -25.844 1 66.56 336 ILE B CA 1
ATOM 6695 C C . ILE B 1 336 ? -2.182 -43.156 -24.906 1 66.56 336 ILE B C 1
ATOM 6697 O O . ILE B 1 336 ? -1.729 -43.906 -24.047 1 66.56 336 ILE B O 1
ATOM 6701 N N . ALA B 1 337 ? -3.398 -42.688 -24.844 1 63.41 337 ALA B N 1
ATOM 6702 C CA . ALA B 1 337 ? -4.363 -43.25 -23.922 1 63.41 337 ALA B CA 1
ATOM 6703 C C . ALA B 1 337 ? -4.641 -44.719 -24.234 1 63.41 337 ALA B C 1
ATOM 6705 O O . ALA B 1 337 ? -4.883 -45.062 -25.391 1 63.41 337 ALA B O 1
ATOM 6706 N N . ASN B 1 338 ? -4.254 -45.562 -23.312 1 62 338 ASN B N 1
ATOM 6707 C CA . ASN B 1 338 ? -4.602 -46.969 -23.484 1 62 338 ASN B CA 1
ATOM 6708 C C . ASN B 1 338 ? -5.883 -47.312 -22.719 1 62 338 ASN B C 1
ATOM 6710 O O . ASN B 1 338 ? -6.133 -48.5 -22.422 1 62 338 ASN B O 1
ATOM 6714 N N . VAL B 1 339 ? -6.488 -46.344 -22.312 1 63.19 339 VAL B N 1
ATOM 6715 C CA . VAL B 1 339 ? -7.652 -46.656 -21.484 1 63.19 339 VAL B CA 1
ATOM 6716 C C . VAL B 1 339 ? -8.93 -46.344 -22.25 1 63.19 339 VAL B C 1
ATOM 6718 O O . VAL B 1 339 ? -8.93 -45.531 -23.156 1 63.19 339 VAL B O 1
ATOM 6721 N N . SER B 1 340 ? -9.898 -47.219 -22.109 1 71.5 340 SER B N 1
ATOM 6722 C CA . SER B 1 340 ? -11.227 -46.938 -22.656 1 71.5 340 SER B CA 1
ATOM 6723 C C . SER B 1 340 ? -11.797 -45.625 -22.141 1 71.5 340 SER B C 1
ATOM 6725 O O . SER B 1 340 ? -11.922 -45.438 -20.938 1 71.5 340 SER B O 1
ATOM 6727 N N . MET B 1 341 ? -11.875 -44.75 -23.062 1 81.25 341 MET B N 1
ATOM 6728 C CA . MET B 1 341 ? -12.383 -43.406 -22.688 1 81.25 341 MET B CA 1
ATOM 6729 C C . MET B 1 341 ? -13.852 -43.281 -23.078 1 81.25 341 MET B C 1
ATOM 6731 O O . MET B 1 341 ? -14.305 -43.875 -24.062 1 81.25 341 MET B O 1
ATOM 6735 N N . PRO B 1 342 ? -14.602 -42.531 -22.172 1 90.44 342 PRO B N 1
ATOM 6736 C CA . PRO B 1 342 ? -15.977 -42.219 -22.578 1 90.44 342 PRO B CA 1
ATOM 6737 C C . PRO B 1 342 ? -16.047 -41.5 -23.922 1 90.44 342 PRO B C 1
ATOM 6739 O O . PRO B 1 342 ? -15.062 -40.875 -24.344 1 90.44 342 PRO B O 1
ATOM 6742 N N . GLU B 1 343 ? -17.203 -41.562 -24.609 1 91.75 343 GLU B N 1
ATOM 6743 C CA . GLU B 1 343 ? -17.406 -41 -25.953 1 91.75 343 GLU B CA 1
ATOM 6744 C C . GLU B 1 343 ? -17.281 -39.5 -25.953 1 91.75 343 GLU B C 1
ATOM 6746 O O . GLU B 1 343 ? -16.875 -38.906 -26.969 1 91.75 343 GLU B O 1
ATOM 6751 N N . ASN B 1 344 ? -17.578 -38.938 -24.859 1 96.44 344 ASN B N 1
ATOM 6752 C CA . ASN B 1 344 ? -17.609 -37.5 -24.844 1 96.44 344 ASN B CA 1
ATOM 6753 C C . ASN B 1 344 ? -16.297 -36.906 -24.297 1 96.44 344 ASN B C 1
ATOM 6755 O O . ASN B 1 344 ? -16.266 -35.781 -23.812 1 96.44 344 ASN B O 1
ATOM 6759 N N . VAL B 1 345 ? -15.234 -37.719 -24.266 1 95.69 345 VAL B N 1
ATOM 6760 C CA . VAL B 1 345 ? -13.93 -37.281 -23.797 1 95.69 345 VAL B CA 1
ATOM 6761 C C . VAL B 1 345 ? -12.945 -37.219 -24.953 1 95.69 345 VAL B C 1
ATOM 6763 O O . VAL B 1 345 ? -12.852 -38.188 -25.734 1 95.69 345 VAL B O 1
ATOM 6766 N N . ILE B 1 346 ? -12.281 -36.094 -25.078 1 94.31 346 ILE B N 1
ATOM 6767 C CA . ILE B 1 346 ? -11.203 -35.938 -26.062 1 94.31 346 ILE B CA 1
ATOM 6768 C C . ILE B 1 346 ? -9.867 -35.812 -25.328 1 94.31 346 ILE B C 1
ATOM 6770 O O . ILE B 1 346 ? -9.688 -34.906 -24.516 1 94.31 346 ILE B O 1
ATOM 6774 N N . LEU B 1 347 ? -8.977 -36.75 -25.547 1 93.06 347 LEU B N 1
ATOM 6775 C CA . LEU B 1 347 ? -7.617 -36.656 -25.031 1 93.06 347 LEU B CA 1
ATOM 6776 C C . LEU B 1 347 ? -6.688 -35.969 -26.016 1 93.06 347 LEU B C 1
ATOM 6778 O O . LEU B 1 347 ? -6.711 -36.281 -27.219 1 93.06 347 LEU B O 1
ATOM 6782 N N . THR B 1 348 ? -5.973 -35.031 -25.531 1 91.5 348 THR B N 1
ATOM 6783 C CA . THR B 1 348 ? -5.035 -34.312 -26.391 1 91.5 348 THR B CA 1
ATOM 6784 C C . THR B 1 348 ? -3.797 -33.906 -25.594 1 91.5 348 THR B C 1
ATOM 6786 O O . THR B 1 348 ? -3.896 -33.562 -24.422 1 91.5 348 THR B O 1
ATOM 6789 N N . PRO B 1 349 ? -2.645 -33.969 -26.203 1 87.5 349 PRO B N 1
ATOM 6790 C CA . PRO B 1 349 ? -1.429 -33.562 -25.484 1 87.5 349 PRO B CA 1
ATOM 6791 C C . PRO B 1 349 ? -1.33 -32.062 -25.281 1 87.5 349 PRO B C 1
ATOM 6793 O O . PRO B 1 349 ? -0.541 -31.594 -24.453 1 87.5 349 PRO B O 1
ATOM 6796 N N . TRP B 1 350 ? -2.102 -31.328 -26.094 1 86.56 350 TRP B N 1
ATOM 6797 C CA . TRP B 1 350 ? -2.057 -29.875 -25.984 1 86.56 350 TRP B CA 1
ATOM 6798 C C . TRP B 1 350 ? -3.436 -29.266 -26.219 1 86.56 350 TRP B C 1
ATOM 6800 O O . TRP B 1 350 ? -4.164 -29.688 -27.109 1 86.56 350 TRP B O 1
ATOM 6810 N N . ILE B 1 351 ? -3.787 -28.297 -25.359 1 89.56 351 ILE B N 1
ATOM 6811 C CA . ILE B 1 351 ? -5.07 -27.609 -25.453 1 89.56 351 ILE B CA 1
ATOM 6812 C C . ILE B 1 351 ? -4.848 -26.141 -25.797 1 89.56 351 ILE B C 1
ATOM 6814 O O . ILE B 1 351 ? -4.141 -25.438 -25.062 1 89.56 351 ILE B O 1
ATOM 6818 N N . PRO B 1 352 ? -5.328 -25.641 -26.844 1 89.25 352 PRO B N 1
ATOM 6819 C CA . PRO B 1 352 ? -5.355 -24.188 -27.031 1 89.25 352 PRO B CA 1
ATOM 6820 C C . PRO B 1 352 ? -6.336 -23.484 -26.094 1 89.25 352 PRO B C 1
ATOM 6822 O O . PRO B 1 352 ? -7.422 -23.078 -26.531 1 89.25 352 PRO B O 1
ATOM 6825 N N . GLN B 1 353 ? -5.93 -23.281 -24.938 1 86.19 353 GLN B N 1
ATOM 6826 C CA . GLN B 1 353 ? -6.785 -22.938 -23.797 1 86.19 353 GLN B CA 1
ATOM 6827 C C . GLN B 1 353 ? -7.473 -21.594 -24.016 1 86.19 353 GLN B C 1
ATOM 6829 O O . GLN B 1 353 ? -8.703 -21.5 -23.938 1 86.19 353 GLN B O 1
ATOM 6834 N N . LEU B 1 354 ? -6.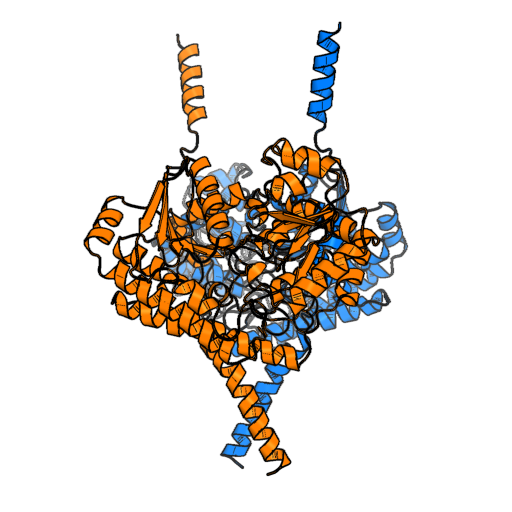703 -20.578 -24.359 1 82.81 354 LEU B N 1
ATOM 6835 C CA . LEU B 1 354 ? -7.25 -19.234 -24.406 1 82.81 354 LEU B CA 1
ATOM 6836 C C . LEU B 1 354 ? -8.297 -19.109 -25.5 1 82.81 354 LEU B C 1
ATOM 6838 O O . LEU B 1 354 ? -9.414 -18.641 -25.25 1 82.81 354 LEU B O 1
ATOM 6842 N N . PRO B 1 355 ? -7.969 -19.562 -26.688 1 87.12 355 PRO B N 1
ATOM 6843 C CA . PRO B 1 355 ? -8.984 -19.484 -27.734 1 87.12 355 PRO B CA 1
ATOM 6844 C C . PRO B 1 355 ? -10.242 -20.297 -27.406 1 87.12 355 PRO B C 1
ATOM 6846 O O . PRO B 1 355 ? -11.352 -19.875 -27.734 1 87.12 355 PRO B O 1
ATOM 6849 N N . LEU B 1 356 ? -10.055 -21.406 -26.781 1 91.56 356 LEU B N 1
ATOM 6850 C CA . LEU B 1 356 ? -11.203 -22.234 -26.422 1 91.56 356 LEU B CA 1
ATOM 6851 C C . LEU B 1 356 ? -12.031 -21.562 -25.344 1 91.56 356 LEU B C 1
ATOM 6853 O O . LEU B 1 356 ? -13.266 -21.609 -25.375 1 91.56 356 LEU B O 1
ATOM 6857 N N . MET B 1 357 ? -11.406 -20.922 -24.422 1 89.38 357 MET B N 1
ATOM 6858 C CA . MET B 1 357 ? -12.102 -20.234 -23.328 1 89.38 357 MET B CA 1
ATOM 6859 C C . MET B 1 357 ? -12.938 -19.078 -23.859 1 89.38 357 MET B C 1
ATOM 6861 O O . MET B 1 357 ? -13.922 -18.688 -23.234 1 89.38 357 MET B O 1
ATOM 6865 N N . ALA B 1 358 ? -12.523 -18.531 -24.969 1 87.25 358 ALA B N 1
ATOM 6866 C CA . ALA B 1 358 ? -13.219 -17.391 -25.562 1 87.25 358 ALA B CA 1
ATOM 6867 C C . ALA B 1 358 ? -14.445 -17.828 -26.344 1 87.25 358 ALA B C 1
ATOM 6869 O O . ALA B 1 358 ? -15.273 -17 -26.734 1 87.25 358 ALA B O 1
ATOM 6870 N N . HIS B 1 359 ? -14.562 -19.062 -26.562 1 91.94 359 HIS B N 1
ATOM 6871 C CA . HIS B 1 359 ? -15.68 -19.594 -27.344 1 91.94 359 HIS B CA 1
ATOM 6872 C C . HIS B 1 359 ? -16.984 -19.531 -26.547 1 91.94 359 HIS B C 1
ATOM 6874 O O . HIS B 1 359 ? -16.984 -19.75 -25.328 1 91.94 359 HIS B O 1
ATOM 6880 N N . LYS B 1 360 ? -18.109 -19.328 -27.188 1 92.06 360 LYS B N 1
ATOM 6881 C CA . LYS B 1 360 ? -19.406 -19.141 -26.547 1 92.06 360 LYS B CA 1
ATOM 6882 C C . LYS B 1 360 ? -19.859 -20.406 -25.828 1 92.06 360 LYS B C 1
ATOM 6884 O O . LYS B 1 360 ? -20.609 -20.328 -24.844 1 92.06 360 LYS B O 1
ATOM 6889 N N . ASN B 1 361 ? -19.422 -21.609 -26.312 1 95.5 361 ASN B N 1
ATOM 6890 C CA . ASN B 1 361 ? -19.875 -22.875 -25.75 1 95.5 361 ASN B CA 1
ATOM 6891 C C . ASN B 1 361 ? -19 -23.328 -24.594 1 95.5 361 ASN B C 1
ATOM 6893 O O . ASN B 1 361 ? -19.25 -24.359 -23.984 1 95.5 361 ASN B O 1
ATOM 6897 N N . TYR B 1 362 ? -17.953 -22.578 -24.297 1 95.06 362 TYR B N 1
ATOM 6898 C CA . TYR B 1 362 ? -17.078 -22.875 -23.172 1 95.06 362 TYR B CA 1
ATOM 6899 C C . TYR B 1 362 ? -17.844 -22.828 -21.859 1 95.06 362 TYR B C 1
ATOM 6901 O O . TYR B 1 362 ? -18.594 -21.891 -21.609 1 95.06 362 TYR B O 1
ATOM 6909 N N . LYS B 1 363 ? -17.688 -23.891 -21.047 1 95.25 363 LYS B N 1
ATOM 6910 C CA . LYS B 1 363 ? -18.438 -23.953 -19.797 1 95.25 363 LYS B CA 1
ATOM 6911 C C . LYS B 1 363 ? -17.531 -23.656 -18.609 1 95.25 363 LYS B C 1
ATOM 6913 O O . LYS B 1 363 ? -17.875 -22.828 -17.75 1 95.25 363 LYS B O 1
ATOM 6918 N N . THR B 1 364 ? -16.469 -24.406 -18.5 1 96.12 364 THR B N 1
ATOM 6919 C CA . THR B 1 364 ? -15.562 -24.219 -17.359 1 96.12 364 THR B CA 1
ATOM 6920 C C . THR B 1 364 ? -14.258 -24.984 -17.594 1 96.12 364 THR B C 1
ATOM 6922 O O . THR B 1 364 ? -14.055 -25.578 -18.656 1 96.12 364 THR B O 1
ATOM 6925 N N . ILE B 1 365 ? -13.391 -24.891 -16.641 1 96.81 365 ILE B N 1
ATOM 6926 C CA . ILE B 1 365 ? -12.133 -25.641 -16.672 1 96.81 365 ILE B CA 1
ATOM 6927 C C . ILE B 1 365 ? -11.914 -26.344 -15.344 1 96.81 365 ILE B C 1
ATOM 6929 O O . ILE B 1 365 ? -12.266 -25.812 -14.281 1 96.81 365 ILE B O 1
ATOM 6933 N N . ILE B 1 366 ? -11.461 -27.531 -15.383 1 97.12 366 ILE B N 1
ATOM 6934 C CA . ILE B 1 366 ? -10.938 -28.266 -14.234 1 97.12 366 ILE B CA 1
ATOM 6935 C C . ILE B 1 366 ? -9.414 -28.219 -14.242 1 97.12 366 ILE B C 1
ATOM 6937 O O . ILE B 1 366 ? -8.773 -28.719 -15.164 1 97.12 366 ILE B O 1
ATOM 6941 N N . THR B 1 367 ? -8.812 -27.547 -13.266 1 95.62 367 THR B N 1
ATOM 6942 C CA . THR B 1 367 ? -7.371 -27.344 -13.289 1 95.62 367 THR B CA 1
ATOM 6943 C C . THR B 1 367 ? -6.805 -27.312 -11.875 1 95.62 367 THR B C 1
ATOM 6945 O O . THR B 1 367 ? -7.535 -27.516 -10.906 1 95.62 367 THR B O 1
ATOM 6948 N N . HIS B 1 368 ? -5.516 -27.219 -11.719 1 95.5 368 HIS B N 1
ATOM 6949 C CA . HIS B 1 368 ? -4.836 -27.359 -10.43 1 95.5 368 HIS B CA 1
ATOM 6950 C C . HIS B 1 368 ? -4.828 -26.031 -9.672 1 95.5 368 HIS B C 1
ATOM 6952 O O . HIS B 1 368 ? -4.484 -26 -8.484 1 95.5 368 HIS B O 1
ATOM 6958 N N . GLY B 1 369 ? -5.156 -24.922 -10.297 1 94.56 369 GLY B N 1
ATOM 6959 C CA . GLY B 1 369 ? -5.289 -23.656 -9.578 1 94.56 369 GLY B CA 1
ATOM 6960 C C . GLY B 1 369 ? -4.02 -22.828 -9.586 1 94.56 369 GLY B C 1
ATOM 6961 O O . GLY B 1 369 ? -3.693 -22.188 -8.586 1 94.56 369 GLY B O 1
ATOM 6962 N N . GLY B 1 370 ? -3.262 -22.922 -10.703 1 92.75 370 GLY B N 1
ATOM 6963 C CA . GLY B 1 370 ? -2.172 -21.969 -10.859 1 92.75 370 GLY B CA 1
ATOM 6964 C C . GLY B 1 370 ? -2.637 -20.531 -10.867 1 92.75 370 GLY B C 1
ATOM 6965 O O . GLY B 1 370 ? -3.705 -20.219 -11.398 1 92.75 370 GLY B O 1
ATOM 6966 N N . TRP B 1 371 ? -1.863 -19.719 -10.359 1 91.69 371 TRP B N 1
ATOM 6967 C CA . TRP B 1 371 ? -2.258 -18.328 -10.156 1 91.69 371 TRP B CA 1
ATOM 6968 C C . TRP B 1 371 ? -2.588 -17.656 -11.484 1 91.69 371 TRP B C 1
ATOM 6970 O O . TRP B 1 371 ? -3.637 -17.031 -11.625 1 91.69 371 TRP B O 1
ATOM 6980 N N . SER B 1 372 ? -1.716 -17.828 -12.477 1 86.69 372 SER B N 1
ATOM 6981 C CA . SER B 1 372 ? -1.942 -17.234 -13.789 1 86.69 372 SER B CA 1
ATOM 6982 C C . SER B 1 372 ? -3.221 -17.766 -14.422 1 86.69 372 SER B C 1
ATOM 6984 O O . SER B 1 372 ? -3.967 -17 -15.055 1 86.69 372 SER B O 1
ATOM 6986 N N . SER B 1 373 ? -3.461 -19.031 -14.234 1 87.56 373 SER B N 1
ATOM 6987 C CA . SER B 1 373 ? -4.66 -19.641 -14.789 1 87.56 373 SER B CA 1
ATOM 6988 C C . SER B 1 373 ? -5.922 -19.094 -14.133 1 87.56 373 SER B C 1
ATOM 6990 O O . SER B 1 373 ? -6.926 -18.859 -14.812 1 87.56 373 SER B O 1
ATOM 6992 N N . ILE B 1 374 ? -5.828 -18.922 -12.867 1 92.88 374 ILE B N 1
ATOM 6993 C CA . ILE B 1 374 ? -6.969 -18.391 -12.125 1 92.88 374 ILE B CA 1
ATOM 6994 C C . ILE B 1 374 ? -7.262 -16.969 -12.594 1 92.88 374 ILE B C 1
ATOM 6996 O O . ILE B 1 374 ? -8.414 -16.609 -12.852 1 92.88 374 ILE B O 1
ATOM 7000 N N . LEU B 1 375 ? -6.238 -16.156 -12.719 1 89.81 375 LEU B N 1
ATOM 7001 C CA . LEU B 1 375 ? -6.422 -14.789 -13.164 1 89.81 375 LEU B CA 1
ATOM 7002 C C . LEU B 1 375 ? -6.98 -14.75 -14.578 1 89.81 375 LEU B C 1
ATOM 7004 O O . LEU B 1 375 ? -7.934 -14.008 -14.859 1 89.81 375 LEU B O 1
ATOM 7008 N N . GLU B 1 376 ? -6.469 -15.602 -15.422 1 84.31 376 GLU B N 1
ATOM 7009 C CA . GLU B 1 376 ? -6.902 -15.656 -16.812 1 84.31 376 GLU B CA 1
ATOM 7010 C C . GLU B 1 376 ? -8.359 -16.109 -16.922 1 84.31 376 GLU B C 1
ATOM 7012 O O . GLU B 1 376 ? -9.141 -15.516 -17.672 1 84.31 376 GLU B O 1
ATOM 7017 N N . THR B 1 377 ? -8.641 -17.094 -16.219 1 88.5 377 THR B N 1
ATOM 7018 C CA . THR B 1 377 ? -9.992 -17.641 -16.281 1 88.5 377 THR B CA 1
ATOM 7019 C C . THR B 1 377 ? -11.008 -16.641 -15.727 1 88.5 377 THR B C 1
ATOM 7021 O O . THR B 1 377 ? -12.094 -16.484 -16.281 1 88.5 377 THR B O 1
ATOM 7024 N N . THR B 1 378 ? -10.656 -16.016 -14.648 1 88.31 378 THR B N 1
ATOM 7025 C CA . THR B 1 378 ? -11.539 -15.008 -14.07 1 88.31 378 THR B CA 1
ATOM 7026 C C . THR B 1 378 ? -11.75 -13.852 -15.031 1 88.31 378 THR B C 1
ATOM 7028 O O . THR B 1 378 ? -12.867 -13.336 -15.164 1 88.31 378 THR B O 1
ATOM 7031 N N . MET B 1 379 ? -10.75 -13.5 -15.703 1 84.38 379 MET B N 1
ATOM 7032 C CA . MET B 1 379 ? -10.836 -12.406 -16.672 1 84.38 379 MET B CA 1
ATOM 7033 C C . MET B 1 379 ? -11.797 -12.758 -17.797 1 84.38 379 MET B C 1
ATOM 7035 O O . MET B 1 379 ? -12.453 -11.875 -18.359 1 84.38 379 MET B O 1
ATOM 7039 N N . HIS B 1 380 ? -11.883 -13.992 -18.109 1 83.31 380 HIS B N 1
ATOM 7040 C CA . HIS B 1 380 ? -12.781 -14.438 -19.156 1 83.31 380 HIS B CA 1
ATOM 7041 C C . HIS B 1 380 ? -14.164 -14.758 -18.609 1 83.31 380 HIS B C 1
ATOM 7043 O O . HIS B 1 380 ? -14.977 -15.391 -19.297 1 83.31 380 HIS B O 1
ATOM 7049 N N . SER B 1 381 ? -14.398 -14.406 -17.406 1 83.94 381 SER B N 1
ATOM 7050 C CA . SER B 1 381 ? -15.695 -14.43 -16.75 1 83.94 381 SER B CA 1
ATOM 7051 C C . SER B 1 381 ? -16.25 -15.844 -16.672 1 83.94 381 SER B C 1
ATOM 7053 O O . SER B 1 381 ? -17.453 -16.062 -16.812 1 83.94 381 SER B O 1
ATOM 7055 N N . THR B 1 382 ? -15.383 -16.797 -16.531 1 90.44 382 THR B N 1
ATOM 7056 C CA . THR B 1 382 ? -15.812 -18.188 -16.391 1 90.44 382 THR B CA 1
ATOM 7057 C C . THR B 1 382 ? -15.375 -18.766 -15.039 1 90.44 382 THR B C 1
ATOM 7059 O O . THR B 1 382 ? -14.219 -18.578 -14.633 1 90.44 382 THR B O 1
ATOM 7062 N N . PRO B 1 383 ? -16.328 -19.438 -14.414 1 95.56 383 PRO B N 1
ATOM 7063 C CA . PRO B 1 383 ? -15.93 -20.078 -13.156 1 95.56 383 PRO B CA 1
ATOM 7064 C C . PRO B 1 383 ? -15.008 -21.281 -13.375 1 95.56 383 PRO B C 1
ATOM 7066 O O . PRO B 1 383 ? -14.727 -21.641 -14.516 1 95.56 383 PRO B O 1
ATOM 7069 N N . MET B 1 384 ? -14.477 -21.797 -12.266 1 97.75 384 MET B N 1
ATOM 7070 C CA . MET B 1 384 ? -13.5 -22.875 -12.398 1 97.75 384 MET B CA 1
ATOM 7071 C C . MET B 1 384 ? -13.727 -23.953 -11.328 1 97.75 384 MET B C 1
ATOM 7073 O O . MET B 1 384 ? -14.359 -23.688 -10.305 1 97.75 384 MET B O 1
ATOM 7077 N N . ILE B 1 385 ? -13.32 -25.094 -11.648 1 98.5 385 ILE B N 1
ATOM 7078 C CA . ILE B 1 385 ? -13.172 -26.188 -10.688 1 98.5 385 ILE B CA 1
ATOM 7079 C C . ILE B 1 385 ? -11.688 -26.453 -10.438 1 98.5 385 ILE B C 1
ATOM 7081 O O . ILE B 1 385 ? -10.938 -26.75 -11.367 1 98.5 385 ILE B O 1
ATOM 7085 N N . LEU B 1 386 ? -11.336 -26.312 -9.195 1 98.31 386 LEU B N 1
ATOM 7086 C CA . LEU B 1 386 ? -9.906 -26.359 -8.898 1 98.31 386 LEU B CA 1
ATOM 7087 C C . LEU B 1 386 ? -9.578 -27.578 -8.031 1 98.31 386 LEU B C 1
ATOM 7089 O O . LEU B 1 386 ? -10.289 -27.859 -7.066 1 98.31 386 LEU B O 1
ATOM 7093 N N . MET B 1 387 ? -8.617 -28.281 -8.367 1 97.56 387 MET B N 1
ATOM 7094 C CA . MET B 1 387 ? -8 -29.312 -7.547 1 97.56 387 MET B CA 1
ATOM 7095 C C . MET B 1 387 ? -6.523 -29.016 -7.309 1 97.56 387 MET B C 1
ATOM 7097 O O . MET B 1 387 ? -5.672 -29.422 -8.102 1 97.56 387 MET B O 1
ATOM 7101 N N . PRO B 1 388 ? -6.23 -28.328 -6.195 1 96.12 388 PRO B N 1
ATOM 7102 C CA . PRO B 1 388 ? -4.836 -27.969 -5.926 1 96.12 388 PRO B CA 1
ATOM 7103 C C . PRO B 1 388 ? -3.93 -29.188 -5.785 1 96.12 388 PRO B C 1
ATOM 7105 O O . PRO B 1 388 ? -4.336 -30.203 -5.207 1 96.12 388 PRO B O 1
ATOM 7108 N N . LEU B 1 389 ? -2.748 -29.078 -6.277 1 94.19 389 LEU B N 1
ATOM 7109 C CA . LEU B 1 389 ? -1.857 -30.234 -6.289 1 94.19 389 LEU B CA 1
ATOM 7110 C C . LEU B 1 389 ? -0.653 -30.016 -5.383 1 94.19 389 LEU B C 1
ATOM 7112 O O . LEU B 1 389 ? -0.348 -30.844 -4.523 1 94.19 389 LEU B O 1
ATOM 7116 N N . PHE B 1 390 ? 0.048 -28.891 -5.566 1 89.56 390 PHE B N 1
ATOM 7117 C CA . PHE B 1 390 ? 1.234 -28.641 -4.758 1 89.56 390 PHE B CA 1
ATOM 7118 C C . PHE B 1 390 ? 1.539 -27.156 -4.699 1 89.56 390 PHE B C 1
ATOM 7120 O O . PHE B 1 390 ? 0.865 -26.344 -5.348 1 89.56 390 PHE B O 1
ATOM 7127 N N . ALA B 1 391 ? 2.441 -26.75 -3.881 1 89.81 391 ALA B N 1
ATOM 7128 C CA . ALA B 1 391 ? 2.969 -25.406 -3.754 1 89.81 391 ALA B CA 1
ATOM 7129 C C . ALA B 1 391 ? 1.859 -24.406 -3.422 1 89.81 391 ALA B C 1
ATOM 7131 O O . ALA B 1 391 ? 1.147 -24.562 -2.428 1 89.81 391 ALA B O 1
ATOM 7132 N N . ASP B 1 392 ? 1.734 -23.406 -4.359 1 92.75 392 ASP B N 1
ATOM 7133 C CA . ASP B 1 392 ? 0.826 -22.312 -4.016 1 92.75 392 ASP B CA 1
ATOM 7134 C C . ASP B 1 392 ? -0.587 -22.594 -4.52 1 92.75 392 ASP B C 1
ATOM 7136 O O . ASP B 1 392 ? -1.494 -21.781 -4.336 1 92.75 392 ASP B O 1
ATOM 7140 N N . HIS B 1 393 ? -0.825 -23.797 -5.035 1 95.62 393 HIS B N 1
ATOM 7141 C CA . HIS B 1 393 ? -2.125 -24.094 -5.621 1 95.62 393 HIS B CA 1
ATOM 7142 C C . HIS B 1 393 ? -3.232 -24.016 -4.574 1 95.62 393 HIS B C 1
ATOM 7144 O O . HIS B 1 393 ? -4.332 -23.547 -4.867 1 95.62 393 HIS B O 1
ATOM 7150 N N . ALA B 1 394 ? -2.875 -24.516 -3.422 1 96 394 ALA B N 1
ATOM 7151 C CA . ALA B 1 394 ? -3.902 -24.562 -2.385 1 96 394 ALA B CA 1
ATOM 7152 C C . ALA B 1 394 ? -4.32 -23.156 -1.965 1 96 394 ALA B C 1
ATOM 7154 O O . ALA B 1 394 ? -5.512 -22.844 -1.918 1 96 394 ALA B O 1
ATOM 7155 N N . LYS B 1 395 ? -3.381 -22.344 -1.663 1 96.5 395 LYS B N 1
ATOM 7156 C CA . LYS B 1 395 ? -3.686 -20.969 -1.28 1 96.5 395 LYS B CA 1
ATOM 7157 C C . LYS B 1 395 ? -4.43 -20.25 -2.395 1 96.5 395 LYS B C 1
ATOM 7159 O O . LYS B 1 395 ? -5.426 -19.562 -2.143 1 96.5 395 LYS B O 1
ATOM 7164 N N . ASN B 1 396 ? -3.951 -20.391 -3.637 1 96.88 396 ASN B N 1
ATOM 7165 C CA . ASN B 1 396 ? -4.602 -19.781 -4.789 1 96.88 396 ASN B CA 1
ATOM 7166 C C . ASN B 1 396 ? -6.066 -20.203 -4.895 1 96.88 396 ASN B C 1
ATOM 7168 O O . ASN B 1 396 ? -6.941 -19.375 -5.137 1 96.88 396 ASN B O 1
ATOM 7172 N N . SER B 1 397 ? -6.223 -21.469 -4.703 1 97.56 397 SER B N 1
ATOM 7173 C CA . SER B 1 397 ? -7.566 -22.031 -4.824 1 97.56 397 SER B CA 1
ATOM 7174 C C . SER B 1 397 ? -8.484 -21.5 -3.732 1 97.56 397 SER B C 1
ATOM 7176 O O . SER B 1 397 ? -9.672 -21.266 -3.973 1 97.56 397 SER B O 1
ATOM 7178 N N . LYS B 1 398 ? -7.938 -21.344 -2.578 1 97.19 398 LYS B N 1
ATOM 7179 C CA . LYS B 1 398 ? -8.727 -20.781 -1.487 1 97.19 398 LYS B CA 1
ATOM 7180 C C . LYS B 1 398 ? -9.125 -19.344 -1.782 1 97.19 398 LYS B C 1
ATOM 7182 O O . LYS B 1 398 ? -10.219 -18.906 -1.414 1 97.19 398 LYS B O 1
ATOM 7187 N N . VAL B 1 399 ? -8.273 -18.578 -2.4 1 96.56 399 VAL B N 1
ATOM 7188 C CA . VAL B 1 399 ? -8.617 -17.219 -2.822 1 96.56 399 VAL B CA 1
ATOM 7189 C C . VAL B 1 399 ? -9.797 -17.266 -3.787 1 96.56 399 VAL B C 1
ATOM 7191 O O . VAL B 1 399 ? -10.805 -16.578 -3.584 1 96.56 399 VAL B O 1
ATOM 7194 N N . ALA B 1 400 ? -9.688 -18.125 -4.789 1 97.06 400 ALA B N 1
ATOM 7195 C CA . ALA B 1 400 ? -10.734 -18.25 -5.801 1 97.06 400 ALA B CA 1
ATOM 7196 C C . ALA B 1 400 ? -12.062 -18.656 -5.172 1 97.06 400 ALA B C 1
ATOM 7198 O O . ALA B 1 400 ? -13.117 -18.109 -5.52 1 97.06 400 ALA B O 1
ATOM 7199 N N . GLU B 1 401 ? -11.953 -19.578 -4.277 1 97.12 401 GLU B N 1
ATOM 7200 C CA . GLU B 1 401 ? -13.148 -20.031 -3.584 1 97.12 401 GLU B CA 1
ATOM 7201 C C . GLU B 1 401 ? -13.773 -18.906 -2.764 1 97.12 401 GLU B C 1
ATOM 7203 O O . GLU B 1 401 ? -14.992 -18.719 -2.783 1 97.12 401 GLU B O 1
ATOM 7208 N N . SER B 1 402 ? -12.961 -18.172 -2.096 1 94.06 402 SER B N 1
ATOM 7209 C CA . SER B 1 402 ? -13.453 -17.094 -1.236 1 94.06 402 SER B CA 1
ATOM 7210 C C . SER B 1 402 ? -14.133 -16 -2.049 1 94.06 402 SER B C 1
ATOM 7212 O O . SER B 1 402 ? -14.992 -15.273 -1.534 1 94.06 402 SER B O 1
ATOM 7214 N N . LYS B 1 403 ? -13.789 -15.883 -3.328 1 93.88 403 LYS B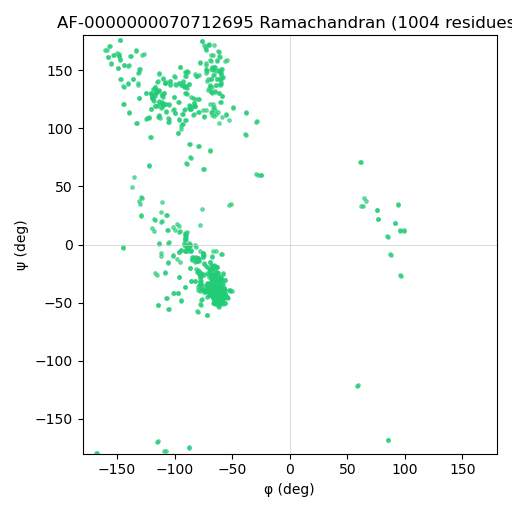 N 1
ATOM 7215 C CA . LYS B 1 403 ? -14.367 -14.875 -4.207 1 93.88 403 LYS B CA 1
ATOM 7216 C C . LYS B 1 403 ? -15.609 -15.414 -4.91 1 93.88 403 LYS B C 1
ATOM 7218 O O . LYS B 1 403 ? -16.281 -14.68 -5.633 1 93.88 403 LYS B O 1
ATOM 7223 N N . GLY B 1 404 ? -15.906 -16.688 -4.738 1 95 404 GLY B N 1
ATOM 7224 C CA . GLY B 1 404 ? -17.078 -17.312 -5.344 1 95 404 GLY B CA 1
ATOM 7225 C C . GLY B 1 404 ? -16.906 -17.578 -6.828 1 95 404 GLY B C 1
ATOM 7226 O O . GLY B 1 404 ? -17.875 -17.531 -7.586 1 95 404 GLY B O 1
ATOM 7227 N N . VAL B 1 405 ? -15.641 -17.812 -7.262 1 96.5 405 VAL B N 1
ATOM 7228 C CA . VAL B 1 405 ? -15.43 -18.016 -8.695 1 96.5 405 VAL B CA 1
ATOM 7229 C C . VAL B 1 405 ? -14.977 -19.438 -8.961 1 96.5 405 VAL B C 1
ATOM 7231 O O . VAL B 1 405 ? -14.75 -19.828 -10.109 1 96.5 405 VAL B O 1
ATOM 7234 N N . ALA B 1 406 ? -14.875 -20.266 -7.875 1 98.31 406 ALA B N 1
ATOM 7235 C CA . ALA B 1 406 ? -14.398 -21.625 -8.086 1 98.31 406 ALA B CA 1
ATOM 7236 C C . ALA B 1 406 ? -15.016 -22.578 -7.07 1 98.31 406 ALA B C 1
ATOM 7238 O O . ALA B 1 406 ? -15.406 -22.172 -5.973 1 98.31 406 ALA B O 1
ATOM 7239 N N . VAL B 1 407 ? -15.125 -23.797 -7.508 1 98.38 407 VAL B N 1
ATOM 7240 C CA . VAL B 1 407 ? -15.414 -24.938 -6.625 1 98.38 407 VAL B CA 1
ATOM 7241 C C . VAL B 1 407 ? -14.164 -25.797 -6.473 1 98.38 407 VAL B C 1
ATOM 7243 O O . VAL B 1 407 ? -13.438 -26.031 -7.441 1 98.38 407 VAL B O 1
ATOM 7246 N N . LEU B 1 408 ? -13.969 -26.234 -5.238 1 98.25 408 LEU B N 1
ATOM 7247 C CA . LEU B 1 408 ? -12.719 -26.938 -4.98 1 98.25 408 LEU B CA 1
ATOM 7248 C C . LEU B 1 408 ? -12.945 -28.453 -4.879 1 98.25 408 LEU B C 1
ATOM 7250 O O . LEU B 1 408 ? -13.945 -28.891 -4.316 1 98.25 408 LEU B O 1
ATOM 7254 N N . LEU B 1 409 ? -12.031 -29.172 -5.426 1 98.06 409 LEU B N 1
ATOM 7255 C CA . LEU B 1 409 ? -11.922 -30.609 -5.254 1 98.06 409 LEU B CA 1
ATOM 7256 C C . LEU B 1 409 ? -10.711 -30.969 -4.402 1 98.06 409 LEU B C 1
ATOM 7258 O O . LEU B 1 409 ? -9.625 -30.422 -4.605 1 98.06 409 LEU B O 1
ATOM 7262 N N . ASP B 1 410 ? -10.914 -31.781 -3.416 1 96 410 ASP B N 1
ATOM 7263 C CA . ASP B 1 410 ? -9.828 -32.312 -2.588 1 96 410 ASP B CA 1
ATOM 7264 C C . ASP B 1 410 ? -9.242 -33.562 -3.188 1 96 410 ASP B C 1
ATOM 7266 O O . ASP B 1 410 ? -9.906 -34.625 -3.221 1 96 410 ASP B O 1
ATOM 7270 N N . LYS B 1 411 ? -8.055 -33.531 -3.539 1 94.56 411 LYS B N 1
ATOM 7271 C CA . LYS B 1 411 ? -7.453 -34.656 -4.207 1 94.56 411 LYS B CA 1
ATOM 7272 C C . LYS B 1 411 ? -7.359 -35.875 -3.26 1 94.56 411 LYS B C 1
ATOM 7274 O O . LYS B 1 411 ? -7.348 -37 -3.705 1 94.56 411 LYS B O 1
ATOM 7279 N N . MET B 1 412 ? -7.289 -35.562 -1.965 1 93.12 412 MET B N 1
ATOM 7280 C CA . MET B 1 412 ? -7.16 -36.656 -0.986 1 93.12 412 MET B CA 1
ATOM 7281 C C . MET B 1 412 ? -8.516 -37.281 -0.698 1 93.12 412 MET B C 1
ATOM 7283 O O . MET B 1 412 ? -8.586 -38.375 -0.136 1 93.12 412 MET B O 1
ATOM 7287 N N . ARG B 1 413 ? -9.578 -36.625 -1.097 1 95.94 413 ARG B N 1
ATOM 7288 C CA . ARG B 1 413 ? -10.93 -37.125 -0.886 1 95.94 413 ARG B CA 1
ATOM 7289 C C . ARG B 1 413 ? -11.734 -37.094 -2.178 1 95.94 413 ARG B C 1
ATOM 7291 O O . ARG B 1 413 ? -12.922 -36.75 -2.162 1 95.94 413 ARG B O 1
ATOM 7298 N N . LEU B 1 414 ? -11.07 -37.344 -3.213 1 97 414 LEU B N 1
ATOM 7299 C CA . LEU B 1 414 ? -11.711 -37.312 -4.523 1 97 414 LEU B CA 1
ATOM 7300 C C . LEU B 1 414 ? -12.695 -38.438 -4.691 1 97 414 LEU B C 1
ATOM 7302 O O . LEU B 1 414 ? -12.406 -39.594 -4.312 1 97 414 LEU B O 1
ATOM 7306 N N . SER B 1 415 ? -13.836 -38.156 -5.148 1 97.88 415 SER B N 1
ATOM 7307 C CA . SER B 1 415 ? -14.859 -39.156 -5.457 1 97.88 415 SER B CA 1
ATOM 7308 C C . SER B 1 415 ? -15.727 -38.719 -6.637 1 97.88 415 SER B C 1
ATOM 7310 O O . SER B 1 415 ? -15.734 -37.531 -6.996 1 97.88 415 SER B O 1
ATOM 7312 N N . GLN B 1 416 ? -16.344 -39.688 -7.23 1 98 416 GLN B N 1
ATOM 7313 C CA . GLN B 1 416 ? -17.25 -39.375 -8.336 1 98 416 GLN B CA 1
ATOM 7314 C C . GLN B 1 416 ? -18.344 -38.406 -7.902 1 98 416 GLN B C 1
ATOM 7316 O O . GLN B 1 416 ? -18.672 -37.469 -8.633 1 98 416 GLN B O 1
ATOM 7321 N N . ARG B 1 417 ? -18.875 -38.594 -6.715 1 98.19 417 ARG B N 1
ATOM 7322 C CA . ARG B 1 417 ? -19.922 -37.75 -6.184 1 98.19 417 ARG B CA 1
ATOM 7323 C C . ARG B 1 417 ? -19.453 -36.281 -6.102 1 98.19 417 ARG B C 1
ATOM 7325 O O . ARG B 1 417 ? -20.188 -35.375 -6.477 1 98.19 417 ARG B O 1
ATOM 7332 N N . ARG B 1 418 ? -18.281 -36.094 -5.633 1 98.38 418 ARG B N 1
ATOM 7333 C CA . ARG B 1 418 ? -17.734 -34.75 -5.445 1 98.38 418 ARG B CA 1
ATOM 7334 C C . ARG B 1 418 ? -17.453 -34.094 -6.789 1 98.38 418 ARG B C 1
ATOM 7336 O O . ARG B 1 418 ? -17.703 -32.906 -6.957 1 98.38 418 ARG B O 1
ATOM 7343 N N . VAL B 1 419 ? -16.906 -34.844 -7.719 1 98.69 419 VAL B N 1
ATOM 7344 C CA . VAL B 1 419 ? -16.625 -34.312 -9.039 1 98.69 419 VAL B CA 1
ATOM 7345 C C . VAL B 1 419 ? -17.922 -33.906 -9.734 1 98.69 419 VAL B C 1
ATOM 7347 O O . VAL B 1 419 ? -18.047 -32.812 -10.273 1 98.69 419 VAL B O 1
ATOM 7350 N N . VAL B 1 420 ? -18.906 -34.812 -9.695 1 98.69 420 VAL B N 1
ATOM 7351 C CA . VAL B 1 420 ? -20.203 -34.562 -10.328 1 98.69 420 VAL B CA 1
ATOM 7352 C C . VAL B 1 420 ? -20.875 -33.375 -9.672 1 98.69 420 VAL B C 1
ATOM 7354 O O . VAL B 1 420 ? -21.453 -32.531 -10.359 1 98.69 420 VAL B O 1
ATOM 7357 N N . HIS B 1 421 ? -20.797 -33.312 -8.398 1 98.5 421 HIS B N 1
ATOM 7358 C CA . HIS B 1 421 ? -21.375 -32.188 -7.672 1 98.5 421 HIS B CA 1
ATOM 7359 C C . HIS B 1 421 ? -20.719 -30.891 -8.07 1 98.5 421 HIS B C 1
ATOM 7361 O O . HIS B 1 421 ? -21.406 -29.875 -8.258 1 98.5 421 HIS B O 1
ATOM 7367 N N . ALA B 1 422 ? -19.391 -30.859 -8.156 1 98.62 422 ALA B N 1
ATOM 7368 C CA . ALA B 1 422 ? -18.672 -29.656 -8.531 1 98.62 422 ALA B CA 1
ATOM 7369 C C . ALA B 1 422 ? -19.078 -29.172 -9.922 1 98.62 422 ALA B C 1
ATOM 7371 O O . ALA B 1 422 ? -19.359 -28 -10.125 1 98.62 422 ALA B O 1
ATOM 7372 N N . ILE B 1 423 ? -19.172 -30.141 -10.883 1 98.44 423 ILE B N 1
ATOM 7373 C CA . ILE B 1 423 ? -19.547 -29.797 -12.25 1 98.44 423 ILE B CA 1
ATOM 7374 C C . ILE B 1 423 ? -20.969 -29.266 -12.281 1 98.44 423 ILE B C 1
ATOM 7376 O O . ILE B 1 423 ? -21.25 -28.219 -12.867 1 98.44 423 ILE B O 1
ATOM 7380 N N . ASN B 1 424 ? -21.859 -29.906 -11.578 1 98.19 424 ASN B N 1
ATOM 7381 C CA . ASN B 1 424 ? -23.25 -29.469 -11.531 1 98.19 424 ASN B CA 1
ATOM 7382 C C . ASN B 1 424 ? -23.375 -28.078 -10.906 1 98.19 424 ASN B C 1
ATOM 7384 O O . ASN B 1 424 ? -24.172 -27.266 -11.367 1 98.19 424 ASN B O 1
ATOM 7388 N N . THR B 1 425 ? -22.656 -27.875 -9.867 1 98.06 425 THR B N 1
ATOM 7389 C CA . THR B 1 425 ? -22.703 -26.594 -9.172 1 98.06 425 THR B CA 1
ATOM 7390 C C . THR B 1 425 ? -22.312 -25.453 -10.109 1 98.06 425 THR B C 1
ATOM 7392 O O . THR B 1 425 ? -23.016 -24.453 -10.203 1 98.06 425 THR B O 1
ATOM 7395 N N . ILE B 1 426 ? -21.234 -25.641 -10.82 1 97.19 426 ILE B N 1
ATOM 7396 C CA . ILE B 1 426 ? -20.719 -24.609 -11.711 1 97.19 426 ILE B CA 1
ATOM 7397 C C . ILE B 1 426 ? -21.703 -24.406 -12.875 1 97.19 426 ILE B C 1
ATOM 7399 O O . ILE B 1 426 ? -21.922 -23.266 -13.312 1 97.19 426 ILE B O 1
ATOM 7403 N N . LEU B 1 427 ? -22.328 -25.453 -13.32 1 95.62 427 LEU B N 1
ATOM 7404 C CA . LEU B 1 427 ? -23.188 -25.391 -14.5 1 95.62 427 LEU B CA 1
ATOM 7405 C C . LEU B 1 427 ? -24.547 -24.812 -14.156 1 95.62 427 LEU B C 1
ATOM 7407 O O . LEU B 1 427 ? -25.219 -24.219 -15.008 1 95.62 427 LEU B O 1
ATOM 7411 N N . THR B 1 428 ? -24.938 -24.891 -12.891 1 96.38 428 THR B N 1
ATOM 7412 C CA . THR B 1 428 ? -26.328 -24.578 -12.602 1 96.38 428 THR B CA 1
ATOM 7413 C C . THR B 1 428 ? -26.438 -23.359 -11.703 1 96.38 428 THR B C 1
ATOM 7415 O O . THR B 1 428 ? -27.484 -22.719 -11.633 1 96.38 428 THR B O 1
ATOM 7418 N N . ASN B 1 429 ? -25.469 -23.062 -10.961 1 96.81 429 ASN B N 1
ATOM 7419 C CA . ASN B 1 429 ? -25.516 -21.922 -10.055 1 96.81 429 ASN B CA 1
ATOM 7420 C C . ASN B 1 429 ? -24.984 -20.656 -10.719 1 96.81 429 ASN B C 1
ATOM 7422 O O . ASN B 1 429 ? -23.766 -20.5 -10.883 1 96.81 429 ASN B O 1
ATOM 7426 N N . PRO B 1 430 ? -25.766 -19.734 -11.055 1 95.81 430 PRO B N 1
ATOM 7427 C CA . PRO B 1 430 ? -25.344 -18.547 -11.812 1 95.81 430 PRO B CA 1
ATOM 7428 C C . PRO B 1 430 ? -24.453 -17.609 -10.992 1 95.81 430 PRO B C 1
ATOM 7430 O O . PRO B 1 430 ? -23.812 -16.719 -11.547 1 95.81 430 PRO B O 1
ATOM 7433 N N . ARG B 1 431 ? -24.453 -17.828 -9.719 1 95.56 431 ARG B N 1
ATOM 7434 C CA . ARG B 1 431 ? -23.688 -16.953 -8.852 1 95.56 431 ARG B CA 1
ATOM 7435 C C . ARG B 1 431 ? -22.203 -17 -9.203 1 95.56 431 ARG B C 1
ATOM 7437 O O . ARG B 1 431 ? -21.5 -15.977 -9.117 1 95.56 431 ARG B O 1
ATOM 7444 N N . TYR B 1 432 ? -21.703 -18.109 -9.609 1 96.12 432 TYR B N 1
ATOM 7445 C CA . TYR B 1 432 ? -20.297 -18.25 -9.945 1 96.12 432 TYR B CA 1
ATOM 7446 C C . TYR B 1 432 ? -19.953 -17.438 -11.188 1 96.12 432 TYR B C 1
ATOM 7448 O O . TYR B 1 432 ? -18.953 -16.719 -11.203 1 96.12 432 TYR B O 1
ATOM 7456 N N . THR B 1 433 ? -20.766 -17.5 -12.172 1 94.19 433 THR B N 1
ATOM 7457 C CA . THR B 1 433 ? -20.547 -16.734 -13.383 1 94.19 433 THR B CA 1
ATOM 7458 C C . THR B 1 433 ? -20.703 -15.234 -13.117 1 94.19 433 THR B C 1
ATOM 7460 O O . THR B 1 433 ? -19.922 -14.422 -13.625 1 94.19 433 THR B O 1
ATOM 7463 N N . GLN B 1 434 ? -21.688 -14.914 -12.367 1 93.19 434 GLN B N 1
ATOM 7464 C CA . GLN B 1 434 ? -21.922 -13.516 -12.039 1 93.19 434 GLN B CA 1
ATOM 7465 C C . GLN B 1 434 ? -20.734 -12.914 -11.289 1 93.19 434 GLN B C 1
ATOM 7467 O O . GLN B 1 434 ? -20.344 -11.773 -11.547 1 93.19 434 GLN B O 1
ATOM 7472 N N . ASN B 1 435 ? -20.156 -13.664 -10.406 1 92 435 ASN B N 1
ATOM 7473 C CA . ASN B 1 435 ? -18.984 -13.203 -9.688 1 92 435 ASN B CA 1
ATOM 7474 C C . ASN B 1 435 ? -17.781 -13.031 -10.625 1 92 435 ASN B C 1
ATOM 7476 O O . ASN B 1 435 ? -17.047 -12.055 -10.516 1 92 435 ASN B O 1
ATOM 7480 N N . CYS B 1 436 ? -17.625 -13.969 -11.5 1 92.81 436 CYS B N 1
ATOM 7481 C CA . CYS B 1 436 ? -16.547 -13.867 -12.469 1 92.81 436 CYS B CA 1
ATOM 7482 C C . CYS B 1 436 ? -16.688 -12.609 -13.312 1 92.81 436 CYS B C 1
ATOM 7484 O O . CYS B 1 436 ? -15.703 -11.914 -13.578 1 92.81 436 CYS B O 1
ATOM 7486 N N . GLU B 1 437 ? -17.875 -12.336 -13.703 1 90.62 437 GLU B N 1
ATOM 7487 C CA . GLU B 1 437 ? -18.141 -11.133 -14.484 1 90.62 437 GLU B CA 1
ATOM 7488 C C . GLU B 1 437 ? -17.781 -9.875 -13.695 1 90.62 437 GLU B C 1
ATOM 7490 O O . GLU B 1 437 ? -17.188 -8.938 -14.242 1 90.62 437 GLU B O 1
ATOM 7495 N N . LYS B 1 438 ? -18.219 -9.938 -12.5 1 87.38 438 LYS B N 1
ATOM 7496 C CA . LYS B 1 438 ? -17.938 -8.805 -11.633 1 87.38 438 LYS B CA 1
ATOM 7497 C C . LYS B 1 438 ? -16.438 -8.57 -11.508 1 87.38 438 LYS B C 1
ATOM 7499 O O . LYS B 1 438 ? -15.953 -7.449 -11.695 1 87.38 438 LYS B O 1
ATOM 7504 N N . PHE B 1 439 ? -15.672 -9.586 -11.234 1 88.56 439 PHE B N 1
ATOM 7505 C CA . PHE B 1 439 ? -14.234 -9.453 -11.07 1 88.56 439 PHE B CA 1
ATOM 7506 C C . PHE B 1 439 ? -13.562 -9.141 -12.398 1 88.56 439 PHE B C 1
ATOM 7508 O O . PHE B 1 439 ? -12.578 -8.391 -12.445 1 88.56 439 PHE B O 1
ATOM 7515 N N . SER B 1 440 ? -14.07 -9.727 -13.461 1 87.38 440 SER B N 1
ATOM 7516 C CA . SER B 1 440 ? -13.539 -9.414 -14.781 1 87.38 440 SER B CA 1
ATOM 7517 C C . SER B 1 440 ? -13.609 -7.918 -15.07 1 87.38 440 SER B C 1
ATOM 7519 O O . SER B 1 440 ? -12.648 -7.332 -15.586 1 87.38 440 SER B O 1
ATOM 7521 N N . ARG B 1 441 ? -14.672 -7.312 -14.719 1 83 441 ARG B N 1
ATOM 7522 C CA . ARG B 1 441 ? -14.844 -5.875 -14.906 1 83 441 ARG B CA 1
ATOM 7523 C C . ARG B 1 441 ? -13.875 -5.09 -14.023 1 83 441 ARG B C 1
ATOM 7525 O O . ARG B 1 441 ? -13.375 -4.043 -14.43 1 83 441 ARG B O 1
ATOM 7532 N N . MET B 1 442 ? -13.617 -5.633 -12.938 1 81.69 442 MET B N 1
ATOM 7533 C CA . MET B 1 442 ? -12.781 -4.918 -11.984 1 81.69 442 MET B CA 1
ATOM 7534 C C . MET B 1 442 ? -11.305 -5.004 -12.367 1 81.69 442 MET B C 1
ATOM 7536 O O . MET B 1 442 ? -10.516 -4.125 -12.023 1 81.69 442 MET B O 1
ATOM 7540 N N . PHE B 1 443 ? -10.977 -6.039 -13.086 1 80.62 443 PHE B N 1
ATOM 7541 C CA . PHE B 1 443 ? -9.594 -6.211 -13.516 1 80.62 443 PHE B CA 1
ATOM 7542 C C . PHE B 1 443 ? -9.156 -5.062 -14.414 1 80.62 443 PHE B C 1
ATOM 7544 O O . PHE B 1 443 ? -7.984 -4.684 -14.422 1 80.62 443 PHE B O 1
ATOM 7551 N N . SER B 1 444 ? -10.094 -4.453 -15.039 1 75.88 444 SER B N 1
ATOM 7552 C CA . SER B 1 444 ? -9.781 -3.391 -15.984 1 75.88 444 SER B CA 1
ATOM 7553 C C . SER B 1 444 ? -10.008 -2.014 -15.375 1 75.88 444 SER B C 1
ATOM 7555 O O . SER B 1 444 ? -9.68 -0.993 -15.977 1 75.88 444 SER B O 1
ATOM 7557 N N . ASP B 1 445 ? -10.586 -2.07 -14.242 1 80.38 445 ASP B N 1
ATOM 7558 C CA . ASP B 1 445 ? -10.883 -0.792 -13.602 1 80.38 445 ASP B CA 1
ATOM 7559 C C . ASP B 1 445 ? -9.727 -0.33 -12.719 1 80.38 445 ASP B C 1
ATOM 7561 O O . ASP B 1 445 ? -9.828 -0.352 -11.492 1 80.38 445 ASP B O 1
ATOM 7565 N N . THR B 1 446 ? -8.648 0.046 -13.289 1 84.62 446 THR B N 1
ATOM 7566 C CA . THR B 1 446 ? -7.469 0.568 -12.602 1 84.62 446 THR B CA 1
ATOM 7567 C C . THR B 1 446 ? -7.246 2.037 -12.953 1 84.62 446 THR B C 1
ATOM 7569 O O . THR B 1 446 ? -7.625 2.49 -14.031 1 84.62 446 THR B O 1
ATOM 7572 N N . PRO B 1 447 ? -6.75 2.748 -12 1 86.62 447 PRO B N 1
ATOM 7573 C CA . PRO B 1 447 ? -6.535 4.164 -12.305 1 86.62 447 PRO B CA 1
ATOM 7574 C C . PRO B 1 447 ? -5.453 4.387 -13.359 1 86.62 447 PRO B C 1
ATOM 7576 O O . PRO B 1 447 ? -5.438 5.422 -14.031 1 86.62 447 PRO B O 1
ATOM 7579 N N . ILE B 1 448 ? -4.527 3.496 -13.484 1 90.88 448 ILE B N 1
ATOM 7580 C CA . ILE B 1 448 ? -3.451 3.486 -14.469 1 90.88 448 ILE B CA 1
ATOM 7581 C C . ILE B 1 448 ? -3.293 2.082 -15.047 1 90.88 448 ILE B C 1
ATOM 7583 O O . ILE B 1 448 ? -3.48 1.089 -14.344 1 90.88 448 ILE B O 1
ATOM 7587 N N . SER B 1 449 ? -3.012 2.08 -16.328 1 89.94 449 SER B N 1
ATOM 7588 C CA . SER B 1 449 ? -2.818 0.76 -16.922 1 89.94 449 SER B CA 1
ATOM 7589 C C . SER B 1 449 ? -1.587 0.071 -16.344 1 89.94 449 SER B C 1
ATOM 7591 O O . SER B 1 449 ? -0.638 0.735 -15.922 1 89.94 449 SER B O 1
ATOM 7593 N N . HIS B 1 450 ? -1.617 -1.178 -16.359 1 91.5 450 HIS B N 1
ATOM 7594 C CA . HIS B 1 450 ? -0.486 -1.938 -15.836 1 91.5 450 HIS B CA 1
ATOM 7595 C C . HIS B 1 450 ? 0.779 -1.664 -16.641 1 91.5 450 HIS B C 1
ATOM 7597 O O . HIS B 1 450 ? 1.874 -1.588 -16.078 1 91.5 450 HIS B O 1
ATOM 7603 N N . GLU B 1 451 ? 0.678 -1.519 -17.922 1 92.69 451 GLU B N 1
ATOM 7604 C CA . GLU B 1 451 ? 1.818 -1.244 -18.781 1 92.69 451 GLU B CA 1
ATOM 7605 C C . GLU B 1 451 ? 2.494 0.071 -18.406 1 92.69 451 GLU B C 1
ATOM 7607 O O . GLU B 1 451 ? 3.723 0.142 -18.328 1 92.69 451 GLU B O 1
ATOM 7612 N N . LYS B 1 452 ? 1.65 1.035 -18.219 1 92.31 452 LYS B N 1
ATOM 7613 C CA . LYS B 1 452 ? 2.189 2.342 -17.844 1 92.31 452 LYS B CA 1
ATOM 7614 C C . LYS B 1 452 ? 2.836 2.299 -16.469 1 92.31 452 LYS B C 1
ATOM 7616 O O . LYS B 1 452 ? 3.861 2.941 -16.234 1 92.31 452 LYS B O 1
ATOM 7621 N N . LEU B 1 453 ? 2.211 1.615 -15.586 1 94.19 453 LEU B N 1
ATOM 7622 C CA . LEU B 1 453 ? 2.76 1.468 -14.242 1 94.19 453 LEU B CA 1
ATOM 7623 C C . LEU B 1 453 ? 4.113 0.768 -14.281 1 94.19 453 LEU B C 1
ATOM 7625 O O . LEU B 1 453 ? 5.055 1.189 -13.609 1 94.19 453 LEU B O 1
ATOM 7629 N N . ILE B 1 454 ? 4.199 -0.268 -15.055 1 95.81 454 ILE B N 1
ATOM 7630 C CA . ILE B 1 454 ? 5.445 -1.014 -15.219 1 95.81 454 ILE B CA 1
ATOM 7631 C C . ILE B 1 454 ? 6.523 -0.098 -15.789 1 95.81 454 ILE B C 1
ATOM 7633 O O . ILE B 1 454 ? 7.641 -0.045 -15.273 1 95.81 454 ILE B O 1
ATOM 7637 N N . ALA B 1 455 ? 6.195 0.592 -16.844 1 93.44 455 ALA B N 1
ATOM 7638 C CA . ALA B 1 455 ? 7.145 1.509 -17.469 1 93.44 455 ALA B CA 1
ATOM 7639 C C . ALA B 1 455 ? 7.645 2.545 -16.469 1 93.44 455 ALA B C 1
ATOM 7641 O O . ALA B 1 455 ? 8.844 2.84 -16.422 1 93.44 455 ALA B O 1
ATOM 7642 N N . TRP B 1 456 ? 6.746 3.061 -15.703 1 91.31 456 TRP B N 1
ATOM 7643 C CA . TRP B 1 456 ? 7.109 4.059 -14.703 1 91.31 456 TRP B CA 1
ATOM 7644 C C . TRP B 1 456 ? 8.055 3.471 -13.656 1 91.31 456 TRP B C 1
ATOM 7646 O O . TRP B 1 456 ? 9.055 4.09 -13.305 1 91.31 456 TRP B O 1
ATOM 7656 N N . ARG B 1 457 ? 7.777 2.268 -13.141 1 93.12 457 ARG B N 1
ATOM 7657 C CA . ARG B 1 457 ? 8.594 1.63 -12.117 1 93.12 457 ARG B CA 1
ATOM 7658 C C . ARG B 1 457 ? 10 1.347 -12.633 1 93.12 457 ARG B C 1
ATOM 7660 O O . ARG B 1 457 ? 10.984 1.528 -11.906 1 93.12 457 ARG B O 1
ATOM 7667 N N . ILE B 1 458 ? 10.062 0.925 -13.852 1 94.06 458 ILE B N 1
ATOM 7668 C CA . ILE B 1 458 ? 11.359 0.59 -14.43 1 94.06 458 ILE B CA 1
ATOM 7669 C C . ILE B 1 458 ? 12.172 1.865 -14.656 1 94.06 458 ILE B C 1
ATOM 7671 O O . ILE B 1 458 ? 13.375 1.895 -14.406 1 94.06 458 ILE B O 1
ATOM 7675 N N . ARG B 1 459 ? 11.523 2.887 -15.102 1 88.75 459 ARG B N 1
ATOM 7676 C CA . ARG B 1 459 ? 12.203 4.168 -15.242 1 88.75 459 ARG B CA 1
ATOM 7677 C C . ARG B 1 459 ? 12.711 4.672 -13.898 1 88.75 459 ARG B C 1
ATOM 7679 O O . ARG B 1 459 ? 13.82 5.215 -13.805 1 88.75 459 ARG B O 1
ATOM 7686 N N . GLN B 1 460 ? 11.906 4.473 -12.906 1 87.06 460 GLN B N 1
ATOM 7687 C CA . GLN B 1 460 ? 12.305 4.887 -11.562 1 87.06 460 GLN B CA 1
ATOM 7688 C C . GLN B 1 460 ? 13.516 4.098 -11.078 1 87.06 460 GLN B C 1
ATOM 7690 O O . GLN B 1 460 ? 14.383 4.637 -10.398 1 87.06 460 GLN B O 1
ATOM 7695 N N . ALA B 1 461 ? 13.555 2.896 -11.453 1 89.19 461 ALA B N 1
ATOM 7696 C CA . ALA B 1 461 ? 14.656 2.035 -11.039 1 89.19 461 ALA B CA 1
ATOM 7697 C C . ALA B 1 461 ? 15.953 2.424 -11.75 1 89.19 461 ALA B C 1
ATOM 7699 O O . ALA B 1 461 ? 17.031 2.379 -11.156 1 89.19 461 ALA B O 1
ATOM 7700 N N . ALA B 1 462 ? 15.93 2.826 -12.969 1 87.62 462 ALA B N 1
ATOM 7701 C CA . ALA B 1 462 ? 17.094 3.061 -13.82 1 87.62 462 ALA B CA 1
ATOM 7702 C C . ALA B 1 462 ? 17.781 4.383 -13.469 1 87.62 462 ALA B C 1
ATOM 7704 O O . ALA B 1 462 ? 18.969 4.551 -13.695 1 87.62 462 ALA B O 1
ATOM 7705 N N . LYS B 1 463 ? 17.094 5.289 -12.977 1 75.75 463 LYS B N 1
ATOM 7706 C CA . LYS B 1 463 ? 17.656 6.609 -12.703 1 75.75 463 LYS B CA 1
ATOM 7707 C C . LYS B 1 463 ? 18.312 6.656 -11.328 1 75.75 463 LYS B C 1
ATOM 7709 O O . LYS B 1 463 ? 17.656 6.438 -10.312 1 75.75 463 LYS B O 1
ATOM 7714 N N . PRO B 1 464 ? 19.594 6.887 -11.336 1 69.5 464 PRO B N 1
ATOM 7715 C CA . PRO B 1 464 ? 20.312 6.902 -10.055 1 69.5 464 PRO B CA 1
ATOM 7716 C C . PRO B 1 464 ? 19.625 7.789 -9.016 1 69.5 464 PRO B C 1
ATOM 7718 O O . PRO B 1 464 ? 19.531 7.418 -7.844 1 69.5 464 PRO B O 1
ATOM 7721 N N . SER B 1 465 ? 19.188 8.836 -9.516 1 66.69 465 SER B N 1
ATOM 7722 C CA . SER B 1 465 ? 18.516 9.742 -8.586 1 66.69 465 SER B CA 1
ATOM 7723 C C . SER B 1 465 ? 17.25 9.117 -8.016 1 66.69 465 SER B C 1
ATOM 7725 O O . SER B 1 465 ? 16.906 9.328 -6.848 1 66.69 465 SER B O 1
ATOM 7727 N N . ARG B 1 466 ? 16.812 8.297 -8.852 1 63 466 ARG B N 1
ATOM 7728 C CA . ARG B 1 466 ? 15.555 7.707 -8.43 1 63 466 ARG B CA 1
ATOM 7729 C C . ARG B 1 466 ? 15.773 6.496 -7.535 1 63 466 ARG B C 1
ATOM 7731 O O . ARG B 1 466 ? 15.008 6.258 -6.602 1 63 466 ARG B O 1
ATOM 7738 N N . LYS B 1 467 ? 16.859 5.859 -7.824 1 64.94 467 LYS B N 1
ATOM 7739 C CA . LYS B 1 467 ? 17.25 4.785 -6.914 1 64.94 467 LYS B CA 1
ATOM 7740 C C . LYS B 1 467 ? 17.453 5.312 -5.496 1 64.94 467 LYS B C 1
ATOM 7742 O O . LYS B 1 467 ? 17 4.688 -4.531 1 64.94 467 LYS B O 1
ATOM 7747 N N . ALA B 1 468 ? 18 6.398 -5.523 1 66.38 468 ALA B N 1
ATOM 7748 C CA . ALA B 1 468 ? 18.203 7.035 -4.227 1 66.38 468 ALA B CA 1
ATOM 7749 C C . ALA B 1 468 ? 16.875 7.391 -3.574 1 66.38 468 ALA B C 1
ATOM 7751 O O . ALA B 1 468 ? 16.719 7.285 -2.355 1 66.38 468 ALA B O 1
ATOM 7752 N N . PHE B 1 469 ? 16.016 7.578 -4.496 1 66.25 469 PHE B N 1
ATOM 7753 C CA . PHE B 1 469 ? 14.703 7.992 -4.016 1 66.25 469 PHE B CA 1
ATOM 7754 C C . PHE B 1 469 ? 13.93 6.801 -3.451 1 66.25 469 PHE B C 1
ATOM 7756 O O . PHE B 1 469 ? 13.219 6.938 -2.457 1 66.25 469 PHE B O 1
ATOM 7763 N N . ALA B 1 470 ? 14.195 5.676 -4.008 1 72 470 ALA B N 1
ATOM 7764 C CA . ALA B 1 470 ? 13.5 4.477 -3.541 1 72 470 ALA B CA 1
ATOM 7765 C C . ALA B 1 470 ? 13.867 4.156 -2.096 1 72 470 ALA B C 1
ATOM 7767 O O . ALA B 1 470 ? 13.109 3.494 -1.387 1 72 470 ALA B O 1
ATOM 7768 N N . LYS B 1 471 ? 14.961 4.734 -1.7 1 78.19 471 LYS B N 1
ATOM 7769 C CA . LYS B 1 471 ? 15.398 4.496 -0.329 1 78.19 471 LYS B CA 1
ATOM 7770 C C . LYS B 1 471 ? 14.461 5.156 0.674 1 78.19 471 LYS B C 1
ATOM 7772 O O . LYS B 1 471 ? 14.344 4.703 1.815 1 78.19 471 LYS B O 1
ATOM 7777 N N . HIS B 1 472 ? 13.781 6.164 0.185 1 81.75 472 HIS B N 1
ATOM 7778 C CA . HIS B 1 472 ? 12.891 6.895 1.079 1 81.75 472 HIS B CA 1
ATOM 7779 C C . HIS B 1 472 ? 11.578 6.152 1.271 1 81.75 472 HIS B C 1
ATOM 7781 O O . HIS B 1 472 ? 10.805 6.473 2.182 1 81.75 472 HIS B O 1
ATOM 7787 N N . LEU B 1 473 ? 11.383 5.152 0.455 1 85.19 473 LEU B N 1
ATOM 7788 C CA . LEU B 1 473 ? 10.156 4.359 0.575 1 85.19 473 LEU B CA 1
ATOM 7789 C C . LEU B 1 473 ? 10.367 3.186 1.525 1 85.19 473 LEU B C 1
ATOM 7791 O O . LEU B 1 473 ? 9.406 2.484 1.866 1 85.19 473 LEU B O 1
ATOM 7795 N N . ARG B 1 474 ? 11.578 3.07 1.956 1 86.06 474 ARG B N 1
ATOM 7796 C CA . ARG B 1 474 ? 11.906 1.95 2.832 1 86.06 474 ARG B CA 1
ATOM 7797 C C . ARG B 1 474 ? 12.039 2.408 4.281 1 86.06 474 ARG B C 1
ATOM 7799 O O . ARG B 1 474 ? 12.633 3.455 4.551 1 86.06 474 ARG B O 1
ATOM 7806 N N . PRO B 1 475 ? 11.461 1.573 5.141 1 86.06 475 PRO B N 1
ATOM 7807 C CA . PRO B 1 475 ? 11.711 1.905 6.547 1 86.06 475 PRO B CA 1
ATOM 7808 C C . PRO B 1 475 ? 13.18 1.752 6.938 1 86.06 475 PRO B C 1
ATOM 7810 O O . PRO B 1 475 ? 13.859 0.836 6.465 1 86.06 475 PRO B O 1
ATOM 7813 N N . LYS B 1 476 ? 13.656 2.553 7.785 1 80.38 476 LYS B N 1
ATOM 7814 C CA . LYS B 1 476 ? 15.062 2.566 8.164 1 80.38 476 LYS B CA 1
ATOM 7815 C C . LYS B 1 476 ? 15.383 1.43 9.133 1 80.38 476 LYS B C 1
ATOM 7817 O O . LYS B 1 476 ? 16.5 0.906 9.141 1 80.38 476 LYS B O 1
ATOM 7822 N N . GLU B 1 477 ? 14.414 1.008 9.922 1 77.69 477 GLU B N 1
ATOM 7823 C CA . GLU B 1 477 ? 14.68 -0.023 10.914 1 77.69 477 GLU B CA 1
ATOM 7824 C C . GLU B 1 477 ? 13.578 -1.077 10.93 1 77.69 477 GLU B C 1
ATOM 7826 O O . GLU B 1 477 ? 12.984 -1.347 11.977 1 77.69 477 GLU B O 1
ATOM 7831 N N . PRO B 1 478 ? 13.406 -1.677 9.734 1 69.75 478 PRO B N 1
ATOM 7832 C CA . PRO B 1 478 ? 12.336 -2.678 9.758 1 69.75 478 PRO B CA 1
ATOM 7833 C C . PRO B 1 478 ? 12.773 -3.992 10.398 1 69.75 478 PRO B C 1
ATOM 7835 O O . PRO B 1 478 ? 12 -4.949 10.445 1 69.75 478 PRO B O 1
ATOM 7838 N N . ASP B 1 479 ? 13.852 -4.055 11.133 1 69.75 479 ASP B N 1
ATOM 7839 C CA . ASP B 1 479 ? 14.438 -5.332 11.531 1 69.75 479 ASP B CA 1
ATOM 7840 C C . ASP B 1 479 ? 13.391 -6.227 12.203 1 69.75 479 ASP B C 1
ATOM 7842 O O . ASP B 1 479 ? 13.047 -6.02 13.367 1 69.75 479 ASP B O 1
ATOM 7846 N N . PHE B 1 480 ? 13.016 -7.246 11.383 1 75.25 480 PHE B N 1
ATOM 7847 C CA . PHE B 1 480 ? 11.953 -8.156 11.805 1 75.25 480 PHE B CA 1
ATOM 7848 C C . PHE B 1 480 ? 12.539 -9.359 12.531 1 75.25 480 PHE B C 1
ATOM 7850 O O . PHE B 1 480 ? 11.797 -10.227 13 1 75.25 480 PHE B O 1
ATOM 7857 N N . HIS B 1 481 ? 13.797 -9.398 12.641 1 71.56 481 HIS B N 1
ATOM 7858 C CA . HIS B 1 481 ? 14.445 -10.555 13.266 1 71.56 481 HIS B CA 1
ATOM 7859 C C . HIS B 1 481 ? 13.945 -10.766 14.688 1 71.56 481 HIS B C 1
ATOM 7861 O O . HIS B 1 481 ? 13.586 -11.883 15.07 1 71.56 481 HIS B O 1
ATOM 7867 N N . MET B 1 482 ? 13.898 -9.68 15.359 1 69.12 482 MET B N 1
ATOM 7868 C CA . MET B 1 482 ? 13.445 -9.781 16.734 1 69.12 482 MET B CA 1
ATOM 7869 C C . MET B 1 482 ? 11.992 -10.234 16.812 1 69.12 482 MET B C 1
ATOM 7871 O O . MET B 1 482 ? 11.625 -11.031 17.672 1 69.12 482 MET B O 1
ATOM 7875 N N . LEU B 1 483 ? 11.273 -9.75 15.914 1 72 483 LEU B N 1
ATOM 7876 C CA . LEU B 1 483 ? 9.859 -10.133 15.875 1 72 483 LEU B CA 1
ATOM 7877 C C . LEU B 1 483 ? 9.711 -11.633 15.625 1 72 483 LEU B C 1
ATOM 7879 O O . LEU B 1 483 ? 8.875 -12.289 16.25 1 72 483 LEU B O 1
ATOM 7883 N N . LYS B 1 484 ? 10.531 -12.117 14.781 1 72.81 484 LYS B N 1
ATOM 7884 C CA . LYS B 1 484 ? 10.484 -13.539 14.461 1 72.81 484 LYS B CA 1
ATOM 7885 C C . LYS B 1 484 ? 10.844 -14.391 15.672 1 72.81 484 LYS B C 1
ATOM 7887 O O . LYS B 1 484 ? 10.227 -15.422 15.922 1 72.81 484 LYS B O 1
ATOM 7892 N N . ILE B 1 485 ? 11.734 -13.852 16.422 1 67.69 485 ILE B N 1
ATOM 7893 C CA . ILE B 1 485 ? 12.164 -14.555 17.625 1 67.69 485 ILE B CA 1
ATOM 7894 C C . ILE B 1 485 ? 11.07 -14.484 18.688 1 67.69 485 ILE B C 1
ATOM 7896 O O . ILE B 1 485 ? 10.727 -15.5 19.312 1 67.69 485 ILE B O 1
ATOM 7900 N N . VAL B 1 486 ? 10.492 -13.367 18.766 1 71.56 486 VAL B N 1
ATOM 7901 C CA . VAL B 1 486 ? 9.469 -13.133 19.781 1 71.56 486 VAL B CA 1
ATOM 7902 C C . VAL B 1 486 ? 8.25 -14.008 19.516 1 71.56 486 VAL B C 1
ATOM 7904 O O . VAL B 1 486 ? 7.637 -14.539 20.438 1 71.56 486 VAL B O 1
ATOM 7907 N N . LEU B 1 487 ? 8.031 -14.219 18.297 1 71.69 487 LEU B N 1
ATOM 7908 C CA . LEU B 1 487 ? 6.848 -14.984 17.906 1 71.69 487 LEU B CA 1
ATOM 7909 C C . LEU B 1 487 ? 6.984 -16.453 18.297 1 71.69 487 LEU B C 1
ATOM 7911 O O . LEU B 1 487 ? 5.98 -17.141 18.484 1 71.69 487 LEU B O 1
ATOM 7915 N N . ILE B 1 488 ? 8.211 -16.781 18.469 1 70.88 488 ILE B N 1
ATOM 7916 C CA . ILE B 1 488 ? 8.445 -18.172 18.844 1 70.88 488 ILE B CA 1
ATOM 7917 C C . ILE B 1 488 ? 8.719 -18.266 20.344 1 70.88 488 ILE B C 1
ATOM 7919 O O . ILE B 1 488 ? 8.125 -19.094 21.047 1 70.88 488 ILE B O 1
ATOM 7923 N N . ILE B 1 489 ? 9.492 -17.344 20.812 1 70.94 489 ILE B N 1
ATOM 7924 C CA . ILE B 1 489 ? 10.031 -17.469 22.156 1 70.94 489 ILE B CA 1
ATOM 7925 C C . ILE B 1 489 ? 8.969 -17.062 23.172 1 70.94 489 ILE B C 1
ATOM 7927 O O . ILE B 1 489 ? 8.797 -17.719 24.203 1 70.94 489 ILE B O 1
ATOM 7931 N N . VAL B 1 490 ? 8.289 -16.062 22.797 1 71.25 490 VAL B N 1
ATOM 7932 C CA . VAL B 1 490 ? 7.359 -15.508 23.781 1 71.25 490 VAL B CA 1
ATOM 7933 C C . VAL B 1 490 ? 6.254 -16.531 24.062 1 71.25 490 VAL B C 1
ATOM 7935 O O . VAL B 1 490 ? 5.996 -16.859 25.219 1 71.25 490 VAL B O 1
ATOM 7938 N N . PRO B 1 491 ? 5.699 -17 23 1 72.44 491 PRO B N 1
ATOM 7939 C CA . PRO B 1 491 ? 4.695 -18.031 23.297 1 72.44 491 PRO B CA 1
ATOM 7940 C C . PRO B 1 491 ? 5.281 -19.234 24.031 1 72.44 491 PRO B C 1
ATOM 7942 O O . PRO B 1 491 ? 4.652 -19.766 24.953 1 72.44 491 PRO B O 1
ATOM 7945 N N . ALA B 1 492 ? 6.43 -19.609 23.656 1 74 492 ALA B N 1
ATOM 7946 C CA . ALA B 1 492 ? 7.082 -20.719 24.328 1 74 492 ALA B CA 1
ATOM 7947 C C . ALA B 1 492 ? 7.324 -20.406 25.812 1 74 492 ALA B C 1
ATOM 7949 O O . ALA B 1 492 ? 7.098 -21.266 26.672 1 74 492 ALA B O 1
ATOM 7950 N N . TYR B 1 493 ? 7.793 -19.234 26.031 1 75.62 493 TYR B N 1
ATOM 7951 C CA . TYR B 1 493 ? 8.062 -18.797 27.391 1 75.62 493 TYR B CA 1
ATOM 7952 C C . TYR B 1 493 ? 6.777 -18.688 28.203 1 75.62 493 TYR B C 1
ATOM 7954 O O . TYR B 1 493 ? 6.742 -19.062 29.375 1 75.62 493 TYR B O 1
ATOM 7962 N N . LEU B 1 494 ? 5.758 -18.203 27.578 1 74.75 494 LEU B N 1
ATOM 7963 C CA . LEU B 1 494 ? 4.469 -18.078 28.25 1 74.75 494 LEU B CA 1
ATOM 7964 C C . LEU B 1 494 ? 3.928 -19.453 28.625 1 74.75 494 LEU B C 1
ATOM 7966 O O . LEU B 1 494 ? 3.4 -19.641 29.719 1 74.75 494 LEU B O 1
ATOM 7970 N N . VAL B 1 495 ? 4.086 -20.344 27.766 1 73.88 495 VAL B N 1
ATOM 7971 C CA . VAL B 1 495 ? 3.646 -21.703 28.047 1 73.88 495 VAL B CA 1
ATOM 7972 C C . VAL B 1 495 ? 4.469 -22.281 29.188 1 73.88 495 VAL B C 1
ATOM 7974 O O . VAL B 1 495 ? 3.922 -22.922 30.094 1 73.88 495 VAL B O 1
ATOM 7977 N N . PHE B 1 496 ? 5.672 -22.047 29.156 1 78.06 496 PHE B N 1
ATOM 7978 C CA . PHE B 1 496 ? 6.57 -22.531 30.203 1 78.06 496 PHE B CA 1
ATOM 7979 C C . PHE B 1 496 ? 6.184 -21.953 31.562 1 78.06 496 PHE B C 1
ATOM 7981 O O . PHE B 1 496 ? 6.062 -22.688 32.531 1 78.06 496 PHE B O 1
ATOM 7988 N N . CYS B 1 497 ? 6.039 -20.625 31.578 1 75.06 497 CYS B N 1
ATOM 7989 C CA . CYS B 1 497 ? 5.715 -19.938 32.812 1 75.06 497 CYS B CA 1
ATOM 7990 C C . CYS B 1 497 ? 4.359 -20.391 33.344 1 75.06 497 CYS B C 1
ATOM 7992 O O . CYS B 1 497 ? 4.191 -20.594 34.562 1 75.06 497 CYS B O 1
ATOM 7994 N N . THR B 1 498 ? 3.426 -20.484 32.406 1 74.12 498 THR B N 1
ATOM 7995 C CA . THR B 1 498 ? 2.088 -20.906 32.812 1 74.12 498 THR B CA 1
ATOM 7996 C C . THR B 1 498 ? 2.111 -22.328 33.375 1 74.12 498 THR B C 1
ATOM 7998 O O . THR B 1 498 ? 1.438 -22.625 34.375 1 74.12 498 THR B O 1
ATOM 8001 N N . ASN B 1 499 ? 2.861 -23.125 32.781 1 76.25 499 ASN B N 1
ATOM 8002 C CA . ASN B 1 499 ? 2.994 -24.5 33.281 1 76.25 499 ASN B CA 1
ATOM 8003 C C . ASN B 1 499 ? 3.668 -24.531 34.656 1 76.25 499 ASN B C 1
ATOM 8005 O O . ASN B 1 499 ? 3.268 -25.312 35.531 1 76.25 499 ASN B O 1
ATOM 8009 N N . LYS B 1 500 ? 4.59 -23.703 34.719 1 74.88 500 LYS B N 1
ATOM 8010 C CA . LYS B 1 500 ? 5.277 -23.641 36 1 74.88 500 LYS B CA 1
ATOM 8011 C C . LYS B 1 500 ? 4.352 -23.109 37.094 1 74.88 500 LYS B C 1
ATOM 8013 O O . LYS B 1 500 ? 4.414 -23.547 38.25 1 74.88 500 LYS B O 1
ATOM 8018 N N . PHE B 1 501 ? 3.592 -22.172 36.719 1 70.5 501 PHE B N 1
ATOM 8019 C CA . PHE B 1 501 ? 2.646 -21.594 37.688 1 70.5 501 PHE B CA 1
ATOM 8020 C C . PHE B 1 501 ? 1.554 -22.609 38 1 70.5 501 PHE B C 1
ATOM 8022 O O . PHE B 1 501 ? 1.106 -22.672 39.156 1 70.5 501 PHE B O 1
ATOM 8029 N N . LEU B 1 502 ? 1.164 -23.328 37 1 68.38 502 LEU B N 1
ATOM 8030 C CA . LEU B 1 502 ? 0.079 -24.266 37.219 1 68.38 502 LEU B CA 1
ATOM 8031 C C . LEU B 1 502 ? 0.587 -25.531 37.906 1 68.38 502 LEU B C 1
ATOM 8033 O O . LEU B 1 502 ? -0.123 -26.125 38.719 1 68.38 502 LEU B O 1
ATOM 8037 N N . TYR B 1 503 ? 1.786 -25.859 37.531 1 71.31 503 TYR B N 1
ATOM 8038 C CA . TYR B 1 503 ? 2.266 -27.141 38.062 1 71.31 503 TYR B CA 1
ATOM 8039 C C . TYR B 1 503 ? 3.406 -26.922 39.062 1 71.31 503 TYR B C 1
ATOM 8041 O O . TYR B 1 503 ? 3.885 -27.875 39.688 1 71.31 503 TYR B O 1
ATOM 8049 N N . GLY B 1 504 ? 3.844 -25.734 39.094 1 57.25 504 GLY B N 1
ATOM 8050 C CA . GLY B 1 504 ? 4.879 -25.5 40.094 1 57.25 504 GLY B CA 1
ATOM 8051 C C . GLY B 1 504 ? 4.332 -24.984 41.406 1 57.25 504 GLY B C 1
ATOM 8052 O O . GLY B 1 504 ? 3.221 -24.453 41.469 1 57.25 504 GLY B O 1
#

Nearest PDB structures (foldseek):
  7yf5-assembly1_B  TM=9.095E-01  e=1.413E-11  Homo sapiens
  7yf5-assembly1_A  TM=8.639E-01  e=1.413E-11  Homo sapiens
  2o6l-assembly1_B  TM=8.872E-01  e=4.715E-11  Homo sapiens
  2o6l-assembly1_A  TM=9.028E-01  e=1.840E-10  Homo sapiens
  7cjx-assembly2_B  TM=8.962E-01  e=1.347E-09  Homo sapiens

Solvent-accessible surface area (backbone atoms only — not comparable to full-atom values): 52909 Å² total; per-residue (Å²): 118,68,69,61,49,52,52,46,47,49,52,54,55,65,56,59,51,80,70,69,75,64,45,35,35,37,35,33,38,68,34,77,45,70,69,48,50,49,46,53,49,48,52,46,46,54,46,23,73,73,57,26,49,34,35,40,34,34,40,26,48,29,77,82,62,75,86,76,85,66,81,68,42,46,77,44,80,40,86,22,84,50,53,85,61,45,54,57,49,55,61,49,34,81,50,32,47,84,40,79,60,52,73,82,40,66,47,51,56,52,42,51,51,52,55,43,47,50,50,44,51,29,36,46,48,51,72,70,32,59,67,60,47,49,58,54,34,73,67,59,49,46,32,36,37,26,38,64,92,48,60,47,38,58,56,51,32,52,75,45,65,32,84,22,34,33,40,31,26,69,37,63,76,49,68,61,58,41,45,46,50,44,25,80,73,54,48,68,34,41,57,36,60,57,30,80,50,49,44,79,53,53,73,68,51,29,54,50,32,45,52,53,46,51,49,52,38,43,45,46,57,50,50,36,23,42,53,45,25,61,66,74,61,56,93,64,50,43,57,63,56,60,41,63,35,42,30,35,45,23,41,30,46,67,60,63,43,78,24,60,59,34,36,84,41,50,43,70,41,35,58,66,79,41,66,73,88,68,62,56,82,65,55,70,67,59,42,53,56,46,69,70,34,38,30,32,40,34,44,49,64,83,84,42,43,56,71,72,44,52,68,68,57,50,48,32,53,50,61,34,50,56,74,38,74,75,35,36,36,44,30,42,29,79,58,85,78,85,60,94,67,52,91,42,52,42,76,31,70,70,72,70,55,66,36,48,58,69,37,88,39,45,60,39,37,39,29,27,27,49,59,67,56,48,52,36,36,28,55,64,32,34,28,36,36,27,35,41,35,51,69,48,11,35,22,41,38,36,38,37,39,75,62,39,28,36,42,80,47,51,69,92,70,66,42,41,67,56,53,42,47,47,53,50,46,66,74,67,40,62,62,26,38,53,35,10,42,53,50,28,56,50,66,69,65,54,90,61,57,49,65,59,48,50,52,44,53,52,52,39,27,51,33,68,70,34,43,60,45,40,54,34,41,36,45,89,52,56,70,53,63,62,54,59,47,43,67,52,45,47,56,50,48,49,52,49,51,49,46,41,62,72,73,89,117,67,71,60,49,53,52,47,46,50,51,53,57,65,56,58,51,79,70,69,76,66,45,35,36,36,35,33,38,68,34,79,46,69,67,48,50,48,46,53,49,47,51,45,45,53,46,22,73,72,57,26,49,34,34,39,33,33,39,26,48,30,75,83,62,73,84,76,86,66,80,68,41,46,77,43,78,39,86,22,85,50,54,86,60,46,54,58,51,55,61,49,32,81,49,32,45,83,39,78,60,51,73,82,40,67,49,51,56,52,42,51,50,52,56,43,48,50,51,42,50,28,36,49,50,51,72,69,32,60,67,59,47,49,58,54,34,72,67,61,50,46,31,36,36,26,37,64,93,47,58,49,38,57,56,53,32,51,74,46,65,32,83,21,34,32,37,32,26,67,38,62,75,49,66,60,59,40,45,46,50,46,27,80,74,54,47,68,35,40,58,38,60,56,30,81,51,48,43,79,54,53,73,66,52,29,52,51,33,44,52,52,45,52,50,52,37,43,44,48,55,49,49,38,21,41,54,45,24,61,67,73,62,57,94,66,48,42,55,63,55,60,39,64,35,41,31,36,44,22,42,30,45,66,61,64,43,79,24,60,60,35,37,84,41,50,44,68,41,34,57,66,79,43,66,71,89,68,63,55,82,65,56,71,67,58,42,52,56,46,69,70,35,39,31,34,42,35,42,50,64,82,83,45,42,56,71,72,45,52,67,69,57,50,48,34,52,48,60,30,51,57,75,38,74,74,36,35,35,42,30,42,28,79,57,86,78,86,60,93,68,53,91,42,51,44,77,29,70,70,70,70,55,66,36,48,59,69,38,89,38,45,60,38,37,39,28,27,27,50,59,66,56,49,53,36,37,29,55,64,32,33,28,36,36,26,35,42,34,50,67,47,10,36,22,43,38,36,39,37,38,76,62,39,29,36,42,79,47,52,70,91,70,64,42,41,68,56,53,42,47,47,53,48,44,66,75,68,40,62,63,25,38,53,36,10,43,53,50,26,56,50,65,69,66,54,91,60,55,50,64,58,49,50,54,46,53,51,54,39,27,52,34,69,72,34,40,59,44,39,53,34,40,36,45,88,53,54,74,53,63,61,54,58,46,44,67,51,48,47,56,51,48,49,51,50,52,50,45,40,62,72,72,88